Protein AF-0000000079302089 (afdb_homodimer)

pLDDT: mean 96.12, std 3.48, range [55.94, 98.75]

Foldseek 3Di:
DPVLLVVLLVQLQVLLLQQLAVVVNGRLQVQLVSLQVLLVVLVWHWDWDDDQRRTKIKTKDWDADFEEEEEAESHFHDAPPCVPFPDDQSGFDDDPQWTWHTCCVRFSLLSSLLSSLQSVLCVVPVIGHTYMYIYYRCFVQASQRVLVVCQVCVVVRAGQAYAYRDFFAELVRFGAKEFWAWWKFKKKKKFFFDPFKDFLVCVVPTDFQVVLVVVLVPQQADQLFHGPQPPQCVFQDDDDPVQLVLLQQDDKCQVSVCVLVVPPAHRVNDIRSRVSCCLARDKGKDWDDKDWDDDDPDDDRIRGRMIMTMMMMTHHPRDDNVCVLVSSQVRCVVVVNPRMDMGTSHPMEHIDFFDCPDVLVVLLQVLLCVLSVDGYRYHRYHSHHGHCCSCCPSNVHGYMYFGQAYPSQQGSHHGRIGRSVSSVSSSSSSSSSVCRVRVVD/DPPLLVVLLVQLQVLLLQQLAVVVNGRLQVNLVSLQVLLVVLVWHWDWDDDQRRTKIKTKDWDADFEEEEEAESHFHDAPPCVPFPDDQSGFDDDPQWTWHTCCVRFSLLSSLLSSLQSVLCVVPVIGHIYMYIYYRCFVQASQRVLVVCQVCVVVRFGQAYAYRDFFAELVRFGAKEFWAWWKFKKKKKFFFDPFKDFLVCVVPTDFQVVLVVVLVPQQADQLFHGPQPPQCVFQDDDDPVQLVLLQQDDKCQVSVCVLVVPPAHRVNDIRSRVSCCLARDKGKAWDDKDWDDDDPDDDRIRGRMIMTMMMMTHHPRDDNVCVLVSSQVRCVVVVNPRMDMGTSHPMEHIDFFDCPDVLVVLLQVLLCVLSVDGYRYHRYHSHHGHCCSCCPSNVHGYMYFGQAYPSQQGSHHGRIGRSVSSVSSSSSSSSSVCSVRVVD

Nearest PDB structures (foldseek):
  4mmo-assembly1_A  TM=8.953E-01  e=3.565E-53  Saccharolobus solfataricus P2
  2pok-assembly1_B  TM=8.679E-01  e=4.662E-48  Streptococcus pneumoniae TIGR4
  3dlj-assembly3_B  TM=9.017E-01  e=1.092E-40  Homo sapiens
  3dlj-assembly3_A  TM=8.809E-01  e=1.418E-39  Homo sapiens
  5vo3-assembly1_A-2  TM=8.241E-01  e=7.476E-31  Haemophilus influenzae

Structure (mmCIF, N/CA/C/O backbone):
data_AF-0000000079302089-model_v1
#
loop_
_entity.id
_entity.type
_entity.pdbx_description
1 polymer 'Peptidase M20'
#
loop_
_atom_site.group_PDB
_atom_site.id
_atom_site.type_symbol
_atom_site.label_atom_id
_atom_site.label_alt_id
_atom_site.label_comp_id
_atom_site.label_asym_id
_atom_site.label_entity_id
_atom_site.label_seq_id
_atom_site.pdbx_PDB_ins_code
_atom_site.Cartn_x
_atom_site.Cartn_y
_atom_site.Cartn_z
_atom_site.occupancy
_atom_site.B_iso_or_equiv
_atom_site.auth_seq_id
_atom_site.auth_comp_id
_atom_site.auth_asym_id
_atom_site.auth_atom_id
_atom_site.pdbx_PDB_model_num
ATOM 1 N N . MET A 1 1 ? -18.516 -25.1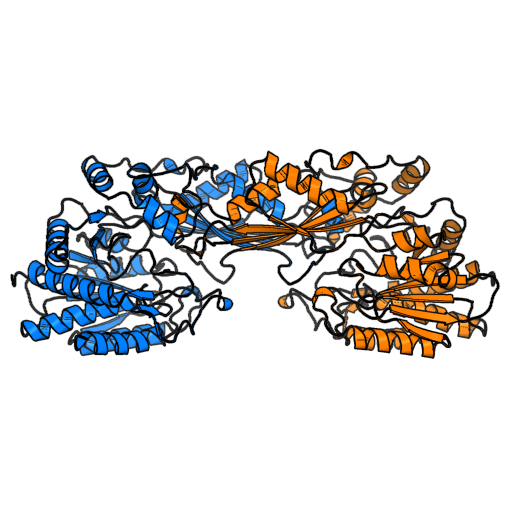41 -34.5 1 55.94 1 MET A N 1
ATOM 2 C CA . MET A 1 1 ? -17.844 -25.594 -33.281 1 55.94 1 MET A CA 1
ATOM 3 C C . MET A 1 1 ? -18.156 -27.062 -33 1 55.94 1 MET A C 1
ATOM 5 O O . MET A 1 1 ? -19.266 -27.516 -33.281 1 55.94 1 MET A O 1
ATOM 9 N N . ARG A 1 2 ? -17.188 -27.75 -32.75 1 77.69 2 ARG A N 1
ATOM 10 C CA . ARG A 1 2 ? -17.406 -29.156 -32.406 1 77.69 2 ARG A CA 1
ATOM 11 C C . ARG A 1 2 ? -18.406 -29.281 -31.25 1 77.69 2 ARG A C 1
ATOM 13 O O . ARG A 1 2 ? -18.422 -28.453 -30.328 1 77.69 2 ARG A O 1
ATOM 20 N N . PRO A 1 3 ? -19.344 -30.109 -31.406 1 87.5 3 PRO A N 1
ATOM 21 C CA . PRO A 1 3 ? -20.406 -30.266 -30.422 1 87.5 3 PRO A CA 1
ATOM 22 C C . PRO A 1 3 ? -19.891 -30.297 -28.984 1 87.5 3 PRO A C 1
ATOM 24 O O . PRO A 1 3 ? -20.516 -29.734 -28.094 1 87.5 3 PRO A O 1
ATOM 27 N N . PHE A 1 4 ? -18.75 -30.859 -28.797 1 92.81 4 PHE A N 1
ATOM 28 C CA . PHE A 1 4 ? -18.312 -30.969 -27.406 1 92.81 4 PHE A CA 1
ATOM 29 C C . PHE A 1 4 ? -17.859 -29.609 -26.875 1 92.81 4 PHE A C 1
ATOM 31 O O . PHE A 1 4 ? -17.875 -29.391 -25.656 1 92.81 4 PHE A O 1
ATOM 38 N N . LEU A 1 5 ? -17.531 -28.641 -27.766 1 96.81 5 LEU A N 1
ATOM 39 C CA . LEU A 1 5 ? -17.109 -27.312 -27.328 1 96.81 5 LEU A CA 1
ATOM 40 C C . LEU A 1 5 ? -18.281 -26.547 -26.75 1 96.81 5 LEU A C 1
ATOM 42 O O . LEU A 1 5 ? -18.125 -25.781 -25.797 1 96.81 5 LEU A O 1
ATOM 46 N N . GLU A 1 6 ? -19.422 -26.719 -27.312 1 96.75 6 GLU A N 1
ATOM 47 C CA . GLU A 1 6 ? -20.625 -26.078 -26.781 1 96.75 6 GLU A CA 1
ATOM 48 C C . GLU A 1 6 ? -20.938 -26.609 -25.391 1 96.75 6 GLU A C 1
ATOM 50 O O . GLU A 1 6 ? -21.312 -25.844 -24.5 1 96.75 6 GLU A O 1
ATOM 55 N N . GLU A 1 7 ? -20.844 -27.859 -25.281 1 97.12 7 GLU A N 1
ATOM 56 C CA . GLU A 1 7 ? -21.078 -28.484 -23.984 1 97.12 7 GLU A CA 1
ATOM 57 C C . GLU A 1 7 ? -20.031 -28.031 -22.969 1 97.12 7 GLU A C 1
ATOM 59 O O . GLU A 1 7 ? -20.375 -27.75 -21.812 1 97.12 7 GLU A O 1
ATOM 64 N N . ALA A 1 8 ? -18.812 -28.016 -23.391 1 98.06 8 ALA A N 1
ATOM 65 C CA . ALA A 1 8 ? -17.719 -27.562 -22.531 1 98.06 8 ALA A CA 1
ATOM 66 C C . ALA A 1 8 ? -17.953 -26.125 -22.062 1 98.06 8 ALA A C 1
ATOM 68 O O . ALA A 1 8 ? -17.75 -25.812 -20.891 1 98.06 8 ALA A O 1
ATOM 69 N N . ARG A 1 9 ? -18.328 -25.281 -22.953 1 98.25 9 ARG A N 1
ATOM 70 C CA . ARG A 1 9 ? -18.594 -23.875 -22.641 1 98.25 9 ARG A CA 1
ATOM 71 C C . ARG A 1 9 ? -19.688 -23.75 -21.594 1 98.25 9 ARG A C 1
ATOM 73 O O . ARG A 1 9 ? -19.578 -22.969 -20.641 1 98.25 9 ARG A O 1
ATOM 80 N N . ALA A 1 10 ? -20.719 -24.484 -21.734 1 97.94 10 ALA A N 1
ATOM 81 C CA . ALA A 1 10 ? -21.844 -24.438 -20.812 1 97.94 10 ALA A CA 1
ATOM 82 C C . ALA A 1 10 ? -21.422 -24.891 -19.406 1 97.94 10 ALA A C 1
ATOM 84 O O . ALA A 1 10 ? -21.797 -24.281 -18.406 1 97.94 10 ALA A O 1
ATOM 85 N N . LEU A 1 11 ? -20.688 -25.953 -19.359 1 98 11 LEU A N 1
ATOM 86 C CA . LEU A 1 11 ? -20.203 -26.484 -18.094 1 98 11 LEU A CA 1
ATOM 87 C C . LEU A 1 11 ? -19.266 -25.484 -17.422 1 98 11 LEU A C 1
ATOM 89 O O . LEU A 1 11 ? -19.344 -25.266 -16.203 1 98 11 LEU A O 1
ATOM 93 N N . LEU A 1 12 ? -18.344 -24.938 -18.234 1 98.62 12 LEU A N 1
ATOM 94 C CA . LEU A 1 12 ? -17.391 -23.969 -17.688 1 98.62 12 LEU A CA 1
ATOM 95 C C . LEU A 1 12 ? -18.109 -22.734 -17.156 1 98.62 12 LEU A C 1
ATOM 97 O O . LEU A 1 12 ? -17.719 -22.188 -16.125 1 98.62 12 LEU A O 1
ATOM 101 N N . ALA A 1 13 ? -19.125 -22.297 -17.844 1 98.56 13 ALA A N 1
ATOM 102 C CA . ALA A 1 13 ? -19.922 -21.141 -17.406 1 98.56 13 ALA A CA 1
ATOM 103 C C . ALA A 1 13 ? -20.547 -21.391 -16.047 1 98.56 13 ALA A C 1
ATOM 105 O O . ALA A 1 13 ? -20.562 -20.5 -15.188 1 98.56 13 ALA A O 1
ATOM 106 N N . GLU A 1 14 ? -21.031 -22.578 -15.836 1 98.12 14 GLU A N 1
ATOM 107 C CA . GLU A 1 14 ? -21.625 -22.938 -14.555 1 98.12 14 GLU A CA 1
ATOM 108 C C . GLU A 1 14 ? -20.578 -22.906 -13.43 1 98.12 14 GLU A C 1
ATOM 110 O O . GLU A 1 14 ? -20.859 -22.406 -12.344 1 98.12 14 GLU A O 1
ATOM 115 N N . LEU A 1 15 ? -19.438 -23.5 -13.727 1 98.44 15 LEU A N 1
ATOM 116 C CA . LEU A 1 15 ? -18.406 -23.578 -12.703 1 98.44 15 LEU A CA 1
ATOM 117 C C . LEU A 1 15 ? -17.844 -22.203 -12.383 1 98.44 15 LEU A C 1
ATOM 119 O O . LEU A 1 15 ? -17.562 -21.891 -11.227 1 98.44 15 LEU A O 1
ATOM 123 N N . VAL A 1 16 ? -17.672 -21.375 -13.422 1 98.44 16 VAL A N 1
ATOM 124 C CA . VAL A 1 16 ? -17.141 -20.016 -13.242 1 98.44 16 VAL A CA 1
ATOM 125 C C . VAL A 1 16 ? -18.125 -19.188 -12.414 1 98.44 16 VAL A C 1
ATOM 127 O O . VAL A 1 16 ? -17.703 -18.344 -11.609 1 98.44 16 VAL A O 1
ATOM 130 N N . ALA A 1 17 ? -19.391 -19.406 -12.516 1 98.25 17 ALA A N 1
ATOM 131 C CA . ALA A 1 17 ? -20.422 -18.672 -11.805 1 98.25 17 ALA A CA 1
ATOM 132 C C . ALA A 1 17 ? -20.391 -18.969 -10.312 1 98.25 17 ALA A C 1
ATOM 134 O O . ALA A 1 17 ? -20.969 -18.234 -9.508 1 98.25 17 ALA A O 1
ATOM 135 N N . LEU A 1 18 ? -19.75 -20.062 -9.891 1 97.75 18 LEU A N 1
ATOM 136 C CA . LEU A 1 18 ? -19.531 -20.391 -8.484 1 97.75 18 LEU A CA 1
ATOM 137 C C . LEU A 1 18 ? -18.25 -19.734 -7.969 1 97.75 18 LEU A C 1
ATOM 139 O O . LEU A 1 18 ? -17.141 -20.188 -8.266 1 97.75 18 LEU A O 1
ATOM 143 N N . PRO A 1 19 ? -18.328 -18.688 -7.215 1 97.06 19 PRO A N 1
ATOM 144 C CA . PRO A 1 19 ? -17.125 -17.984 -6.754 1 97.06 19 PRO A CA 1
ATOM 145 C C . PRO A 1 19 ? -16.406 -18.719 -5.629 1 97.06 19 PRO A C 1
ATOM 147 O O . PRO A 1 19 ? -16.391 -18.25 -4.488 1 97.06 19 PRO A O 1
ATOM 150 N N . THR A 1 20 ? -15.734 -19.812 -5.938 1 97.75 20 THR A N 1
ATOM 151 C CA . THR A 1 20 ? -15.047 -20.656 -4.977 1 97.75 20 THR A CA 1
ATOM 152 C C . THR A 1 20 ? -13.695 -20.078 -4.602 1 97.75 20 THR A C 1
ATOM 154 O O . THR A 1 20 ? -12.648 -20.656 -4.906 1 97.75 20 THR A O 1
ATOM 157 N N . VAL A 1 21 ? -13.656 -19 -3.834 1 95.62 21 VAL A N 1
ATOM 158 C CA . VAL A 1 21 ? -12.438 -18.266 -3.482 1 95.62 21 VAL A CA 1
ATOM 159 C C . VAL A 1 21 ? -11.93 -18.75 -2.127 1 95.62 21 VAL A C 1
ATOM 161 O O . VAL A 1 21 ? -12.383 -18.281 -1.082 1 95.62 21 VAL A O 1
ATOM 164 N N . SER A 1 22 ? -10.891 -19.5 -2.15 1 93.81 22 SER A N 1
ATOM 165 C CA . SER A 1 22 ? -10.414 -20.172 -0.941 1 93.81 22 SER A CA 1
ATOM 166 C C . SER A 1 22 ? -9.844 -19.156 0.052 1 93.81 22 SER A C 1
ATOM 168 O O . SER A 1 22 ? -10.07 -19.266 1.258 1 93.81 22 SER A O 1
ATOM 170 N N . ALA A 1 23 ? -9.117 -18.156 -0.456 1 89.44 23 ALA A N 1
ATOM 171 C CA . ALA A 1 23 ? -8.523 -17.156 0.431 1 89.44 23 ALA A CA 1
ATOM 172 C C . ALA A 1 23 ? -9.594 -16.453 1.26 1 89.44 23 ALA A C 1
ATOM 174 O O . ALA A 1 23 ? -9.305 -15.922 2.332 1 89.44 23 ALA A O 1
ATOM 175 N N . GLU A 1 24 ? -10.867 -16.469 0.763 1 89.88 24 GLU A N 1
ATOM 176 C CA . GLU A 1 24 ? -11.992 -15.805 1.42 1 89.88 24 GLU A CA 1
ATOM 177 C C . GLU A 1 24 ? -12.938 -16.828 2.053 1 89.88 24 GLU A C 1
ATOM 179 O O . GLU A 1 24 ? -13.906 -16.453 2.717 1 89.88 24 GLU A O 1
ATOM 184 N N . GLY A 1 25 ? -12.703 -18.109 1.897 1 91.38 25 GLY A N 1
ATOM 185 C CA . GLY A 1 25 ? -13.586 -19.156 2.389 1 91.38 25 GLY A CA 1
ATOM 186 C C . GLY A 1 25 ? -14.961 -19.109 1.764 1 91.38 25 GLY A C 1
ATOM 187 O O . GLY A 1 25 ? -15.945 -19.5 2.396 1 91.38 25 GLY A O 1
ATOM 188 N N . ARG A 1 26 ? -15.102 -18.656 0.539 1 91.44 26 ARG A N 1
ATOM 189 C CA . ARG A 1 26 ? -16.375 -18.391 -0.13 1 91.44 26 ARG A CA 1
ATOM 190 C C . ARG A 1 26 ? -16.672 -19.453 -1.18 1 91.44 26 ARG A C 1
ATOM 192 O O . ARG A 1 26 ? -15.828 -19.75 -2.029 1 91.44 26 ARG A O 1
ATOM 199 N N . GLY A 1 27 ? -17.797 -20.109 -1.168 1 96.5 27 GLY A N 1
ATOM 200 C CA . GLY A 1 27 ? -18.375 -20.938 -2.223 1 96.5 27 GLY A CA 1
ATOM 201 C C . GLY A 1 27 ? -17.75 -22.312 -2.305 1 96.5 27 GLY A C 1
ATOM 202 O O . GLY A 1 27 ? -17.953 -23.031 -3.285 1 96.5 27 GLY A O 1
ATOM 203 N N . LEU A 1 28 ? -17.078 -22.781 -1.361 1 97.5 28 LEU A N 1
ATOM 204 C CA . LEU A 1 28 ? -16.234 -23.984 -1.467 1 97.5 28 LEU A CA 1
ATOM 205 C C . LEU A 1 28 ? -17.078 -25.25 -1.364 1 97.5 28 LEU A C 1
ATOM 207 O O . LEU A 1 28 ? -16.891 -26.188 -2.141 1 97.5 28 LEU A O 1
ATOM 211 N N . ALA A 1 29 ? -18.031 -25.234 -0.442 1 97.06 29 ALA A N 1
ATOM 212 C CA . ALA A 1 29 ? -18.891 -26.406 -0.308 1 97.06 29 ALA A CA 1
ATOM 213 C C . ALA A 1 29 ? -19.719 -26.625 -1.573 1 97.06 29 ALA A C 1
ATOM 215 O O . ALA A 1 29 ? -19.828 -27.766 -2.061 1 97.06 29 ALA A O 1
ATOM 216 N N . GLU A 1 30 ? -20.281 -25.516 -2.096 1 97.69 30 GLU A N 1
ATOM 217 C CA . GLU A 1 30 ? -21.078 -25.594 -3.318 1 97.69 30 GLU A CA 1
ATOM 218 C C . GLU A 1 30 ? -20.234 -26.047 -4.5 1 97.69 30 GLU A C 1
ATOM 220 O O . GLU A 1 30 ? -20.688 -26.828 -5.336 1 97.69 30 GLU A O 1
ATOM 225 N N . GLY A 1 31 ? -19.016 -25.594 -4.547 1 98.06 31 GLY A N 1
ATOM 226 C CA . GLY A 1 31 ? -18.094 -26.016 -5.598 1 98.06 31 GLY A CA 1
ATOM 227 C C . GLY A 1 31 ? -17.797 -27.5 -5.566 1 98.06 31 GLY A C 1
ATOM 228 O O . GLY A 1 31 ? -17.844 -28.172 -6.598 1 98.06 31 GLY A O 1
ATOM 229 N N . ALA A 1 32 ? -17.516 -28 -4.402 1 98.44 32 ALA A N 1
ATOM 230 C CA . ALA A 1 32 ? -17.234 -29.422 -4.234 1 98.44 32 ALA A CA 1
ATOM 231 C C . ALA A 1 32 ? -18.422 -30.281 -4.668 1 98.44 32 ALA A C 1
ATOM 233 O O . ALA A 1 32 ? -18.25 -31.281 -5.367 1 98.44 32 ALA A O 1
ATOM 234 N N . GLU A 1 33 ? -19.578 -29.875 -4.27 1 98.5 33 GLU A N 1
ATOM 235 C CA . GLU A 1 33 ? -20.797 -30.625 -4.602 1 98.5 33 GLU A CA 1
ATOM 236 C C . GLU A 1 33 ? -21.016 -30.656 -6.109 1 98.5 33 GLU A C 1
ATOM 238 O O . GLU A 1 33 ? -21.391 -31.703 -6.66 1 98.5 33 GLU A O 1
ATOM 243 N N . ARG A 1 34 ? -20.828 -29.547 -6.699 1 98.5 34 ARG A N 1
ATOM 244 C CA . ARG A 1 34 ? -21.047 -29.484 -8.141 1 98.5 34 ARG A CA 1
ATOM 245 C C . ARG A 1 34 ? -20.047 -30.344 -8.891 1 98.5 34 ARG A C 1
ATOM 247 O O . ARG A 1 34 ? -20.391 -31.016 -9.867 1 98.5 34 ARG A O 1
ATOM 254 N N . VAL A 1 35 ? -18.797 -30.281 -8.5 1 98.75 35 VAL A N 1
ATOM 255 C CA . VAL A 1 35 ? -17.766 -31.094 -9.125 1 98.75 35 VAL A CA 1
ATOM 256 C C . VAL A 1 35 ? -18.094 -32.562 -8.961 1 98.75 35 VAL A C 1
ATOM 258 O O . VAL A 1 35 ? -17.969 -33.344 -9.914 1 98.75 35 VAL A O 1
ATOM 261 N N . ALA A 1 36 ? -18.5 -32.969 -7.77 1 98.75 36 ALA A N 1
ATOM 262 C CA . ALA A 1 36 ? -18.875 -34.375 -7.535 1 98.75 36 ALA A CA 1
ATOM 263 C C . ALA A 1 36 ? -20 -34.781 -8.484 1 98.75 36 ALA A C 1
ATOM 265 O O . ALA A 1 36 ? -19.953 -35.875 -9.055 1 98.75 36 ALA A O 1
ATOM 266 N N . ALA A 1 37 ? -20.953 -33.906 -8.617 1 98.69 37 ALA A N 1
ATOM 267 C CA . ALA A 1 37 ? -22.094 -34.219 -9.492 1 98.69 37 ALA A CA 1
ATOM 268 C C . ALA A 1 37 ? -21.656 -34.375 -10.938 1 98.69 37 ALA A C 1
ATOM 270 O O . ALA A 1 37 ? -22.172 -35.219 -11.656 1 98.69 37 ALA A O 1
ATOM 271 N N . LEU A 1 38 ? -20.766 -33.562 -11.375 1 98.31 38 LEU A N 1
ATOM 272 C CA . LEU A 1 38 ? -20.266 -33.656 -12.742 1 98.31 38 LEU A CA 1
ATOM 273 C C . LEU A 1 38 ? -19.531 -35 -12.969 1 98.31 38 LEU A C 1
ATOM 275 O O . LEU A 1 38 ? -19.703 -35.625 -14.008 1 98.31 38 LEU A O 1
ATOM 279 N N . LEU A 1 39 ? -18.703 -35.375 -12.016 1 98.62 39 LEU A N 1
ATOM 280 C CA . LEU A 1 39 ? -17.969 -36.625 -12.125 1 98.62 39 LEU A CA 1
ATOM 281 C C . LEU A 1 39 ? -18.922 -37.812 -12.102 1 98.62 39 LEU A C 1
ATOM 283 O O . LEU A 1 39 ? -18.719 -38.781 -12.828 1 98.62 39 LEU A O 1
ATOM 287 N N . GLU A 1 40 ? -20 -37.688 -11.367 1 98.44 40 GLU A N 1
ATOM 288 C CA . GLU A 1 40 ? -21.031 -38.719 -11.344 1 98.44 40 GLU A CA 1
ATOM 289 C C . GLU A 1 40 ? -21.734 -38.844 -12.695 1 98.44 40 GLU A C 1
ATOM 291 O O . GLU A 1 40 ? -22.062 -39.938 -13.148 1 98.44 40 GLU A O 1
ATOM 296 N N . SER A 1 41 ? -21.938 -37.719 -13.227 1 97.06 41 SER A N 1
ATOM 297 C CA . SER A 1 41 ? -22.641 -37.688 -14.508 1 97.06 41 SER A CA 1
ATOM 298 C C . SER A 1 41 ? -21.828 -38.375 -15.594 1 97.06 41 SER A C 1
ATOM 300 O O . SER A 1 41 ? -22.391 -38.812 -16.609 1 97.06 41 SER A O 1
ATOM 302 N N . LEU A 1 42 ? -20.531 -38.531 -15.445 1 96.06 42 LEU A N 1
ATOM 303 C CA . LEU A 1 42 ? -19.656 -39.219 -16.375 1 96.06 42 LEU A CA 1
ATOM 304 C C . LEU A 1 42 ? -19.734 -40.75 -16.172 1 96.06 42 LEU A C 1
ATOM 306 O O . LEU A 1 42 ? -19.234 -41.5 -17 1 96.06 42 LEU A O 1
ATOM 310 N N . GLY A 1 43 ? -20.312 -41.125 -15.047 1 96.56 43 GLY A N 1
ATOM 311 C CA . GLY A 1 43 ? -20.406 -42.531 -14.734 1 96.56 43 GLY A CA 1
ATOM 312 C C . GLY A 1 43 ? -19.422 -42.969 -13.672 1 96.56 43 GLY A C 1
ATOM 313 O O . GLY A 1 43 ? -19.25 -44.156 -13.43 1 96.56 43 GLY A O 1
ATOM 314 N N . LEU A 1 44 ? -18.781 -42.062 -13.031 1 98.38 44 LEU A N 1
ATOM 315 C CA . LEU A 1 44 ? -17.859 -42.406 -11.945 1 98.38 44 LEU A CA 1
ATOM 316 C C . LEU A 1 44 ? -18.578 -42.406 -10.602 1 98.38 44 LEU A C 1
ATOM 318 O O . LEU A 1 44 ? -19.688 -41.875 -10.477 1 98.38 44 LEU A O 1
ATOM 322 N N . LYS A 1 45 ? -18 -43.062 -9.641 1 98.5 45 LYS A N 1
ATOM 323 C CA . LYS A 1 45 ? -18.438 -42.969 -8.258 1 98.5 45 LYS A CA 1
ATOM 324 C C . LYS A 1 45 ? -17.719 -41.875 -7.516 1 98.5 45 LYS A C 1
ATOM 326 O O . LYS A 1 45 ? -16.516 -41.969 -7.234 1 98.5 45 LYS A O 1
ATOM 331 N N . ALA A 1 46 ? -18.469 -40.906 -7.137 1 98.5 46 ALA A N 1
ATOM 332 C CA . ALA A 1 46 ? -17.859 -39.75 -6.5 1 98.5 46 ALA A CA 1
ATOM 333 C C . ALA A 1 46 ? -18.188 -39.688 -5.012 1 98.5 46 ALA A C 1
ATOM 335 O O . ALA A 1 46 ? -19.266 -40.125 -4.594 1 98.5 46 ALA A O 1
ATOM 336 N N . GLU A 1 47 ? -17.281 -39.188 -4.211 1 98.31 47 GLU A N 1
ATOM 337 C CA . GLU A 1 47 ? -17.406 -38.969 -2.77 1 98.31 47 GLU A CA 1
ATOM 338 C C . GLU A 1 47 ? -16.844 -37.625 -2.346 1 98.31 47 GLU A C 1
ATOM 340 O O . GLU A 1 47 ? -15.82 -37.188 -2.879 1 98.31 47 GLU A O 1
ATOM 345 N N . LEU A 1 48 ? -17.578 -37.031 -1.435 1 98.06 48 LEU A N 1
ATOM 346 C CA . LEU A 1 48 ? -17.047 -35.844 -0.764 1 98.06 48 LEU A CA 1
ATOM 347 C C . LEU A 1 48 ? -16.344 -36.25 0.534 1 98.06 48 LEU A C 1
ATOM 349 O O . LEU A 1 48 ? -16.938 -36.906 1.389 1 98.06 48 LEU A O 1
ATOM 353 N N . HIS A 1 49 ? -15.117 -35.875 0.647 1 97.5 49 HIS A N 1
ATOM 354 C CA . HIS A 1 49 ? -14.352 -36.156 1.856 1 97.5 49 HIS A CA 1
ATOM 355 C C . HIS A 1 49 ? -14.125 -34.875 2.67 1 97.5 49 HIS A C 1
ATOM 357 O O . HIS A 1 49 ? -13.219 -34.094 2.377 1 97.5 49 HIS A O 1
ATOM 363 N N . PRO A 1 50 ? -14.945 -34.719 3.711 1 93.44 50 PRO A N 1
ATOM 364 C CA . PRO A 1 50 ? -14.742 -33.562 4.617 1 93.44 50 PRO A CA 1
ATOM 365 C C . PRO A 1 50 ? -13.625 -33.812 5.629 1 93.44 50 PRO A C 1
ATOM 367 O O . PRO A 1 50 ? -13.062 -34.906 5.68 1 93.44 50 PRO A O 1
ATOM 370 N N . GLY A 1 51 ? -13.195 -32.812 6.344 1 86.75 51 GLY A N 1
ATOM 371 C CA . GLY A 1 51 ? -12.289 -33 7.465 1 86.75 51 GLY A CA 1
ATOM 372 C C . GLY A 1 51 ? -10.875 -32.5 7.164 1 86.75 51 GLY A C 1
ATOM 373 O O . GLY A 1 51 ? -10.008 -32.531 8.039 1 86.75 51 GLY A O 1
ATOM 374 N N . TYR A 1 52 ? -10.602 -32.094 5.988 1 85.75 52 TYR A N 1
ATOM 375 C CA . TYR A 1 52 ? -9.297 -31.594 5.59 1 85.75 52 TYR A CA 1
ATOM 376 C C . TYR A 1 52 ? -9.406 -30.156 5.078 1 85.75 52 TYR A C 1
ATOM 378 O O . TYR A 1 52 ? -8.68 -29.766 4.156 1 85.75 52 TYR A O 1
ATOM 386 N N . GLY A 1 53 ? -10.219 -29.484 5.59 1 90.75 53 GLY A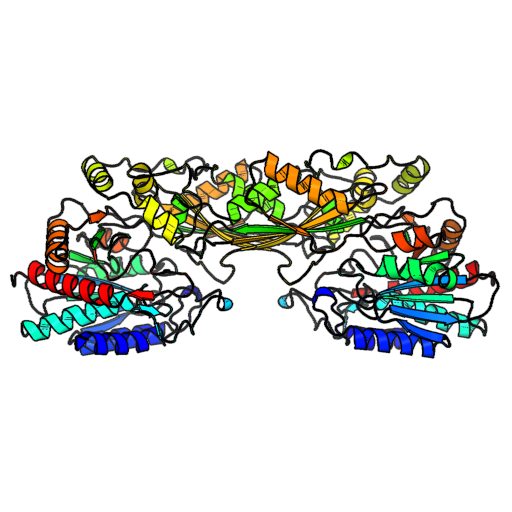 N 1
ATOM 387 C CA . GLY A 1 53 ? -10.547 -28.203 4.977 1 90.75 53 GLY A CA 1
ATOM 388 C C . GLY A 1 53 ? -11.781 -28.266 4.094 1 90.75 53 GLY A C 1
ATOM 389 O O . GLY A 1 53 ? -12.758 -28.938 4.43 1 90.75 53 GLY A O 1
ATOM 390 N N . PRO A 1 54 ? -11.734 -27.422 2.988 1 95.44 54 PRO A N 1
ATOM 391 C CA . PRO A 1 54 ? -12.828 -27.672 2.039 1 95.44 54 PRO A CA 1
ATOM 392 C C . PRO A 1 54 ? -12.891 -29.109 1.562 1 95.44 54 PRO A C 1
ATOM 394 O O . PRO A 1 54 ? -11.859 -29.797 1.496 1 95.44 54 PRO A O 1
ATOM 397 N N . PRO A 1 55 ? -14.039 -29.578 1.267 1 97.06 55 PRO A N 1
ATOM 398 C CA . PRO A 1 55 ? -14.18 -30.984 0.924 1 97.06 55 PRO A CA 1
ATOM 399 C C . PRO A 1 55 ? -13.336 -31.391 -0.286 1 97.06 55 PRO A C 1
ATOM 401 O O . PRO A 1 55 ? -13.305 -30.656 -1.284 1 97.06 55 PRO A O 1
ATOM 404 N N . VAL A 1 56 ? -12.625 -32.5 -0.129 1 98.25 56 VAL A N 1
ATOM 405 C CA . VAL A 1 56 ? -11.969 -33.125 -1.271 1 98.25 56 VAL A CA 1
ATOM 406 C C . VAL A 1 56 ? -12.969 -33.969 -2.035 1 98.25 56 VAL A C 1
ATOM 408 O O . VAL A 1 56 ? -13.711 -34.75 -1.433 1 98.25 56 VAL A O 1
ATOM 411 N N . VAL A 1 57 ? -13.086 -33.781 -3.318 1 98.69 57 VAL A N 1
ATOM 412 C CA . VAL A 1 57 ? -13.906 -34.656 -4.164 1 98.69 57 VAL A CA 1
ATOM 413 C C . VAL A 1 57 ? -13.062 -35.812 -4.684 1 98.69 57 VAL A C 1
ATOM 415 O O . VAL A 1 57 ? -12.086 -35.594 -5.406 1 98.69 57 VAL A O 1
ATOM 418 N N . TYR A 1 58 ? -13.367 -36.969 -4.258 1 98.69 58 TYR A N 1
ATOM 419 C CA . TYR A 1 58 ? -12.758 -38.188 -4.781 1 98.69 58 TYR A CA 1
ATOM 420 C C . TYR A 1 58 ? -13.727 -38.938 -5.691 1 98.69 58 TYR A C 1
ATOM 422 O O . TYR A 1 58 ? -14.922 -39.062 -5.383 1 98.69 58 TYR A O 1
ATOM 430 N N . ALA A 1 59 ? -13.25 -39.375 -6.848 1 98.75 59 ALA A N 1
ATOM 431 C CA . ALA A 1 59 ? -14.078 -40.188 -7.734 1 98.75 59 ALA A CA 1
ATOM 432 C C . ALA A 1 59 ? -13.266 -41.312 -8.406 1 98.75 59 ALA A C 1
ATOM 434 O O . ALA A 1 59 ? -12.07 -41.125 -8.648 1 98.75 59 ALA A O 1
ATOM 435 N N . GLU A 1 60 ? -13.859 -42.375 -8.656 1 98.62 60 GLU A N 1
ATOM 436 C CA . GLU A 1 60 ? -13.203 -43.469 -9.359 1 98.62 60 GLU A CA 1
ATOM 437 C C . GLU A 1 60 ? -14.203 -44.25 -10.188 1 98.62 60 GLU A C 1
ATOM 439 O O . GLU A 1 60 ? -15.406 -44.188 -9.938 1 98.62 60 GLU A O 1
ATOM 444 N N . GLY A 1 61 ? -13.68 -44.906 -11.18 1 98.06 61 GLY A N 1
ATOM 445 C CA . GLY A 1 61 ? -14.492 -45.781 -12.016 1 98.06 61 GLY A CA 1
ATOM 446 C C . GLY A 1 61 ? -13.781 -46.188 -13.289 1 98.06 61 GLY A C 1
ATOM 447 O O . GLY A 1 61 ? -12.609 -45.875 -13.492 1 98.06 61 GLY A O 1
ATOM 448 N N . GLY A 1 62 ? -14.531 -46.969 -14.094 1 97.12 62 GLY A N 1
ATOM 449 C CA . GLY A 1 62 ? -14.016 -47.438 -15.367 1 97.12 62 GLY A CA 1
ATOM 450 C C . GLY A 1 62 ? -13.406 -48.844 -15.273 1 97.12 62 GLY A C 1
ATOM 451 O O . GLY A 1 62 ? -13.5 -49.5 -14.242 1 97.12 62 GLY A O 1
ATOM 452 N N . GLU A 1 63 ? -12.875 -49.281 -16.453 1 94.81 63 GLU A N 1
ATOM 453 C CA . GLU A 1 63 ? -12.336 -50.625 -16.562 1 94.81 63 GLU A CA 1
ATOM 454 C C . GLU A 1 63 ? -10.914 -50.594 -17.109 1 94.81 63 GLU A C 1
ATOM 456 O O . GLU A 1 63 ? -10.5 -49.656 -17.766 1 94.81 63 GLU A O 1
ATOM 461 N N . GLY A 1 64 ? -10.18 -51.688 -16.703 1 91.94 64 GLY A N 1
ATOM 462 C CA . GLY A 1 64 ? -8.828 -51.812 -17.234 1 91.94 64 GLY A CA 1
ATOM 463 C C . GLY A 1 64 ? -7.82 -52.25 -16.188 1 91.94 64 GLY A C 1
ATOM 464 O O . GLY A 1 64 ? -8.109 -52.188 -14.984 1 91.94 64 GLY A O 1
ATOM 465 N N . GLU A 1 65 ? -6.594 -52.625 -16.625 1 93.69 65 GLU A N 1
ATOM 466 C CA . GLU A 1 65 ? -5.527 -53.094 -15.758 1 93.69 65 GLU A CA 1
ATOM 467 C C . GLU A 1 65 ? -4.727 -51.938 -15.172 1 93.69 65 GLU A C 1
ATOM 469 O O . GLU A 1 65 ? -4.203 -52.031 -14.062 1 93.69 65 GLU A O 1
ATOM 474 N N . LYS A 1 66 ? -4.652 -50.844 -15.883 1 96.69 66 LYS A N 1
ATOM 475 C CA . LYS A 1 66 ? -3.932 -49.656 -15.43 1 96.69 66 LYS A CA 1
ATOM 476 C C . LYS A 1 66 ? -4.895 -48.625 -14.898 1 96.69 66 LYS A C 1
ATOM 478 O O . LYS A 1 66 ? -6.074 -48.594 -15.25 1 96.69 66 LYS A O 1
ATOM 483 N N . THR A 1 67 ? -4.387 -47.781 -14.062 1 98.06 67 THR A N 1
ATOM 484 C CA . THR A 1 67 ? -5.176 -46.688 -13.477 1 98.06 67 THR A CA 1
ATOM 485 C C . THR A 1 67 ? -4.484 -45.344 -13.672 1 98.06 67 THR A C 1
ATOM 487 O O . THR A 1 67 ? -3.281 -45.219 -13.43 1 98.06 67 THR A O 1
ATOM 490 N N . LEU A 1 68 ? -5.195 -44.406 -14.164 1 98.56 68 LEU A N 1
ATOM 491 C CA . LEU A 1 68 ? -4.727 -43.031 -14.266 1 98.56 68 LEU A CA 1
ATOM 492 C C . LEU A 1 68 ? -5.438 -42.156 -13.25 1 98.56 68 LEU A C 1
ATOM 494 O O . LEU A 1 68 ? -6.668 -42.156 -13.156 1 98.56 68 LEU A O 1
ATOM 498 N N . LEU A 1 69 ? -4.656 -41.406 -12.453 1 98.75 69 LEU A N 1
ATOM 499 C CA . LEU A 1 69 ? -5.223 -40.469 -11.492 1 98.75 69 LEU A CA 1
ATOM 500 C C . LEU A 1 69 ? -5.148 -39.062 -12.008 1 98.75 69 LEU A C 1
ATOM 502 O O . LEU A 1 69 ? -4.094 -38.594 -12.469 1 98.75 69 LEU A O 1
ATOM 506 N N . PHE A 1 70 ? -6.289 -38.344 -12.023 1 98.69 70 PHE A N 1
ATOM 507 C CA . PHE A 1 70 ? -6.363 -36.938 -12.344 1 98.69 70 PHE A CA 1
ATOM 508 C C . PHE A 1 70 ? -6.344 -36.094 -11.078 1 98.69 70 PHE A C 1
ATOM 510 O O . PHE A 1 70 ? -7.062 -36.375 -10.125 1 98.69 70 PHE A O 1
ATOM 517 N N . TYR A 1 71 ? -5.496 -35.031 -11.078 1 98.5 71 TYR A N 1
ATOM 518 C CA . TYR A 1 71 ? -5.543 -34.031 -10.031 1 98.5 71 TYR A CA 1
ATOM 519 C C . TYR A 1 71 ? -6.035 -32.688 -10.586 1 98.5 71 TYR A C 1
ATOM 521 O O . TYR A 1 71 ? -5.555 -32.219 -11.625 1 98.5 71 TYR A O 1
ATOM 529 N N . ASN A 1 72 ? -6.949 -32.031 -9.938 1 98.44 72 ASN A N 1
ATOM 530 C CA . ASN A 1 72 ? -7.426 -30.688 -10.195 1 98.44 72 ASN A CA 1
ATOM 531 C C . ASN A 1 72 ? -7.879 -30 -8.906 1 98.44 72 ASN A C 1
ATOM 533 O O . ASN A 1 72 ? -7.781 -30.578 -7.824 1 98.44 72 ASN A O 1
ATOM 537 N N . HIS A 1 73 ? -8.211 -28.766 -8.961 1 98.19 73 HIS A N 1
ATOM 538 C CA . HIS A 1 73 ? -8.812 -28.047 -7.836 1 98.19 73 HIS A CA 1
ATOM 539 C C . HIS A 1 73 ? -9.953 -27.156 -8.305 1 98.19 73 HIS A C 1
ATOM 541 O O . HIS A 1 73 ? -9.969 -26.703 -9.453 1 98.19 73 HIS A O 1
ATOM 547 N N . TYR A 1 74 ? -10.906 -26.922 -7.391 1 98.31 74 TYR A N 1
ATOM 548 C CA . TYR A 1 74 ? -12.086 -26.172 -7.809 1 98.31 74 TYR A CA 1
ATOM 549 C C . TYR A 1 74 ? -12.07 -24.766 -7.227 1 98.31 74 TYR A C 1
ATOM 551 O O . TYR A 1 74 ? -12.906 -23.938 -7.574 1 98.31 74 TYR A O 1
ATOM 559 N N . ASP A 1 75 ? -11.094 -24.453 -6.324 1 97.38 75 ASP A N 1
ATOM 560 C CA . ASP A 1 75 ? -10.992 -23.094 -5.797 1 97.38 75 ASP A CA 1
ATOM 561 C C . ASP A 1 75 ? -10.266 -22.188 -6.777 1 97.38 75 ASP A C 1
ATOM 563 O O . ASP A 1 75 ? -9.602 -22.656 -7.703 1 97.38 75 ASP A O 1
ATOM 567 N N . VAL A 1 76 ? -10.508 -20.859 -6.594 1 96.94 76 VAL A N 1
ATOM 568 C CA . VAL A 1 76 ? -9.875 -19.859 -7.453 1 96.94 76 VAL A CA 1
ATOM 569 C C . VAL A 1 76 ? -9.266 -18.75 -6.602 1 96.94 76 VAL A C 1
ATOM 571 O O . VAL A 1 76 ? -9.5 -18.688 -5.391 1 96.94 76 VAL A O 1
ATOM 574 N N . GLN A 1 77 ? -8.414 -17.953 -7.207 1 94.19 77 GLN A N 1
ATOM 575 C CA . GLN A 1 77 ? -7.824 -16.781 -6.574 1 94.19 77 GLN A CA 1
ATOM 576 C C . GLN A 1 77 ? -8.844 -15.656 -6.461 1 94.19 77 GLN A C 1
ATOM 578 O O . GLN A 1 77 ? -9.82 -15.617 -7.211 1 94.19 77 GLN A O 1
ATOM 583 N N . PRO A 1 78 ? -8.578 -14.688 -5.52 1 93.25 78 PRO A N 1
ATOM 584 C CA . PRO A 1 78 ? -9.438 -13.5 -5.465 1 93.25 78 PRO A CA 1
ATOM 585 C C . PRO A 1 78 ? -9.453 -12.727 -6.781 1 93.25 78 PRO A C 1
ATOM 587 O O . PRO A 1 78 ? -8.422 -12.617 -7.457 1 93.25 78 PRO A O 1
ATOM 590 N N . PRO A 1 79 ? -10.617 -12.148 -7.121 1 93.69 79 PRO A N 1
ATOM 591 C CA . PRO A 1 79 ? -10.711 -11.445 -8.406 1 93.69 79 PRO A CA 1
ATOM 592 C C . PRO A 1 79 ? -10.102 -10.047 -8.352 1 93.69 79 PRO A C 1
ATOM 594 O O . PRO A 1 79 ? -9.953 -9.398 -9.391 1 93.69 79 PRO A O 1
ATOM 597 N N . ASP A 1 80 ? -9.578 -9.633 -7.238 1 89.62 80 ASP A N 1
ATOM 598 C CA . ASP A 1 80 ? -8.992 -8.297 -7.109 1 89.62 80 ASP A CA 1
ATOM 599 C C . ASP A 1 80 ? -7.754 -8.156 -7.992 1 89.62 80 ASP A C 1
ATOM 601 O O . ASP A 1 80 ? -6.977 -9.102 -8.141 1 89.62 80 ASP A O 1
ATOM 605 N N . PRO A 1 81 ? -7.676 -6.891 -8.445 1 92 81 PRO A N 1
ATOM 606 C CA . PRO A 1 81 ? -8.539 -5.711 -8.375 1 92 81 PRO A CA 1
ATOM 607 C C . PRO A 1 81 ? -9.703 -5.766 -9.352 1 92 81 PRO A C 1
ATOM 609 O O . PRO A 1 81 ? -9.492 -5.852 -10.57 1 92 81 PRO A O 1
ATOM 612 N N . LEU A 1 82 ? -10.906 -5.445 -8.906 1 92.69 82 LEU A N 1
ATOM 613 C CA . LEU A 1 82 ? -12.148 -5.602 -9.664 1 92.69 82 LEU A CA 1
ATOM 614 C C . LEU A 1 82 ? -12.234 -4.566 -10.773 1 92.69 82 LEU A C 1
ATOM 616 O O . LEU A 1 82 ? -12.758 -4.855 -11.859 1 92.69 82 LEU A O 1
ATOM 620 N N . ALA A 1 83 ? -11.586 -3.385 -10.523 1 91.25 83 ALA A N 1
ATOM 621 C CA . ALA A 1 83 ? -11.711 -2.266 -11.453 1 91.25 83 ALA A CA 1
ATOM 622 C C . ALA A 1 83 ? -11.016 -2.572 -12.773 1 91.25 83 ALA A C 1
ATOM 624 O O . ALA A 1 83 ? -11.289 -1.93 -13.789 1 91.25 83 ALA A O 1
ATOM 625 N N . LEU A 1 84 ? -10.18 -3.598 -12.859 1 92.94 84 LEU A N 1
ATOM 626 C CA . LEU A 1 84 ? -9.383 -3.883 -14.047 1 92.94 84 LEU A CA 1
ATOM 627 C C . LEU A 1 84 ? -10.047 -4.953 -14.906 1 92.94 84 LEU A C 1
ATOM 629 O O . LEU A 1 84 ? -9.57 -5.262 -16 1 92.94 84 LEU A O 1
ATOM 633 N N . TRP A 1 85 ? -11.188 -5.543 -14.539 1 96.31 85 TRP A N 1
ATOM 634 C CA . TRP A 1 85 ? -11.922 -6.527 -15.328 1 96.31 85 TRP A CA 1
ATOM 635 C C . TRP A 1 85 ? -12.781 -5.848 -16.391 1 96.31 85 TRP A C 1
ATOM 637 O O . TRP A 1 85 ? -13.406 -4.816 -16.125 1 96.31 85 TRP A O 1
ATOM 647 N N . GLU A 1 86 ? -12.742 -6.414 -17.562 1 96.62 86 GLU A N 1
ATOM 648 C CA . GLU A 1 86 ? -13.578 -5.902 -18.656 1 96.62 86 GLU A CA 1
ATOM 649 C C . GLU A 1 86 ? -14.992 -6.469 -18.578 1 96.62 86 GLU A C 1
ATOM 651 O O . GLU A 1 86 ? -15.914 -5.934 -19.188 1 96.62 86 GLU A O 1
ATOM 656 N N . SER A 1 87 ? -15.133 -7.57 -17.953 1 97.31 87 SER A N 1
ATOM 657 C CA . SER A 1 87 ? -16.406 -8.227 -17.672 1 97.31 87 SER A CA 1
ATOM 658 C C . SER A 1 87 ? -16.406 -8.828 -16.266 1 97.31 87 SER A C 1
ATOM 660 O O . SER A 1 87 ? -15.352 -8.945 -15.633 1 97.31 87 SER A O 1
ATOM 662 N N . ASP A 1 88 ? -17.578 -9.094 -15.781 1 97.44 88 ASP A N 1
ATOM 663 C CA . ASP A 1 88 ? -17.703 -9.656 -14.445 1 97.44 88 ASP A CA 1
ATOM 664 C C . ASP A 1 88 ? -16.875 -10.93 -14.305 1 97.44 88 ASP A C 1
ATOM 666 O O . ASP A 1 88 ? -17 -11.859 -15.102 1 97.44 88 ASP A O 1
ATOM 670 N N . PRO A 1 89 ? -16 -10.961 -13.328 1 97.88 89 PRO A N 1
ATOM 671 C CA . PRO A 1 89 ? -15.086 -12.102 -13.195 1 97.88 89 PRO A CA 1
ATOM 672 C C . PRO A 1 89 ? -15.812 -13.43 -13.031 1 97.88 89 PRO A C 1
ATOM 674 O O . PRO A 1 89 ? -15.266 -14.484 -13.367 1 97.88 89 PRO A O 1
ATOM 677 N N . PHE A 1 90 ? -17.031 -13.453 -12.555 1 98.31 90 PHE A N 1
ATOM 678 C CA . PHE A 1 90 ? -17.719 -14.711 -12.266 1 98.31 90 PHE A CA 1
ATOM 679 C C . PHE A 1 90 ? -18.859 -14.945 -13.242 1 98.31 90 PHE A C 1
ATOM 681 O O . PHE A 1 90 ? -19.812 -15.672 -12.93 1 98.31 90 PHE A O 1
ATOM 688 N N . THR A 1 91 ? -18.781 -14.312 -14.359 1 98.31 91 THR A N 1
ATOM 689 C CA . THR A 1 91 ? -19.609 -14.578 -15.531 1 98.31 91 THR A CA 1
ATOM 690 C C . THR A 1 91 ? -18.75 -14.891 -16.75 1 98.31 91 THR A C 1
ATOM 692 O O . THR A 1 91 ? -18.031 -14.023 -17.25 1 98.31 91 THR A O 1
ATOM 695 N N . LEU A 1 92 ? -18.891 -16.109 -17.203 1 98.56 92 LEU A N 1
ATOM 696 C CA . LEU A 1 92 ? -18.094 -16.484 -18.375 1 98.56 92 LEU A CA 1
ATOM 697 C C . LEU A 1 92 ? -18.484 -15.648 -19.578 1 98.56 92 LEU A C 1
ATOM 699 O O . LEU A 1 92 ? -19.672 -15.602 -19.953 1 98.56 92 LEU A O 1
ATOM 703 N N . THR A 1 93 ? -17.531 -14.992 -20.141 1 98.5 93 THR A N 1
ATOM 704 C CA . THR A 1 93 ? -17.766 -14.125 -21.297 1 98.5 93 THR A CA 1
ATOM 705 C C . THR A 1 93 ? -16.875 -14.531 -22.469 1 98.5 93 THR A C 1
ATOM 707 O O . THR A 1 93 ? -15.672 -14.727 -22.297 1 98.5 93 THR A O 1
ATOM 710 N N . GLU A 1 94 ? -17.484 -14.703 -23.625 1 97.94 94 GLU A N 1
ATOM 711 C CA . GLU A 1 94 ? -16.719 -14.992 -24.828 1 97.94 94 GLU A CA 1
ATOM 712 C C . GLU A 1 94 ? -16.359 -13.711 -25.578 1 97.94 94 GLU A C 1
ATOM 714 O O . GLU A 1 94 ? -17.234 -12.859 -25.797 1 97.94 94 GLU A O 1
ATOM 719 N N . ARG A 1 95 ? -15.109 -13.562 -25.797 1 96.94 95 ARG A N 1
ATOM 720 C CA . ARG A 1 95 ? -14.609 -12.406 -26.531 1 96.94 95 ARG A CA 1
ATOM 721 C C . ARG A 1 95 ? -13.367 -12.773 -27.344 1 96.94 95 ARG A C 1
ATOM 723 O O . ARG A 1 95 ? -12.422 -13.367 -26.812 1 96.94 95 ARG A O 1
ATOM 730 N N . ASP A 1 96 ? -13.328 -12.531 -28.672 1 95.88 96 ASP A N 1
ATOM 731 C CA . ASP A 1 96 ? -12.164 -12.648 -29.547 1 95.88 96 ASP A CA 1
ATOM 732 C C . ASP A 1 96 ? -11.586 -14.062 -29.516 1 95.88 96 ASP A C 1
ATOM 734 O O . ASP A 1 96 ? -10.375 -14.25 -29.359 1 95.88 96 ASP A O 1
ATOM 738 N N . GLY A 1 97 ? -12.461 -15.07 -29.453 1 97.44 97 GLY A N 1
ATOM 739 C CA . GLY A 1 97 ? -12.039 -16.469 -29.547 1 97.44 97 GLY A CA 1
ATOM 740 C C . GLY A 1 97 ? -11.555 -17.031 -28.234 1 97.44 97 GLY A C 1
ATOM 741 O O . GLY A 1 97 ? -10.875 -18.062 -28.219 1 97.44 97 GLY A O 1
ATOM 742 N N . ALA A 1 98 ? -11.93 -16.344 -27.156 1 98.25 98 ALA A N 1
ATOM 743 C CA . ALA A 1 98 ? -11.492 -16.797 -25.844 1 98.25 98 ALA A CA 1
ATOM 744 C C . ALA A 1 98 ? -12.625 -16.734 -24.828 1 98.25 98 ALA A C 1
ATOM 746 O O . ALA A 1 98 ? -13.586 -15.977 -25.016 1 98.25 98 ALA A O 1
ATOM 747 N N . TRP A 1 99 ? -12.578 -17.578 -23.812 1 98.56 99 TRP A N 1
ATOM 748 C CA . TRP A 1 99 ? -13.492 -17.562 -22.672 1 98.56 99 TRP A CA 1
ATOM 749 C C . TRP A 1 99 ? -12.859 -16.859 -21.469 1 98.56 99 TRP A C 1
ATOM 751 O O . TRP A 1 99 ? -11.859 -17.344 -20.922 1 98.56 99 TRP A O 1
ATOM 761 N N . TYR A 1 100 ? -13.484 -15.758 -21.078 1 98.56 100 TYR A N 1
ATOM 762 C CA . TYR A 1 100 ? -12.953 -14.961 -19.984 1 98.56 100 TYR A CA 1
ATOM 763 C C . TYR A 1 100 ? -13.734 -15.203 -18.703 1 98.56 100 TYR A C 1
ATOM 765 O O . TYR A 1 100 ? -14.961 -15.328 -18.734 1 98.56 100 TYR A O 1
ATOM 773 N N . GLY A 1 101 ? -13.016 -15.234 -17.594 1 98.44 101 GLY A N 1
ATOM 774 C CA . GLY A 1 101 ? -13.57 -15.367 -16.25 1 98.44 101 GLY A CA 1
ATOM 775 C C . GLY A 1 101 ? -12.562 -15.875 -15.234 1 98.44 101 GLY A C 1
ATOM 776 O O . GLY A 1 101 ? -11.57 -16.5 -15.602 1 98.44 101 GLY A O 1
ATOM 777 N N . ARG A 1 102 ? -12.844 -15.586 -13.992 1 98 102 ARG A N 1
ATOM 778 C CA . ARG A 1 102 ? -11.977 -16.125 -12.953 1 98 102 ARG A CA 1
ATOM 779 C C . ARG A 1 102 ? -12.133 -17.641 -12.844 1 98 102 ARG A C 1
ATOM 781 O O . ARG A 1 102 ? -13.25 -18.141 -12.703 1 98 102 ARG A O 1
ATOM 788 N N . GLY A 1 103 ? -11.039 -18.359 -12.93 1 97.31 103 GLY A N 1
ATOM 789 C CA . GLY A 1 103 ? -11.055 -19.812 -12.859 1 97.31 103 GLY A CA 1
ATOM 790 C C . GLY A 1 103 ? -11.172 -20.469 -14.211 1 97.31 103 GLY A C 1
ATOM 791 O O . GLY A 1 103 ? -11.047 -21.688 -14.328 1 97.31 103 GLY A O 1
ATOM 792 N N . THR A 1 104 ? -11.328 -19.656 -15.25 1 97.69 104 THR A N 1
ATOM 793 C CA . THR A 1 104 ? -11.5 -20.219 -16.578 1 97.69 104 THR A CA 1
ATOM 794 C C . THR A 1 104 ? -10.289 -21.047 -16.984 1 97.69 104 THR A C 1
ATOM 796 O O . THR A 1 104 ? -10.43 -22.109 -17.578 1 97.69 104 THR A O 1
ATOM 799 N N . HIS A 1 105 ? -9.141 -20.547 -16.672 1 96.69 105 HIS A N 1
ATOM 800 C CA . HIS A 1 105 ? -7.93 -21.328 -16.906 1 96.69 105 HIS A CA 1
ATOM 801 C C . HIS A 1 105 ? -7.543 -22.125 -15.656 1 96.69 105 HIS A C 1
ATOM 803 O O . HIS A 1 105 ? -7.422 -23.344 -15.711 1 96.69 105 HIS A O 1
ATOM 809 N N . ASP A 1 106 ? -7.469 -21.531 -14.539 1 95.12 106 ASP A N 1
ATOM 810 C CA . ASP A 1 106 ? -6.934 -22.062 -13.289 1 95.12 106 ASP A CA 1
ATOM 811 C C . ASP A 1 106 ? -8 -22.094 -12.203 1 95.12 106 ASP A C 1
ATOM 813 O O . ASP A 1 106 ? -8.195 -21.094 -11.492 1 95.12 106 ASP A O 1
ATOM 817 N N . ASP A 1 107 ? -8.719 -23.266 -12.062 1 97.06 107 ASP A N 1
ATOM 818 C CA . ASP A 1 107 ? -8.391 -24.531 -12.695 1 97.06 107 ASP A CA 1
ATOM 819 C C . ASP A 1 107 ? -9.641 -25.203 -13.273 1 97.06 107 ASP A C 1
ATOM 821 O O . ASP A 1 107 ? -9.617 -26.375 -13.617 1 97.06 107 ASP A O 1
ATOM 825 N N . LYS A 1 108 ? -10.703 -24.406 -13.352 1 98.44 108 LYS A N 1
ATOM 826 C CA . LYS A 1 108 ? -11.992 -24.984 -13.742 1 98.44 108 LYS A CA 1
ATOM 827 C C . LYS A 1 108 ? -11.992 -25.375 -15.219 1 98.44 108 LYS A C 1
ATOM 829 O O . LYS A 1 108 ? -12.594 -26.375 -15.602 1 98.44 108 LYS A O 1
ATOM 834 N N . GLY A 1 109 ? -11.367 -24.562 -16.047 1 98.38 109 GLY A N 1
ATOM 835 C CA . GLY A 1 109 ? -11.234 -24.922 -17.453 1 98.38 109 GLY A CA 1
ATOM 836 C C . GLY A 1 109 ? -10.422 -26.188 -17.672 1 98.38 109 GLY A C 1
ATOM 837 O O . GLY A 1 109 ? -10.75 -27 -18.547 1 98.38 109 GLY A O 1
ATOM 838 N N . GLU A 1 110 ? -9.383 -26.359 -16.938 1 98.38 110 GLU A N 1
ATOM 839 C CA . GLU A 1 110 ? -8.578 -27.578 -16.984 1 98.38 110 GLU A CA 1
ATOM 840 C C . GLU A 1 110 ? -9.406 -28.797 -16.609 1 98.38 110 GLU A C 1
ATOM 842 O O . GLU A 1 110 ? -9.297 -29.859 -17.234 1 98.38 110 GLU A O 1
ATOM 847 N N . LEU A 1 111 ? -10.203 -28.656 -15.555 1 98.56 111 LEU A N 1
ATOM 848 C CA . LEU A 1 111 ? -11.078 -29.75 -15.117 1 98.56 111 LEU A CA 1
ATOM 849 C C . LEU A 1 111 ? -12.078 -30.109 -16.203 1 98.56 111 LEU A C 1
ATOM 851 O O . LEU A 1 111 ? -12.266 -31.297 -16.516 1 98.56 111 LEU A O 1
ATOM 855 N N . VAL A 1 112 ? -12.68 -29.125 -16.812 1 98.56 112 VAL A N 1
ATOM 856 C CA . VAL A 1 112 ? -13.672 -29.344 -17.859 1 98.56 112 VAL A CA 1
ATOM 857 C C . VAL A 1 112 ? -13.023 -30.062 -19.031 1 98.56 112 VAL A C 1
ATOM 859 O O . VAL A 1 112 ? -13.648 -30.938 -19.656 1 98.56 112 VAL A O 1
ATOM 862 N N . ALA A 1 113 ? -11.797 -29.734 -19.375 1 98.38 113 ALA A N 1
ATOM 863 C CA . ALA A 1 113 ? -11.094 -30.406 -20.469 1 98.38 113 ALA A CA 1
ATOM 864 C C . ALA A 1 113 ? -10.969 -31.906 -20.203 1 98.38 113 ALA A C 1
ATOM 866 O O . ALA A 1 113 ? -11.102 -32.719 -21.109 1 98.38 113 ALA A O 1
ATOM 867 N N . ARG A 1 114 ? -10.648 -32.281 -18.969 1 98.25 114 ARG A N 1
ATOM 868 C CA . ARG A 1 114 ? -10.539 -33.688 -18.594 1 98.25 114 ARG A CA 1
ATOM 869 C C . ARG A 1 114 ? -11.891 -34.375 -18.688 1 98.25 114 ARG A C 1
ATOM 871 O O . ARG A 1 114 ? -11.984 -35.5 -19.172 1 98.25 114 ARG A O 1
ATOM 878 N N . LEU A 1 115 ? -12.945 -33.688 -18.234 1 98.31 115 LEU A N 1
ATOM 879 C CA . LEU A 1 115 ? -14.297 -34.25 -18.328 1 98.31 115 LEU A CA 1
ATOM 880 C C . LEU A 1 115 ? -14.688 -34.5 -19.781 1 98.31 115 LEU A C 1
ATOM 882 O O . LEU A 1 115 ? -15.203 -35.562 -20.109 1 98.31 115 LEU A O 1
ATOM 886 N N . MET A 1 116 ? -14.391 -33.531 -20.594 1 98.19 116 MET A N 1
ATOM 887 C CA . MET A 1 116 ? -14.719 -33.656 -22 1 98.19 116 MET A CA 1
ATOM 888 C C . MET A 1 116 ? -13.914 -34.781 -22.656 1 98.19 116 MET A C 1
ATOM 890 O O . MET A 1 116 ? -14.438 -35.531 -23.484 1 98.19 116 MET A O 1
ATOM 894 N N . ALA A 1 117 ? -12.617 -34.875 -22.344 1 98.12 117 ALA A N 1
ATOM 895 C CA . ALA A 1 117 ? -11.781 -35.938 -22.906 1 98.12 117 ALA A CA 1
ATOM 896 C C . ALA A 1 117 ? -12.32 -37.312 -22.562 1 98.12 117 ALA A C 1
ATOM 898 O O . ALA A 1 117 ? -12.352 -38.188 -23.422 1 98.12 117 ALA A O 1
ATOM 899 N N . LEU A 1 118 ? -12.742 -37.531 -21.359 1 98.25 118 LEU A N 1
ATOM 900 C CA . LEU A 1 118 ? -13.289 -38.812 -20.922 1 98.25 118 LEU A CA 1
ATOM 901 C C . LEU A 1 118 ? -14.617 -39.094 -21.609 1 98.25 118 LEU A C 1
ATOM 903 O O . LEU A 1 118 ? -14.898 -40.25 -21.969 1 98.25 118 LEU A O 1
ATOM 907 N N . LYS A 1 119 ? -15.438 -38.062 -21.703 1 97.69 119 LYS A N 1
ATOM 908 C CA . LYS A 1 119 ? -16.703 -38.219 -22.422 1 97.69 119 LYS A CA 1
ATOM 909 C C . LYS A 1 119 ? -16.453 -38.656 -23.859 1 97.69 119 LYS A C 1
ATOM 911 O O . LYS A 1 119 ? -17.094 -39.594 -24.344 1 97.69 119 LYS A O 1
ATOM 916 N N . LEU A 1 120 ? -15.594 -37.969 -24.516 1 97.5 120 LEU A N 1
ATOM 917 C CA . LEU A 1 120 ? -15.258 -38.312 -25.891 1 97.5 120 LEU A CA 1
ATOM 918 C C . LEU A 1 120 ? -14.695 -39.719 -25.984 1 97.5 120 LEU A C 1
ATOM 920 O O . LEU A 1 120 ? -14.984 -40.438 -26.922 1 97.5 120 LEU A O 1
ATOM 924 N N . PHE A 1 121 ? -13.852 -40.031 -25.078 1 97.62 121 PHE A N 1
ATOM 925 C CA . PHE A 1 121 ? -13.297 -41.375 -25.031 1 97.62 121 PHE A CA 1
ATOM 926 C C . PHE A 1 121 ? -14.406 -42.406 -24.953 1 97.62 121 PHE A C 1
ATOM 928 O O . PHE A 1 121 ? -14.406 -43.375 -25.719 1 97.62 121 PHE A O 1
ATOM 935 N N . ARG A 1 122 ? -15.336 -42.25 -24.031 1 96.94 122 ARG A N 1
ATOM 936 C CA . ARG A 1 122 ? -16.453 -43.188 -23.859 1 96.94 122 ARG A CA 1
ATOM 937 C C . ARG A 1 122 ? -17.297 -43.281 -25.109 1 96.94 122 ARG A C 1
ATOM 939 O O . ARG A 1 122 ? -17.719 -44.375 -25.5 1 96.94 122 ARG A O 1
ATOM 946 N N . GLU A 1 123 ? -17.547 -42.156 -25.672 1 96 123 GLU A N 1
ATOM 947 C CA . GLU A 1 123 ? -18.344 -42.125 -26.891 1 96 123 GLU A CA 1
ATOM 948 C C . GLU A 1 123 ? -17.641 -42.875 -28.031 1 96 123 GLU A C 1
ATOM 950 O O . GLU A 1 123 ? -18.297 -43.594 -28.812 1 96 123 GLU A O 1
ATOM 955 N N . LYS A 1 124 ? -16.375 -42.75 -28.062 1 96.19 124 LYS A N 1
ATOM 956 C CA . LYS A 1 124 ? -15.602 -43.312 -29.156 1 96.19 124 LYS A CA 1
ATOM 957 C C . LYS A 1 124 ? -15.359 -44.812 -28.938 1 96.19 124 LYS A C 1
ATOM 959 O O . LYS A 1 124 ? -15.367 -45.594 -29.891 1 96.19 124 LYS A O 1
ATOM 964 N N . HIS A 1 125 ? -15.156 -45.25 -27.703 1 96.12 125 HIS A N 1
ATOM 965 C CA . HIS A 1 125 ? -14.664 -46.594 -27.469 1 96.12 125 HIS A CA 1
ATOM 966 C C . HIS A 1 125 ? -15.688 -47.438 -26.719 1 96.12 125 HIS A C 1
ATOM 968 O O . HIS A 1 125 ? -15.531 -48.656 -26.609 1 96.12 125 HIS A O 1
ATOM 974 N N . GLY A 1 126 ? -16.688 -46.875 -26.156 1 95.38 126 GLY A N 1
ATOM 975 C CA . GLY A 1 126 ? -17.828 -47.594 -25.594 1 95.38 126 GLY A CA 1
ATOM 976 C C . GLY A 1 126 ? -17.672 -47.906 -24.125 1 95.38 126 GLY A C 1
ATOM 977 O O . GLY A 1 126 ? -18.516 -48.594 -23.531 1 95.38 126 GLY A O 1
ATOM 978 N N . PHE A 1 127 ? -16.578 -47.5 -23.516 1 95.94 127 PHE A N 1
ATOM 979 C CA . PHE A 1 127 ? -16.344 -47.719 -22.094 1 95.94 127 PHE A CA 1
ATOM 980 C C . PHE A 1 127 ? -15.484 -46.594 -21.516 1 95.94 127 PHE A C 1
ATOM 982 O O . PHE A 1 127 ? -14.891 -45.812 -22.266 1 95.94 127 PHE A O 1
ATOM 989 N N . LEU A 1 128 ? -15.516 -46.5 -20.234 1 97.38 128 LEU A N 1
ATOM 990 C CA . LEU A 1 128 ? -14.594 -45.594 -19.531 1 97.38 128 LEU A CA 1
ATOM 991 C C . LEU A 1 128 ? -13.359 -46.344 -19.047 1 97.38 128 LEU A C 1
ATOM 993 O O . LEU A 1 128 ? -13.477 -47.469 -18.5 1 97.38 128 LEU A O 1
ATOM 997 N N . PRO A 1 129 ? -12.195 -45.875 -19.359 1 97.25 129 PRO A N 1
ATOM 998 C CA . PRO A 1 129 ? -11.016 -46.5 -18.75 1 97.25 129 PRO A CA 1
ATOM 999 C C . PRO A 1 129 ? -10.945 -46.312 -17.25 1 97.25 129 PRO A C 1
ATOM 1001 O O . PRO A 1 129 ? -11.672 -45.469 -16.703 1 97.25 129 PRO A O 1
ATOM 1004 N N . ARG A 1 130 ? -10.094 -47.062 -16.531 1 97.81 130 ARG A N 1
ATOM 1005 C CA . ARG A 1 130 ? -9.992 -46.969 -15.086 1 97.81 130 ARG A CA 1
ATOM 1006 C C . ARG A 1 130 ? -9.281 -45.688 -14.664 1 97.81 130 ARG A C 1
ATOM 1008 O O . ARG A 1 130 ? -8.07 -45.562 -14.828 1 97.81 130 ARG A O 1
ATOM 1015 N N . VAL A 1 131 ? -10.094 -44.781 -14.094 1 98.62 131 VAL A N 1
ATOM 1016 C CA . VAL A 1 131 ? -9.539 -43.5 -13.711 1 98.62 131 VAL A CA 1
ATOM 1017 C C . VAL A 1 131 ? -9.938 -43.156 -12.273 1 98.62 131 VAL A C 1
ATOM 1019 O O . VAL A 1 131 ? -10.898 -43.719 -11.742 1 98.62 131 VAL A O 1
ATOM 1022 N N . LYS A 1 132 ? -9.172 -42.344 -11.648 1 98.75 132 LYS A N 1
ATOM 1023 C CA . LYS A 1 132 ? -9.445 -41.719 -10.352 1 98.75 132 LYS A CA 1
ATOM 1024 C C . LYS A 1 132 ? -9.289 -40.219 -10.422 1 98.75 132 LYS A C 1
ATOM 1026 O O . LYS A 1 132 ? -8.523 -39.688 -11.234 1 98.75 132 LYS A O 1
ATOM 1031 N N . PHE A 1 133 ? -10.094 -39.531 -9.633 1 98.75 133 PHE A N 1
ATOM 1032 C CA . PHE A 1 133 ? -9.977 -38.094 -9.516 1 98.75 133 PHE A CA 1
ATOM 1033 C C . PHE A 1 133 ? -9.742 -37.688 -8.062 1 98.75 133 PHE A C 1
ATOM 1035 O O . PHE A 1 133 ? -10.375 -38.219 -7.152 1 98.75 133 PHE A O 1
ATOM 1042 N N . VAL A 1 134 ? -8.789 -36.844 -7.844 1 98.69 134 VAL A N 1
ATOM 1043 C CA . VAL A 1 134 ? -8.688 -36 -6.641 1 98.69 134 VAL A CA 1
ATOM 1044 C C . VAL A 1 134 ? -8.844 -34.531 -7.012 1 98.69 134 VAL A C 1
ATOM 1046 O O . VAL A 1 134 ? -7.965 -33.969 -7.66 1 98.69 134 VAL A O 1
ATOM 1049 N N . VAL A 1 135 ? -9.961 -33.938 -6.645 1 98.56 135 VAL A N 1
ATOM 1050 C CA . VAL A 1 135 ? -10.234 -32.531 -6.883 1 98.56 135 VAL A CA 1
ATOM 1051 C C . VAL A 1 135 ? -10.422 -31.797 -5.551 1 98.56 135 VAL A C 1
ATOM 1053 O O . VAL A 1 135 ? -11.359 -32.094 -4.801 1 98.56 135 VAL A O 1
ATOM 1056 N N . GLU A 1 136 ? -9.531 -30.859 -5.258 1 97.25 136 GLU A N 1
ATOM 1057 C CA . GLU A 1 136 ? -9.562 -30.25 -3.936 1 97.25 136 GLU A CA 1
ATOM 1058 C C . GLU A 1 136 ? -9.867 -28.766 -4.023 1 97.25 136 GLU A C 1
ATOM 1060 O O . GLU A 1 136 ? -10.078 -28.234 -5.117 1 97.25 136 GLU A O 1
ATOM 1065 N N . GLY A 1 137 ? -9.984 -28.109 -2.795 1 96.81 137 GLY A N 1
ATOM 1066 C CA . GLY A 1 137 ? -10.547 -26.766 -2.793 1 96.81 137 GLY A CA 1
ATOM 1067 C C . GLY A 1 137 ? -9.648 -25.75 -2.123 1 96.81 137 GLY A C 1
ATOM 1068 O O . GLY A 1 137 ? -10.102 -24.656 -1.767 1 96.81 137 GLY A O 1
ATOM 1069 N N . GLU A 1 138 ? -8.336 -26.078 -1.94 1 94.5 138 GLU A N 1
ATOM 1070 C CA . GLU A 1 138 ? -7.48 -25.125 -1.253 1 94.5 138 GLU A CA 1
ATOM 1071 C C . GLU A 1 138 ? -6.121 -25 -1.941 1 94.5 138 GLU A C 1
ATOM 1073 O O . GLU A 1 138 ? -5.125 -24.656 -1.304 1 94.5 138 GLU A O 1
ATOM 1078 N N . GLU A 1 139 ? -6.09 -25.359 -3.25 1 94.69 139 GLU A N 1
ATOM 1079 C CA . GLU A 1 139 ? -4.848 -25.266 -4.012 1 94.69 139 GLU A CA 1
ATOM 1080 C C . GLU A 1 139 ? -4.324 -23.828 -4.027 1 94.69 139 GLU A C 1
ATOM 1082 O O . GLU A 1 139 ? -3.121 -23.609 -3.869 1 94.69 139 GLU A O 1
ATOM 1087 N N . GLU A 1 140 ? -5.168 -22.844 -4.078 1 91.62 140 GLU A N 1
ATOM 1088 C CA . GLU A 1 140 ? -4.805 -21.438 -4.277 1 91.62 140 GLU A CA 1
ATOM 1089 C C . GLU A 1 140 ? -4.273 -20.828 -2.99 1 91.62 140 GLU A C 1
ATOM 1091 O O . GLU A 1 140 ? -3.734 -19.719 -3.006 1 91.62 140 GLU A O 1
ATOM 1096 N N . VAL A 1 141 ? -4.441 -21.594 -1.904 1 87.88 141 VAL A N 1
ATOM 1097 C CA . VAL A 1 141 ? -3.895 -21.125 -0.636 1 87.88 141 VAL A CA 1
ATOM 1098 C C . VAL A 1 141 ? -2.844 -22.109 -0.126 1 87.88 141 VAL A C 1
ATOM 1100 O O . VAL A 1 141 ? -2.66 -22.25 1.084 1 87.88 141 VAL A O 1
ATOM 1103 N N . GLY A 1 142 ? -2.293 -22.922 -1.056 1 88.56 142 GLY A N 1
ATOM 1104 C CA . GLY A 1 142 ? -1.143 -23.75 -0.73 1 88.56 142 GLY A CA 1
ATOM 1105 C C . GLY A 1 142 ? -1.519 -25.156 -0.328 1 88.56 142 GLY A C 1
ATOM 1106 O O . GLY A 1 142 ? -0.681 -25.906 0.176 1 88.56 142 GLY A O 1
ATOM 1107 N N . SER A 1 143 ? -2.758 -25.531 -0.365 1 93.69 143 SER A N 1
ATOM 1108 C CA . SER A 1 143 ? -3.248 -26.859 -0.054 1 93.69 143 SER A CA 1
ATOM 1109 C C . SER A 1 143 ? -2.732 -27.344 1.3 1 93.69 143 SER A C 1
ATOM 1111 O O . SER A 1 143 ? -2.174 -28.438 1.407 1 93.69 143 SER A O 1
ATOM 1113 N N . PRO A 1 144 ? -3.043 -26.656 2.344 1 90.81 144 PRO A N 1
ATOM 1114 C CA . PRO A 1 144 ? -2.43 -26.969 3.639 1 90.81 144 PRO A CA 1
ATOM 1115 C C . PRO A 1 144 ? -2.787 -28.359 4.141 1 90.81 144 PRO A C 1
ATOM 1117 O O . PRO A 1 144 ? -2.029 -28.953 4.91 1 90.81 144 PRO A O 1
ATOM 1120 N N . HIS A 1 145 ? -3.895 -28.969 3.691 1 93.5 145 HIS A N 1
ATOM 1121 C CA . HIS A 1 145 ? -4.355 -30.234 4.281 1 93.5 145 HIS A CA 1
ATOM 1122 C C . HIS A 1 145 ? -4.211 -31.391 3.295 1 93.5 145 HIS A C 1
ATOM 1124 O O . HIS A 1 145 ? -4.473 -32.531 3.643 1 93.5 145 HIS A O 1
ATOM 1130 N N . LEU A 1 146 ? -3.791 -31.109 2.107 1 94.75 146 LEU A N 1
ATOM 1131 C CA . LEU A 1 146 ? -3.797 -32.125 1.059 1 94.75 146 LEU A CA 1
ATOM 1132 C C . LEU A 1 146 ? -2.777 -33.219 1.354 1 94.75 146 LEU A C 1
ATOM 1134 O O . LEU A 1 146 ? -3.014 -34.406 1.055 1 94.75 146 LEU A O 1
ATOM 1138 N N . GLU A 1 147 ? -1.618 -32.875 1.862 1 94.31 147 GLU A N 1
ATOM 1139 C CA . GLU A 1 147 ? -0.609 -33.875 2.148 1 94.31 147 GLU A CA 1
ATOM 1140 C C . GLU A 1 147 ? -1.144 -34.938 3.121 1 94.31 147 GLU A C 1
ATOM 1142 O O . GLU A 1 147 ? -0.966 -36.125 2.904 1 94.31 147 GLU A O 1
ATOM 1147 N N . ALA A 1 148 ? -1.77 -34.469 4.207 1 94.81 148 ALA A N 1
ATOM 1148 C CA . ALA A 1 148 ? -2.367 -35.375 5.168 1 94.81 148 ALA A CA 1
ATOM 1149 C C . ALA A 1 148 ? -3.426 -36.25 4.508 1 94.81 148 ALA A C 1
ATOM 1151 O O . ALA A 1 148 ? -3.537 -37.438 4.812 1 94.81 148 ALA A O 1
ATOM 1152 N N . TYR A 1 149 ? -4.207 -35.688 3.623 1 97.31 149 TYR A N 1
ATOM 1153 C CA . TYR A 1 149 ? -5.234 -36.438 2.908 1 97.31 149 TYR A CA 1
ATOM 1154 C C . TYR A 1 149 ? -4.617 -37.531 2.062 1 97.31 149 TYR A C 1
ATOM 1156 O O . TYR A 1 149 ? -5.062 -38.688 2.115 1 97.31 149 TYR A O 1
ATOM 1164 N N . VAL A 1 150 ? -3.59 -37.156 1.257 1 97.75 150 VAL A N 1
ATOM 1165 C CA . VAL A 1 150 ? -2.955 -38.125 0.359 1 97.75 150 VAL A CA 1
ATOM 1166 C C . VAL A 1 150 ? -2.312 -39.219 1.173 1 97.75 150 VAL A C 1
ATOM 1168 O O . VAL A 1 150 ? -2.428 -40.406 0.819 1 97.75 150 VAL A O 1
ATOM 1171 N N . GLU A 1 151 ? -1.677 -38.875 2.246 1 96.75 151 GLU A N 1
ATOM 1172 C CA . GLU A 1 151 ? -1.063 -39.875 3.115 1 96.75 151 GLU A CA 1
ATOM 1173 C C . GLU A 1 151 ? -2.105 -40.844 3.666 1 96.75 151 GLU A C 1
ATOM 1175 O O . GLU A 1 151 ? -1.922 -42.062 3.607 1 96.75 151 GLU A O 1
ATOM 1180 N N . ALA A 1 152 ? -3.209 -40.312 4.129 1 97.06 152 ALA A N 1
ATOM 1181 C CA . ALA A 1 152 ? -4.254 -41.125 4.77 1 97.06 152 ALA A CA 1
ATOM 1182 C C . ALA A 1 152 ? -4.949 -42.031 3.758 1 97.06 152 ALA A C 1
ATOM 1184 O O . ALA A 1 152 ? -5.426 -43.094 4.109 1 97.06 152 ALA A O 1
ATOM 1185 N N . HIS A 1 153 ? -5.016 -41.625 2.5 1 97.62 153 HIS A N 1
ATOM 1186 C CA . HIS A 1 153 ? -5.785 -42.375 1.5 1 97.62 153 HIS A CA 1
ATOM 1187 C C . HIS A 1 153 ? -4.871 -43 0.455 1 97.62 153 HIS A C 1
ATOM 1189 O O . HIS A 1 153 ? -5.336 -43.406 -0.608 1 97.62 153 HIS A O 1
ATOM 1195 N N . ALA A 1 154 ? -3.623 -43.094 0.716 1 97.56 154 ALA A N 1
ATOM 1196 C CA . ALA A 1 154 ? -2.607 -43.531 -0.237 1 97.56 154 ALA A CA 1
ATOM 1197 C C . ALA A 1 154 ? -2.984 -44.875 -0.858 1 97.56 154 ALA A C 1
ATOM 1199 O O . ALA A 1 154 ? -2.887 -45.062 -2.074 1 97.56 154 ALA A O 1
ATOM 1200 N N . PRO A 1 155 ? -3.447 -45.906 -0.115 1 97.5 155 PRO A N 1
ATOM 1201 C CA . PRO A 1 155 ? -3.801 -47.188 -0.73 1 97.5 155 PRO A CA 1
ATOM 1202 C C . PRO A 1 155 ? -4.91 -47.062 -1.77 1 97.5 155 PRO A C 1
ATOM 1204 O O . PRO A 1 155 ? -4.867 -47.719 -2.812 1 97.5 155 PRO A O 1
ATOM 1207 N N . ARG A 1 156 ? -5.859 -46.219 -1.471 1 97.38 156 ARG A N 1
ATOM 1208 C CA . ARG A 1 156 ? -6.98 -46.031 -2.387 1 97.38 156 ARG A CA 1
ATOM 1209 C C . ARG A 1 156 ? -6.578 -45.188 -3.588 1 97.38 156 ARG A C 1
ATOM 1211 O O . ARG A 1 156 ? -7.117 -45.344 -4.684 1 97.38 156 ARG A O 1
ATOM 1218 N N . LEU A 1 157 ? -5.629 -44.312 -3.406 1 98.25 157 LEU A N 1
ATOM 1219 C CA . LEU A 1 157 ? -5.246 -43.344 -4.434 1 98.25 157 LEU A CA 1
ATOM 1220 C C . LEU A 1 157 ? -4.184 -43.906 -5.359 1 98.25 157 LEU A C 1
ATOM 1222 O O . LEU A 1 157 ? -3.795 -43.281 -6.344 1 98.25 157 LEU A O 1
ATOM 1226 N N . GLN A 1 158 ? -3.707 -45.094 -5.062 1 97.75 158 GLN A N 1
ATOM 1227 C CA . GLN A 1 158 ? -2.672 -45.688 -5.895 1 97.75 158 GLN A CA 1
ATOM 1228 C C . GLN A 1 158 ? -3.061 -45.656 -7.367 1 97.75 158 GLN A C 1
ATOM 1230 O O . GLN A 1 158 ? -4.219 -45.906 -7.715 1 97.75 158 GLN A O 1
ATOM 1235 N N . ALA A 1 159 ? -2.098 -45.375 -8.25 1 98.19 159 ALA A N 1
ATOM 1236 C CA . ALA A 1 159 ? -2.279 -45.281 -9.703 1 98.19 159 ALA A CA 1
ATOM 1237 C C . ALA A 1 159 ? -0.968 -45.531 -10.438 1 98.19 159 ALA A C 1
ATOM 1239 O O . ALA A 1 159 ? 0.109 -45.469 -9.836 1 98.19 159 ALA A O 1
ATOM 1240 N N . ASP A 1 160 ? -1.095 -45.844 -11.656 1 97.94 160 ASP A N 1
ATOM 1241 C CA . ASP A 1 160 ? 0.09 -46.094 -12.469 1 97.94 160 ASP A CA 1
ATOM 1242 C C . ASP A 1 160 ? 0.727 -44.812 -12.953 1 97.94 160 ASP A C 1
ATOM 1244 O O . ASP A 1 160 ? 1.924 -44.75 -13.25 1 97.94 160 ASP A O 1
ATOM 1248 N N . ALA A 1 161 ? -0.017 -43.812 -13.07 1 98.31 161 ALA A N 1
ATOM 1249 C CA . ALA A 1 161 ? 0.438 -42.469 -13.453 1 98.31 161 ALA A CA 1
ATOM 1250 C C . ALA A 1 161 ? -0.559 -41.406 -13.008 1 98.31 161 ALA A C 1
ATOM 1252 O O . ALA A 1 161 ? -1.7 -41.719 -12.664 1 98.31 161 ALA A O 1
ATOM 1253 N N . ILE A 1 162 ? -0.065 -40.156 -12.969 1 98.56 162 ILE A N 1
ATOM 1254 C CA . ILE A 1 162 ? -0.884 -39.031 -12.555 1 98.56 162 ILE A CA 1
ATOM 1255 C C . ILE A 1 162 ? -0.879 -37.969 -13.641 1 98.56 162 ILE A C 1
ATOM 1257 O O . ILE A 1 162 ? 0.184 -37.562 -14.125 1 98.56 162 ILE A O 1
ATOM 1261 N N . LEU A 1 163 ? -2.057 -37.562 -14.102 1 98.44 163 LEU A N 1
ATOM 1262 C CA . LEU A 1 163 ? -2.17 -36.406 -14.961 1 98.44 163 LEU A CA 1
ATOM 1263 C C . LEU A 1 163 ? -2.467 -35.156 -14.141 1 98.44 163 LEU A C 1
ATOM 1265 O O . LEU A 1 163 ? -3.537 -35.031 -13.531 1 98.44 163 LEU A O 1
ATOM 1269 N N . TRP A 1 164 ? -1.557 -34.25 -14.164 1 97.38 164 TRP A N 1
ATOM 1270 C CA . TRP A 1 164 ? -1.59 -33.031 -13.336 1 97.38 164 TRP A CA 1
ATOM 1271 C C . TRP A 1 164 ? -2.322 -31.906 -14.047 1 97.38 164 TRP A C 1
ATOM 1273 O O . TRP A 1 164 ? -2.447 -31.922 -15.273 1 97.38 164 TRP A O 1
ATOM 1283 N N . GLU A 1 165 ? -2.84 -30.859 -13.391 1 91.31 165 GLU A N 1
ATOM 1284 C CA . GLU A 1 165 ? -3.914 -29.922 -13.719 1 91.31 165 GLU A CA 1
ATOM 1285 C C . GLU A 1 165 ? -3.443 -28.875 -14.711 1 91.31 165 GLU A C 1
ATOM 1287 O O . GLU A 1 165 ? -4.199 -27.969 -15.07 1 91.31 165 GLU A O 1
ATOM 1292 N N . ALA A 1 166 ? -2.248 -28.891 -15.32 1 87.62 166 ALA A N 1
ATOM 1293 C CA . ALA A 1 166 ? -1.858 -27.75 -16.141 1 87.62 166 ALA A CA 1
ATOM 1294 C C . ALA A 1 166 ? -0.896 -28.156 -17.25 1 87.62 166 ALA A C 1
ATOM 1296 O O . ALA A 1 166 ? -0.266 -29.219 -17.156 1 87.62 166 ALA A O 1
ATOM 1297 N N . GLY A 1 167 ? -0.812 -27.312 -18.156 1 91.94 167 GLY A N 1
ATOM 1298 C CA . GLY A 1 167 ? -0.069 -27.438 -19.406 1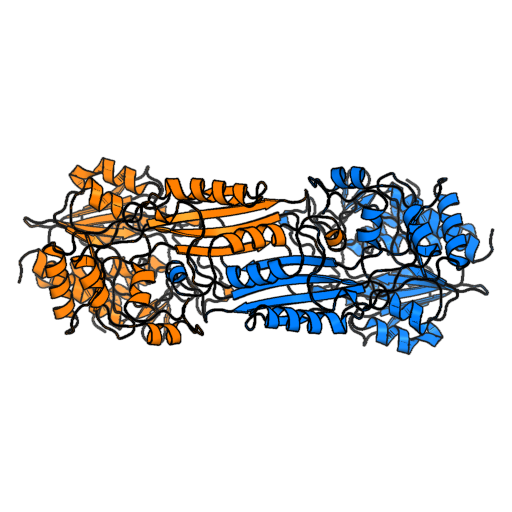 91.94 167 GLY A CA 1
ATOM 1299 C C . GLY A 1 167 ? -0.643 -26.594 -20.516 1 91.94 167 GLY A C 1
ATOM 1300 O O . GLY A 1 167 ? -1.448 -25.688 -20.281 1 91.94 167 GLY A O 1
ATOM 1301 N N . GLY A 1 168 ? -0.162 -26.766 -21.703 1 95.69 168 GLY A N 1
ATOM 1302 C CA . GLY A 1 168 ? -0.696 -26.016 -22.828 1 95.69 168 GLY A CA 1
ATOM 1303 C C . GLY A 1 168 ? 0.314 -25.797 -23.938 1 95.69 168 GLY A C 1
ATOM 1304 O O . GLY A 1 168 ? 0.984 -26.734 -24.375 1 95.69 168 GLY A O 1
ATOM 1305 N N . VAL A 1 169 ? 0.21 -24.594 -24.469 1 96.38 169 VAL A N 1
ATOM 1306 C CA . VAL A 1 169 ? 1.135 -24.234 -25.531 1 96.38 169 VAL A CA 1
ATOM 1307 C C . VAL A 1 169 ? 1.998 -23.047 -25.094 1 96.38 169 VAL A C 1
ATOM 1309 O O . VAL A 1 169 ? 1.589 -22.25 -24.25 1 96.38 169 VAL A O 1
ATOM 1312 N N . ASP A 1 170 ? 3.209 -22.969 -25.625 1 94.12 170 ASP A N 1
ATOM 1313 C CA . ASP A 1 170 ? 4.074 -21.828 -25.297 1 94.12 170 ASP A CA 1
ATOM 1314 C C . ASP A 1 170 ? 3.707 -20.609 -26.141 1 94.12 170 ASP A C 1
ATOM 1316 O O . ASP A 1 170 ? 2.645 -20.562 -26.766 1 94.12 170 ASP A O 1
ATOM 1320 N N . ALA A 1 171 ? 4.527 -19.562 -26.125 1 90.38 171 ALA A N 1
ATOM 1321 C CA . ALA A 1 171 ? 4.195 -18.281 -26.75 1 90.38 171 ALA A CA 1
ATOM 1322 C C . ALA A 1 171 ? 4.098 -18.422 -28.266 1 90.38 171 ALA A C 1
ATOM 1324 O O . ALA A 1 171 ? 3.361 -17.688 -28.922 1 90.38 171 ALA A O 1
ATOM 1325 N N . ALA A 1 172 ? 4.793 -19.422 -28.797 1 91.19 172 ALA A N 1
ATOM 1326 C CA . ALA A 1 172 ? 4.797 -19.641 -30.234 1 91.19 172 ALA A CA 1
ATOM 1327 C C . ALA A 1 172 ? 3.729 -20.656 -30.641 1 91.19 172 ALA A C 1
ATOM 1329 O O . ALA A 1 172 ? 3.566 -20.969 -31.812 1 91.19 172 ALA A O 1
ATOM 1330 N N . GLY A 1 173 ? 3.064 -21.234 -29.625 1 92.56 173 GLY A N 1
ATOM 1331 C CA . GLY A 1 173 ? 1.992 -22.172 -29.922 1 92.56 173 GLY A CA 1
ATOM 1332 C C . GLY A 1 173 ? 2.441 -23.625 -29.891 1 92.56 173 GLY A C 1
ATOM 1333 O O . GLY A 1 173 ? 1.679 -24.516 -30.25 1 92.56 173 GLY A O 1
ATOM 1334 N N . ARG A 1 174 ? 3.662 -23.844 -29.484 1 94.62 174 ARG A N 1
ATOM 1335 C CA . ARG A 1 174 ? 4.145 -25.219 -29.344 1 94.62 174 ARG A CA 1
ATOM 1336 C C . ARG A 1 174 ? 3.568 -25.891 -28.109 1 94.62 174 ARG A C 1
ATOM 1338 O O . ARG A 1 174 ? 3.545 -25.297 -27.031 1 94.62 174 ARG A O 1
ATOM 1345 N N . PRO A 1 175 ? 3.061 -27.141 -28.312 1 97.06 175 PRO A N 1
ATOM 1346 C CA . PRO A 1 175 ? 2.557 -27.828 -27.125 1 97.06 175 PRO A CA 1
ATOM 1347 C C . PRO A 1 175 ? 3.668 -28.203 -26.156 1 97.06 175 PRO A C 1
ATOM 1349 O O . PRO A 1 175 ? 4.77 -28.562 -26.578 1 97.06 175 PRO A O 1
ATOM 1352 N N . TYR A 1 176 ? 3.4 -28.109 -24.953 1 96.25 176 TYR A N 1
ATOM 1353 C CA . TYR A 1 176 ? 4.41 -28.516 -23.984 1 96.25 176 TYR A CA 1
ATOM 1354 C C . TYR A 1 176 ? 3.787 -29.328 -22.844 1 96.25 176 TYR A C 1
ATOM 1356 O O . TYR A 1 176 ? 2.566 -29.328 -22.672 1 96.25 176 TYR A O 1
ATOM 1364 N N . LEU A 1 177 ? 4.59 -30.125 -22.141 1 96.62 177 LEU A N 1
ATOM 1365 C CA . LEU A 1 177 ? 4.262 -30.812 -20.906 1 96.62 177 LEU A CA 1
ATOM 1366 C C . LEU A 1 177 ? 5.297 -30.516 -19.828 1 96.62 177 LEU A C 1
ATOM 1368 O O . LEU A 1 177 ? 6.441 -30.172 -20.141 1 96.62 177 LEU A O 1
ATOM 1372 N N . TYR A 1 178 ? 4.91 -30.594 -18.625 1 96.38 178 TYR A N 1
ATOM 1373 C CA . TYR A 1 178 ? 5.855 -30.438 -17.531 1 96.38 178 TYR A CA 1
ATOM 1374 C C . TYR A 1 178 ? 5.855 -31.656 -16.625 1 96.38 178 TYR A C 1
ATOM 1376 O O . TYR A 1 178 ? 4.859 -32.375 -16.547 1 96.38 178 TYR A O 1
ATOM 1384 N N . ALA A 1 179 ? 6.945 -31.859 -15.93 1 97.31 179 ALA A N 1
ATOM 1385 C CA . ALA A 1 179 ? 7.129 -33.094 -15.148 1 97.31 179 ALA A CA 1
ATOM 1386 C C . ALA A 1 179 ? 7.348 -32.75 -13.672 1 97.31 179 ALA A C 1
ATOM 1388 O O . ALA A 1 179 ? 7.812 -33.625 -12.906 1 97.31 179 ALA A O 1
ATOM 1389 N N . GLY A 1 180 ? 7.031 -31.547 -13.289 1 97 180 GLY A N 1
ATOM 1390 C CA . GLY A 1 180 ? 7.223 -31.141 -11.898 1 97 180 GLY A CA 1
ATOM 1391 C C . GLY A 1 180 ? 6.734 -29.734 -11.617 1 97 180 GLY A C 1
ATOM 1392 O O . GLY A 1 180 ? 6.23 -29.047 -12.516 1 97 180 GLY A O 1
ATOM 1393 N N . LEU A 1 181 ? 6.855 -29.344 -10.359 1 97.38 181 LEU A N 1
ATOM 1394 C CA . LEU A 1 181 ? 6.492 -28.016 -9.883 1 97.38 181 LEU A CA 1
ATOM 1395 C C . LEU A 1 181 ? 7.543 -27.469 -8.906 1 97.38 181 LEU A C 1
ATOM 1397 O O . LEU A 1 181 ? 8.086 -28.234 -8.102 1 97.38 181 LEU A O 1
ATOM 1401 N N . LYS A 1 182 ? 7.781 -26.188 -8.961 1 97.5 182 LYS A N 1
ATOM 1402 C CA . LYS A 1 182 ? 8.547 -25.547 -7.895 1 97.5 182 LYS A CA 1
ATOM 1403 C C . LYS A 1 182 ? 7.75 -25.516 -6.59 1 97.5 182 LYS A C 1
ATOM 1405 O O . LYS A 1 182 ? 6.527 -25.656 -6.602 1 97.5 182 LYS A O 1
ATOM 1410 N N . GLY A 1 183 ? 8.516 -25.438 -5.469 1 97 183 GLY A N 1
ATOM 1411 C CA . GLY A 1 183 ? 7.883 -25.203 -4.18 1 97 183 GLY A CA 1
ATOM 1412 C C . GLY A 1 183 ? 7.578 -23.75 -3.916 1 97 183 GLY A C 1
ATOM 1413 O O . GLY A 1 183 ? 7.914 -22.875 -4.727 1 97 183 GLY A O 1
ATOM 1414 N N . ILE A 1 184 ? 6.914 -23.484 -2.738 1 97.06 184 ILE A N 1
ATOM 1415 C CA . ILE A 1 184 ? 6.574 -22.094 -2.428 1 97.06 184 ILE A CA 1
ATOM 1416 C C . ILE A 1 184 ? 6.363 -21.938 -0.922 1 97.06 184 ILE A C 1
ATOM 1418 O O . ILE A 1 184 ? 6 -22.891 -0.238 1 97.06 184 ILE A O 1
ATOM 1422 N N . VAL A 1 185 ? 6.617 -20.812 -0.418 1 96.5 185 VAL A N 1
ATOM 1423 C CA . VAL A 1 185 ? 6.145 -20.328 0.877 1 96.5 185 VAL A CA 1
ATOM 1424 C C . VAL A 1 185 ? 5.738 -18.875 0.771 1 96.5 185 VAL A C 1
ATOM 1426 O O . VAL A 1 185 ? 6.449 -18.062 0.167 1 96.5 185 VAL A O 1
ATOM 1429 N N . ALA A 1 186 ? 4.539 -18.578 1.201 1 96.12 186 ALA A N 1
ATOM 1430 C CA . ALA A 1 186 ? 4.004 -17.219 1.202 1 96.12 186 ALA A CA 1
ATOM 1431 C C . ALA A 1 186 ? 4.094 -16.594 2.592 1 96.12 186 ALA A C 1
ATOM 1433 O O . ALA A 1 186 ? 3.744 -17.219 3.59 1 96.12 186 ALA A O 1
ATOM 1434 N N . LEU A 1 187 ? 4.574 -15.367 2.619 1 97.69 187 LEU A N 1
ATOM 1435 C CA . LEU A 1 187 ? 4.84 -14.695 3.885 1 97.69 187 LEU A CA 1
ATOM 1436 C C . LEU A 1 187 ? 4.305 -13.266 3.861 1 97.69 187 LEU A C 1
ATOM 1438 O O . LEU A 1 187 ? 3.982 -12.734 2.795 1 97.69 187 LEU A O 1
ATOM 1442 N N . GLU A 1 188 ? 4.172 -12.75 5.02 1 98.25 188 GLU A N 1
ATOM 1443 C CA . GLU A 1 188 ? 3.865 -11.336 5.238 1 98.25 188 GLU A CA 1
ATOM 1444 C C . GLU A 1 188 ? 4.848 -10.703 6.219 1 98.25 188 GLU A C 1
ATOM 1446 O O . GLU A 1 188 ? 5.188 -11.305 7.242 1 98.25 188 GLU A O 1
ATOM 1451 N N . LEU A 1 189 ? 5.422 -9.578 5.863 1 98.75 189 LEU A N 1
ATOM 1452 C CA . LEU A 1 189 ? 6.242 -8.773 6.758 1 98.75 189 LEU A CA 1
ATOM 1453 C C . LEU A 1 189 ? 5.457 -7.574 7.285 1 98.75 189 LEU A C 1
ATOM 1455 O O . LEU A 1 189 ? 4.824 -6.855 6.512 1 98.75 189 LEU A O 1
ATOM 1459 N N . ARG A 1 190 ? 5.453 -7.402 8.586 1 98.62 190 ARG A N 1
ATOM 1460 C CA . ARG A 1 190 ? 4.719 -6.316 9.234 1 98.62 190 ARG A CA 1
ATOM 1461 C C . ARG A 1 190 ? 5.648 -5.441 10.062 1 98.62 190 ARG A C 1
ATOM 1463 O O . ARG A 1 190 ? 6.566 -5.945 10.711 1 98.62 190 ARG A O 1
ATOM 1470 N N . VAL A 1 191 ? 5.438 -4.148 10.023 1 98.44 191 VAL A N 1
ATOM 1471 C CA . VAL A 1 191 ? 6.164 -3.188 10.844 1 98.44 191 VAL A CA 1
ATOM 1472 C C . VAL A 1 191 ? 5.18 -2.195 11.469 1 98.44 191 VAL A C 1
ATOM 1474 O O . VAL A 1 191 ? 4.258 -1.727 10.797 1 98.44 191 VAL A O 1
ATOM 1477 N N . ARG A 1 192 ? 5.289 -1.958 12.711 1 97.81 192 ARG A N 1
ATOM 1478 C CA . ARG A 1 192 ? 4.586 -0.892 13.422 1 97.81 192 ARG A CA 1
ATOM 1479 C C . ARG A 1 192 ? 5.57 0.019 14.148 1 97.81 192 ARG A C 1
ATOM 1481 O O . ARG A 1 192 ? 6.414 -0.454 14.914 1 97.81 192 ARG A O 1
ATOM 1488 N N . THR A 1 193 ? 5.469 1.326 13.906 1 97.81 193 THR A N 1
ATOM 1489 C CA . THR A 1 193 ? 6.461 2.232 14.477 1 97.81 193 THR A CA 1
ATOM 1490 C C . THR A 1 193 ? 5.812 3.186 15.477 1 97.81 193 THR A C 1
ATOM 1492 O O . THR A 1 193 ? 6.504 3.861 16.234 1 97.81 193 THR A O 1
ATOM 1495 N N . ALA A 1 194 ? 4.48 3.309 15.516 1 97.38 194 ALA A N 1
ATOM 1496 C CA . ALA A 1 194 ? 3.732 4.141 16.453 1 97.38 194 ALA A CA 1
ATOM 1497 C C . ALA A 1 194 ? 2.377 3.516 16.766 1 97.38 194 ALA A C 1
ATOM 1499 O O . ALA A 1 194 ? 1.957 2.557 16.125 1 97.38 194 ALA A O 1
ATOM 1500 N N . ARG A 1 195 ? 1.769 4.039 17.766 1 95.44 195 ARG A N 1
ATOM 1501 C CA . ARG A 1 195 ? 0.496 3.502 18.234 1 95.44 195 ARG A CA 1
ATOM 1502 C C . ARG A 1 195 ? -0.638 3.865 17.281 1 95.44 195 ARG A C 1
ATOM 1504 O O . ARG A 1 195 ? -1.605 3.113 17.141 1 95.44 195 ARG A O 1
ATOM 1511 N N . PHE A 1 196 ? -0.61 5.043 16.703 1 93.69 196 PHE A N 1
ATOM 1512 C CA . PHE A 1 196 ? -1.577 5.566 15.742 1 93.69 196 PHE A CA 1
ATOM 1513 C C . PHE A 1 196 ? -0.893 6.461 14.711 1 93.69 196 PHE A C 1
ATOM 1515 O O . PHE A 1 196 ? 0.286 6.793 14.859 1 93.69 196 PHE A O 1
ATOM 1522 N N . ASP A 1 197 ? -1.565 6.691 13.625 1 94.75 197 ASP A N 1
ATOM 1523 C CA . ASP A 1 197 ? -1.034 7.605 12.625 1 94.75 197 ASP A CA 1
ATOM 1524 C C . ASP A 1 197 ? -0.736 8.977 13.227 1 94.75 197 ASP A C 1
ATOM 1526 O O . ASP A 1 197 ? -1.465 9.445 14.109 1 94.75 197 ASP A O 1
ATOM 1530 N N . LEU A 1 198 ? 0.314 9.57 12.75 1 95.56 198 LEU A N 1
ATOM 1531 C CA . LEU A 1 198 ? 0.714 10.883 13.227 1 95.56 198 LEU A CA 1
ATOM 1532 C C . LEU A 1 198 ? 0.672 11.914 12.102 1 95.56 198 LEU A C 1
ATOM 1534 O O . LEU A 1 198 ? 0.616 11.547 10.93 1 95.56 198 LEU A O 1
ATOM 1538 N N . HIS A 1 199 ? 0.627 13.188 12.484 1 93.12 199 HIS A N 1
ATOM 1539 C CA . HIS A 1 199 ? 0.842 14.25 11.508 1 93.12 199 HIS A CA 1
ATOM 1540 C C . HIS A 1 199 ? 2.191 14.094 10.812 1 93.12 199 HIS A C 1
ATOM 1542 O O . HIS A 1 199 ? 3.188 13.75 11.453 1 93.12 199 HIS A O 1
ATOM 1548 N N . SER A 1 200 ? 2.32 14.328 9.547 1 94.75 200 SER A N 1
ATOM 1549 C CA . SER A 1 200 ? 3.514 14.023 8.758 1 94.75 200 SER A CA 1
ATOM 1550 C C . SER A 1 200 ? 4.707 14.852 9.234 1 94.75 200 SER A C 1
ATOM 1552 O O . SER A 1 200 ? 5.855 14.5 8.961 1 94.75 200 SER A O 1
ATOM 1554 N N . SER A 1 201 ? 4.453 15.969 9.906 1 94.56 201 SER A N 1
ATOM 1555 C CA . SER A 1 201 ? 5.551 16.781 10.398 1 94.56 201 SER A CA 1
ATOM 1556 C C . SER A 1 201 ? 6.457 16 11.336 1 94.56 201 SER A C 1
ATOM 1558 O O . SER A 1 201 ? 7.641 16.312 11.477 1 94.56 201 SER A O 1
ATOM 1560 N N . TYR A 1 202 ? 5.93 15.008 11.938 1 96.31 202 TYR A N 1
ATOM 1561 C CA . TYR A 1 202 ? 6.707 14.211 12.883 1 96.31 202 TYR A CA 1
ATOM 1562 C C . TYR A 1 202 ? 7.676 13.289 12.148 1 96.31 202 TYR A C 1
ATOM 1564 O O . TYR A 1 202 ? 8.523 12.648 12.773 1 96.31 202 TYR A O 1
ATOM 1572 N N . GLY A 1 203 ? 7.609 13.234 10.828 1 97.25 203 GLY A N 1
ATOM 1573 C CA . GLY A 1 203 ? 8.602 12.508 10.055 1 97.25 203 GLY A CA 1
ATOM 1574 C C . GLY A 1 203 ? 10.023 12.969 10.305 1 97.25 203 GLY A C 1
ATOM 1575 O O . GLY A 1 203 ? 10.977 12.266 9.977 1 97.25 203 GLY A O 1
ATOM 1576 N N . ALA A 1 204 ? 10.148 14.094 10.945 1 97.5 204 ALA A N 1
ATOM 1577 C CA . ALA A 1 204 ? 11.445 14.664 11.281 1 97.5 204 ALA A CA 1
ATOM 1578 C C . ALA A 1 204 ? 12.102 13.898 12.43 1 97.5 204 ALA A C 1
ATOM 1580 O O . ALA A 1 204 ? 13.328 13.898 12.562 1 97.5 204 ALA A O 1
ATOM 1581 N N . VAL A 1 205 ? 11.234 13.203 13.234 1 97.81 205 VAL A N 1
ATOM 1582 C CA . VAL A 1 205 ? 11.812 12.656 14.453 1 97.81 205 VAL A CA 1
ATOM 1583 C C . VAL A 1 205 ? 11.289 11.242 14.695 1 97.81 205 VAL A C 1
ATOM 1585 O O . VAL A 1 205 ? 11.836 10.5 15.508 1 97.81 205 VAL A O 1
ATOM 1588 N N . VAL A 1 206 ? 10.234 10.812 14.023 1 97.88 206 VAL A N 1
ATOM 1589 C CA . VAL A 1 206 ? 9.641 9.5 14.242 1 97.88 206 VAL A CA 1
ATOM 1590 C C . VAL A 1 206 ? 9.938 8.594 13.055 1 97.88 206 VAL A C 1
ATOM 1592 O O . VAL A 1 206 ? 9.859 9.023 11.898 1 97.88 206 VAL A O 1
ATOM 1595 N N . GLU A 1 207 ? 10.289 7.371 13.352 1 97.81 207 GLU A N 1
ATOM 1596 C CA . GLU A 1 207 ? 10.547 6.387 12.305 1 97.81 207 GLU A CA 1
ATOM 1597 C C . GLU A 1 207 ? 9.305 6.148 11.453 1 97.81 207 GLU A C 1
ATOM 1599 O O . GLU A 1 207 ? 8.18 6.215 11.953 1 97.81 207 GLU A O 1
ATOM 1604 N N . ASN A 1 208 ? 9.5 5.938 10.203 1 98.5 208 ASN A N 1
ATOM 1605 C CA . ASN A 1 208 ? 8.445 5.676 9.227 1 98.5 208 ASN A CA 1
ATOM 1606 C C . ASN A 1 208 ? 8.383 4.199 8.852 1 98.5 208 ASN A C 1
ATOM 1608 O O . ASN A 1 208 ? 9.367 3.641 8.359 1 98.5 208 ASN A O 1
ATOM 1612 N N . PRO A 1 209 ? 7.242 3.549 9.055 1 98.56 209 PRO A N 1
ATOM 1613 C CA . PRO A 1 209 ? 7.176 2.111 8.789 1 98.56 209 PRO A CA 1
ATOM 1614 C C . PRO A 1 209 ? 7.379 1.776 7.309 1 98.56 209 PRO A C 1
ATOM 1616 O O . PRO A 1 209 ? 7.879 0.699 6.98 1 98.56 209 PRO A O 1
ATOM 1619 N N . ILE A 1 210 ? 6.957 2.691 6.41 1 98.75 210 ILE A N 1
ATOM 1620 C CA . ILE A 1 210 ? 7.172 2.484 4.98 1 98.75 210 ILE A CA 1
ATOM 1621 C C . ILE A 1 210 ? 8.672 2.471 4.684 1 98.75 210 ILE A C 1
ATOM 1623 O O . ILE A 1 210 ? 9.156 1.605 3.951 1 98.75 210 ILE A O 1
ATOM 1627 N N . TYR A 1 211 ? 9.414 3.387 5.273 1 98.44 211 TYR A N 1
ATOM 1628 C CA . TYR A 1 211 ? 10.859 3.439 5.09 1 98.44 211 TYR A CA 1
ATOM 1629 C C . TYR A 1 211 ? 11.523 2.176 5.625 1 98.44 211 TYR A C 1
ATOM 1631 O O . TYR A 1 211 ? 12.344 1.56 4.941 1 98.44 211 TYR A O 1
ATOM 1639 N N . ARG A 1 212 ? 11.141 1.796 6.84 1 97.88 212 ARG A N 1
ATOM 1640 C CA . ARG A 1 212 ? 11.711 0.622 7.488 1 97.88 212 ARG A CA 1
ATOM 1641 C C . ARG A 1 212 ? 11.484 -0.633 6.652 1 97.88 212 ARG A C 1
ATOM 1643 O O . ARG A 1 212 ? 12.414 -1.396 6.398 1 97.88 212 ARG A O 1
ATOM 1650 N N . LEU A 1 213 ? 10.281 -0.796 6.234 1 98.62 213 LEU A N 1
ATOM 1651 C CA . LEU A 1 213 ? 9.922 -1.988 5.477 1 98.62 213 LEU A CA 1
ATOM 1652 C C . LEU A 1 213 ? 10.555 -1.969 4.094 1 98.62 213 LEU A C 1
ATOM 1654 O O . LEU A 1 213 ? 10.961 -3.014 3.578 1 98.62 213 LEU A O 1
ATOM 1658 N N . SER A 1 214 ? 10.648 -0.767 3.451 1 98.56 214 SER A N 1
ATOM 1659 C CA . SER A 1 214 ? 11.312 -0.64 2.156 1 98.56 214 SER A CA 1
ATOM 1660 C C . SER A 1 214 ? 12.773 -1.055 2.238 1 98.56 214 SER A C 1
ATOM 1662 O O . SER A 1 214 ? 13.273 -1.765 1.363 1 98.56 214 SER A O 1
ATOM 1664 N N . ARG A 1 215 ? 13.422 -0.674 3.277 1 98.12 215 ARG A N 1
ATOM 1665 C CA . ARG A 1 215 ? 14.812 -1.071 3.465 1 98.12 215 ARG A CA 1
ATOM 1666 C C . ARG A 1 215 ? 14.938 -2.58 3.645 1 98.12 215 ARG A C 1
ATOM 1668 O O . ARG A 1 215 ? 15.852 -3.203 3.111 1 98.12 215 ARG A O 1
ATOM 1675 N N . ALA A 1 216 ? 14.031 -3.088 4.414 1 98.5 216 ALA A N 1
ATOM 1676 C CA . ALA A 1 216 ? 14.031 -4.535 4.629 1 98.5 216 ALA A CA 1
ATOM 1677 C C . ALA A 1 216 ? 13.852 -5.281 3.311 1 98.5 216 ALA A C 1
ATOM 1679 O O . ALA A 1 216 ? 14.617 -6.199 3 1 98.5 216 ALA A O 1
ATOM 1680 N N . LEU A 1 217 ? 12.883 -4.879 2.508 1 98.62 217 LEU A N 1
ATOM 1681 C CA . LEU A 1 217 ? 12.586 -5.543 1.241 1 98.62 217 LEU A CA 1
ATOM 1682 C C . LEU A 1 217 ? 13.758 -5.41 0.274 1 98.62 217 LEU A C 1
ATOM 1684 O O . LEU A 1 217 ? 14.078 -6.355 -0.451 1 98.62 217 LEU A O 1
ATOM 1688 N N . ALA A 1 218 ? 14.398 -4.262 0.3 1 97.44 218 ALA A N 1
ATOM 1689 C CA . ALA A 1 218 ? 15.523 -4.004 -0.596 1 97.44 218 ALA A CA 1
ATOM 1690 C C . ALA A 1 218 ? 16.703 -4.914 -0.27 1 97.44 218 ALA A C 1
ATOM 1692 O O . ALA A 1 218 ? 17.578 -5.125 -1.108 1 97.44 218 ALA A O 1
ATOM 1693 N N . SER A 1 219 ? 16.734 -5.453 0.911 1 97.94 219 SER A N 1
ATOM 1694 C CA . SER A 1 219 ? 17.859 -6.27 1.342 1 97.94 219 SER A CA 1
ATOM 1695 C C . SER A 1 219 ? 17.703 -7.719 0.893 1 97.94 219 SER A C 1
ATOM 1697 O O . SER A 1 219 ? 18.625 -8.516 1.012 1 97.94 219 SER A O 1
ATOM 1699 N N . LEU A 1 220 ? 16.547 -8.102 0.362 1 98.5 220 LEU A N 1
ATOM 1700 C CA . LEU A 1 220 ? 16.219 -9.508 0.171 1 98.5 220 LEU A CA 1
ATOM 1701 C C . LEU A 1 220 ? 16.875 -10.062 -1.09 1 98.5 220 LEU A C 1
ATOM 1703 O O . LEU A 1 220 ? 17.094 -11.266 -1.197 1 98.5 220 LEU A O 1
ATOM 1707 N N . ARG A 1 221 ? 17.109 -9.227 -2.059 1 98 221 ARG A N 1
ATOM 1708 C CA . ARG A 1 221 ? 17.719 -9.664 -3.316 1 98 221 ARG A CA 1
ATOM 1709 C C . ARG A 1 221 ? 18.547 -8.547 -3.932 1 98 221 ARG A C 1
ATOM 1711 O O . ARG A 1 221 ? 18.516 -7.406 -3.471 1 98 221 ARG A O 1
ATOM 1718 N N . ASP A 1 222 ? 19.359 -8.859 -4.906 1 97.25 222 ASP A N 1
ATOM 1719 C CA . ASP A 1 222 ? 20.109 -7.848 -5.641 1 97.25 222 ASP A CA 1
ATOM 1720 C C . ASP A 1 222 ? 19.359 -7.426 -6.906 1 97.25 222 ASP A C 1
ATOM 1722 O O . ASP A 1 222 ? 18.219 -7.836 -7.125 1 97.25 222 ASP A O 1
ATOM 1726 N N . GLU A 1 223 ? 19.906 -6.586 -7.734 1 93.88 223 GLU A N 1
ATOM 1727 C CA . GLU A 1 223 ? 19.25 -5.984 -8.891 1 93.88 223 GLU A CA 1
ATOM 1728 C C . GLU A 1 223 ? 19 -7.016 -9.984 1 93.88 223 GLU A C 1
ATOM 1730 O O . GLU A 1 223 ? 18.156 -6.812 -10.867 1 93.88 223 GLU A O 1
ATOM 1735 N N . GLU A 1 224 ? 19.719 -8.102 -9.906 1 95.38 224 GLU A N 1
ATOM 1736 C CA . GLU A 1 224 ? 19.547 -9.141 -10.914 1 95.38 224 GLU A CA 1
ATOM 1737 C C . GLU A 1 224 ? 18.562 -10.211 -10.453 1 95.38 224 GLU A C 1
ATOM 1739 O O . GLU A 1 224 ? 18.281 -11.156 -11.188 1 95.38 224 GLU A O 1
ATOM 1744 N N . GLY A 1 225 ? 18.109 -10.141 -9.219 1 96.69 225 GLY A N 1
ATOM 1745 C CA . GLY A 1 225 ? 17.078 -11.047 -8.727 1 96.69 225 GLY A CA 1
ATOM 1746 C C . GLY A 1 225 ? 17.641 -12.141 -7.832 1 96.69 225 GLY A C 1
ATOM 1747 O O . GLY A 1 225 ? 16.875 -12.984 -7.34 1 96.69 225 GLY A O 1
ATOM 1748 N N . ARG A 1 226 ? 18.938 -12.117 -7.609 1 97.69 226 ARG A N 1
ATOM 1749 C CA . ARG A 1 226 ? 19.516 -13.133 -6.738 1 97.69 226 ARG A CA 1
ATOM 1750 C C . ARG A 1 226 ? 19.172 -12.867 -5.277 1 97.69 226 ARG A C 1
ATOM 1752 O O . ARG A 1 226 ? 19.391 -11.758 -4.777 1 97.69 226 ARG A O 1
ATOM 1759 N N . VAL A 1 227 ? 18.672 -13.859 -4.617 1 98.69 227 VAL A N 1
ATOM 1760 C CA . VAL A 1 227 ? 18.312 -13.742 -3.207 1 98.69 227 VAL A CA 1
ATOM 1761 C C . VAL A 1 227 ? 19.578 -13.602 -2.361 1 98.69 227 VAL A C 1
ATOM 1763 O O . VAL A 1 227 ? 20.547 -14.336 -2.553 1 98.69 227 VAL A O 1
ATOM 1766 N N . LEU A 1 228 ? 19.562 -12.68 -1.41 1 98.69 228 LEU A N 1
ATOM 1767 C CA . LEU A 1 228 ? 20.781 -12.344 -0.666 1 98.69 228 LEU A CA 1
ATOM 1768 C C . LEU A 1 228 ? 20.734 -12.93 0.741 1 98.69 228 LEU A C 1
ATOM 1770 O O . LEU A 1 228 ? 21.656 -12.734 1.53 1 98.69 228 LEU A O 1
ATOM 1774 N N . ILE A 1 229 ? 19.719 -13.656 1.054 1 98.75 229 ILE A N 1
ATOM 1775 C CA . ILE A 1 229 ? 19.578 -14.266 2.369 1 98.75 229 ILE A CA 1
ATOM 1776 C C . ILE A 1 229 ? 20.609 -15.375 2.547 1 98.75 229 ILE A C 1
ATOM 1778 O O . ILE A 1 229 ? 20.609 -16.359 1.804 1 98.75 229 ILE A O 1
ATOM 1782 N N . PRO A 1 230 ? 21.5 -15.258 3.582 1 98.56 230 PRO A N 1
ATOM 1783 C CA . PRO A 1 230 ? 22.5 -16.297 3.82 1 98.56 230 PRO A CA 1
ATOM 1784 C C . PRO A 1 230 ? 21.875 -17.672 4.066 1 98.56 230 PRO A C 1
ATOM 1786 O O . PRO A 1 230 ? 20.906 -17.781 4.836 1 98.56 230 PRO A O 1
ATOM 1789 N N . GLY A 1 231 ? 22.391 -18.672 3.428 1 98.38 231 GLY A N 1
ATOM 1790 C CA . GLY A 1 231 ? 21.922 -20.031 3.613 1 98.38 231 GLY A CA 1
ATOM 1791 C C . GLY A 1 231 ? 20.797 -20.406 2.682 1 98.38 231 GLY A C 1
ATOM 1792 O O . GLY A 1 231 ? 20.391 -21.578 2.609 1 98.38 231 GLY A O 1
ATOM 1793 N N . PHE A 1 232 ? 20.25 -19.5 1.899 1 98.5 232 PHE A N 1
ATOM 1794 C CA . PHE A 1 232 ? 19.062 -19.703 1.076 1 98.5 232 PHE A CA 1
ATOM 1795 C C . PHE A 1 232 ? 19.344 -20.734 -0.016 1 98.5 232 PHE A C 1
ATOM 1797 O O . PHE A 1 232 ? 18.453 -21.516 -0.377 1 98.5 232 PHE A O 1
ATOM 1804 N N . TYR A 1 233 ? 20.562 -20.797 -0.494 1 98.38 233 TYR A N 1
ATOM 1805 C CA . TYR A 1 233 ? 20.906 -21.656 -1.627 1 98.38 233 TYR A CA 1
ATOM 1806 C C . TYR A 1 233 ? 21.594 -22.938 -1.16 1 98.38 233 TYR A C 1
ATOM 1808 O O . TYR A 1 233 ? 22.016 -23.75 -1.979 1 98.38 233 TYR A O 1
ATOM 1816 N N . ALA A 1 234 ? 21.75 -23.141 0.123 1 98.06 234 ALA A N 1
ATOM 1817 C CA . ALA A 1 234 ? 22.578 -24.219 0.672 1 98.06 234 ALA A CA 1
ATOM 1818 C C . ALA A 1 234 ? 22.047 -25.578 0.261 1 98.06 234 ALA A C 1
ATOM 1820 O O . ALA A 1 234 ? 22.828 -26.516 0.046 1 98.06 234 ALA A O 1
ATOM 1821 N N . LYS A 1 235 ? 20.766 -25.719 0.11 1 97.38 235 LYS A N 1
ATOM 1822 C CA . LYS A 1 235 ? 20.188 -27.031 -0.132 1 97.38 235 LYS A CA 1
ATOM 1823 C C . LYS A 1 235 ? 19.75 -27.188 -1.587 1 97.38 235 LYS A C 1
ATOM 1825 O O . LYS A 1 235 ? 19.125 -28.188 -1.953 1 97.38 235 LYS A O 1
ATOM 1830 N N . VAL A 1 236 ? 20.031 -26.234 -2.416 1 97.62 236 VAL A N 1
ATOM 1831 C CA . VAL A 1 236 ? 19.641 -26.312 -3.822 1 97.62 236 VAL A CA 1
ATOM 1832 C C . VAL A 1 236 ? 20.438 -27.438 -4.5 1 97.62 236 VAL A C 1
ATOM 1834 O O . VAL A 1 236 ? 21.656 -27.391 -4.57 1 97.62 236 VAL A O 1
ATOM 1837 N N . ARG A 1 237 ? 19.75 -28.359 -5.004 1 94.81 237 ARG A N 1
ATOM 1838 C CA . ARG A 1 237 ? 20.375 -29.5 -5.664 1 94.81 237 ARG A CA 1
ATOM 1839 C C . ARG A 1 237 ? 20.859 -29.125 -7.059 1 94.81 237 ARG A C 1
ATOM 1841 O O . ARG A 1 237 ? 20.109 -28.547 -7.848 1 94.81 237 ARG A O 1
ATOM 1848 N N . PRO A 1 238 ? 22.109 -29.484 -7.391 1 95.38 238 PRO A N 1
ATOM 1849 C CA . PRO A 1 238 ? 22.547 -29.266 -8.766 1 95.38 238 PRO A CA 1
ATOM 1850 C C . PRO A 1 238 ? 21.703 -30.016 -9.789 1 95.38 238 PRO A C 1
ATOM 1852 O O . PRO A 1 238 ? 21.219 -31.125 -9.508 1 95.38 238 PRO A O 1
ATOM 1855 N N . LEU A 1 239 ? 21.625 -29.484 -10.961 1 96.69 239 LEU A N 1
ATOM 1856 C CA . LEU A 1 239 ? 20.891 -30.141 -12.039 1 96.69 239 LEU A CA 1
ATOM 1857 C C . LEU A 1 239 ? 21.641 -31.375 -12.539 1 96.69 239 LEU A C 1
ATOM 1859 O O . LEU A 1 239 ? 22.875 -31.359 -12.648 1 96.69 239 LEU A O 1
ATOM 1863 N N . THR A 1 240 ? 20.906 -32.406 -12.852 1 96.38 240 THR A N 1
ATOM 1864 C CA . THR A 1 240 ? 21.484 -33.562 -13.508 1 96.38 240 THR A CA 1
ATOM 1865 C C . THR A 1 240 ? 21.766 -33.281 -14.977 1 96.38 240 THR A C 1
ATOM 1867 O O . THR A 1 240 ? 21.219 -32.312 -15.539 1 96.38 240 THR A O 1
ATOM 1870 N N . PRO A 1 241 ? 22.594 -34.125 -15.586 1 97 241 PRO A N 1
ATOM 1871 C CA . PRO A 1 241 ? 22.828 -33.938 -17.016 1 97 241 PRO A CA 1
ATOM 1872 C C . PRO A 1 241 ? 21.547 -33.969 -17.828 1 97 241 PRO A C 1
ATOM 1874 O O . PRO A 1 241 ? 21.375 -33.188 -18.75 1 97 241 PRO A O 1
ATOM 1877 N N . LEU A 1 242 ? 20.656 -34.844 -17.5 1 97.06 242 LEU A N 1
ATOM 1878 C CA . LEU A 1 242 ? 19.391 -34.969 -18.219 1 97.06 242 LEU A CA 1
ATOM 1879 C C . LEU A 1 242 ? 18.547 -33.688 -18.016 1 97.06 242 LEU A C 1
ATOM 1881 O O . LEU A 1 242 ? 17.922 -33.188 -18.953 1 97.06 242 LEU A O 1
ATOM 1885 N N . GLU A 1 243 ? 18.5 -33.219 -16.828 1 96.38 243 GLU A N 1
ATOM 1886 C CA . GLU A 1 243 ? 17.75 -31.984 -16.547 1 96.38 243 GLU A CA 1
ATOM 1887 C C . GLU A 1 243 ? 18.312 -30.797 -17.328 1 96.38 243 GLU A C 1
ATOM 1889 O O . GLU A 1 243 ? 17.562 -29.984 -17.844 1 96.38 243 GLU A O 1
ATOM 1894 N N . LEU A 1 244 ? 19.578 -30.719 -17.391 1 96.75 244 LEU A N 1
ATOM 1895 C CA . LEU A 1 244 ? 20.234 -29.656 -18.156 1 96.75 244 LEU A CA 1
ATOM 1896 C C . LEU A 1 244 ? 19.906 -29.781 -19.641 1 96.75 244 LEU A C 1
ATOM 1898 O O . LEU A 1 244 ? 19.688 -28.781 -20.312 1 96.75 244 LEU A O 1
ATOM 1902 N N . GLU A 1 245 ? 19.938 -30.984 -20.078 1 96.81 245 GLU A N 1
ATOM 1903 C CA . GLU A 1 245 ? 19.594 -31.234 -21.484 1 96.81 245 GLU A CA 1
ATOM 1904 C C . GLU A 1 245 ? 18.172 -30.797 -21.781 1 96.81 245 GLU A C 1
ATOM 1906 O O . GLU A 1 245 ? 17.922 -30.125 -22.781 1 96.81 245 GLU A O 1
ATOM 1911 N N . VAL A 1 246 ? 17.266 -31.172 -20.953 1 96.5 246 VAL A N 1
ATOM 1912 C CA . VAL A 1 246 ? 15.859 -30.812 -21.125 1 96.5 246 VAL A CA 1
ATOM 1913 C C . VAL A 1 246 ? 15.695 -29.297 -21.125 1 96.5 246 VAL A C 1
ATOM 1915 O O . VAL A 1 246 ? 14.984 -28.734 -21.953 1 96.5 246 VAL A O 1
ATOM 1918 N N . LEU A 1 247 ? 16.391 -28.625 -20.25 1 96.56 247 LEU A N 1
ATOM 1919 C CA . LEU A 1 247 ? 16.328 -27.172 -20.172 1 96.56 247 LEU A CA 1
ATOM 1920 C C . LEU A 1 247 ? 16.844 -26.531 -21.438 1 96.56 247 LEU A C 1
ATOM 1922 O O . LEU A 1 247 ? 16.312 -25.531 -21.906 1 96.56 247 LEU A O 1
ATOM 1926 N N . SER A 1 248 ? 17.859 -27.062 -21.953 1 96.44 248 SER A N 1
ATOM 1927 C CA . SER A 1 248 ? 18.516 -26.516 -23.125 1 96.44 248 SER A CA 1
ATOM 1928 C C . SER A 1 248 ? 17.656 -26.688 -24.375 1 96.44 248 SER A C 1
ATOM 1930 O O . SER A 1 248 ? 17.812 -25.969 -25.359 1 96.44 248 SER A O 1
ATOM 1932 N N . GLU A 1 249 ? 16.719 -27.625 -24.312 1 95.81 249 GLU A N 1
ATOM 1933 C CA . GLU A 1 249 ? 15.859 -27.922 -25.469 1 95.81 249 GLU A CA 1
ATOM 1934 C C . GLU A 1 249 ? 14.648 -27 -25.5 1 95.81 249 GLU A C 1
ATOM 1936 O O . GLU A 1 249 ? 13.953 -26.906 -26.516 1 95.81 249 GLU A O 1
ATOM 1941 N N . ILE A 1 250 ? 14.43 -26.281 -24.422 1 96.62 250 ILE A N 1
ATOM 1942 C CA . ILE A 1 250 ? 13.312 -25.344 -24.391 1 96.62 250 ILE A CA 1
ATOM 1943 C C . ILE A 1 250 ? 13.625 -24.156 -25.297 1 96.62 250 ILE A C 1
ATOM 1945 O O . ILE A 1 250 ? 14.648 -23.484 -25.125 1 96.62 250 ILE A O 1
ATOM 1949 N N . PRO A 1 251 ? 12.734 -23.844 -26.234 1 95.56 251 PRO A N 1
ATOM 1950 C CA . PRO A 1 251 ? 12.984 -22.688 -27.109 1 95.56 251 PRO A CA 1
ATOM 1951 C C . PRO A 1 251 ? 13 -21.359 -26.359 1 95.56 251 PRO A C 1
ATOM 1953 O O . PRO A 1 251 ? 12.297 -21.203 -25.359 1 95.56 251 PRO A O 1
ATOM 1956 N N . ASP A 1 252 ? 13.82 -20.484 -26.906 1 94.38 252 ASP A N 1
ATOM 1957 C CA . ASP A 1 252 ? 13.867 -19.156 -26.297 1 94.38 252 ASP A CA 1
ATOM 1958 C C . ASP A 1 252 ? 12.555 -18.406 -26.516 1 94.38 252 ASP A C 1
ATOM 1960 O O . ASP A 1 252 ? 12.195 -18.094 -27.656 1 94.38 252 ASP A O 1
ATOM 1964 N N . GLU A 1 253 ? 11.906 -18.109 -25.453 1 92.12 253 GLU A N 1
ATOM 1965 C CA . GLU A 1 253 ? 10.633 -17.406 -25.547 1 92.12 253 GLU A CA 1
ATOM 1966 C C . GLU A 1 253 ? 10.758 -15.984 -25 1 92.12 253 GLU A C 1
ATOM 1968 O O . GLU A 1 253 ? 9.773 -15.25 -24.938 1 92.12 253 GLU A O 1
ATOM 1973 N N . SER A 1 254 ? 11.938 -15.57 -24.672 1 93 254 SER A N 1
ATOM 1974 C CA . SER A 1 254 ? 12.141 -14.32 -23.953 1 93 254 SER A CA 1
ATOM 1975 C C . SER A 1 254 ? 11.602 -13.133 -24.734 1 93 254 SER A C 1
ATOM 1977 O O . SER A 1 254 ? 10.891 -12.289 -24.172 1 93 254 SER A O 1
ATOM 1979 N N . GLU A 1 255 ? 11.781 -13.125 -26.031 1 94.06 255 GLU A N 1
ATOM 1980 C CA . GLU A 1 255 ? 11.328 -11.984 -26.812 1 94.06 255 GLU A CA 1
ATOM 1981 C C . GLU A 1 255 ? 9.805 -11.953 -26.922 1 94.06 255 GLU A C 1
ATOM 1983 O O . GLU A 1 255 ? 9.188 -10.891 -26.828 1 94.06 255 GLU A O 1
ATOM 1988 N N . ALA A 1 256 ? 9.242 -13.078 -27.188 1 93.75 256 ALA A N 1
ATOM 1989 C CA . ALA A 1 256 ? 7.785 -13.172 -27.266 1 93.75 256 ALA A CA 1
ATOM 1990 C C . ALA A 1 256 ? 7.141 -12.781 -25.938 1 93.75 256 ALA A C 1
ATOM 1992 O O . ALA A 1 256 ? 6.113 -12.094 -25.906 1 93.75 256 ALA A O 1
ATOM 1993 N N . LEU A 1 257 ? 7.715 -13.219 -24.875 1 94.5 257 LEU A N 1
ATOM 1994 C CA . LEU A 1 257 ? 7.176 -12.914 -23.547 1 94.5 257 LEU A CA 1
ATOM 1995 C C . LEU A 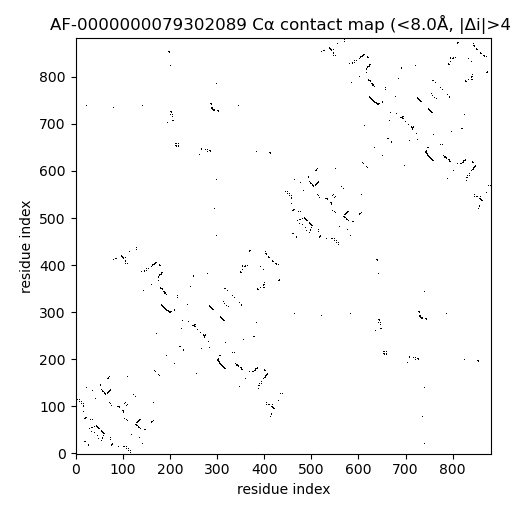1 257 ? 7.363 -11.438 -23.203 1 94.5 257 LEU A C 1
ATOM 1997 O O . LEU A 1 257 ? 6.504 -10.828 -22.578 1 94.5 257 LEU A O 1
ATOM 2001 N N . LYS A 1 258 ? 8.508 -10.906 -23.594 1 95.81 258 LYS A N 1
ATOM 2002 C CA . LYS A 1 258 ? 8.766 -9.477 -23.406 1 95.81 258 LYS A CA 1
ATOM 2003 C C . LYS A 1 258 ? 7.652 -8.641 -24.031 1 95.81 258 LYS A C 1
ATOM 2005 O O . LYS A 1 258 ? 7.133 -7.719 -23.406 1 95.81 258 LYS A O 1
ATOM 2010 N N . GLU A 1 259 ? 7.289 -8.969 -25.188 1 94.44 259 GLU A N 1
ATOM 2011 C CA . GLU A 1 259 ? 6.227 -8.266 -25.906 1 94.44 259 GLU A CA 1
ATOM 2012 C C . GLU A 1 259 ? 4.867 -8.508 -25.25 1 94.44 259 GLU A C 1
ATOM 2014 O O . GLU A 1 259 ? 4.098 -7.566 -25.047 1 94.44 259 GLU A O 1
ATOM 2019 N N . ALA A 1 260 ? 4.629 -9.727 -24.922 1 90.62 260 ALA A N 1
ATOM 2020 C CA . ALA A 1 260 ? 3.336 -10.086 -24.359 1 90.62 260 ALA A CA 1
ATOM 2021 C C . ALA A 1 260 ? 3.125 -9.414 -23 1 90.62 260 ALA A C 1
ATOM 2023 O O . ALA A 1 260 ? 2.023 -8.953 -22.703 1 90.62 260 ALA A O 1
ATOM 2024 N N . PHE A 1 261 ? 4.184 -9.375 -22.156 1 94.5 261 PHE A N 1
ATOM 2025 C CA . PHE A 1 261 ? 4.094 -8.867 -20.797 1 94.5 261 PHE A CA 1
ATOM 2026 C C . PHE A 1 261 ? 4.266 -7.352 -20.781 1 94.5 261 PHE A C 1
ATOM 2028 O O . PHE A 1 261 ? 3.926 -6.699 -19.781 1 94.5 261 PHE A O 1
ATOM 2035 N N . GLY A 1 262 ? 4.742 -6.773 -21.844 1 95.56 262 GLY A N 1
ATOM 2036 C CA . GLY A 1 262 ? 5.02 -5.348 -21.891 1 95.56 262 GLY A CA 1
ATOM 2037 C C . GLY A 1 262 ? 6.129 -4.926 -20.938 1 95.56 262 GLY A C 1
ATOM 2038 O O . GLY A 1 262 ? 6.031 -3.891 -20.281 1 95.56 262 GLY A O 1
ATOM 2039 N N . VAL A 1 263 ? 7.152 -5.781 -20.766 1 96.25 263 VAL A N 1
ATOM 2040 C CA . VAL A 1 263 ? 8.281 -5.449 -19.906 1 96.25 263 VAL A CA 1
ATOM 2041 C C . VAL A 1 263 ? 9.422 -4.871 -20.734 1 96.25 263 VAL A C 1
ATOM 2043 O O . VAL A 1 263 ? 9.539 -5.168 -21.922 1 96.25 263 VAL A O 1
ATOM 2046 N N . ARG A 1 264 ? 10.266 -3.986 -20.266 1 93.38 264 ARG A N 1
ATOM 2047 C CA . ARG A 1 264 ? 11.391 -3.387 -20.969 1 93.38 264 ARG A CA 1
ATOM 2048 C C . ARG A 1 264 ? 12.477 -4.422 -21.25 1 93.38 264 ARG A C 1
ATOM 2050 O O . ARG A 1 264 ? 13.039 -4.449 -22.344 1 93.38 264 ARG A O 1
ATOM 2057 N N . ASP A 1 265 ? 12.734 -5.164 -20.219 1 96 265 ASP A N 1
ATOM 2058 C CA . ASP A 1 265 ? 13.703 -6.25 -20.297 1 96 265 ASP A CA 1
ATOM 2059 C C . ASP A 1 265 ? 13.547 -7.207 -19.125 1 96 265 ASP A C 1
ATOM 2061 O O . ASP A 1 265 ? 12.797 -6.93 -18.188 1 96 265 ASP A O 1
ATOM 2065 N N . PHE A 1 266 ? 14.234 -8.32 -19.281 1 97.81 266 PHE A N 1
ATOM 2066 C CA . PHE A 1 266 ? 14.234 -9.258 -18.172 1 97.81 266 PHE A CA 1
ATOM 2067 C C . PHE A 1 266 ? 15.414 -9 -17.234 1 97.81 266 PHE A C 1
ATOM 2069 O O . PHE A 1 266 ? 16.391 -8.344 -17.625 1 97.81 266 PHE A O 1
ATOM 2076 N N . LEU A 1 267 ? 15.32 -9.445 -15.992 1 97.38 267 LEU A N 1
ATOM 2077 C CA . LEU A 1 267 ? 16.375 -9.266 -15 1 97.38 267 LEU A CA 1
ATOM 2078 C C . LEU A 1 267 ? 17.703 -9.781 -15.531 1 97.38 267 LEU A C 1
ATOM 2080 O O . LEU A 1 267 ? 17.781 -10.898 -16.062 1 97.38 267 LEU A O 1
ATOM 2084 N N . GLY A 1 268 ? 18.703 -8.938 -15.492 1 95.69 268 GLY A N 1
ATOM 2085 C CA . GLY A 1 268 ? 20.047 -9.305 -15.922 1 95.69 268 GLY A CA 1
ATOM 2086 C C . GLY A 1 268 ? 20.156 -9.492 -17.422 1 95.69 268 GLY A C 1
ATOM 2087 O O . GLY A 1 268 ? 21.172 -9.977 -17.922 1 95.69 268 GLY A O 1
ATOM 2088 N N . GLY A 1 269 ? 19.125 -9.195 -18.141 1 96.69 269 GLY A N 1
ATOM 2089 C CA . GLY A 1 269 ? 19.141 -9.398 -19.578 1 96.69 269 GLY A CA 1
ATOM 2090 C C . GLY A 1 269 ? 19.062 -10.867 -19.969 1 96.69 269 GLY A C 1
ATOM 2091 O O . GLY A 1 269 ? 19.531 -11.258 -21.047 1 96.69 269 GLY A O 1
ATOM 2092 N N . ALA A 1 270 ? 18.438 -11.672 -19.141 1 97 270 ALA A N 1
ATOM 2093 C CA . ALA A 1 270 ? 18.406 -13.117 -19.328 1 97 270 ALA A CA 1
ATOM 2094 C C . ALA A 1 270 ? 17.688 -13.5 -20.609 1 97 270 ALA A C 1
ATOM 2096 O O . ALA A 1 270 ? 16.656 -12.914 -20.953 1 97 270 ALA A O 1
ATOM 2097 N N . ARG A 1 271 ? 18.281 -14.5 -21.359 1 96.94 271 ARG A N 1
ATOM 2098 C CA . ARG A 1 271 ? 17.734 -15.062 -22.594 1 96.94 271 ARG A CA 1
ATOM 2099 C C . ARG A 1 271 ? 18.031 -16.562 -22.672 1 96.94 271 ARG A C 1
ATOM 2101 O O . ARG A 1 271 ? 18.891 -17.062 -21.969 1 96.94 271 ARG A O 1
ATOM 2108 N N . ASN A 1 272 ? 17.219 -17.172 -23.484 1 96.12 272 ASN A N 1
ATOM 2109 C CA . ASN A 1 272 ? 17.453 -18.562 -23.812 1 96.12 272 ASN A CA 1
ATOM 2110 C C . ASN A 1 272 ? 17.703 -19.422 -22.578 1 96.12 272 ASN A C 1
ATOM 2112 O O . ASN A 1 272 ? 16.875 -19.422 -21.656 1 96.12 272 ASN A O 1
ATOM 2116 N N . LEU A 1 273 ? 18.859 -20.016 -22.5 1 96.31 273 LEU A N 1
ATOM 2117 C CA . LEU A 1 273 ? 19.109 -20.969 -21.438 1 96.31 273 LEU A CA 1
ATOM 2118 C C . LEU A 1 273 ? 19.109 -20.281 -20.078 1 96.31 273 LEU A C 1
ATOM 2120 O O . LEU A 1 273 ? 18.578 -20.828 -19.094 1 96.31 273 LEU A O 1
ATOM 2124 N N . GLU A 1 274 ? 19.734 -19.125 -20.016 1 96.5 274 GLU A N 1
ATOM 2125 C CA . GLU A 1 274 ? 19.75 -18.406 -18.75 1 96.5 274 GLU A CA 1
ATOM 2126 C C . GLU A 1 274 ? 18.344 -18.047 -18.281 1 96.5 274 GLU A C 1
ATOM 2128 O O . GLU A 1 274 ? 18.031 -18.188 -17.109 1 96.5 274 GLU A O 1
ATOM 2133 N N . PHE A 1 275 ? 17.547 -17.594 -19.203 1 96.94 275 PHE A N 1
ATOM 2134 C CA . PHE A 1 275 ? 16.156 -17.297 -18.922 1 96.94 275 PHE A CA 1
ATOM 2135 C C . PHE A 1 275 ? 15.43 -18.531 -18.391 1 96.94 275 PHE A C 1
ATOM 2137 O O . PHE A 1 275 ? 14.773 -18.469 -17.344 1 96.94 275 PHE A O 1
ATOM 2144 N N . ASN A 1 276 ? 15.617 -19.656 -19.047 1 96.75 276 ASN A N 1
ATOM 2145 C CA . ASN A 1 276 ? 14.945 -20.891 -18.672 1 96.75 276 ASN A CA 1
ATOM 2146 C C . ASN A 1 276 ? 15.438 -21.422 -17.328 1 96.75 276 ASN A C 1
ATOM 2148 O O . ASN A 1 276 ? 14.648 -21.922 -16.531 1 96.75 276 ASN A O 1
ATOM 2152 N N . GLN A 1 277 ? 16.688 -21.312 -17.109 1 96.88 277 GLN A N 1
ATOM 2153 C CA . GLN A 1 277 ? 17.25 -21.766 -15.852 1 96.88 277 GLN A CA 1
ATOM 2154 C C . GLN A 1 277 ? 16.688 -20.969 -14.68 1 96.88 277 GLN A C 1
ATOM 2156 O O . GLN A 1 277 ? 16.297 -21.547 -13.656 1 96.88 277 GLN A O 1
ATOM 2161 N N . ARG A 1 278 ? 16.656 -19.672 -14.812 1 97.12 278 ARG A N 1
ATOM 2162 C CA . ARG A 1 278 ? 16.125 -18.812 -13.758 1 97.12 278 ARG A CA 1
ATOM 2163 C C . ARG A 1 278 ? 14.648 -19.125 -13.492 1 97.12 278 ARG A C 1
ATOM 2165 O O . ARG A 1 278 ? 14.234 -19.234 -12.336 1 97.12 278 ARG A O 1
ATOM 2172 N N . LEU A 1 279 ? 13.945 -19.266 -14.523 1 96.88 279 LEU A N 1
ATOM 2173 C CA . LEU A 1 279 ? 12.492 -19.406 -14.422 1 96.88 279 LEU A CA 1
ATOM 2174 C C . LEU A 1 279 ? 12.117 -20.781 -13.883 1 96.88 279 LEU A C 1
ATOM 2176 O O . LEU A 1 279 ? 11.211 -20.906 -13.047 1 96.88 279 LEU A O 1
ATOM 2180 N N . TYR A 1 280 ? 12.859 -21.844 -14.25 1 97.06 280 TYR A N 1
ATOM 2181 C CA . TYR A 1 280 ? 12.367 -23.203 -13.977 1 97.06 280 TYR A CA 1
ATOM 2182 C C . TYR A 1 280 ? 13.25 -23.906 -12.961 1 97.06 280 TYR A C 1
ATOM 2184 O O . TYR A 1 280 ? 12.82 -24.844 -12.297 1 97.06 280 TYR A O 1
ATOM 2192 N N . ALA A 1 281 ? 14.539 -23.453 -12.805 1 97.5 281 ALA A N 1
ATOM 2193 C CA . ALA A 1 281 ? 15.461 -24.312 -12.062 1 97.5 281 ALA A CA 1
ATOM 2194 C C . ALA A 1 281 ? 16.109 -23.562 -10.906 1 97.5 281 ALA A C 1
ATOM 2196 O O . ALA A 1 281 ? 16.875 -24.125 -10.133 1 97.5 281 ALA A O 1
ATOM 2197 N N . GLU A 1 282 ? 15.812 -22.281 -10.742 1 97.75 282 GLU A N 1
ATOM 2198 C CA . GLU A 1 282 ? 16.375 -21.5 -9.641 1 97.75 282 GLU A CA 1
ATOM 2199 C C . GLU A 1 282 ? 15.273 -20.953 -8.734 1 97.75 282 GLU A C 1
ATOM 2201 O O . GLU A 1 282 ? 14.172 -20.656 -9.203 1 97.75 282 GLU A O 1
ATOM 2206 N N . PRO A 1 283 ? 15.578 -20.891 -7.387 1 98.25 283 PRO A N 1
ATOM 2207 C CA . PRO A 1 283 ? 14.617 -20.25 -6.477 1 98.25 283 PRO A CA 1
ATOM 2208 C C . PRO A 1 283 ? 14.633 -18.734 -6.57 1 98.25 283 PRO A C 1
ATOM 2210 O O . PRO A 1 283 ? 15.594 -18.141 -7.086 1 98.25 283 PRO A O 1
ATOM 2213 N N . CYS A 1 284 ? 13.602 -18.047 -6.156 1 98.25 284 CYS A N 1
ATOM 2214 C CA . CYS A 1 284 ? 13.516 -16.594 -6.211 1 98.25 284 CYS A CA 1
ATOM 2215 C C . CYS A 1 284 ? 12.562 -16.062 -5.148 1 98.25 284 CYS A C 1
ATOM 2217 O O . CYS A 1 284 ? 11.898 -16.844 -4.461 1 98.25 284 CYS A O 1
ATOM 2219 N N . VAL A 1 285 ? 12.594 -14.797 -4.918 1 98.56 285 VAL A N 1
ATOM 2220 C CA . VAL A 1 285 ? 11.641 -14.086 -4.07 1 98.56 285 VAL A CA 1
ATOM 2221 C C . VAL A 1 285 ? 10.844 -13.094 -4.91 1 98.56 285 VAL A C 1
ATOM 2223 O O . VAL A 1 285 ? 11.391 -12.445 -5.809 1 98.56 285 VAL A O 1
ATOM 2226 N N . ASN A 1 286 ? 9.578 -13.086 -4.73 1 98.19 286 ASN A N 1
ATOM 2227 C CA . ASN A 1 286 ? 8.648 -12.148 -5.363 1 98.19 286 ASN A CA 1
ATOM 2228 C C . ASN A 1 286 ? 7.848 -11.367 -4.328 1 98.19 286 ASN A C 1
ATOM 2230 O O . ASN A 1 286 ? 7.473 -11.914 -3.289 1 98.19 286 ASN A O 1
ATOM 2234 N N . LEU A 1 287 ? 7.676 -10.094 -4.582 1 98.69 287 LEU A N 1
ATOM 2235 C CA . LEU A 1 287 ? 6.809 -9.273 -3.74 1 98.69 287 LEU A CA 1
ATOM 2236 C C . LEU A 1 287 ? 5.406 -9.18 -4.332 1 98.69 287 LEU A C 1
ATOM 2238 O O . LEU A 1 287 ? 5.242 -8.758 -5.48 1 98.69 287 LEU A O 1
ATOM 2242 N N . ASN A 1 288 ? 4.375 -9.531 -3.523 1 97.75 288 ASN A N 1
ATOM 2243 C CA . ASN A 1 288 ? 3.006 -9.672 -4.008 1 97.75 288 ASN A CA 1
ATOM 2244 C C . ASN A 1 288 ? 2.189 -8.406 -3.742 1 97.75 288 ASN A C 1
ATOM 2246 O O . ASN A 1 288 ? 1.23 -8.125 -4.461 1 97.75 288 ASN A O 1
ATOM 2250 N N . GLY A 1 289 ? 2.516 -7.754 -2.668 1 98.19 289 GLY A N 1
ATOM 2251 C CA . GLY A 1 289 ? 1.777 -6.57 -2.268 1 98.19 289 GLY A CA 1
ATOM 2252 C C . GLY A 1 289 ? 2.502 -5.738 -1.225 1 98.19 289 GLY A C 1
ATOM 2253 O O . GLY A 1 289 ? 3.363 -6.25 -0.505 1 98.19 289 GLY A O 1
ATOM 2254 N N . PHE A 1 290 ? 2.266 -4.469 -1.172 1 98.75 290 PHE A N 1
ATOM 2255 C CA . PHE A 1 290 ? 2.703 -3.498 -0.173 1 98.75 290 PHE A CA 1
ATOM 2256 C C . PHE A 1 290 ? 1.593 -2.502 0.139 1 98.75 290 PHE A C 1
ATOM 2258 O O . PHE A 1 290 ? 1.042 -1.875 -0.768 1 98.75 290 PHE A O 1
ATOM 2265 N N . HIS A 1 291 ? 1.267 -2.33 1.465 1 98.38 291 HIS A N 1
ATOM 2266 C CA . HIS A 1 291 ? 0.157 -1.46 1.836 1 98.38 291 HIS A CA 1
ATOM 2267 C C . HIS A 1 291 ? 0.46 -0.701 3.125 1 98.38 291 HIS A C 1
ATOM 2269 O O . HIS A 1 291 ? 0.821 -1.307 4.137 1 98.38 291 HIS A O 1
ATOM 2275 N N . SER A 1 292 ? 0.336 0.604 3.012 1 98.25 292 SER A N 1
ATOM 2276 C CA . SER A 1 292 ? 0.514 1.495 4.152 1 98.25 292 SER A CA 1
ATOM 2277 C C . SER A 1 292 ? -0.017 2.893 3.854 1 98.25 292 SER A C 1
ATOM 2279 O O . SER A 1 292 ? 0.156 3.402 2.744 1 98.25 292 SER A O 1
ATOM 2281 N N . GLY A 1 293 ? -0.703 3.457 4.852 1 97 293 GLY A N 1
ATOM 2282 C CA . GLY A 1 293 ? -1.032 4.875 4.809 1 97 293 GLY A CA 1
ATOM 2283 C C . GLY A 1 293 ? -2.062 5.215 3.75 1 97 293 GLY A C 1
ATOM 2284 O O . GLY A 1 293 ? -2.967 4.422 3.477 1 97 293 GLY A O 1
ATOM 2285 N N . TYR A 1 294 ? -2 6.41 3.232 1 95.62 294 TYR A N 1
ATOM 2286 C CA . TYR A 1 294 ? -3.027 6.973 2.365 1 95.62 294 TYR A CA 1
ATOM 2287 C C . TYR A 1 294 ? -2.736 6.66 0.902 1 95.62 294 TYR A C 1
ATOM 2289 O O . TYR A 1 294 ? -1.611 6.848 0.433 1 95.62 294 TYR A O 1
ATOM 2297 N N . GLY A 1 295 ? -3.721 6.16 0.227 1 94.25 295 GLY A N 1
ATOM 2298 C CA . GLY A 1 295 ? -3.576 5.84 -1.185 1 94.25 295 GLY A CA 1
ATOM 2299 C C . GLY A 1 295 ? -4.648 6.473 -2.053 1 94.25 295 GLY A C 1
ATOM 2300 O O . GLY A 1 295 ? -4.691 6.238 -3.262 1 94.25 295 GLY A O 1
ATOM 2301 N N . GLY A 1 296 ? -5.504 7.344 -1.477 1 91.62 296 GLY A N 1
ATOM 2302 C CA . GLY A 1 296 ? -6.602 7.953 -2.209 1 91.62 296 GLY A CA 1
ATOM 2303 C C . GLY A 1 296 ? -6.18 9.156 -3.031 1 91.62 296 GLY A C 1
ATOM 2304 O O . GLY A 1 296 ? -4.984 9.414 -3.197 1 91.62 296 GLY A O 1
ATOM 2305 N N . PRO A 1 297 ? -7.188 9.867 -3.617 1 91 297 PRO A N 1
ATOM 2306 C CA . PRO A 1 297 ? -6.867 11.023 -4.453 1 91 297 PRO A CA 1
ATOM 2307 C C . PRO A 1 297 ? -6.164 12.133 -3.674 1 91 297 PRO A C 1
ATOM 2309 O O . PRO A 1 297 ? -6.473 12.359 -2.502 1 91 297 PRO A O 1
ATOM 2312 N N . GLY A 1 298 ? -5.262 12.805 -4.363 1 90.19 298 GLY A N 1
ATOM 2313 C CA . GLY A 1 298 ? -4.578 13.93 -3.744 1 90.19 298 GLY A CA 1
ATOM 2314 C C . GLY A 1 298 ? -3.588 13.508 -2.674 1 90.19 298 GLY A C 1
ATOM 2315 O O . GLY A 1 298 ? -2.91 12.492 -2.812 1 90.19 298 GLY A O 1
ATOM 2316 N N . SER A 1 299 ? -3.428 14.391 -1.686 1 90.44 299 SER A N 1
ATOM 2317 C CA . SER A 1 299 ? -2.455 14.141 -0.626 1 90.44 299 SER A CA 1
ATOM 2318 C C . SER A 1 299 ? -3.125 14.109 0.743 1 90.44 299 SER A C 1
ATOM 2320 O O . SER A 1 299 ? -4.238 14.609 0.91 1 90.44 299 SER A O 1
ATOM 2322 N N . LYS A 1 300 ? -2.604 13.375 1.592 1 91 300 LYS A N 1
ATOM 2323 C CA . LYS A 1 300 ? -2.863 13.359 3.029 1 91 300 LYS A CA 1
ATOM 2324 C C . LYS A 1 300 ? -1.561 13.406 3.822 1 91 300 LYS A C 1
ATOM 2326 O O . LYS A 1 300 ? -0.728 12.5 3.713 1 91 300 LYS A O 1
ATOM 2331 N N . THR A 1 301 ? -1.372 14.438 4.582 1 92.62 301 THR A N 1
ATOM 2332 C CA . THR A 1 301 ? -0.113 14.633 5.289 1 92.62 301 THR A CA 1
ATOM 2333 C C . THR A 1 301 ? -0.109 13.867 6.609 1 92.62 301 THR A C 1
ATOM 2335 O O . THR A 1 301 ? -0.22 14.461 7.684 1 92.62 301 THR A O 1
ATOM 2338 N N . VAL A 1 302 ? 0.174 12.578 6.43 1 94.75 302 VAL A N 1
ATOM 2339 C CA . VAL A 1 302 ? 0.157 11.656 7.562 1 94.75 302 VAL A CA 1
ATOM 2340 C C . VAL A 1 302 ? 1.466 10.867 7.609 1 94.75 302 VAL A C 1
ATOM 2342 O O . VAL A 1 302 ? 2.15 10.727 6.594 1 94.75 302 VAL A O 1
ATOM 2345 N N . LEU A 1 303 ? 1.901 10.555 8.781 1 97.38 303 LEU A N 1
ATOM 2346 C CA . LEU A 1 303 ? 2.879 9.5 9.047 1 97.38 303 LEU A CA 1
ATOM 2347 C C . LEU A 1 303 ? 2.191 8.227 9.531 1 97.38 303 LEU A C 1
ATOM 2349 O O . LEU A 1 303 ? 1.722 8.164 10.664 1 97.38 303 LEU A O 1
ATOM 2353 N N . PRO A 1 304 ? 2.119 7.238 8.617 1 97.5 304 PRO A N 1
ATOM 2354 C CA . PRO A 1 304 ? 1.406 6.027 9.023 1 97.5 304 PRO A CA 1
ATOM 2355 C C . PRO A 1 304 ? 2.066 5.324 10.203 1 97.5 304 PRO A C 1
ATOM 2357 O O . PRO A 1 304 ? 3.281 5.43 10.391 1 97.5 304 PRO A O 1
ATOM 2360 N N . ALA A 1 305 ? 1.225 4.582 10.953 1 97.62 305 ALA A N 1
ATOM 2361 C CA . ALA A 1 305 ? 1.725 3.887 12.133 1 97.62 305 ALA A CA 1
ATOM 2362 C C . ALA A 1 305 ? 2.234 2.494 11.773 1 97.62 305 ALA A C 1
ATOM 2364 O O . ALA A 1 305 ? 3.055 1.92 12.5 1 97.62 305 ALA A O 1
ATOM 2365 N N . GLU A 1 306 ? 1.728 1.962 10.648 1 97.75 306 GLU A N 1
ATOM 2366 C CA . GLU A 1 306 ? 2.068 0.584 10.305 1 97.75 306 GLU A CA 1
ATOM 2367 C C . GLU A 1 306 ? 2.182 0.4 8.797 1 97.75 306 GLU A C 1
ATOM 2369 O O . GLU A 1 306 ? 1.689 1.227 8.031 1 97.75 306 GLU A O 1
ATOM 2374 N N . ALA A 1 307 ? 2.885 -0.627 8.367 1 98.56 307 ALA A N 1
ATOM 2375 C CA . ALA A 1 307 ? 3.043 -1.08 6.984 1 98.56 307 ALA A CA 1
ATOM 2376 C C . ALA A 1 307 ? 3.189 -2.598 6.918 1 98.56 307 ALA A C 1
ATOM 2378 O O . ALA A 1 307 ? 3.68 -3.221 7.863 1 98.56 307 ALA A O 1
ATOM 2379 N N . TYR A 1 308 ? 2.734 -3.15 5.844 1 98.69 308 TYR A N 1
ATOM 2380 C CA . TYR A 1 308 ? 2.979 -4.574 5.641 1 98.69 308 TYR A CA 1
ATOM 2381 C C . TYR A 1 308 ? 3.186 -4.887 4.164 1 98.69 308 T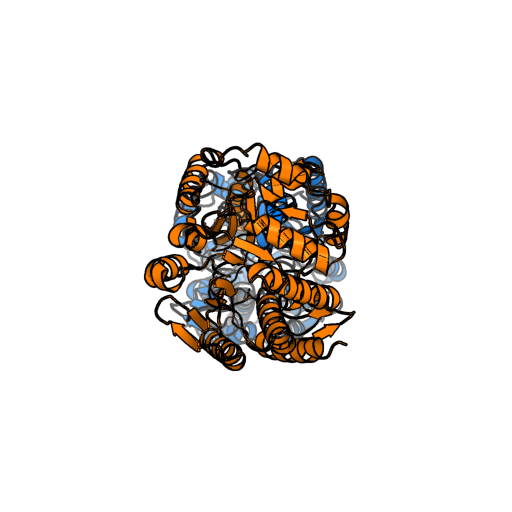YR A C 1
ATOM 2383 O O . TYR A 1 308 ? 2.721 -4.145 3.293 1 98.69 308 TYR A O 1
ATOM 2391 N N . ALA A 1 309 ? 3.904 -5.934 3.91 1 98.75 309 ALA A N 1
ATOM 2392 C CA . ALA A 1 309 ? 4.184 -6.438 2.57 1 98.75 309 ALA A CA 1
ATOM 2393 C C . ALA A 1 309 ? 4.008 -7.953 2.506 1 98.75 309 ALA A C 1
ATOM 2395 O O . ALA A 1 309 ? 4.352 -8.664 3.453 1 98.75 309 ALA A O 1
ATOM 2396 N N . LYS A 1 310 ? 3.453 -8.367 1.438 1 97.88 310 LYS A N 1
ATOM 2397 C CA . LYS A 1 310 ? 3.307 -9.797 1.165 1 97.88 310 LYS A CA 1
ATOM 2398 C C . LYS A 1 310 ? 4.309 -10.258 0.11 1 97.88 310 LYS A C 1
ATOM 2400 O O . LYS A 1 310 ? 4.574 -9.547 -0.857 1 97.88 310 LYS A O 1
ATOM 2405 N N . LEU A 1 311 ? 4.848 -11.414 0.349 1 98 311 LEU A N 1
ATOM 2406 C CA . LEU A 1 311 ? 5.848 -11.945 -0.572 1 98 311 LEU A CA 1
ATOM 2407 C C . LEU A 1 311 ? 5.797 -13.469 -0.616 1 98 311 LEU A C 1
ATOM 2409 O O . LEU A 1 311 ? 5.164 -14.102 0.234 1 98 311 LEU A O 1
ATOM 2413 N N . ASP A 1 312 ? 6.387 -14.016 -1.629 1 97.38 312 ASP A N 1
ATOM 2414 C CA . ASP A 1 312 ? 6.535 -15.469 -1.709 1 97.38 312 ASP A CA 1
ATOM 2415 C C . ASP A 1 312 ? 7.922 -15.852 -2.221 1 97.38 312 ASP A C 1
ATOM 2417 O O . ASP A 1 312 ? 8.57 -15.062 -2.918 1 97.38 312 ASP A O 1
ATOM 2421 N N . PHE A 1 313 ? 8.391 -17 -1.799 1 98.12 313 PHE A N 1
ATOM 2422 C CA . PHE A 1 313 ? 9.602 -17.641 -2.307 1 98.12 313 PHE A CA 1
ATOM 2423 C C . PHE A 1 313 ? 9.258 -18.875 -3.137 1 98.12 313 PHE A C 1
ATOM 2425 O O . PHE A 1 313 ? 8.523 -19.75 -2.682 1 98.12 313 PHE A O 1
ATOM 2432 N N . ARG A 1 314 ? 9.734 -18.875 -4.312 1 98.06 314 ARG A N 1
ATOM 2433 C CA . ARG A 1 314 ? 9.711 -20.125 -5.09 1 98.06 314 ARG A CA 1
ATOM 2434 C C . ARG A 1 314 ? 10.914 -21 -4.758 1 98.06 314 ARG A C 1
ATOM 2436 O O . ARG A 1 314 ? 12.023 -20.5 -4.582 1 98.06 314 ARG A O 1
ATOM 2443 N N . LEU A 1 315 ? 10.672 -22.25 -4.656 1 98.12 315 LEU A N 1
ATOM 2444 C CA . LEU A 1 315 ? 11.703 -23.172 -4.188 1 98.12 315 LEU A CA 1
ATOM 2445 C C . LEU A 1 315 ? 11.961 -24.266 -5.219 1 98.12 315 LEU A C 1
ATOM 2447 O O . LEU A 1 315 ? 11.102 -24.562 -6.059 1 98.12 315 LEU A O 1
ATOM 2451 N N . VAL A 1 316 ? 13.094 -24.906 -5.102 1 98 316 VAL A N 1
ATOM 2452 C CA . VAL A 1 316 ? 13.5 -25.953 -6.027 1 98 316 VAL A CA 1
ATOM 2453 C C . VAL A 1 316 ? 13.859 -27.219 -5.242 1 98 316 VAL A C 1
ATOM 2455 O O . VAL A 1 316 ? 13.859 -27.203 -4.012 1 98 316 VAL A O 1
ATOM 2458 N N . PRO A 1 317 ? 14.047 -28.328 -5.953 1 95.56 317 PRO A N 1
ATOM 2459 C CA . PRO A 1 317 ? 14.195 -29.625 -5.281 1 95.56 317 PRO A CA 1
ATOM 2460 C C . PRO A 1 317 ? 15.219 -29.578 -4.145 1 95.56 317 PRO A C 1
ATOM 2462 O O . PRO A 1 317 ? 16.297 -29.016 -4.301 1 95.56 317 PRO A O 1
ATOM 2465 N N . ASP A 1 318 ? 14.906 -30.078 -3.016 1 95.94 318 ASP A N 1
ATOM 2466 C CA . ASP A 1 318 ? 15.656 -30.297 -1.781 1 95.94 318 ASP A CA 1
ATOM 2467 C C . ASP A 1 318 ? 15.523 -29.094 -0.848 1 95.94 318 ASP A C 1
ATOM 2469 O O . ASP A 1 318 ? 15.961 -29.141 0.304 1 95.94 318 ASP A O 1
ATOM 2473 N N . GLN A 1 319 ? 14.922 -27.984 -1.304 1 97.31 319 GLN A N 1
ATOM 2474 C CA . GLN A 1 319 ? 14.586 -26.906 -0.38 1 97.31 319 GLN A CA 1
ATOM 2475 C C . GLN A 1 319 ? 13.312 -27.234 0.402 1 97.31 319 GLN A C 1
ATOM 2477 O O . GLN A 1 319 ? 12.438 -27.938 -0.094 1 97.31 319 GLN A O 1
ATOM 2482 N N . ASP A 1 320 ? 13.273 -26.734 1.58 1 96.12 320 ASP A N 1
ATOM 2483 C CA . ASP A 1 320 ? 12.148 -26.938 2.496 1 96.12 320 ASP A CA 1
ATOM 2484 C C . ASP A 1 320 ? 11.453 -25.609 2.811 1 96.12 320 ASP A C 1
ATOM 2486 O O . ASP A 1 320 ? 12.055 -24.719 3.398 1 96.12 320 ASP A O 1
ATOM 2490 N N . PRO A 1 321 ? 10.164 -25.516 2.504 1 96.44 321 PRO A N 1
ATOM 2491 C CA . PRO A 1 321 ? 9.445 -24.266 2.754 1 96.44 321 PRO A CA 1
ATOM 2492 C C . PRO A 1 321 ? 9.461 -23.875 4.227 1 96.44 321 PRO A C 1
ATOM 2494 O O . PRO A 1 321 ? 9.383 -22.672 4.547 1 96.44 321 PRO A O 1
ATOM 2497 N N . GLU A 1 322 ? 9.602 -24.781 5.152 1 95.75 322 GLU A N 1
ATOM 2498 C CA . GLU A 1 322 ? 9.57 -24.5 6.582 1 95.75 322 GLU A CA 1
ATOM 2499 C C . GLU A 1 322 ? 10.867 -23.828 7.039 1 95.75 322 GLU A C 1
ATOM 2501 O O . GLU A 1 322 ? 10.898 -23.188 8.086 1 95.75 322 GLU A O 1
ATOM 2506 N N . GLU A 1 323 ? 11.883 -23.922 6.254 1 97.5 323 GLU A N 1
ATOM 2507 C CA . GLU A 1 323 ? 13.18 -23.375 6.629 1 97.5 323 GLU A CA 1
ATOM 2508 C C . GLU A 1 323 ? 13.305 -21.906 6.211 1 97.5 323 GLU A C 1
ATOM 2510 O O . GLU A 1 323 ? 14.062 -21.141 6.809 1 97.5 323 GLU A O 1
ATOM 2515 N N . VAL A 1 324 ? 12.562 -21.531 5.203 1 97.62 324 VAL A N 1
ATOM 2516 C CA . VAL A 1 324 ? 12.742 -20.234 4.559 1 97.62 324 VAL A CA 1
ATOM 2517 C C . VAL A 1 324 ? 12.383 -19.125 5.535 1 97.62 324 VAL A C 1
ATOM 2519 O O . VAL A 1 324 ? 13.141 -18.156 5.695 1 97.62 324 VAL A O 1
ATOM 2522 N N . PRO A 1 325 ? 11.258 -19.219 6.332 1 98 325 PRO A N 1
ATOM 2523 C CA . PRO A 1 325 ? 10.945 -18.156 7.289 1 98 325 PRO A CA 1
ATOM 2524 C C . PRO A 1 325 ? 12.016 -17.984 8.359 1 98 325 PRO A C 1
ATOM 2526 O O . PRO A 1 325 ? 12.273 -16.859 8.812 1 98 325 PRO A O 1
ATOM 2529 N N . ILE A 1 326 ? 12.633 -19.047 8.727 1 98 326 ILE A N 1
ATOM 2530 C CA . ILE A 1 326 ? 13.688 -19.016 9.734 1 98 326 ILE A CA 1
ATOM 2531 C C . ILE A 1 326 ? 14.906 -18.266 9.18 1 98 326 ILE A C 1
ATOM 2533 O O . ILE A 1 326 ? 15.469 -17.391 9.852 1 98 326 ILE A O 1
ATOM 2537 N N . LEU A 1 327 ? 15.281 -18.594 7.969 1 98.56 327 LEU A N 1
ATOM 2538 C CA . LEU A 1 327 ? 16.406 -17.922 7.32 1 98.56 327 LEU A CA 1
ATOM 2539 C C . LEU A 1 327 ? 16.125 -16.438 7.141 1 98.56 327 LEU A C 1
ATOM 2541 O O . LEU A 1 327 ? 17 -15.609 7.352 1 98.56 327 LEU A O 1
ATOM 2545 N N . LEU A 1 328 ? 14.906 -16.141 6.773 1 98.62 328 LEU A N 1
ATOM 2546 C CA . LEU A 1 328 ? 14.5 -14.75 6.559 1 98.62 328 LEU A CA 1
ATOM 2547 C C . LEU A 1 328 ? 14.57 -13.953 7.859 1 98.62 328 LEU A C 1
ATOM 2549 O O . LEU A 1 328 ? 15.094 -12.836 7.879 1 98.62 328 LEU A O 1
ATOM 2553 N N . GLN A 1 329 ? 14.047 -14.508 8.883 1 98.44 329 GLN A N 1
ATOM 2554 C CA . GLN A 1 329 ? 14.078 -13.852 10.18 1 98.44 329 GLN A CA 1
ATOM 2555 C C . GLN A 1 329 ? 15.508 -13.555 10.617 1 98.44 329 GLN A C 1
ATOM 2557 O O . GLN A 1 329 ? 15.805 -12.461 11.102 1 98.44 329 GLN A O 1
ATOM 2562 N N . ARG A 1 330 ? 16.359 -14.484 10.469 1 98.5 330 ARG A N 1
ATOM 2563 C CA . ARG A 1 330 ? 17.766 -14.305 10.82 1 98.5 330 ARG A CA 1
ATOM 2564 C C . ARG A 1 330 ? 18.406 -13.203 9.992 1 98.5 330 ARG A C 1
ATOM 2566 O O . ARG A 1 330 ? 19.188 -12.398 10.508 1 98.5 330 ARG A O 1
ATOM 2573 N N . HIS A 1 331 ? 18.094 -13.195 8.727 1 98.75 331 HIS A N 1
ATOM 2574 C CA . HIS A 1 331 ? 18.609 -12.172 7.824 1 98.75 331 HIS A CA 1
ATOM 2575 C C . HIS A 1 331 ? 18.156 -10.781 8.266 1 98.75 331 HIS A C 1
ATOM 2577 O O . HIS A 1 331 ? 18.969 -9.859 8.352 1 98.75 331 HIS A O 1
ATOM 2583 N N . LEU A 1 332 ? 16.844 -10.641 8.594 1 98.56 332 LEU A N 1
ATOM 2584 C CA . LEU A 1 332 ? 16.297 -9.352 9.016 1 98.56 332 LEU A CA 1
ATOM 2585 C C . LEU A 1 332 ? 16.922 -8.891 10.32 1 98.56 332 LEU A C 1
ATOM 2587 O O . LEU A 1 332 ? 17.312 -7.727 10.461 1 98.56 332 LEU A O 1
ATOM 2591 N N . GLU A 1 333 ? 17.125 -9.781 11.211 1 98 333 GLU A N 1
ATOM 2592 C CA . GLU A 1 333 ? 17.766 -9.461 12.477 1 98 333 GLU A CA 1
ATOM 2593 C C . GLU A 1 333 ? 19.203 -9.008 12.266 1 98 333 GLU A C 1
ATOM 2595 O O . GLU A 1 333 ? 19.656 -8.016 12.859 1 98 333 GLU A O 1
ATOM 2600 N N . ALA A 1 334 ? 19.875 -9.711 11.445 1 98.19 334 ALA A N 1
ATOM 2601 C CA . ALA A 1 334 ? 21.281 -9.398 11.18 1 98.19 334 ALA A CA 1
ATOM 2602 C C . ALA A 1 334 ? 21.422 -8.031 10.531 1 98.19 334 ALA A C 1
ATOM 2604 O O . ALA A 1 334 ? 22.438 -7.348 10.719 1 98.19 334 ALA A O 1
ATOM 2605 N N . GLN A 1 335 ? 20.438 -7.66 9.828 1 96.94 335 GLN A N 1
ATOM 2606 C CA . GLN A 1 335 ? 20.469 -6.383 9.125 1 96.94 335 GLN A CA 1
ATOM 2607 C C . GLN A 1 335 ? 19.891 -5.262 9.984 1 96.94 335 GLN A C 1
ATOM 2609 O O . GLN A 1 335 ? 19.766 -4.125 9.531 1 96.94 335 GLN A O 1
ATOM 2614 N N . GLY A 1 336 ? 19.516 -5.559 11.227 1 96.06 336 GLY A N 1
ATOM 2615 C CA . GLY A 1 336 ? 19.047 -4.543 12.148 1 96.06 336 GLY A CA 1
ATOM 2616 C C . GLY A 1 336 ? 17.547 -4.312 12.07 1 96.06 336 GLY A C 1
ATOM 2617 O O . GLY A 1 336 ? 17.031 -3.311 12.586 1 96.06 336 GLY A O 1
ATOM 2618 N N . PHE A 1 337 ? 16.797 -5.168 11.398 1 97.19 337 PHE A N 1
ATOM 2619 C CA . PHE A 1 337 ? 15.344 -5.047 11.266 1 97.19 337 PHE A CA 1
ATOM 2620 C C . PHE A 1 337 ? 14.633 -5.895 12.32 1 97.19 337 PHE A C 1
ATOM 2622 O O . PHE A 1 337 ? 13.758 -6.691 11.984 1 97.19 337 PHE A O 1
ATOM 2629 N N . HIS A 1 338 ? 14.93 -5.625 13.578 1 94.81 338 HIS A N 1
ATOM 2630 C CA . HIS A 1 338 ? 14.391 -6.387 14.695 1 94.81 338 HIS A CA 1
ATOM 2631 C C . HIS A 1 338 ? 12.898 -6.129 14.867 1 94.81 338 HIS A C 1
ATOM 2633 O O . HIS A 1 338 ? 12.195 -6.914 15.516 1 94.81 338 HIS A O 1
ATOM 2639 N N . ASP A 1 339 ? 12.438 -5.094 14.273 1 94.88 339 ASP A N 1
ATOM 2640 C CA . ASP A 1 339 ? 11.055 -4.645 14.453 1 94.88 339 ASP A CA 1
ATOM 2641 C C . ASP A 1 339 ? 10.172 -5.133 13.305 1 94.88 339 ASP A C 1
ATOM 2643 O O . ASP A 1 339 ? 8.984 -4.809 13.258 1 94.88 339 ASP A O 1
ATOM 2647 N N . VAL A 1 340 ? 10.727 -5.879 12.391 1 97.81 340 VAL A N 1
ATOM 2648 C CA . VAL A 1 340 ? 9.945 -6.441 11.289 1 97.81 340 VAL A CA 1
ATOM 2649 C C . VAL A 1 340 ? 9.469 -7.848 11.656 1 97.81 340 VAL A C 1
ATOM 2651 O O . VAL A 1 340 ? 10.289 -8.742 11.883 1 97.81 340 VAL A O 1
ATOM 2654 N N . GLU A 1 341 ? 8.172 -8.023 11.711 1 98.19 341 GLU A N 1
ATOM 2655 C CA . GLU A 1 341 ? 7.566 -9.312 12.031 1 98.19 341 GLU A CA 1
ATOM 2656 C C . GLU A 1 341 ? 7.398 -10.164 10.773 1 98.19 341 GLU A C 1
ATOM 2658 O O . GLU A 1 341 ? 6.918 -9.688 9.75 1 98.19 341 GLU A O 1
ATOM 2663 N N . VAL A 1 342 ? 7.828 -11.438 10.875 1 98.19 342 VAL A N 1
ATOM 2664 C CA . VAL A 1 342 ? 7.633 -12.398 9.797 1 98.19 342 VAL A CA 1
ATOM 2665 C C . VAL A 1 342 ? 6.426 -13.289 10.102 1 98.19 342 VAL A C 1
ATOM 2667 O O . VAL A 1 342 ? 6.414 -14.008 11.102 1 98.19 342 VAL A O 1
ATOM 2670 N N . VAL A 1 343 ? 5.414 -13.242 9.242 1 97.5 343 VAL A N 1
ATOM 2671 C CA . VAL A 1 343 ? 4.199 -14.031 9.406 1 97.5 343 VAL A CA 1
ATOM 2672 C C . VAL A 1 343 ? 4.078 -15.039 8.266 1 97.5 343 VAL A C 1
ATOM 2674 O O . VAL A 1 343 ? 4.086 -14.656 7.094 1 97.5 343 VAL A O 1
ATOM 2677 N N . VAL A 1 344 ? 3.955 -16.297 8.555 1 95.75 344 VAL A N 1
ATOM 2678 C CA . VAL A 1 344 ? 3.715 -17.312 7.539 1 95.75 344 VAL A CA 1
ATOM 2679 C C . VAL A 1 344 ? 2.232 -17.344 7.168 1 95.75 344 VAL A C 1
ATOM 2681 O O . VAL A 1 344 ? 1.372 -17.516 8.031 1 95.75 344 VAL A O 1
ATOM 2684 N N . LEU A 1 345 ? 1.917 -17.125 5.969 1 91.06 345 LEU A N 1
ATOM 2685 C CA . LEU A 1 345 ? 0.528 -17.016 5.531 1 91.06 345 LEU A CA 1
ATOM 2686 C C . LEU A 1 345 ? -0.043 -18.406 5.215 1 91.06 345 LEU A C 1
ATOM 2688 O O . LEU A 1 345 ? -1.246 -18.625 5.359 1 91.06 345 LEU A O 1
ATOM 2692 N N . GLU A 1 346 ? 0.84 -19.234 4.668 1 85.25 346 GLU A N 1
ATOM 2693 C CA . GLU A 1 346 ? 0.405 -20.578 4.285 1 85.25 346 GLU A CA 1
ATOM 2694 C C . GLU A 1 346 ? 1.449 -21.625 4.66 1 85.25 346 GLU A C 1
ATOM 2696 O O . GLU A 1 346 ? 2.604 -21.297 4.934 1 85.25 346 GLU A O 1
ATOM 2701 N N . LYS A 1 347 ? 1.052 -22.875 4.844 1 79.62 347 LYS A N 1
ATOM 2702 C CA . LYS A 1 347 ? 1.921 -23.984 5.254 1 79.62 347 LYS A CA 1
ATOM 2703 C C . LYS A 1 347 ? 3.039 -24.203 4.242 1 79.62 347 LYS A C 1
ATOM 2705 O O . LYS A 1 347 ? 4.086 -24.766 4.578 1 79.62 347 LYS A O 1
ATOM 2710 N N . GLY A 1 348 ? 2.943 -23.719 3.086 1 88.88 348 GLY A N 1
ATOM 2711 C CA . GLY A 1 348 ? 3.965 -23.906 2.068 1 88.88 348 GLY A CA 1
ATOM 2712 C C . GLY A 1 348 ? 3.826 -25.219 1.309 1 88.88 348 GLY A C 1
ATOM 2713 O O . GLY A 1 348 ? 3.221 -26.156 1.806 1 88.88 348 GLY A O 1
ATOM 2714 N N . GLU A 1 349 ? 4.441 -25.328 0.115 1 94.88 349 GLU A N 1
ATOM 2715 C CA . GLU A 1 349 ? 4.469 -26.5 -0.748 1 94.88 349 GLU A CA 1
ATOM 2716 C C . GLU A 1 349 ? 5.902 -26.891 -1.114 1 94.88 349 GLU A C 1
ATOM 2718 O O . GLU A 1 349 ? 6.695 -26.031 -1.513 1 94.88 349 GLU A O 1
ATOM 2723 N N . ARG A 1 350 ? 6.184 -28.156 -0.972 1 95.88 350 ARG A N 1
ATOM 2724 C CA . ARG A 1 350 ? 7.496 -28.656 -1.365 1 95.88 350 ARG A CA 1
ATOM 2725 C C . ARG A 1 350 ? 7.594 -28.812 -2.879 1 95.88 350 ARG A C 1
ATOM 2727 O O . ARG A 1 350 ? 6.609 -29.141 -3.541 1 95.88 350 ARG A O 1
ATOM 2734 N N . PRO A 1 351 ? 8.844 -28.609 -3.434 1 97.25 351 PRO A N 1
ATOM 2735 C CA . PRO A 1 351 ? 9.031 -28.859 -4.863 1 97.25 351 PRO A CA 1
ATOM 2736 C C . PRO A 1 351 ? 8.93 -30.344 -5.211 1 97.25 351 PRO A C 1
ATOM 2738 O O . PRO A 1 351 ? 9.203 -31.203 -4.367 1 97.25 351 PRO A O 1
ATOM 2741 N N . ALA A 1 352 ? 8.484 -30.609 -6.418 1 96.25 352 ALA A N 1
ATOM 2742 C CA . ALA A 1 352 ? 8.367 -31.984 -6.891 1 96.25 352 ALA A CA 1
ATOM 2743 C C . ALA A 1 352 ? 8.758 -32.094 -8.367 1 96.25 352 ALA A C 1
ATOM 2745 O O . ALA A 1 352 ? 8.477 -31.203 -9.156 1 96.25 352 ALA A O 1
ATOM 2746 N N . ARG A 1 353 ? 9.422 -33.156 -8.711 1 96.25 353 ARG A N 1
ATOM 2747 C CA . ARG A 1 353 ? 9.789 -33.469 -10.094 1 96.25 353 ARG A CA 1
ATOM 2748 C C . ARG A 1 353 ? 9.758 -34.969 -10.352 1 96.25 353 ARG A C 1
ATOM 2750 O O . ARG A 1 353 ? 10.383 -35.75 -9.617 1 96.25 353 ARG A O 1
ATOM 2757 N N . SER A 1 354 ? 8.992 -35.344 -11.336 1 96.62 354 SER A N 1
ATOM 2758 C CA . SER A 1 354 ? 9.016 -36.75 -11.789 1 96.62 354 SER A CA 1
ATOM 2759 C C . SER A 1 354 ? 10.328 -37.062 -12.484 1 96.62 354 SER A C 1
ATOM 2761 O O . SER A 1 354 ? 11.047 -36.188 -12.938 1 96.62 354 SER A O 1
ATOM 2763 N N . ASP A 1 355 ? 10.625 -38.375 -12.492 1 95.94 355 ASP A N 1
ATOM 2764 C CA . ASP A 1 355 ? 11.734 -38.844 -13.305 1 95.94 355 ASP A CA 1
ATOM 2765 C C . ASP A 1 355 ? 11.508 -38.531 -14.781 1 95.94 355 ASP A C 1
ATOM 2767 O O . ASP A 1 355 ? 10.594 -39.094 -15.406 1 95.94 355 ASP A O 1
ATOM 2771 N N . LEU A 1 356 ? 12.398 -37.688 -15.359 1 97.25 356 LEU A N 1
ATOM 2772 C CA . LEU A 1 356 ? 12.219 -37.219 -16.719 1 97.25 356 LEU A CA 1
ATOM 2773 C C . LEU A 1 356 ? 12.398 -38.344 -17.734 1 97.25 356 LEU A C 1
ATOM 2775 O O . LEU A 1 356 ? 11.969 -38.219 -18.875 1 97.25 356 LEU A O 1
ATOM 2779 N N . ALA A 1 357 ? 13 -39.406 -17.25 1 96.69 357 ALA A N 1
ATOM 2780 C CA . ALA A 1 357 ? 13.258 -40.531 -18.141 1 96.69 357 ALA A CA 1
ATOM 2781 C C . ALA A 1 357 ? 12.133 -41.562 -18.047 1 96.69 357 ALA A C 1
ATOM 2783 O O . ALA A 1 357 ? 12.117 -42.531 -18.797 1 96.69 357 ALA A O 1
ATOM 2784 N N . HIS A 1 358 ? 11.234 -41.375 -17.156 1 97.06 358 HIS A N 1
ATOM 2785 C CA . HIS A 1 358 ? 10.164 -42.375 -16.984 1 97.06 358 HIS A CA 1
ATOM 2786 C C . HIS A 1 358 ? 9.383 -42.562 -18.281 1 97.06 358 HIS A C 1
ATOM 2788 O O . HIS A 1 358 ? 9.109 -41.594 -19 1 97.06 358 HIS A O 1
ATOM 2794 N N . PRO A 1 359 ? 8.938 -43.719 -18.562 1 97 359 PRO A N 1
ATOM 2795 C CA . PRO A 1 359 ? 8.219 -44.031 -19.797 1 97 359 PRO A CA 1
ATOM 2796 C C . PRO A 1 359 ? 6.926 -43.219 -19.938 1 97 359 PRO A C 1
ATOM 2798 O O . PRO A 1 359 ? 6.516 -42.906 -21.062 1 97 359 PRO A O 1
ATOM 2801 N N . PHE A 1 360 ? 6.293 -42.938 -18.891 1 97.62 360 PHE A N 1
ATOM 2802 C CA . PHE A 1 360 ? 5.047 -42.156 -18.938 1 97.62 360 PHE A CA 1
ATOM 2803 C C . PHE A 1 360 ? 5.281 -40.781 -19.547 1 97.62 360 PHE A C 1
ATOM 2805 O O . PHE A 1 360 ? 4.418 -40.25 -20.25 1 97.62 360 PHE A O 1
ATOM 2812 N N . VAL A 1 361 ? 6.434 -40.156 -19.266 1 97.5 361 VAL A N 1
ATOM 2813 C CA . VAL A 1 361 ? 6.777 -38.844 -19.828 1 97.5 361 VAL A CA 1
ATOM 2814 C C . VAL A 1 361 ? 6.859 -38.938 -21.359 1 97.5 361 VAL A C 1
ATOM 2816 O O . VAL A 1 361 ? 6.336 -38.094 -22.078 1 97.5 361 VAL A O 1
ATOM 2819 N N . GLY A 1 362 ? 7.504 -40.031 -21.797 1 96.44 362 GLY A N 1
ATOM 2820 C CA . GLY A 1 362 ? 7.586 -40.25 -23.234 1 96.44 362 GLY A CA 1
ATOM 2821 C C . GLY A 1 362 ? 6.23 -40.469 -23.875 1 96.44 362 GLY A C 1
ATOM 2822 O O . GLY A 1 362 ? 5.98 -39.969 -24.984 1 96.44 362 GLY A O 1
ATOM 2823 N N . LEU A 1 363 ? 5.41 -41.219 -23.172 1 96.38 363 LEU A N 1
ATOM 2824 C CA . LEU A 1 363 ? 4.062 -41.469 -23.672 1 96.38 363 LEU A CA 1
ATOM 2825 C C . LEU A 1 363 ? 3.258 -40.188 -23.797 1 96.38 363 LEU A C 1
ATOM 2827 O O . LEU A 1 363 ? 2.562 -40 -24.797 1 96.38 363 LEU A O 1
ATOM 2831 N N . ALA A 1 364 ? 3.34 -39.375 -22.797 1 97.06 364 ALA A N 1
ATOM 2832 C CA . ALA A 1 364 ? 2.631 -38.094 -22.812 1 97.06 364 ALA A CA 1
ATOM 2833 C C . ALA A 1 364 ? 3.143 -37.188 -23.938 1 97.06 364 ALA A C 1
ATOM 2835 O O . ALA A 1 364 ? 2.357 -36.531 -24.609 1 97.06 364 ALA A O 1
ATOM 2836 N N . ARG A 1 365 ? 4.434 -37.156 -24.094 1 96.75 365 ARG A N 1
ATOM 2837 C CA . ARG A 1 365 ? 5.039 -36.375 -25.172 1 96.75 365 ARG A CA 1
ATOM 2838 C C . ARG A 1 365 ? 4.52 -36.812 -26.531 1 96.75 365 ARG A C 1
ATOM 2840 O O . ARG A 1 365 ? 4.164 -35.969 -27.359 1 96.75 365 ARG A O 1
ATOM 2847 N N . LYS A 1 366 ? 4.438 -38.062 -26.734 1 95.94 366 LYS A N 1
ATOM 2848 C CA . LYS A 1 366 ? 3.949 -38.594 -28 1 95.94 366 LYS A CA 1
ATOM 2849 C C . LYS A 1 366 ? 2.486 -38.219 -28.219 1 95.94 366 LYS A C 1
ATOM 2851 O O . LYS A 1 366 ? 2.098 -37.875 -29.344 1 95.94 366 LYS A O 1
ATOM 2856 N N . ALA A 1 367 ? 1.683 -38.375 -27.203 1 95.44 367 ALA A N 1
ATOM 2857 C CA . ALA A 1 367 ? 0.269 -38.031 -27.312 1 95.44 367 ALA A CA 1
ATOM 2858 C C . ALA A 1 367 ? 0.095 -36.562 -27.703 1 95.44 367 ALA A C 1
ATOM 2860 O O . ALA A 1 367 ? -0.744 -36.219 -28.562 1 95.44 367 ALA A O 1
ATOM 2861 N N . LEU A 1 368 ? 0.884 -35.719 -27.109 1 96.44 368 LEU A N 1
ATOM 2862 C CA . LEU A 1 368 ? 0.833 -34.281 -27.406 1 96.44 368 LEU A CA 1
ATOM 2863 C C . LEU A 1 368 ? 1.242 -34.031 -28.844 1 96.44 368 LEU A C 1
ATOM 2865 O O . LEU A 1 368 ? 0.586 -33.25 -29.547 1 96.44 368 LEU A O 1
ATOM 2869 N N . GLU A 1 369 ? 2.256 -34.656 -29.281 1 96.44 369 GLU A N 1
ATOM 2870 C CA . GLU A 1 369 ? 2.768 -34.469 -30.641 1 96.44 369 GLU A CA 1
ATOM 2871 C C . GLU A 1 369 ? 1.751 -34.906 -31.672 1 96.44 369 GLU A C 1
ATOM 2873 O O . GLU A 1 369 ? 1.571 -34.281 -32.719 1 96.44 369 GLU A O 1
ATOM 2878 N N . GLU A 1 370 ? 1.099 -35.938 -31.391 1 94.5 370 GLU A N 1
ATOM 2879 C CA . GLU A 1 370 ? 0.09 -36.438 -32.312 1 94.5 370 GLU A CA 1
ATOM 2880 C C . GLU A 1 370 ? -1.123 -35.531 -32.375 1 94.5 370 GLU A C 1
ATOM 2882 O O . GLU A 1 370 ? -1.674 -35.281 -33.469 1 94.5 370 GLU A O 1
ATOM 2887 N N . ALA A 1 371 ? -1.495 -35.062 -31.25 1 92.62 371 ALA A N 1
ATOM 2888 C CA . ALA A 1 371 ? -2.688 -34.219 -31.203 1 92.62 371 ALA A CA 1
ATOM 2889 C C . ALA A 1 371 ? -2.43 -32.875 -31.844 1 92.62 371 ALA A C 1
ATOM 2891 O O . ALA A 1 371 ? -3.316 -32.281 -32.469 1 92.62 371 ALA A O 1
ATOM 2892 N N . PHE A 1 372 ? -1.241 -32.344 -31.656 1 95.38 372 PHE A N 1
ATOM 2893 C CA . PHE A 1 372 ? -0.947 -30.969 -32.125 1 95.38 372 PHE A CA 1
ATOM 2894 C C . PHE A 1 372 ? -0.268 -30.984 -33.469 1 95.38 372 PHE A C 1
ATOM 2896 O O . PHE A 1 372 ? -0.236 -29.969 -34.156 1 95.38 372 PHE A O 1
ATOM 2903 N N . GLY A 1 373 ? 0.277 -32.062 -33.875 1 94.44 373 GLY A N 1
ATOM 2904 C CA . GLY A 1 373 ? 1.029 -32.156 -35.125 1 94.44 373 GLY A CA 1
ATOM 2905 C C . GLY A 1 373 ? 2.34 -31.391 -35.094 1 94.44 373 GLY A C 1
ATOM 2906 O O . GLY A 1 373 ? 2.785 -30.844 -36.094 1 94.44 373 GLY A O 1
ATOM 2907 N N . ALA A 1 374 ? 2.895 -31.188 -33.938 1 94.88 374 ALA A N 1
ATOM 2908 C CA . ALA A 1 374 ? 4.141 -30.453 -33.719 1 94.88 374 ALA A CA 1
ATOM 2909 C C . ALA A 1 374 ? 4.953 -31.094 -32.594 1 94.88 374 ALA A C 1
ATOM 2911 O O . ALA A 1 374 ? 4.402 -31.797 -31.75 1 94.88 374 ALA A O 1
ATOM 2912 N N . ARG A 1 375 ? 6.23 -30.828 -32.656 1 95.12 375 ARG A N 1
ATOM 2913 C CA . ARG A 1 375 ? 7.094 -31.328 -31.594 1 95.12 375 ARG A CA 1
ATOM 2914 C C . ARG A 1 375 ? 6.707 -30.734 -30.25 1 95.12 375 ARG A C 1
ATOM 2916 O O . ARG A 1 375 ? 6.484 -29.531 -30.141 1 95.12 375 ARG A O 1
ATOM 2923 N N . ALA A 1 376 ? 6.602 -31.625 -29.266 1 96.75 376 ALA A N 1
ATOM 2924 C CA . ALA A 1 376 ? 6.262 -31.188 -27.906 1 96.75 376 ALA A CA 1
ATOM 2925 C C . ALA A 1 376 ? 7.508 -30.766 -27.141 1 96.75 376 ALA A C 1
ATOM 2927 O O . ALA A 1 376 ? 8.562 -31.391 -27.266 1 96.75 376 ALA A O 1
ATOM 2928 N N . VAL A 1 377 ? 7.406 -29.734 -26.375 1 96.94 377 VAL A N 1
ATOM 2929 C CA . VAL A 1 377 ? 8.5 -29.266 -25.531 1 96.94 377 VAL A CA 1
ATOM 2930 C C . VAL A 1 377 ? 8.32 -29.812 -24.109 1 96.94 377 VAL A C 1
ATOM 2932 O O . VAL A 1 377 ? 7.246 -29.672 -23.516 1 96.94 377 VAL A O 1
ATOM 2935 N N . LEU A 1 378 ? 9.32 -30.5 -23.594 1 97.19 378 LEU A N 1
ATOM 2936 C CA . LEU A 1 378 ? 9.297 -30.969 -22.203 1 97.19 378 LEU A CA 1
ATOM 2937 C C . LEU A 1 378 ? 9.906 -29.938 -21.266 1 97.19 378 LEU A C 1
ATOM 2939 O O . LEU A 1 378 ? 11.031 -29.484 -21.469 1 97.19 378 LEU A O 1
ATOM 2943 N N . TYR A 1 379 ? 9.148 -29.562 -20.312 1 96.5 379 TYR A N 1
ATOM 2944 C CA . TYR A 1 379 ? 9.633 -28.75 -19.203 1 96.5 379 TYR A CA 1
ATOM 2945 C C . TYR A 1 379 ? 9.898 -29.625 -17.969 1 96.5 379 TYR A C 1
ATOM 2947 O O . TYR A 1 379 ? 9.055 -30.438 -17.594 1 96.5 379 TYR A O 1
ATOM 2955 N N . PRO A 1 380 ? 11.07 -29.469 -17.328 1 96.5 380 PRO A N 1
ATOM 2956 C CA . PRO A 1 380 ? 11.305 -30.297 -16.141 1 96.5 380 PRO A CA 1
ATOM 2957 C C . PRO A 1 380 ? 10.281 -30.047 -15.031 1 96.5 380 PRO A C 1
ATOM 2959 O O . PRO A 1 380 ? 9.969 -30.953 -14.266 1 96.5 380 PRO A O 1
ATOM 2962 N N . ASN A 1 381 ? 9.898 -28.891 -14.914 1 95.94 381 ASN A N 1
ATOM 2963 C CA . ASN A 1 381 ? 8.844 -28.453 -14 1 95.94 381 ASN A CA 1
ATOM 2964 C C . ASN A 1 381 ? 8.25 -27.109 -14.422 1 95.94 381 ASN A C 1
ATOM 2966 O O . ASN A 1 381 ? 8.828 -26.406 -15.242 1 95.94 381 ASN A O 1
ATOM 2970 N N . MET A 1 382 ? 7.082 -26.828 -13.836 1 94.81 382 MET A N 1
ATOM 2971 C CA . MET A 1 382 ? 6.504 -25.5 -13.961 1 94.81 382 MET A CA 1
ATOM 2972 C C . MET A 1 382 ? 7.27 -24.484 -13.109 1 94.81 382 MET A C 1
ATOM 2974 O O . MET A 1 382 ? 7.859 -24.859 -12.094 1 94.81 382 MET A O 1
ATOM 2978 N N . ALA A 1 383 ? 7.199 -23.219 -13.594 1 93.94 383 ALA A N 1
ATOM 2979 C CA . ALA A 1 383 ? 7.75 -22.141 -12.773 1 93.94 383 ALA A CA 1
ATOM 2980 C C . ALA A 1 383 ? 6.898 -21.906 -11.531 1 93.94 383 ALA A C 1
ATOM 2982 O O . ALA A 1 383 ? 7.402 -21.438 -10.508 1 93.94 383 ALA A O 1
ATOM 2983 N N . GLY A 1 384 ? 5.664 -22.219 -11.656 1 93.75 384 GLY A N 1
ATOM 2984 C CA . GLY A 1 384 ? 4.738 -22.094 -10.539 1 93.75 384 GLY A CA 1
ATOM 2985 C C . GLY A 1 384 ? 4.785 -23.266 -9.586 1 93.75 384 GLY A C 1
ATOM 2986 O O . GLY A 1 384 ? 5.629 -24.156 -9.734 1 93.75 384 GLY A O 1
ATOM 2987 N N . SER A 1 385 ? 3.963 -23.188 -8.602 1 94.5 385 SER A N 1
ATOM 2988 C CA . SER A 1 385 ? 3.941 -24.203 -7.555 1 94.5 385 SER A CA 1
ATOM 2989 C C . SER A 1 385 ? 2.588 -24.906 -7.488 1 94.5 385 SER A C 1
ATOM 2991 O O . SER A 1 385 ? 1.674 -24.562 -8.242 1 94.5 385 SER A O 1
ATOM 2993 N N . GLY A 1 386 ? 2.582 -25.938 -6.695 1 93.75 386 GLY A N 1
ATOM 2994 C CA . GLY A 1 386 ? 1.409 -26.75 -6.426 1 93.75 386 GLY A CA 1
ATOM 2995 C C . GLY A 1 386 ? 1.716 -27.984 -5.582 1 93.75 386 GLY A C 1
ATOM 2996 O O . GLY A 1 386 ? 2.881 -28.266 -5.305 1 93.75 386 GLY A O 1
ATOM 2997 N N . PRO A 1 387 ? 0.699 -28.609 -5.191 1 95.5 387 PRO A N 1
ATOM 2998 C CA . PRO A 1 387 ? 0.852 -29.703 -4.223 1 95.5 387 PRO A CA 1
ATOM 2999 C C . PRO A 1 387 ? 1.146 -31.047 -4.887 1 95.5 387 PRO A C 1
ATOM 3001 O O . PRO A 1 387 ? 0.551 -32.062 -4.52 1 95.5 387 PRO A O 1
ATOM 3004 N N . MET A 1 388 ? 2.086 -31.125 -5.727 1 96.94 388 MET A N 1
ATOM 3005 C CA . MET A 1 388 ? 2.439 -32.375 -6.418 1 96.94 388 MET A CA 1
ATOM 3006 C C . MET A 1 388 ? 3.26 -33.281 -5.516 1 96.94 388 MET A C 1
ATOM 3008 O O . MET A 1 388 ? 3.156 -34.5 -5.602 1 96.94 388 MET A O 1
ATOM 3012 N N . TYR A 1 389 ? 4.02 -32.781 -4.625 1 96.44 389 TYR A N 1
ATOM 3013 C CA . TYR A 1 389 ? 4.969 -33.5 -3.801 1 96.44 389 TYR A CA 1
ATOM 3014 C C . TYR A 1 389 ? 4.273 -34.625 -3.039 1 96.44 389 TYR A C 1
ATOM 3016 O O . TYR A 1 389 ? 4.742 -35.781 -3.039 1 96.44 389 TYR A O 1
ATOM 3024 N N . PRO A 1 390 ? 3.135 -34.406 -2.379 1 95.81 390 PRO A N 1
ATOM 3025 C CA . PRO A 1 390 ? 2.488 -35.5 -1.642 1 95.81 390 PRO A CA 1
ATOM 3026 C C . PRO A 1 390 ? 2.135 -36.688 -2.533 1 95.81 390 PRO A C 1
ATOM 3028 O O . PRO A 1 390 ? 2.178 -37.844 -2.084 1 95.81 390 PRO A O 1
ATOM 3031 N N . PHE A 1 391 ? 1.781 -36.438 -3.77 1 97 391 PHE A N 1
ATOM 3032 C CA . PHE A 1 391 ? 1.409 -37.5 -4.688 1 97 391 PHE A CA 1
ATOM 3033 C C . PHE A 1 391 ? 2.633 -38.312 -5.102 1 97 391 PHE A C 1
ATOM 3035 O O . PHE A 1 391 ? 2.621 -39.531 -5.035 1 97 391 PHE A O 1
ATOM 3042 N N . LEU A 1 392 ? 3.67 -37.562 -5.516 1 96.31 392 LEU A N 1
ATOM 3043 C CA . LEU A 1 392 ? 4.883 -38.281 -5.914 1 96.31 392 LEU A CA 1
ATOM 3044 C C . LEU A 1 392 ? 5.488 -39.031 -4.734 1 96.31 392 LEU A C 1
ATOM 3046 O O . LEU A 1 392 ? 5.988 -40.156 -4.895 1 96.31 392 LEU A O 1
ATOM 3050 N N . HIS A 1 393 ? 5.445 -38.469 -3.623 1 94.94 393 HIS A N 1
ATOM 3051 C CA . HIS A 1 393 ? 6.094 -39 -2.436 1 94.94 393 HIS A CA 1
ATOM 3052 C C . HIS A 1 393 ? 5.34 -40.219 -1.908 1 94.94 393 HIS A C 1
ATOM 3054 O O . HIS A 1 393 ? 5.949 -41.25 -1.614 1 94.94 393 HIS A O 1
ATOM 3060 N N . HIS A 1 394 ? 4.043 -40.156 -1.791 1 96.5 394 HIS A N 1
ATOM 3061 C CA . HIS A 1 394 ? 3.273 -41.219 -1.133 1 96.5 394 HIS A CA 1
ATOM 3062 C C . HIS A 1 394 ? 2.809 -42.25 -2.133 1 96.5 394 HIS A C 1
ATOM 3064 O O . HIS A 1 394 ? 2.674 -43.438 -1.785 1 96.5 394 HIS A O 1
ATOM 3070 N N . LEU A 1 395 ? 2.553 -41.844 -3.402 1 96.94 395 LEU A N 1
ATOM 3071 C CA . LEU A 1 395 ? 2.012 -42.781 -4.375 1 96.94 395 LEU A CA 1
ATOM 3072 C C . LEU A 1 395 ? 3.123 -43.375 -5.238 1 96.94 395 LEU A C 1
ATOM 3074 O O . LEU A 1 395 ? 2.936 -44.406 -5.879 1 96.94 395 LEU A O 1
ATOM 3078 N N . LYS A 1 396 ? 4.223 -42.719 -5.355 1 95.06 396 LYS A N 1
ATOM 3079 C CA . LYS A 1 396 ? 5.391 -43.156 -6.117 1 95.06 396 LYS A CA 1
ATOM 3080 C C . LYS A 1 396 ? 5.043 -43.344 -7.59 1 95.06 396 LYS A C 1
ATOM 3082 O O . LYS A 1 396 ? 5.547 -44.25 -8.234 1 95.06 396 LYS A O 1
ATOM 3087 N N . ALA A 1 397 ? 4.027 -42.688 -8.078 1 95.62 397 ALA A N 1
ATOM 3088 C CA . ALA A 1 397 ? 3.648 -42.688 -9.492 1 95.62 397 ALA A CA 1
ATOM 3089 C C . ALA A 1 397 ? 4.168 -41.406 -10.18 1 95.62 397 ALA A C 1
ATOM 3091 O O . ALA A 1 397 ? 4.254 -40.344 -9.57 1 95.62 397 ALA A O 1
ATOM 3092 N N . PRO A 1 398 ? 4.598 -41.531 -11.484 1 97.19 398 PRO A N 1
ATOM 3093 C CA . PRO A 1 398 ? 4.992 -40.344 -12.219 1 97.19 398 PRO A CA 1
ATOM 3094 C C . PRO A 1 398 ? 3.818 -39.375 -12.484 1 97.19 398 PRO A C 1
ATOM 3096 O O . PRO A 1 398 ? 2.684 -39.844 -12.656 1 97.19 398 PRO A O 1
ATOM 3099 N N . ALA A 1 399 ? 4.117 -38.156 -12.484 1 97.88 399 ALA A N 1
ATOM 3100 C CA . ALA A 1 399 ? 3.115 -37.125 -12.789 1 97.88 399 ALA A CA 1
ATOM 3101 C C . ALA A 1 399 ? 3.562 -36.25 -13.961 1 97.88 399 ALA A C 1
ATOM 3103 O O . ALA A 1 399 ? 4.734 -35.906 -14.055 1 97.88 399 ALA A O 1
ATOM 3104 N N . VAL A 1 400 ? 2.709 -36 -14.883 1 97.75 400 VAL A N 1
ATOM 3105 C CA . VAL A 1 400 ? 2.945 -35.094 -16 1 97.75 400 VAL A CA 1
ATOM 3106 C C . VAL A 1 400 ? 1.765 -34.125 -16.156 1 97.75 400 VAL A C 1
ATOM 3108 O O . VAL A 1 400 ? 0.609 -34.531 -15.992 1 97.75 400 VAL A O 1
ATOM 3111 N N . GLY A 1 401 ? 2.129 -32.906 -16.391 1 97.06 401 GLY A N 1
ATOM 3112 C CA . GLY A 1 401 ? 1.084 -31.922 -16.641 1 97.06 401 GLY A CA 1
ATOM 3113 C C . GLY A 1 401 ? 0.799 -31.703 -18.109 1 97.06 401 GLY A C 1
ATOM 3114 O O . GLY A 1 401 ? 1.721 -31.5 -18.906 1 97.06 401 GLY A O 1
ATOM 3115 N N . LEU A 1 402 ? -0.434 -31.812 -18.5 1 96.25 402 LEU A N 1
ATOM 3116 C CA . LEU A 1 402 ? -1.008 -31.438 -19.781 1 96.25 402 LEU A CA 1
ATOM 3117 C C . LEU A 1 402 ? -2.232 -30.547 -19.594 1 96.25 402 LEU A C 1
ATOM 3119 O O . LEU A 1 402 ? -3.031 -30.766 -18.688 1 96.25 402 LEU A O 1
ATOM 3123 N N . GLY A 1 403 ? -2.299 -29.531 -20.453 1 96.12 403 GLY A N 1
ATOM 3124 C CA . GLY A 1 403 ? -3.428 -28.641 -20.203 1 96.12 403 GLY A CA 1
ATOM 3125 C C . GLY A 1 403 ? -3.809 -27.812 -21.422 1 96.12 403 GLY A C 1
ATOM 3126 O O . GLY A 1 403 ? -3.598 -28.234 -22.562 1 96.12 403 GLY A O 1
ATOM 3127 N N . VAL A 1 404 ? -4.547 -26.719 -21.156 1 96.44 404 VAL A N 1
ATOM 3128 C CA . VAL A 1 404 ? -5.242 -26 -22.219 1 96.44 404 VAL A CA 1
ATOM 3129 C C . VAL A 1 404 ? -4.855 -24.516 -22.188 1 96.44 404 VAL A C 1
ATOM 3131 O O . VAL A 1 404 ? -5.547 -23.672 -22.75 1 96.44 404 VAL A O 1
ATOM 3134 N N . GLY A 1 405 ? -3.789 -24.234 -21.5 1 94.44 405 GLY A N 1
ATOM 3135 C CA . GLY A 1 405 ? -3.436 -22.828 -21.297 1 94.44 405 GLY A CA 1
ATOM 3136 C C . GLY A 1 405 ? -2.33 -22.359 -22.219 1 94.44 405 GLY A C 1
ATOM 3137 O O . GLY A 1 405 ? -1.86 -23.125 -23.078 1 94.44 405 GLY A O 1
ATOM 3138 N N . TYR A 1 406 ? -2.033 -21.047 -22.156 1 93.88 406 TYR A N 1
ATOM 3139 C CA . TYR A 1 406 ? -0.885 -20.391 -22.766 1 93.88 406 TYR A CA 1
ATOM 3140 C C . TYR A 1 406 ? -0.421 -19.203 -21.922 1 93.88 406 TYR A C 1
ATOM 3142 O O . TYR A 1 406 ? -1.132 -18.766 -21.016 1 93.88 406 TYR A O 1
ATOM 3150 N N . PRO A 1 407 ? 0.769 -18.672 -22.125 1 90.06 407 PRO A N 1
ATOM 3151 C CA . PRO A 1 407 ? 1.338 -17.672 -21.219 1 90.06 407 PRO A CA 1
ATOM 3152 C C . PRO A 1 407 ? 0.482 -16.406 -21.125 1 90.06 407 PRO A C 1
ATOM 3154 O O . PRO A 1 407 ? 0.523 -15.711 -20.109 1 90.06 407 PRO A O 1
ATOM 3157 N N . GLY A 1 408 ? -0.274 -16.109 -22.031 1 91.44 408 GLY A N 1
ATOM 3158 C CA . GLY A 1 408 ? -1.093 -14.898 -22.062 1 91.44 408 GLY A CA 1
ATOM 3159 C C . GLY A 1 408 ? -2.426 -15.062 -21.359 1 91.44 408 GLY A C 1
ATOM 3160 O O . GLY A 1 408 ? -3.238 -14.141 -21.328 1 91.44 408 GLY A O 1
ATOM 3161 N N . SER A 1 409 ? -2.658 -16.219 -20.703 1 94.69 409 SER A N 1
ATOM 3162 C CA . SER A 1 409 ? -3.955 -16.547 -20.125 1 94.69 409 SER A CA 1
ATOM 3163 C C . SER A 1 409 ? -4.242 -15.688 -18.891 1 94.69 409 SER A C 1
ATOM 3165 O O . SER A 1 409 ? -5.359 -15.703 -18.359 1 94.69 409 SER A O 1
ATOM 3167 N N . ARG A 1 410 ? -3.354 -14.945 -18.406 1 92.12 410 ARG A N 1
ATOM 3168 C CA . ARG A 1 410 ? -3.492 -13.992 -17.312 1 92.12 410 ARG A CA 1
ATOM 3169 C C . ARG A 1 410 ? -3.975 -14.688 -16.031 1 92.12 410 ARG A C 1
ATOM 3171 O O . ARG A 1 410 ? -4.922 -14.227 -15.398 1 92.12 410 ARG A O 1
ATOM 3178 N N . VAL A 1 411 ? -3.379 -15.812 -15.758 1 92.31 411 VAL A N 1
ATOM 3179 C CA . VAL A 1 411 ? -3.67 -16.562 -14.539 1 92.31 411 VAL A CA 1
ATOM 3180 C C . VAL A 1 411 ? -3.428 -15.672 -13.32 1 92.31 411 VAL A C 1
ATOM 3182 O O . VAL A 1 411 ? -2.434 -14.938 -13.266 1 92.31 411 VAL A O 1
ATOM 3185 N N . HIS A 1 412 ? -4.336 -15.641 -12.328 1 91.31 412 HIS A N 1
ATOM 3186 C CA . HIS A 1 412 ? -4.285 -14.898 -11.078 1 91.31 412 HIS A CA 1
ATOM 3187 C C . HIS A 1 412 ? -4.438 -13.398 -11.32 1 91.31 412 HIS A C 1
ATOM 3189 O O . HIS A 1 412 ? -4.359 -12.602 -10.375 1 91.31 412 HIS A O 1
ATOM 3195 N N . SER A 1 413 ? -4.699 -13.016 -12.602 1 92.69 413 SER A N 1
ATOM 3196 C CA . SER A 1 413 ? -4.844 -11.609 -12.984 1 92.69 413 SER A CA 1
ATOM 3197 C C . SER A 1 413 ? -6.23 -11.328 -13.547 1 92.69 413 SER A C 1
ATOM 3199 O O . SER A 1 413 ? -6.941 -12.25 -13.953 1 92.69 413 SER A O 1
ATOM 3201 N N . PRO A 1 414 ? -6.586 -9.984 -13.539 1 94.06 414 PRO A N 1
ATOM 3202 C CA . PRO A 1 414 ? -7.84 -9.664 -14.227 1 94.06 414 PRO A CA 1
ATOM 3203 C C . PRO A 1 414 ? -7.848 -10.109 -15.688 1 94.06 414 PRO A C 1
ATOM 3205 O O . PRO A 1 414 ? -6.812 -10.062 -16.359 1 94.06 414 PRO A O 1
ATOM 3208 N N . ASN A 1 415 ? -9.023 -10.578 -16.109 1 97.06 415 ASN A N 1
ATOM 3209 C CA . ASN A 1 415 ? -9.258 -11.016 -17.469 1 97.06 415 ASN A CA 1
ATOM 3210 C C . ASN A 1 415 ? -8.555 -12.336 -17.766 1 97.06 415 ASN A C 1
ATOM 3212 O O . ASN A 1 415 ? -8.031 -12.531 -18.875 1 97.06 415 ASN A O 1
ATOM 3216 N N . GLU A 1 416 ? -8.484 -13.141 -16.781 1 97 416 GLU A N 1
ATOM 3217 C CA . GLU A 1 416 ? -8.078 -14.523 -17 1 97 416 GLU A CA 1
ATOM 3218 C C . GLU A 1 416 ? -8.906 -15.18 -18.094 1 97 416 GLU A C 1
ATOM 3220 O O . GLU A 1 416 ? -10.117 -14.945 -18.188 1 97 416 GLU A O 1
ATOM 3225 N N . HIS A 1 417 ? -8.25 -16.016 -18.969 1 98 417 HIS A N 1
ATOM 3226 C CA . HIS A 1 417 ? -9 -16.594 -20.078 1 98 417 HIS A CA 1
ATOM 3227 C C . HIS A 1 417 ? -8.281 -17.828 -20.641 1 98 417 HIS A C 1
ATOM 3229 O O . HIS A 1 417 ? -7.145 -18.109 -20.25 1 98 417 HIS A O 1
ATOM 3235 N N . ILE A 1 418 ? -9.008 -18.578 -21.406 1 97.75 418 ILE A N 1
ATOM 3236 C CA . ILE A 1 418 ? -8.469 -19.641 -22.25 1 97.75 418 ILE A CA 1
ATOM 3237 C C . ILE A 1 418 ? -8.883 -19.406 -23.703 1 97.75 418 ILE A C 1
ATOM 3239 O O . ILE A 1 418 ? -10.008 -18.984 -23.969 1 97.75 418 ILE A O 1
ATOM 3243 N N . ARG A 1 419 ? -7.922 -19.578 -24.656 1 97 419 ARG A N 1
ATOM 3244 C CA . ARG A 1 419 ? -8.273 -19.594 -26.078 1 97 419 ARG A CA 1
ATOM 3245 C C . ARG A 1 419 ? -9.039 -20.859 -26.438 1 97 419 ARG A C 1
ATOM 3247 O O . ARG A 1 419 ? -8.617 -21.969 -26.094 1 97 419 ARG A O 1
ATOM 3254 N N . ILE A 1 420 ? -10.125 -20.625 -27.078 1 98.06 420 ILE A N 1
ATOM 3255 C CA . ILE A 1 420 ? -10.984 -21.75 -27.422 1 98.06 420 ILE A CA 1
ATOM 3256 C C . ILE A 1 420 ? -10.195 -22.781 -28.219 1 98.06 420 ILE A C 1
ATOM 3258 O O . ILE A 1 420 ? -10.328 -23.984 -28 1 98.06 420 ILE A O 1
ATOM 3262 N N . GLN A 1 421 ? -9.367 -22.344 -29.109 1 96.12 421 GLN A N 1
ATOM 3263 C CA . GLN A 1 421 ? -8.547 -23.234 -29.938 1 96.12 421 GLN A CA 1
ATOM 3264 C C . GLN A 1 421 ? -7.609 -24.078 -29.062 1 96.12 421 GLN A C 1
ATOM 3266 O O . GLN A 1 421 ? -7.426 -25.266 -29.312 1 96.12 421 GLN A O 1
ATOM 3271 N N . ASP A 1 422 ? -7 -23.469 -28.109 1 96.12 422 ASP A N 1
ATOM 3272 C CA . ASP A 1 422 ? -6.105 -24.188 -27.219 1 96.12 422 ASP A CA 1
ATOM 3273 C C . ASP A 1 422 ? -6.879 -25.172 -26.344 1 96.12 422 ASP A C 1
ATOM 3275 O O . ASP A 1 422 ? -6.391 -26.266 -26.047 1 96.12 422 ASP A O 1
ATOM 3279 N N . PHE A 1 423 ? -8.094 -24.797 -25.969 1 97.44 423 PHE A N 1
ATOM 3280 C CA . PHE A 1 423 ? -8.953 -25.719 -25.219 1 97.44 423 PHE A CA 1
ATOM 3281 C C . PHE A 1 423 ? -9.258 -26.969 -26.047 1 97.44 423 PHE A C 1
ATOM 3283 O O . PHE A 1 423 ? -9.148 -28.078 -25.531 1 97.44 423 PHE A O 1
ATOM 3290 N N . GLU A 1 424 ? -9.633 -26.719 -27.203 1 97.19 424 GLU A N 1
ATOM 3291 C CA . GLU A 1 424 ? -9.969 -27.828 -28.094 1 97.19 424 GLU A CA 1
ATOM 3292 C C . GLU A 1 424 ? -8.781 -28.781 -28.281 1 97.19 424 GLU A C 1
ATOM 3294 O O . GLU A 1 424 ? -8.898 -29.984 -28.062 1 97.19 424 GLU A O 1
ATOM 3299 N N . ARG A 1 425 ? -7.66 -28.25 -28.625 1 95.81 425 ARG A N 1
ATOM 3300 C CA . ARG A 1 425 ? -6.484 -29.062 -28.922 1 95.81 425 ARG A CA 1
ATOM 3301 C C . ARG A 1 425 ? -5.969 -29.766 -27.672 1 95.81 425 ARG A C 1
ATOM 3303 O O . ARG A 1 425 ? -5.531 -30.906 -27.734 1 95.81 425 ARG A O 1
ATOM 3310 N N . GLY A 1 426 ? -5.98 -29.016 -26.578 1 96.88 426 GLY A N 1
ATOM 3311 C CA . GLY A 1 426 ? -5.57 -29.625 -25.312 1 96.88 426 GLY A CA 1
ATOM 3312 C C . GLY A 1 426 ? -6.453 -30.781 -24.906 1 96.88 426 GLY A C 1
ATOM 3313 O O . GLY A 1 426 ? -5.957 -31.812 -24.438 1 96.88 426 GLY A O 1
ATOM 3314 N N . THR A 1 427 ? -7.754 -30.625 -25.094 1 97.56 427 THR A N 1
ATOM 3315 C CA . THR A 1 427 ? -8.703 -31.688 -24.781 1 97.56 427 THR A CA 1
ATOM 3316 C C . THR A 1 427 ? -8.438 -32.906 -25.641 1 97.56 427 THR A C 1
ATOM 3318 O O . THR A 1 427 ? -8.43 -34.031 -25.125 1 97.56 427 THR A O 1
ATOM 3321 N N . LEU A 1 428 ? -8.164 -32.719 -26.844 1 96.94 428 LEU A N 1
ATOM 3322 C CA . LEU A 1 428 ? -7.883 -33.812 -27.766 1 96.94 428 LEU A CA 1
ATOM 3323 C C . LEU A 1 428 ? -6.559 -34.469 -27.422 1 96.94 428 LEU A C 1
ATOM 3325 O O . LEU A 1 428 ? -6.406 -35.688 -27.578 1 96.94 428 LEU A O 1
ATOM 3329 N N . ALA A 1 429 ? -5.621 -33.719 -26.938 1 97.5 429 ALA A N 1
ATOM 3330 C CA . ALA A 1 429 ? -4.355 -34.312 -26.5 1 97.5 429 ALA A CA 1
ATOM 3331 C C . ALA A 1 429 ? -4.559 -35.219 -25.297 1 97.5 429 ALA A C 1
ATOM 3333 O O . ALA A 1 429 ? -3.93 -36.281 -25.203 1 97.5 429 ALA A O 1
ATOM 3334 N N . ILE A 1 430 ? -5.379 -34.781 -24.406 1 98 430 ILE A N 1
ATOM 3335 C CA . ILE A 1 430 ? -5.691 -35.625 -23.234 1 98 430 ILE A CA 1
ATOM 3336 C C . ILE A 1 430 ? -6.379 -36.906 -23.703 1 98 430 ILE A C 1
ATOM 3338 O O . ILE A 1 430 ? -6.066 -38 -23.203 1 98 430 ILE A O 1
ATOM 3342 N N . LEU A 1 431 ? -7.305 -36.781 -24.656 1 97.62 431 LEU A N 1
ATOM 3343 C CA . LEU A 1 431 ? -7.953 -37.969 -25.234 1 97.62 431 LEU A CA 1
ATOM 3344 C C . LEU A 1 431 ? -6.922 -38.938 -25.812 1 97.62 431 LEU A C 1
ATOM 3346 O O . LEU A 1 431 ? -6.988 -40.125 -25.578 1 97.62 431 LEU A O 1
ATOM 3350 N N . ARG A 1 432 ? -6.004 -38.375 -26.547 1 97.44 432 ARG A N 1
ATOM 3351 C CA . ARG A 1 432 ? -4.965 -39.188 -27.156 1 97.44 432 ARG A CA 1
ATOM 3352 C C . ARG A 1 432 ? -4.102 -39.875 -26.094 1 97.44 432 ARG A C 1
ATOM 3354 O O . ARG A 1 432 ? -3.713 -41.031 -26.266 1 97.44 432 ARG A O 1
ATOM 3361 N N . LEU A 1 433 ? -3.742 -39.156 -25.078 1 97.94 433 LEU A N 1
ATOM 3362 C CA . LEU A 1 433 ? -2.975 -39.75 -23.969 1 97.94 433 LEU A CA 1
ATOM 3363 C C . LEU A 1 433 ? -3.723 -40.906 -23.359 1 97.94 433 LEU A C 1
ATOM 3365 O O . LEU A 1 433 ? -3.123 -41.969 -23.062 1 97.94 433 LEU A O 1
ATOM 3369 N N . LEU A 1 434 ? -5.027 -40.719 -23.125 1 97.75 434 LEU A N 1
ATOM 3370 C CA . LEU A 1 434 ? -5.844 -41.812 -22.578 1 97.75 434 LEU A CA 1
ATOM 3371 C C . LEU A 1 434 ? -5.777 -43.031 -23.484 1 97.75 434 LEU A C 1
ATOM 3373 O O . LEU A 1 434 ? -5.59 -44.156 -22.984 1 97.75 434 LEU A O 1
ATOM 3377 N N . GLU A 1 435 ? -5.883 -42.844 -24.719 1 97.44 435 GLU A N 1
ATOM 3378 C CA . GLU A 1 435 ? -5.867 -43.938 -25.672 1 97.44 435 GLU A CA 1
ATOM 3379 C C . GLU A 1 435 ? -4.52 -44.656 -25.656 1 97.44 435 GLU A C 1
ATOM 3381 O O . GLU A 1 435 ? -4.469 -45.906 -25.688 1 97.44 435 GLU A O 1
ATOM 3386 N N . ARG A 1 436 ? -3.518 -43.938 -25.562 1 96.25 436 ARG A N 1
ATOM 3387 C CA . ARG A 1 436 ? -2.186 -44.531 -25.531 1 96.25 436 ARG A CA 1
ATOM 3388 C C . ARG A 1 436 ? -1.917 -45.219 -24.203 1 96.25 436 ARG A C 1
ATOM 3390 O O . ARG A 1 436 ? -1.327 -46.312 -24.156 1 96.25 436 ARG A O 1
ATOM 3397 N N . PHE A 1 437 ? -2.23 -44.594 -23.156 1 96.94 437 PHE A N 1
ATOM 3398 C CA . PHE A 1 437 ? -1.961 -45.094 -21.812 1 96.94 437 PHE A CA 1
ATOM 3399 C C . PHE A 1 437 ? -2.707 -46.406 -21.562 1 96.94 437 PHE A C 1
ATOM 3401 O O . PHE A 1 437 ? -2.166 -47.344 -20.953 1 96.94 437 PHE A O 1
ATOM 3408 N N . PHE A 1 438 ? -3.898 -46.5 -22.078 1 95.75 438 PHE A N 1
ATOM 3409 C CA . PHE A 1 438 ? -4.73 -47.656 -21.812 1 95.75 438 PHE A CA 1
ATOM 3410 C C . PHE A 1 438 ? -4.648 -48.656 -22.969 1 95.75 438 PHE A C 1
ATOM 3412 O O . PHE A 1 438 ? -5.398 -49.625 -23.016 1 95.75 438 PHE A O 1
ATOM 3419 N N . GLY A 1 439 ? -3.77 -48.469 -23.938 1 91 439 GLY A N 1
ATOM 3420 C CA . GLY A 1 439 ? -3.389 -49.438 -24.953 1 91 439 GLY A CA 1
ATOM 3421 C C . GLY A 1 439 ? -4.453 -49.625 -26.016 1 91 439 GLY A C 1
ATOM 3422 O O . GLY A 1 439 ? -4.664 -50.75 -26.484 1 91 439 GLY A O 1
ATOM 3423 N N . ILE A 1 440 ? -5.281 -48.656 -26.266 1 86.25 440 ILE A N 1
ATOM 3424 C CA . ILE A 1 440 ? -6.285 -48.75 -27.312 1 86.25 440 ILE A CA 1
ATOM 3425 C C . ILE A 1 440 ? -5.641 -48.469 -28.672 1 86.25 440 ILE A C 1
ATOM 3427 O O . ILE A 1 440 ? -6.102 -49 -29.703 1 86.25 440 ILE A O 1
ATOM 3431 N N . LEU A 1 441 ? -4.535 -47.844 -28.656 1 73.38 441 LEU A N 1
ATOM 3432 C CA . LEU A 1 441 ? -3.783 -47.594 -29.875 1 73.38 441 LEU A CA 1
ATOM 3433 C C . LEU A 1 441 ? -2.453 -48.344 -29.859 1 73.38 441 LEU A C 1
ATOM 3435 O O . LEU A 1 441 ? -1.902 -48.625 -28.781 1 73.38 441 LEU A O 1
ATOM 3439 N N . MET B 1 1 ? -20.859 23.891 32.938 1 56.44 1 MET B N 1
ATOM 3440 C CA . MET B 1 1 ? -20.125 24.375 31.781 1 56.44 1 MET B CA 1
ATOM 3441 C C . MET B 1 1 ? -20.469 25.828 31.484 1 56.44 1 MET B C 1
ATOM 3443 O O . MET B 1 1 ? -21.609 26.266 31.688 1 56.44 1 MET B O 1
ATOM 3447 N N . ARG B 1 2 ? -19.531 26.562 31.297 1 77.69 2 ARG B N 1
ATOM 3448 C CA . ARG B 1 2 ? -19.781 27.953 30.938 1 77.69 2 ARG B CA 1
ATOM 3449 C C . ARG B 1 2 ? -20.719 28.047 29.75 1 77.69 2 ARG B C 1
ATOM 3451 O O . ARG B 1 2 ? -20.656 27.234 28.828 1 77.69 2 ARG B O 1
ATOM 3458 N N . PRO B 1 3 ? -21.672 28.859 29.859 1 87.12 3 PRO B N 1
ATOM 3459 C CA . PRO B 1 3 ? -22.688 29 28.812 1 87.12 3 PRO B CA 1
ATOM 3460 C C . PRO B 1 3 ? -22.094 29.062 27.406 1 87.12 3 PRO B C 1
ATOM 3462 O O . PRO B 1 3 ? -22.656 28.469 26.484 1 87.12 3 PRO B O 1
ATOM 3465 N N . PHE B 1 4 ? -20.969 29.641 27.266 1 92.81 4 PHE B N 1
ATOM 3466 C CA . PHE B 1 4 ? -20.453 29.781 25.906 1 92.81 4 PHE B CA 1
ATOM 3467 C C . PHE B 1 4 ? -19.953 28.438 25.391 1 92.81 4 PHE B C 1
ATOM 3469 O O . PHE B 1 4 ? -19.891 28.219 24.188 1 92.81 4 PHE B O 1
ATOM 3476 N N . LEU B 1 5 ? -19.625 27.469 26.297 1 96.81 5 LEU B N 1
ATOM 3477 C CA . LEU B 1 5 ? -19.156 26.156 25.891 1 96.81 5 LEU B CA 1
ATOM 3478 C C . LEU B 1 5 ? -20.281 25.359 25.25 1 96.81 5 LEU B C 1
ATOM 3480 O O . LEU B 1 5 ? -20.047 24.594 24.297 1 96.81 5 LEU B O 1
ATOM 3484 N N . GLU B 1 6 ? -21.453 25.484 25.766 1 96.69 6 GLU B N 1
ATOM 3485 C CA . GLU B 1 6 ? -22.594 24.812 25.156 1 96.69 6 GLU B CA 1
ATOM 3486 C C . GLU B 1 6 ? -22.859 25.344 23.75 1 96.69 6 GLU B C 1
ATOM 3488 O O . GLU B 1 6 ? -23.172 24.562 22.844 1 96.69 6 GLU B O 1
ATOM 3493 N N . GLU B 1 7 ? -22.797 26.609 23.656 1 97.12 7 GLU B N 1
ATOM 3494 C CA . GLU B 1 7 ? -22.984 27.234 22.344 1 97.12 7 GLU B CA 1
ATOM 3495 C C . GLU B 1 7 ? -21.875 26.797 21.375 1 97.12 7 GLU B C 1
ATOM 3497 O O . GLU B 1 7 ? -22.156 26.5 20.203 1 97.12 7 GLU B O 1
ATOM 3502 N N . ALA B 1 8 ? -20.688 26.812 21.875 1 98.06 8 ALA B N 1
ATOM 3503 C CA . ALA B 1 8 ? -19.547 26.391 21.062 1 98.06 8 ALA B CA 1
ATOM 3504 C C . ALA B 1 8 ? -19.703 24.953 20.578 1 98.06 8 ALA B C 1
ATOM 3506 O O . ALA B 1 8 ? -19.438 24.656 19.406 1 98.06 8 ALA B O 1
ATOM 3507 N N . ARG B 1 9 ? -20.094 24.094 21.469 1 98.25 9 ARG B N 1
ATOM 3508 C CA . ARG B 1 9 ? -20.297 22.688 21.125 1 98.25 9 ARG B CA 1
ATOM 3509 C C . ARG B 1 9 ? -21.344 22.531 20.031 1 98.25 9 ARG B C 1
ATOM 3511 O O . ARG B 1 9 ? -21.156 21.75 19.094 1 98.25 9 ARG B O 1
ATOM 3518 N N . ALA B 1 10 ? -22.406 23.234 20.125 1 97.94 10 ALA B N 1
ATOM 3519 C CA . ALA B 1 10 ? -23.484 23.156 19.141 1 97.94 10 ALA B CA 1
ATOM 3520 C C . ALA B 1 10 ? -23.016 23.625 17.766 1 97.94 10 ALA B C 1
ATOM 3522 O O . ALA B 1 10 ? -23.312 23 16.75 1 97.94 10 ALA B O 1
ATOM 3523 N N . LEU B 1 11 ? -22.297 24.719 17.766 1 98 11 LEU B N 1
ATOM 3524 C CA . LEU B 1 11 ? -21.781 25.25 16.5 1 98 11 LEU B CA 1
ATOM 3525 C C . LEU B 1 11 ? -20.766 24.281 15.883 1 98 11 LEU B C 1
ATOM 3527 O O . LEU B 1 11 ? -20.781 24.078 14.672 1 98 11 LEU B O 1
ATOM 3531 N N . LEU B 1 12 ? -19.875 23.766 16.734 1 98.62 12 LEU B N 1
ATOM 3532 C CA . LEU B 1 12 ? -18.859 22.828 16.234 1 98.62 12 LEU B CA 1
ATOM 3533 C C . LEU B 1 12 ? -19.516 21.578 15.68 1 98.62 12 LEU B C 1
ATOM 3535 O O . LEU B 1 12 ? -19.062 21.031 14.664 1 98.62 12 LEU B O 1
ATOM 3539 N N . ALA B 1 13 ? -20.562 21.094 16.328 1 98.56 13 ALA B N 1
ATOM 3540 C CA . ALA B 1 13 ? -21.297 19.922 15.844 1 98.56 13 ALA B CA 1
ATOM 3541 C C . ALA B 1 13 ? -21.859 20.156 14.445 1 98.56 13 ALA B C 1
ATOM 3543 O O . ALA B 1 13 ? -21.812 19.266 13.594 1 98.56 13 ALA B O 1
ATOM 3544 N N . GLU B 1 14 ? -22.375 21.328 14.219 1 98.12 14 GLU B N 1
ATOM 3545 C CA . GLU B 1 14 ? -22.906 21.688 12.906 1 98.12 14 GLU B CA 1
ATOM 3546 C C . GLU B 1 14 ? -21.828 21.688 11.844 1 98.12 14 GLU B C 1
ATOM 3548 O O . GLU B 1 14 ? -22.016 21.172 10.742 1 98.12 14 GLU B O 1
ATOM 3553 N N . LEU B 1 15 ? -20.719 22.297 12.18 1 98.44 15 LEU B N 1
ATOM 3554 C CA . LEU B 1 15 ? -19.625 22.422 11.203 1 98.44 15 LEU B CA 1
ATOM 3555 C C . LEU B 1 15 ? -19.016 21.047 10.914 1 98.44 15 LEU B C 1
ATOM 3557 O O . LEU B 1 15 ? -18.672 20.75 9.766 1 98.44 15 LEU B O 1
ATOM 3561 N N . VAL B 1 16 ? -18.875 20.219 11.961 1 98.44 16 VAL B N 1
ATOM 3562 C CA . VAL B 1 16 ? -18.297 18.891 11.805 1 98.44 16 VAL B CA 1
ATOM 3563 C C . VAL B 1 16 ? -19.219 18.031 10.938 1 98.44 16 VAL B C 1
ATOM 3565 O O . VAL B 1 16 ? -18.734 17.203 10.156 1 98.44 16 VAL B O 1
ATOM 3568 N N . ALA B 1 17 ? -20.484 18.219 10.984 1 98.25 17 ALA B N 1
ATOM 3569 C CA . ALA B 1 17 ? -21.469 17.453 10.227 1 98.25 17 ALA B CA 1
ATOM 3570 C C . ALA B 1 17 ? -21.359 17.75 8.734 1 98.25 17 ALA B C 1
ATOM 3572 O O . ALA B 1 17 ? -21.891 17 7.902 1 98.25 17 ALA B O 1
ATOM 3573 N N . LEU B 1 18 ? -20.734 18.859 8.344 1 97.75 18 LEU B N 1
ATOM 3574 C CA . LEU B 1 18 ? -20.453 19.188 6.949 1 97.75 18 LEU B CA 1
ATOM 3575 C C . LEU B 1 18 ? -19.141 18.578 6.496 1 97.75 18 LEU B C 1
ATOM 3577 O O . LEU B 1 18 ? -18.062 19.078 6.844 1 97.75 18 LEU B O 1
ATOM 3581 N N . PRO B 1 19 ? -19.141 17.531 5.746 1 97.06 19 PRO B N 1
ATOM 3582 C CA . PRO B 1 19 ? -17.906 16.859 5.348 1 97.06 19 PRO B CA 1
ATOM 3583 C C . PRO B 1 19 ? -17.156 17.609 4.254 1 97.06 19 PRO B C 1
ATOM 3585 O O . PRO B 1 19 ? -17.062 17.141 3.119 1 97.06 19 PRO B O 1
ATOM 3588 N N . THR B 1 20 ? -16.531 18.734 4.594 1 97.81 20 THR B N 1
ATOM 3589 C CA . THR B 1 20 ? -15.82 19.609 3.664 1 97.81 20 THR B CA 1
ATOM 3590 C C . THR B 1 20 ? -14.43 19.047 3.355 1 97.81 20 THR B C 1
ATOM 3592 O O . THR B 1 20 ? -13.422 19.672 3.707 1 97.81 20 THR B O 1
ATOM 3595 N N . VAL B 1 21 ? -14.328 17.969 2.596 1 95.75 21 VAL B N 1
ATOM 3596 C CA . VAL B 1 21 ? -13.078 17.281 2.303 1 95.75 21 VAL B CA 1
ATOM 3597 C C . VAL B 1 21 ? -12.516 17.766 0.974 1 95.75 21 VAL B C 1
ATOM 3599 O O . VAL B 1 21 ? -12.898 17.281 -0.093 1 95.75 21 VAL B O 1
ATOM 3602 N N . SER B 1 22 ? -11.492 18.562 1.047 1 93.94 22 SER B N 1
ATOM 3603 C CA . SER B 1 22 ? -10.977 19.234 -0.137 1 93.94 22 SER B CA 1
ATOM 3604 C C . SER B 1 22 ? -10.328 18.25 -1.1 1 93.94 22 SER B C 1
ATOM 3606 O O . SER B 1 22 ? -10.5 18.359 -2.316 1 93.94 22 SER B O 1
ATOM 3608 N N . ALA B 1 23 ? -9.594 17.266 -0.561 1 89.5 23 ALA B N 1
ATOM 3609 C CA . ALA B 1 23 ? -8.93 16.281 -1.418 1 89.5 23 ALA B CA 1
ATOM 3610 C C . ALA B 1 23 ? -9.938 15.555 -2.299 1 89.5 23 ALA B C 1
ATOM 3612 O O . ALA B 1 23 ? -9.586 15.039 -3.361 1 89.5 23 ALA B O 1
ATOM 3613 N N . GLU B 1 24 ? -11.242 15.523 -1.859 1 90 24 GLU B N 1
ATOM 3614 C CA . GLU B 1 24 ? -12.312 14.828 -2.57 1 90 24 GLU B CA 1
ATOM 3615 C C . GLU B 1 24 ? -13.25 15.82 -3.254 1 90 24 GLU B C 1
ATOM 3617 O O . GLU B 1 24 ? -14.172 15.422 -3.965 1 90 24 GLU B O 1
ATOM 3622 N N . GLY B 1 25 ? -13.055 17.109 -3.088 1 91.5 25 GLY B N 1
ATOM 3623 C CA . GLY B 1 25 ? -13.938 18.125 -3.623 1 91.5 25 GLY B CA 1
ATOM 3624 C C . GLY B 1 25 ? -15.344 18.047 -3.068 1 91.5 25 GLY B C 1
ATOM 3625 O O . GLY B 1 25 ? -16.312 18.406 -3.75 1 91.5 25 GLY B O 1
ATOM 3626 N N . ARG B 1 26 ? -15.523 17.578 -1.85 1 91.56 26 ARG B N 1
ATOM 3627 C CA . ARG B 1 26 ? -16.812 17.266 -1.241 1 91.56 26 ARG B CA 1
ATOM 3628 C C . ARG B 1 26 ? -17.203 18.328 -0.208 1 91.56 26 ARG B C 1
ATOM 3630 O O . ARG B 1 26 ? -16.406 18.641 0.682 1 91.56 26 ARG B O 1
ATOM 3637 N N . GLY B 1 27 ? -18.359 18.969 -0.277 1 96.62 27 GLY B N 1
ATOM 3638 C CA . GLY B 1 27 ? -19 19.766 0.751 1 96.62 27 GLY B CA 1
ATOM 3639 C C . GLY B 1 27 ? -18.422 21.172 0.865 1 96.62 27 GLY B C 1
ATOM 3640 O O . GLY B 1 27 ? -18.672 21.875 1.841 1 96.62 27 GLY B O 1
ATOM 3641 N N . LEU B 1 28 ? -17.703 21.672 -0.051 1 97.56 28 LEU B N 1
ATOM 3642 C CA . LEU B 1 28 ? -16.922 22.875 0.096 1 97.56 28 LEU B CA 1
ATOM 3643 C C . LEU B 1 28 ? -17.781 24.125 -0.048 1 97.56 28 LEU B C 1
ATOM 3645 O O . LEU B 1 28 ? -17.656 25.062 0.73 1 97.56 28 LEU B O 1
ATOM 3649 N N . ALA B 1 29 ? -18.703 24.094 -1.012 1 97.12 29 ALA B N 1
ATOM 3650 C CA . ALA B 1 29 ? -19.594 25.234 -1.188 1 97.12 29 ALA B CA 1
ATOM 3651 C C . ALA B 1 29 ? -20.484 25.438 0.035 1 97.12 29 ALA B C 1
ATOM 3653 O O . ALA B 1 29 ? -20.641 26.562 0.515 1 97.12 29 ALA B O 1
ATOM 3654 N N . GLU B 1 30 ? -21.031 24.312 0.532 1 97.69 30 GLU B N 1
ATOM 3655 C CA . GLU B 1 30 ? -21.891 24.344 1.714 1 97.69 30 GLU B CA 1
ATOM 3656 C C . GLU B 1 30 ? -21.109 24.844 2.936 1 97.69 30 GLU B C 1
ATOM 3658 O O . GLU B 1 30 ? -21.641 25.594 3.748 1 97.69 30 GLU B O 1
ATOM 3663 N N . GLY B 1 31 ? -19.891 24.422 3.039 1 98.12 31 GLY B N 1
ATOM 3664 C CA . GLY B 1 31 ? -19.047 24.859 4.133 1 98.12 31 GLY B CA 1
ATOM 3665 C C . GLY B 1 31 ? -18.781 26.359 4.113 1 98.12 31 GLY B C 1
ATOM 3666 O O . GLY B 1 31 ? -18.891 27.031 5.141 1 98.12 31 GLY B O 1
ATOM 3667 N N . ALA B 1 32 ? -18.469 26.875 2.959 1 98.44 32 ALA B N 1
ATOM 3668 C CA . ALA B 1 32 ? -18.203 28.297 2.807 1 98.44 32 ALA B CA 1
ATOM 3669 C C . ALA B 1 32 ? -19.438 29.125 3.182 1 98.44 32 ALA B C 1
ATOM 3671 O O . ALA B 1 32 ? -19.328 30.125 3.883 1 98.44 32 ALA B O 1
ATOM 3672 N N . GLU B 1 33 ? -20.562 28.672 2.723 1 98.5 33 GLU B N 1
ATOM 3673 C CA . GLU B 1 33 ? -21.812 29.391 2.994 1 98.5 33 GLU B CA 1
ATOM 3674 C C . GLU B 1 33 ? -22.109 29.406 4.488 1 98.5 33 GLU B C 1
ATOM 3676 O O . GLU B 1 33 ? -22.547 30.438 5.02 1 98.5 33 GLU B O 1
ATOM 3681 N N . ARG B 1 34 ? -21.922 28.312 5.09 1 98.5 34 ARG B N 1
ATOM 3682 C CA . ARG B 1 34 ? -22.219 28.234 6.516 1 98.5 34 ARG B CA 1
ATOM 3683 C C . ARG B 1 34 ? -21.266 29.125 7.316 1 98.5 34 ARG B C 1
ATOM 3685 O O . ARG B 1 34 ? -21.672 29.781 8.273 1 98.5 34 ARG B O 1
ATOM 3692 N N . VAL B 1 35 ? -20 29.109 6.98 1 98.75 35 VAL B N 1
ATOM 3693 C CA . VAL B 1 35 ? -19.016 29.938 7.652 1 98.75 35 VAL B CA 1
ATOM 3694 C C . VAL B 1 35 ? -19.375 31.422 7.477 1 98.75 35 VAL B C 1
ATOM 3696 O O . VAL B 1 35 ? -19.312 32.188 8.438 1 98.75 35 VAL B O 1
ATOM 3699 N N . ALA B 1 36 ? -19.734 31.797 6.27 1 98.75 36 ALA B N 1
ATOM 3700 C CA . ALA B 1 36 ? -20.156 33.188 6.016 1 98.75 36 ALA B CA 1
ATOM 3701 C C . ALA B 1 36 ? -21.328 33.562 6.906 1 98.75 36 ALA B C 1
ATOM 3703 O O . ALA B 1 36 ? -21.344 34.656 7.48 1 98.75 36 ALA B O 1
ATOM 3704 N N . ALA B 1 37 ? -22.266 32.656 7 1 98.62 37 ALA B N 1
ATOM 3705 C CA . ALA B 1 37 ? -23.453 32.938 7.816 1 98.62 37 ALA B CA 1
ATOM 3706 C C . ALA B 1 37 ? -23.078 33.125 9.281 1 98.62 37 ALA B C 1
ATOM 3708 O O . ALA B 1 37 ? -23.672 33.938 9.977 1 98.62 37 ALA B O 1
ATOM 3709 N N . LEU B 1 38 ? -22.203 32.344 9.766 1 98.31 38 LEU B N 1
ATOM 3710 C CA . LEU B 1 38 ? -21.766 32.438 11.156 1 98.31 38 LEU B CA 1
ATOM 3711 C C . LEU B 1 38 ? -21.094 33.781 11.414 1 98.31 38 LEU B C 1
ATOM 3713 O O . LEU B 1 38 ? -21.328 34.406 12.445 1 98.31 38 LEU B O 1
ATOM 3717 N N . LEU B 1 39 ? -20.234 34.188 10.492 1 98.56 39 LEU B N 1
ATOM 3718 C CA . LEU B 1 39 ? -19.547 35.469 10.633 1 98.56 39 LEU B CA 1
ATOM 3719 C C . LEU B 1 39 ? -20.531 36.625 10.57 1 98.56 39 LEU B C 1
ATOM 3721 O O . LEU B 1 39 ? -20.375 37.594 11.297 1 98.56 39 LEU B O 1
ATOM 3725 N N . GLU B 1 40 ? -21.547 36.469 9.789 1 98.44 40 GLU B N 1
ATOM 3726 C CA . GLU B 1 40 ? -22.609 37.469 9.719 1 98.44 40 GLU B CA 1
ATOM 3727 C C . GLU B 1 40 ? -23.391 37.562 11.031 1 98.44 40 GLU B C 1
ATOM 3729 O O . GLU B 1 40 ? -23.766 38.625 11.469 1 98.44 40 GLU B O 1
ATOM 3734 N N . SER B 1 41 ? -23.578 36.406 11.547 1 97 41 SER B N 1
ATOM 3735 C CA . SER B 1 41 ? -24.344 36.375 12.789 1 97 41 SER B CA 1
ATOM 3736 C C . SER B 1 41 ? -23.609 37.094 13.914 1 97 41 SER B C 1
ATOM 3738 O O . SER B 1 41 ? -24.219 37.5 14.906 1 97 41 SER B O 1
ATOM 3740 N N . LEU B 1 42 ? -22.328 37.281 13.836 1 96.06 42 LEU B N 1
ATOM 3741 C CA . LEU B 1 42 ? -21.516 38 14.812 1 96.06 42 LEU B CA 1
ATOM 3742 C C . LEU B 1 42 ? -21.609 39.5 14.602 1 96.06 42 LEU B C 1
ATOM 3744 O O . LEU B 1 42 ? -21.188 40.281 15.445 1 96.06 42 LEU B O 1
ATOM 3748 N N . GLY B 1 43 ? -22.156 39.875 13.445 1 96.56 43 GLY B N 1
ATOM 3749 C CA . GLY B 1 43 ? -22.266 41.281 13.133 1 96.56 43 GLY B CA 1
ATOM 3750 C C . GLY B 1 43 ? -21.25 41.75 12.117 1 96.56 43 GLY B C 1
ATOM 3751 O O . GLY B 1 43 ? -21.109 42.969 11.883 1 96.56 43 GLY B O 1
ATOM 3752 N N . LEU B 1 44 ? -20.531 40.875 11.5 1 98.38 44 LEU B N 1
ATOM 3753 C CA . LEU B 1 44 ? -19.578 41.219 10.461 1 98.38 44 LEU B CA 1
ATOM 3754 C C . LEU B 1 44 ? -20.219 41.219 9.086 1 98.38 44 LEU B C 1
ATOM 3756 O O . LEU B 1 44 ? -21.312 40.656 8.914 1 98.38 44 LEU B O 1
ATOM 3760 N N . LYS B 1 45 ? -19.609 41.906 8.172 1 98.5 45 LYS B N 1
ATOM 3761 C CA . LYS B 1 45 ? -20 41.812 6.762 1 98.5 45 LYS B CA 1
ATOM 3762 C C . LYS B 1 45 ? -19.203 40.719 6.055 1 98.5 45 LYS B C 1
ATOM 3764 O O . LYS B 1 45 ? -18 40.844 5.836 1 98.5 45 LYS B O 1
ATOM 3769 N N . ALA B 1 46 ? -19.922 39.719 5.629 1 98.5 46 ALA B N 1
ATOM 3770 C CA . ALA B 1 46 ? -19.25 38.562 5.023 1 98.5 46 ALA B CA 1
ATOM 3771 C C . ALA B 1 46 ? -19.5 38.531 3.52 1 98.5 46 ALA B C 1
ATOM 3773 O O . ALA B 1 46 ? -20.562 38.938 3.049 1 98.5 46 ALA B O 1
ATOM 3774 N N . GLU B 1 47 ? -18.531 38.031 2.771 1 98.31 47 GLU B N 1
ATOM 3775 C CA . GLU B 1 47 ? -18.578 37.844 1.326 1 98.31 47 GLU B CA 1
ATOM 3776 C C . GLU B 1 47 ? -17.953 36.5 0.935 1 98.31 47 GLU B C 1
ATOM 3778 O O . GLU B 1 47 ? -16.953 36.094 1.521 1 98.31 47 GLU B O 1
ATOM 3783 N N . LEU B 1 48 ? -18.641 35.875 -0.018 1 98.06 48 LEU B N 1
ATOM 3784 C CA . LEU B 1 48 ? -18.047 34.719 -0.66 1 98.06 48 LEU B CA 1
ATOM 3785 C C . LEU B 1 48 ? -17.281 35.125 -1.922 1 98.06 48 LEU B C 1
ATOM 3787 O O . LEU B 1 48 ? -17.844 35.781 -2.803 1 98.06 48 LEU B O 1
ATOM 3791 N N . HIS B 1 49 ? -16.031 34.812 -1.976 1 97.5 49 HIS B N 1
ATOM 3792 C CA . HIS B 1 49 ? -15.219 35.094 -3.145 1 97.5 49 HIS B CA 1
ATOM 3793 C C . HIS B 1 49 ? -14.914 33.844 -3.943 1 97.5 49 HIS B C 1
ATOM 3795 O O . HIS B 1 49 ? -13.992 33.094 -3.604 1 97.5 49 HIS B O 1
ATOM 3801 N N . PRO B 1 50 ? -15.664 33.625 -5.027 1 93.69 50 PRO B N 1
ATOM 3802 C CA . PRO B 1 50 ? -15.383 32.5 -5.914 1 93.69 50 PRO B CA 1
ATOM 3803 C C . PRO B 1 50 ? -14.219 32.781 -6.867 1 93.69 50 PRO B C 1
ATOM 3805 O O . PRO B 1 50 ? -13.68 33.875 -6.887 1 93.69 50 PRO B O 1
ATOM 3808 N N . GLY B 1 51 ? -13.727 31.781 -7.57 1 87.44 51 GLY B N 1
ATOM 3809 C CA . GLY B 1 51 ? -12.758 31.969 -8.633 1 87.44 51 GLY B CA 1
ATOM 3810 C C . GLY B 1 51 ? -11.352 31.547 -8.25 1 87.44 51 GLY B C 1
ATOM 3811 O O . GLY B 1 51 ? -10.438 31.578 -9.078 1 87.44 51 GLY B O 1
ATOM 3812 N N . TYR B 1 52 ? -11.148 31.172 -7.055 1 87.12 52 TYR B N 1
ATOM 3813 C CA . TYR B 1 52 ? -9.859 30.688 -6.562 1 87.12 52 TYR B CA 1
ATOM 3814 C C . TYR B 1 52 ? -9.984 29.281 -6.012 1 87.12 52 TYR B C 1
ATOM 3816 O O . TYR B 1 52 ? -9.484 28.984 -4.922 1 87.12 52 TYR B O 1
ATOM 3824 N N . GLY B 1 53 ? -10.68 28.516 -6.656 1 91.06 53 GLY B N 1
ATOM 3825 C CA . GLY B 1 53 ? -11.008 27.234 -6.055 1 91.06 53 GLY B CA 1
ATOM 3826 C C . GLY B 1 53 ? -12.281 27.266 -5.234 1 91.06 53 GLY B C 1
ATOM 3827 O O . GLY B 1 53 ? -13.258 27.922 -5.625 1 91.06 53 GLY B O 1
ATOM 3828 N N . PRO B 1 54 ? -12.297 26.453 -4.117 1 95.5 54 PRO B N 1
ATOM 3829 C CA . PRO B 1 54 ? -13.438 26.656 -3.227 1 95.5 54 PRO B CA 1
ATOM 3830 C C . PRO B 1 54 ? -13.57 28.094 -2.756 1 95.5 54 PRO B C 1
ATOM 3832 O O . PRO B 1 54 ? -12.562 28.797 -2.627 1 95.5 54 PRO B O 1
ATOM 3835 N N . PRO B 1 55 ? -14.75 28.531 -2.521 1 97.12 55 PRO B N 1
ATOM 3836 C CA . PRO B 1 55 ? -14.945 29.938 -2.189 1 97.12 55 PRO B CA 1
ATOM 3837 C C . PRO B 1 55 ? -14.172 30.359 -0.939 1 97.12 55 PRO B C 1
ATOM 3839 O O . PRO B 1 55 ? -14.18 29.641 0.062 1 97.12 55 PRO B O 1
ATOM 3842 N N . VAL B 1 56 ? -13.484 31.484 -1.068 1 98.31 56 VAL B N 1
ATOM 3843 C CA . VAL B 1 56 ? -12.906 32.125 0.104 1 98.31 56 VAL B CA 1
ATOM 3844 C C . VAL B 1 56 ? -13.977 32.969 0.815 1 98.31 56 VAL B C 1
ATOM 3846 O O . VAL B 1 56 ? -14.711 33.719 0.176 1 98.31 56 VAL B O 1
ATOM 3849 N N . VAL B 1 57 ? -14.141 32.75 2.092 1 98.75 57 VAL B N 1
ATOM 3850 C CA . VAL B 1 57 ? -15.023 33.594 2.893 1 98.75 57 VAL B CA 1
ATOM 3851 C C . VAL B 1 57 ? -14.242 34.781 3.455 1 98.75 57 VAL B C 1
ATOM 3853 O O . VAL B 1 57 ? -13.297 34.594 4.223 1 98.75 57 VAL B O 1
ATOM 3856 N N . TYR B 1 58 ? -14.562 35.938 3.025 1 98.75 58 TYR B N 1
ATOM 3857 C CA . TYR B 1 58 ? -14.016 37.188 3.576 1 98.75 58 TYR B CA 1
ATOM 3858 C C . TYR B 1 58 ? -15.055 37.906 4.434 1 98.75 58 TYR B C 1
ATOM 3860 O O . TYR B 1 58 ? -16.234 37.969 4.066 1 98.75 58 TYR B O 1
ATOM 3868 N N . ALA B 1 59 ? -14.641 38.375 5.605 1 98.75 59 ALA B N 1
ATOM 3869 C CA . ALA B 1 59 ? -15.539 39.156 6.449 1 98.75 59 ALA B CA 1
ATOM 3870 C C . ALA B 1 59 ? -14.781 40.281 7.152 1 98.75 59 ALA B C 1
ATOM 3872 O O . ALA B 1 59 ? -13.602 40.125 7.465 1 98.75 59 ALA B O 1
ATOM 3873 N N . GLU B 1 60 ? -15.422 41.312 7.379 1 98.62 60 GLU B N 1
ATOM 3874 C CA . GLU B 1 60 ? -14.828 42.438 8.109 1 98.62 60 GLU B CA 1
ATOM 3875 C C . GLU B 1 60 ? -15.891 43.219 8.891 1 98.62 60 GLU B C 1
ATOM 3877 O O . GLU B 1 60 ? -17.078 43.125 8.586 1 98.62 60 GLU B O 1
ATOM 3882 N N . GLY B 1 61 ? -15.438 43.844 9.891 1 98.06 61 GLY B N 1
ATOM 3883 C CA . GLY B 1 61 ? -16.312 44.688 10.688 1 98.06 61 GLY B CA 1
ATOM 3884 C C . GLY B 1 61 ? -15.68 45.125 11.992 1 98.06 61 GLY B C 1
ATOM 3885 O O . GLY B 1 61 ? -14.508 44.844 12.25 1 98.06 61 GLY B O 1
ATOM 3886 N N . GLY B 1 62 ? -16.484 45.875 12.766 1 97.06 62 GLY B N 1
ATOM 3887 C CA . GLY B 1 62 ? -16.047 46.375 14.062 1 97.06 62 GLY B CA 1
ATOM 3888 C C . GLY B 1 62 ? -15.469 47.781 14.008 1 97.06 62 GLY B C 1
ATOM 3889 O O . GLY B 1 62 ? -15.531 48.438 12.969 1 97.06 62 GLY B O 1
ATOM 3890 N N . GLU B 1 63 ? -15.008 48.219 15.219 1 94.75 63 GLU B N 1
ATOM 3891 C CA . GLU B 1 63 ? -14.516 49.594 15.359 1 94.75 63 GLU B CA 1
ATOM 3892 C C . GLU B 1 63 ? -13.117 49.625 15.969 1 94.75 63 GLU B C 1
ATOM 3894 O O . GLU B 1 63 ? -12.719 48.688 16.656 1 94.75 63 GLU B O 1
ATOM 3899 N N . GLY B 1 64 ? -12.391 50.688 15.617 1 91.88 64 GLY B N 1
ATOM 3900 C CA . GLY B 1 64 ? -11.078 50.875 16.219 1 91.88 64 GLY B CA 1
ATOM 3901 C C . GLY B 1 64 ? -10.031 51.344 15.211 1 91.88 64 GLY B C 1
ATOM 3902 O O . GLY B 1 64 ? -10.258 51.281 14 1 91.88 64 GLY B O 1
ATOM 3903 N N . GLU B 1 65 ? -8.844 51.75 15.727 1 93.69 65 GLU B N 1
ATOM 3904 C CA . GLU B 1 65 ? -7.75 52.25 14.914 1 93.69 65 GLU B CA 1
ATOM 3905 C C . GLU B 1 65 ? -6.887 51.125 14.359 1 93.69 65 GLU B C 1
ATOM 3907 O O . GLU B 1 65 ? -6.324 51.25 13.273 1 93.69 65 GLU B O 1
ATOM 3912 N N . LYS B 1 66 ? -6.812 50.031 15.062 1 96.69 66 LYS B N 1
ATOM 3913 C CA . LYS B 1 66 ? -6.039 48.875 14.641 1 96.69 66 LYS B CA 1
ATOM 3914 C C . LYS B 1 66 ? -6.945 47.781 14.062 1 96.69 66 LYS B C 1
ATOM 3916 O O . LYS B 1 66 ? -8.141 47.75 14.359 1 96.69 66 LYS B O 1
ATOM 3921 N N . THR B 1 67 ? -6.383 46.969 13.25 1 98.06 67 THR B N 1
ATOM 3922 C CA . THR B 1 67 ? -7.113 45.875 12.625 1 98.06 67 THR B CA 1
ATOM 3923 C C . THR B 1 67 ? -6.395 44.562 12.852 1 98.06 67 THR B C 1
ATOM 3925 O O . THR B 1 67 ? -5.18 44.469 12.664 1 98.06 67 THR B O 1
ATOM 3928 N N . LEU B 1 68 ? -7.098 43.594 13.312 1 98.56 68 LEU B N 1
ATOM 3929 C CA . LEU B 1 68 ? -6.598 42.25 13.438 1 98.56 68 LEU B CA 1
ATOM 3930 C C . LEU B 1 68 ? -7.234 41.344 12.383 1 98.56 68 LEU B C 1
ATOM 3932 O O . LEU B 1 68 ? -8.453 41.312 12.234 1 98.56 68 LEU B O 1
ATOM 3936 N N . LEU B 1 69 ? -6.402 40.625 11.633 1 98.75 69 LEU B N 1
ATOM 3937 C CA . LEU B 1 69 ? -6.891 39.688 10.641 1 98.75 69 LEU B CA 1
ATOM 3938 C C . LEU B 1 69 ? -6.805 38.25 11.164 1 98.75 69 LEU B C 1
ATOM 3940 O O . LEU B 1 69 ? -5.762 37.844 11.672 1 98.75 69 LEU B O 1
ATOM 3944 N N . PHE B 1 70 ? -7.922 37.531 11.109 1 98.69 70 PHE B N 1
ATOM 3945 C CA . PHE B 1 70 ? -7.969 36.094 11.438 1 98.69 70 PHE B CA 1
ATOM 3946 C C . PHE B 1 70 ? -7.859 35.25 10.172 1 98.69 70 PHE B C 1
ATOM 3948 O O . PHE B 1 70 ? -8.539 35.531 9.18 1 98.69 70 PHE B O 1
ATOM 3955 N N . TYR B 1 71 ? -6.984 34.219 10.203 1 98.5 71 TYR B N 1
ATOM 3956 C CA . TYR B 1 71 ? -6.953 33.219 9.164 1 98.5 71 TYR B CA 1
ATOM 3957 C C . TYR B 1 71 ? -7.43 31.875 9.695 1 98.5 71 TYR B C 1
ATOM 3959 O O . TYR B 1 71 ? -6.984 31.422 10.75 1 98.5 71 TYR B O 1
ATOM 3967 N N . ASN B 1 72 ? -8.289 31.203 9.008 1 98.5 72 ASN B N 1
ATOM 3968 C CA . ASN B 1 72 ? -8.742 29.828 9.242 1 98.5 72 ASN B CA 1
ATOM 3969 C C . ASN B 1 72 ? -9.117 29.141 7.938 1 98.5 72 ASN B C 1
ATOM 3971 O O . ASN B 1 72 ? -8.977 29.719 6.859 1 98.5 72 ASN B O 1
ATOM 3975 N N . HIS B 1 73 ? -9.414 27.891 7.98 1 98.25 73 HIS B N 1
ATOM 3976 C CA . HIS B 1 73 ? -9.938 27.156 6.832 1 98.25 73 HIS B CA 1
ATOM 3977 C C . HIS B 1 73 ? -11.078 26.219 7.246 1 98.25 73 HIS B C 1
ATOM 3979 O O . HIS B 1 73 ? -11.141 25.781 8.398 1 98.25 73 HIS B O 1
ATOM 3985 N N . TYR B 1 74 ? -11.977 25.969 6.281 1 98.38 74 TYR B N 1
ATOM 3986 C CA . TYR B 1 74 ? -13.148 25.188 6.637 1 98.38 74 TYR B CA 1
ATOM 3987 C C . TYR B 1 74 ? -13.062 23.781 6.059 1 98.38 74 TYR B C 1
ATOM 3989 O O . TYR B 1 74 ? -13.891 22.922 6.367 1 98.38 74 TYR B O 1
ATOM 3997 N N . ASP B 1 75 ? -12.039 23.5 5.199 1 97.5 75 ASP B N 1
ATOM 3998 C CA . ASP B 1 75 ? -11.875 22.156 4.676 1 97.5 75 ASP B CA 1
ATOM 3999 C C . ASP B 1 75 ? -11.172 21.25 5.691 1 97.5 75 ASP B C 1
ATOM 4001 O O . ASP B 1 75 ? -10.57 21.75 6.648 1 97.5 75 ASP B O 1
ATOM 4005 N N . VAL B 1 76 ? -11.367 19.906 5.492 1 97.06 76 VAL B N 1
ATOM 4006 C CA . VAL B 1 76 ? -10.758 18.938 6.387 1 97.06 76 VAL B CA 1
ATOM 4007 C C . VAL B 1 76 ? -10.078 17.844 5.566 1 97.06 76 VAL B C 1
ATOM 4009 O O . VAL B 1 76 ? -10.242 17.781 4.344 1 97.06 76 VAL B O 1
ATOM 4012 N N . GLN B 1 77 ? -9.234 17.078 6.227 1 94.38 77 GLN B N 1
ATOM 4013 C CA . GLN B 1 77 ? -8.578 15.922 5.625 1 94.38 77 GLN B CA 1
ATOM 4014 C C . GLN B 1 77 ? -9.562 14.758 5.465 1 94.38 77 GLN B C 1
ATOM 4016 O O . GLN B 1 77 ? -10.57 14.695 6.164 1 94.38 77 GLN B O 1
ATOM 4021 N N . PRO B 1 78 ? -9.219 13.805 4.531 1 93.31 78 PRO B N 1
ATOM 4022 C CA . PRO B 1 78 ? -10.039 12.594 4.434 1 93.31 78 PRO B CA 1
ATOM 4023 C C . PRO B 1 78 ? -10.102 11.812 5.746 1 93.31 78 PRO B C 1
ATOM 4025 O O . PRO B 1 78 ? -9.102 11.734 6.469 1 93.31 78 PRO B O 1
ATOM 4028 N N . PRO B 1 79 ? -11.281 11.203 6.027 1 93.81 79 PRO B N 1
ATOM 4029 C CA . PRO B 1 79 ? -11.414 10.492 7.305 1 93.81 79 PRO B CA 1
ATOM 4030 C C . PRO B 1 79 ? -10.758 9.109 7.285 1 93.81 79 PRO B C 1
ATOM 4032 O O . PRO B 1 79 ? -10.641 8.469 8.328 1 93.81 79 PRO B O 1
ATOM 4035 N N . ASP B 1 80 ? -10.164 8.719 6.199 1 89.81 80 ASP B N 1
ATOM 4036 C CA . ASP B 1 80 ? -9.539 7.398 6.102 1 89.81 80 ASP B CA 1
ATOM 4037 C C . ASP B 1 80 ? -8.344 7.289 7.043 1 89.81 80 ASP B C 1
ATOM 4039 O O . ASP B 1 80 ? -7.605 8.258 7.234 1 89.81 80 ASP B O 1
ATOM 4043 N N . PRO B 1 81 ? -8.258 6.031 7.508 1 92.12 81 PRO B N 1
ATOM 4044 C CA . PRO B 1 81 ? -9.078 4.824 7.395 1 92.12 81 PRO B CA 1
ATOM 4045 C C . PRO B 1 81 ? -10.289 4.844 8.32 1 92.12 81 PRO B C 1
ATOM 4047 O O . PRO B 1 81 ? -10.141 4.93 9.539 1 92.12 81 PRO B O 1
ATOM 4050 N N . LEU B 1 82 ? -11.469 4.496 7.82 1 92.81 82 LEU B N 1
ATOM 4051 C CA . LEU B 1 82 ? -12.75 4.613 8.516 1 92.81 82 LEU B CA 1
ATOM 4052 C C . LEU B 1 82 ? -12.859 3.572 9.625 1 92.81 82 LEU B C 1
ATOM 4054 O O . LEU B 1 82 ? -13.438 3.842 10.68 1 92.81 82 LEU B O 1
ATOM 4058 N N . ALA B 1 83 ? -12.172 2.414 9.398 1 91.5 83 ALA B N 1
ATOM 4059 C CA . ALA B 1 83 ? -12.305 1.287 10.32 1 91.5 83 ALA B CA 1
ATOM 4060 C C . ALA B 1 83 ? -11.688 1.609 11.672 1 91.5 83 ALA B C 1
ATOM 4062 O O . ALA B 1 83 ? -11.992 0.957 12.672 1 91.5 83 ALA B O 1
ATOM 4063 N N . LEU B 1 84 ? -10.883 2.658 11.797 1 93.12 84 LEU B N 1
ATOM 4064 C CA . LEU B 1 84 ? -10.148 2.963 13.016 1 93.12 84 LEU B CA 1
ATOM 4065 C C . LEU B 1 84 ? -10.883 4.012 13.844 1 93.12 84 LEU B C 1
ATOM 4067 O O . LEU B 1 84 ? -10.469 4.332 14.961 1 93.12 84 LEU B O 1
ATOM 4071 N N . TRP B 1 85 ? -12.023 4.574 13.422 1 96.44 85 TRP B N 1
ATOM 4072 C CA . TRP B 1 85 ? -12.812 5.543 14.172 1 96.44 85 TRP B CA 1
ATOM 4073 C C . TRP B 1 85 ? -13.711 4.84 15.188 1 96.44 85 TRP B C 1
ATOM 4075 O O . TR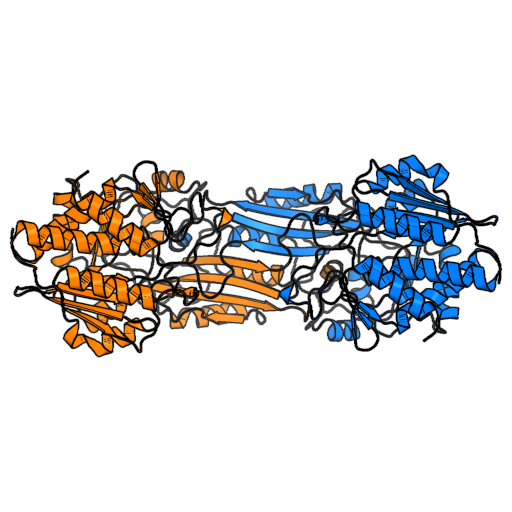P B 1 85 ? -14.297 3.795 14.891 1 96.44 85 TRP B O 1
ATOM 4085 N N . GLU B 1 86 ? -13.742 5.406 16.391 1 96.69 86 GLU B N 1
ATOM 4086 C CA . GLU B 1 86 ? -14.617 4.875 17.422 1 96.69 86 GLU B CA 1
ATOM 4087 C C . GLU B 1 86 ? -16.047 5.41 17.281 1 96.69 86 GLU B C 1
ATOM 4089 O O . GLU B 1 86 ? -16.984 4.852 17.844 1 96.69 86 GLU B O 1
ATOM 4094 N N . SER B 1 87 ? -16.172 6.508 16.641 1 97.38 87 SER B N 1
ATOM 4095 C CA . SER B 1 87 ? -17.453 7.133 16.281 1 97.38 87 SER B CA 1
ATOM 4096 C C . SER B 1 87 ? -17.391 7.73 14.883 1 97.38 87 SER B C 1
ATOM 4098 O O . SER B 1 87 ? -16.312 7.875 14.305 1 97.38 87 SER B O 1
ATOM 4100 N N . ASP B 1 88 ? -18.562 7.953 14.359 1 97.5 88 ASP B N 1
ATOM 4101 C CA . ASP B 1 88 ? -18.625 8.508 13.016 1 97.5 88 ASP B CA 1
ATOM 4102 C C . ASP B 1 88 ? -17.828 9.805 12.914 1 97.5 88 ASP B C 1
ATOM 4104 O O . ASP B 1 88 ? -18.031 10.734 13.695 1 97.5 88 ASP B O 1
ATOM 4108 N N . PRO B 1 89 ? -16.891 9.867 11.969 1 97.94 89 PRO B N 1
ATOM 4109 C CA . PRO B 1 89 ? -16.016 11.023 11.875 1 97.94 89 PRO B CA 1
ATOM 4110 C C . PRO B 1 89 ? -16.766 12.336 11.688 1 97.94 89 PRO B C 1
ATOM 4112 O O . PRO B 1 89 ? -16.266 13.406 12.047 1 97.94 89 PRO B O 1
ATOM 4115 N N . PHE B 1 90 ? -17.969 12.32 11.156 1 98.31 90 PHE B N 1
ATOM 4116 C CA . PHE B 1 90 ? -18.672 13.562 10.836 1 98.31 90 PHE B CA 1
ATOM 4117 C C . PHE B 1 90 ? -19.859 13.766 11.75 1 98.31 90 PHE B C 1
ATOM 4119 O O . PHE B 1 90 ? -20.812 14.461 11.391 1 98.31 90 PHE B O 1
ATOM 4126 N N . THR B 1 91 ? -19.828 13.141 12.859 1 98.31 91 THR B N 1
ATOM 4127 C CA . THR B 1 91 ? -20.734 13.375 13.984 1 98.31 91 THR B CA 1
ATOM 4128 C C . THR B 1 91 ? -19.938 13.711 15.242 1 98.31 91 THR B C 1
ATOM 4130 O O . THR B 1 91 ? -19.219 12.859 15.781 1 98.31 91 THR B O 1
ATOM 4133 N N . LEU B 1 92 ? -20.109 14.938 15.688 1 98.56 92 LEU B N 1
ATOM 4134 C CA . LEU B 1 92 ? -19.391 15.328 16.891 1 98.56 92 LEU B CA 1
ATOM 4135 C C . LEU B 1 92 ? -19.812 14.477 18.078 1 98.56 92 LEU B C 1
ATOM 4137 O O . LEU B 1 92 ? -21.016 14.398 18.391 1 98.56 92 LEU B O 1
ATOM 4141 N N . THR B 1 93 ? -18.875 13.859 18.688 1 98.5 93 THR B N 1
ATOM 4142 C CA . THR B 1 93 ? -19.141 12.984 19.828 1 98.5 93 THR B CA 1
ATOM 4143 C C . THR B 1 93 ? -18.328 13.414 21.047 1 98.5 93 THR B C 1
ATOM 4145 O O . THR B 1 93 ? -17.109 13.633 20.938 1 98.5 93 THR B O 1
ATOM 4148 N N . GLU B 1 94 ? -19 13.562 22.172 1 97.94 94 GLU B N 1
ATOM 4149 C CA . GLU B 1 94 ? -18.297 13.867 23.406 1 97.94 94 GLU B CA 1
ATOM 4150 C C . GLU B 1 94 ? -17.953 12.602 24.188 1 97.94 94 GLU B C 1
ATOM 4152 O O . GLU B 1 94 ? -18.797 11.719 24.359 1 97.94 94 GLU B O 1
ATOM 4157 N N . ARG B 1 95 ? -16.703 12.469 24.484 1 97 95 ARG B N 1
ATOM 4158 C CA . ARG B 1 95 ? -16.203 11.336 25.25 1 97 95 ARG B CA 1
ATOM 4159 C C . ARG B 1 95 ? -15.016 11.734 26.109 1 97 95 ARG B C 1
ATOM 4161 O O . ARG B 1 95 ? -14.07 12.352 25.609 1 97 95 ARG B O 1
ATOM 4168 N N . ASP B 1 96 ? -15.031 11.492 27.438 1 95.88 96 ASP B N 1
ATOM 4169 C CA . ASP B 1 96 ? -13.914 11.641 28.359 1 95.88 96 ASP B CA 1
ATOM 4170 C C . ASP B 1 96 ? -13.383 13.07 28.344 1 95.88 96 ASP B C 1
ATOM 4172 O O . ASP B 1 96 ? -12.172 13.289 28.25 1 95.88 96 ASP B O 1
ATOM 4176 N N . GLY B 1 97 ? -14.266 14.062 28.266 1 97.44 97 GLY B N 1
ATOM 4177 C CA . GLY B 1 97 ? -13.891 15.461 28.391 1 97.44 97 GLY B CA 1
ATOM 4178 C C . GLY B 1 97 ? -13.359 16.047 27.094 1 97.44 97 GLY B C 1
ATOM 4179 O O . GLY B 1 97 ? -12.695 17.094 27.109 1 97.44 97 GLY B O 1
ATOM 4180 N N . ALA B 1 98 ? -13.672 15.336 25.984 1 98.25 98 ALA B N 1
ATOM 4181 C CA . ALA B 1 98 ? -13.18 15.812 24.703 1 98.25 98 ALA B CA 1
ATOM 4182 C C . ALA B 1 98 ? -14.266 15.711 23.625 1 98.25 98 ALA B C 1
ATOM 4184 O O . ALA B 1 98 ? -15.219 14.938 23.766 1 98.25 98 ALA B O 1
ATOM 4185 N N . TRP B 1 99 ? -14.18 16.562 22.625 1 98.62 99 TRP B N 1
ATOM 4186 C CA . TRP B 1 99 ? -15.039 16.516 21.438 1 98.62 99 TRP B CA 1
ATOM 4187 C C . TRP B 1 99 ? -14.32 15.836 20.266 1 98.62 99 TRP B C 1
ATOM 4189 O O . TRP B 1 99 ? -13.312 16.344 19.781 1 98.62 99 TRP B O 1
ATOM 4199 N N . TYR B 1 100 ? -14.898 14.719 19.828 1 98.56 100 TYR B N 1
ATOM 4200 C CA . TYR B 1 100 ? -14.297 13.938 18.75 1 98.56 100 TYR B CA 1
ATOM 4201 C C . TYR B 1 100 ? -15.023 14.156 17.438 1 98.56 100 TYR B C 1
ATOM 4203 O O . TYR B 1 100 ? -16.25 14.258 17.406 1 98.56 100 TYR B O 1
ATOM 4211 N N . GLY B 1 101 ? -14.258 14.211 16.359 1 98.5 101 GLY B N 1
ATOM 4212 C CA . GLY B 1 101 ? -14.75 14.336 15.008 1 98.5 101 GLY B CA 1
ATOM 4213 C C . GLY B 1 101 ? -13.711 14.867 14.039 1 98.5 101 GLY B C 1
ATOM 4214 O O . GLY B 1 101 ? -12.75 15.523 14.445 1 98.5 101 GLY B O 1
ATOM 4215 N N . ARG B 1 102 ? -13.906 14.57 12.773 1 98.06 102 ARG B N 1
ATOM 4216 C CA . ARG B 1 102 ? -13.016 15.133 11.773 1 98.06 102 ARG B CA 1
ATOM 4217 C C . ARG B 1 102 ? -13.203 16.641 11.656 1 98.06 102 ARG B C 1
ATOM 4219 O O . ARG B 1 102 ? -14.328 17.109 11.469 1 98.06 102 ARG B O 1
ATOM 4226 N N . GLY B 1 103 ? -12.133 17.391 11.805 1 97.31 103 GLY B N 1
ATOM 4227 C CA . GLY B 1 103 ? -12.188 18.828 11.727 1 97.31 103 GLY B CA 1
ATOM 4228 C C . GLY B 1 103 ? -12.383 19.5 13.078 1 97.31 103 GLY B C 1
ATOM 4229 O O . GLY B 1 103 ? -12.297 20.719 13.203 1 97.31 103 GLY B O 1
ATOM 4230 N N . THR B 1 104 ? -12.586 18.672 14.094 1 97.75 104 THR B N 1
ATOM 4231 C CA . THR B 1 104 ? -12.844 19.234 15.422 1 97.75 104 THR B CA 1
ATOM 4232 C C . THR B 1 104 ? -11.672 20.109 15.875 1 97.75 104 THR B C 1
ATOM 4234 O O . THR B 1 104 ? -11.883 21.172 16.453 1 97.75 104 THR B O 1
ATOM 4237 N N . HIS B 1 105 ? -10.492 19.625 15.633 1 96.75 105 HIS B N 1
ATOM 4238 C CA . HIS B 1 105 ? -9.32 20.453 15.922 1 96.75 105 HIS B CA 1
ATOM 4239 C C . HIS B 1 105 ? -8.891 21.25 14.695 1 96.75 105 HIS B C 1
ATOM 4241 O O . HIS B 1 105 ? -8.805 22.484 14.758 1 96.75 105 HIS B O 1
ATOM 4247 N N . ASP B 1 106 ? -8.742 20.656 13.586 1 95.19 106 ASP B N 1
ATOM 4248 C CA . ASP B 1 106 ? -8.156 21.203 12.367 1 95.19 106 ASP B CA 1
ATOM 4249 C C . ASP B 1 106 ? -9.18 21.203 11.227 1 95.19 106 ASP B C 1
ATOM 4251 O O . ASP B 1 106 ? -9.305 20.219 10.508 1 95.19 106 ASP B O 1
ATOM 4255 N N . ASP B 1 107 ? -9.93 22.359 11.047 1 97.06 107 ASP B N 1
ATOM 4256 C CA . ASP B 1 107 ? -9.664 23.641 11.695 1 97.06 107 ASP B CA 1
ATOM 4257 C C . ASP B 1 107 ? -10.953 24.281 12.211 1 97.06 107 ASP B C 1
ATOM 4259 O O . ASP B 1 107 ? -10.984 25.453 12.547 1 97.06 107 ASP B O 1
ATOM 4263 N N . LYS B 1 108 ? -12.008 23.453 12.227 1 98.44 108 LYS B N 1
ATOM 4264 C CA . LYS B 1 108 ? -13.32 24 12.562 1 98.44 108 LYS B CA 1
ATOM 4265 C C . LYS B 1 108 ? -13.406 24.375 14.031 1 98.44 108 LYS B C 1
ATOM 4267 O O . LYS B 1 108 ? -14.047 25.359 14.391 1 98.44 108 LYS B O 1
ATOM 4272 N N . GLY B 1 109 ? -12.797 23.594 14.891 1 98.38 109 GLY B N 1
ATOM 4273 C CA . GLY B 1 109 ? -12.742 23.953 16.297 1 98.38 109 GLY B CA 1
ATOM 4274 C C . GLY B 1 109 ? -11.984 25.234 16.562 1 98.38 109 GLY B C 1
ATOM 4275 O O . GLY B 1 109 ? -12.367 26.031 17.422 1 98.38 109 GLY B O 1
ATOM 4276 N N . GLU B 1 110 ? -10.906 25.422 15.867 1 98.44 110 GLU B N 1
ATOM 4277 C CA . GLU B 1 110 ? -10.141 26.672 15.961 1 98.44 110 GLU B CA 1
ATOM 4278 C C . GLU B 1 110 ? -10.977 27.875 15.539 1 98.44 110 GLU B C 1
ATOM 4280 O O . GLU B 1 110 ? -10.914 28.922 16.172 1 98.44 110 GLU B O 1
ATOM 4285 N N . LEU B 1 111 ? -11.727 27.703 14.461 1 98.62 111 LEU B N 1
ATOM 4286 C CA . LEU B 1 111 ? -12.602 28.766 13.984 1 98.62 111 LEU B CA 1
ATOM 4287 C C . LEU B 1 111 ? -13.664 29.109 15.023 1 98.62 111 LEU B C 1
ATOM 4289 O O . LEU B 1 111 ? -13.898 30.281 15.312 1 98.62 111 LEU B O 1
ATOM 4293 N N . VAL B 1 112 ? -14.273 28.094 15.586 1 98.56 112 VAL B N 1
ATOM 4294 C CA . VAL B 1 112 ? -15.32 28.297 16.578 1 98.56 112 VAL B CA 1
ATOM 4295 C C . VAL B 1 112 ? -14.758 29.031 17.797 1 98.56 112 VAL B C 1
ATOM 4297 O O . VAL B 1 112 ? -15.43 29.875 18.391 1 98.56 112 VAL B O 1
ATOM 4300 N N . ALA B 1 113 ? -13.531 28.734 18.203 1 98.38 113 ALA B N 1
ATOM 4301 C CA . ALA B 1 113 ? -12.898 29.422 19.312 1 98.38 113 ALA B CA 1
ATOM 4302 C C . ALA B 1 113 ? -12.805 30.922 19.062 1 98.38 113 ALA B C 1
ATOM 4304 O O . ALA B 1 113 ? -13.008 31.734 19.969 1 98.38 113 ALA B O 1
ATOM 4305 N N . ARG B 1 114 ? -12.43 31.312 17.844 1 98.25 114 ARG B N 1
ATOM 4306 C CA . ARG B 1 114 ? -12.344 32.719 17.484 1 98.25 114 ARG B CA 1
ATOM 4307 C C . ARG B 1 114 ? -13.719 33.375 17.5 1 98.25 114 ARG B C 1
ATOM 4309 O O . ARG B 1 114 ? -13.867 34.5 17.969 1 98.25 114 ARG B O 1
ATOM 4316 N N . LEU B 1 115 ? -14.734 32.656 17 1 98.31 115 LEU B N 1
ATOM 4317 C CA . LEU B 1 115 ? -16.094 33.156 17.016 1 98.31 115 LEU B CA 1
ATOM 4318 C C . LEU B 1 115 ? -16.562 33.406 18.453 1 98.31 115 LEU B C 1
ATOM 4320 O O . LEU B 1 115 ? -17.125 34.469 18.75 1 98.31 115 LEU B O 1
ATOM 4324 N N . MET B 1 116 ? -16.281 32.469 19.281 1 98.19 116 MET B N 1
ATOM 4325 C CA . MET B 1 116 ? -16.703 32.594 20.672 1 98.19 116 MET B CA 1
ATOM 4326 C C . MET B 1 116 ? -15.953 33.719 21.359 1 98.19 116 MET B C 1
ATOM 4328 O O . MET B 1 116 ? -16.547 34.469 22.156 1 98.19 116 MET B O 1
ATOM 4332 N N . ALA B 1 117 ? -14.641 33.844 21.109 1 98.12 117 ALA B N 1
ATOM 4333 C CA . ALA B 1 117 ? -13.859 34.938 21.719 1 98.12 117 ALA B CA 1
ATOM 4334 C C . ALA B 1 117 ? -14.422 36.281 21.344 1 98.12 117 ALA B C 1
ATOM 4336 O O . ALA B 1 117 ? -14.516 37.188 22.188 1 98.12 117 ALA B O 1
ATOM 4337 N N . LEU B 1 118 ? -14.789 36.5 20.109 1 98.25 118 LEU B N 1
ATOM 4338 C CA . LEU B 1 118 ? -15.344 37.75 19.656 1 98.25 118 LEU B CA 1
ATOM 4339 C C . LEU B 1 118 ? -16.719 38 20.266 1 98.25 118 LEU B C 1
ATOM 4341 O O . LEU B 1 118 ? -17.047 39.156 20.625 1 98.25 118 LEU B O 1
ATOM 4345 N N . LYS B 1 119 ? -17.516 36.969 20.328 1 97.62 119 LYS B N 1
ATOM 4346 C CA . LYS B 1 119 ? -18.812 37.094 20.984 1 97.62 119 LYS B CA 1
ATOM 4347 C C . LYS B 1 119 ? -18.656 37.531 22.438 1 97.62 119 LYS B C 1
ATOM 4349 O O . LYS B 1 119 ? -19.344 38.438 22.891 1 97.62 119 LYS B O 1
ATOM 4354 N N . LEU B 1 120 ? -17.812 36.844 23.125 1 97.5 120 LEU B N 1
ATOM 4355 C CA . LEU B 1 120 ? -17.547 37.188 24.516 1 97.5 120 LEU B CA 1
ATOM 4356 C C . LEU B 1 120 ? -17.031 38.625 24.641 1 97.5 120 LEU B C 1
ATOM 4358 O O . LEU B 1 120 ? -17.391 39.344 25.578 1 97.5 120 LEU B O 1
ATOM 4362 N N . PHE B 1 121 ? -16.156 38.969 23.766 1 97.62 121 PHE B N 1
ATOM 4363 C CA . PHE B 1 121 ? -15.633 40.344 23.75 1 97.62 121 PHE B CA 1
ATOM 4364 C C . PHE B 1 121 ? -16.766 41.344 23.625 1 97.62 121 PHE B C 1
ATOM 4366 O O . PHE B 1 121 ? -16.828 42.312 24.391 1 97.62 121 PHE B O 1
ATOM 4373 N N . ARG B 1 122 ? -17.641 41.156 22.656 1 96.94 122 ARG B N 1
ATOM 4374 C CA . ARG B 1 122 ? -18.766 42.031 22.422 1 96.94 122 ARG B CA 1
ATOM 4375 C C . ARG B 1 122 ? -19.672 42.125 23.641 1 96.94 122 ARG B C 1
ATOM 4377 O O . ARG B 1 122 ? -20.156 43.188 24.016 1 96.94 122 ARG B O 1
ATOM 4384 N N . GLU B 1 123 ? -19.922 41 24.188 1 96 123 GLU B N 1
ATOM 4385 C CA . GLU B 1 123 ? -20.781 40.938 25.375 1 96 123 GLU B CA 1
ATOM 4386 C C . GLU B 1 123 ? -20.156 41.719 26.531 1 96 123 GLU B C 1
ATOM 4388 O O . GLU B 1 123 ? -20.859 42.375 27.281 1 96 123 GLU B O 1
ATOM 4393 N N . LYS B 1 124 ? -18.891 41.594 26.641 1 96.06 124 LYS B N 1
ATOM 4394 C CA . LYS B 1 124 ? -18.172 42.188 27.766 1 96.06 124 LYS B CA 1
ATOM 4395 C C . LYS B 1 124 ? -17.969 43.688 27.562 1 96.06 124 LYS B C 1
ATOM 4397 O O . LYS B 1 124 ? -18.047 44.469 28.516 1 96.06 124 LYS B O 1
ATOM 4402 N N . HIS B 1 125 ? -17.734 44.125 26.328 1 96.12 125 HIS B N 1
ATOM 4403 C CA . HIS B 1 125 ? -17.266 45.5 26.125 1 96.12 125 HIS B CA 1
ATOM 4404 C C . HIS B 1 125 ? -18.281 46.312 25.328 1 96.12 125 HIS B C 1
ATOM 4406 O O . HIS B 1 125 ? -18.156 47.531 25.234 1 96.12 125 HIS B O 1
ATOM 4412 N N . GLY B 1 126 ? -19.234 45.719 24.703 1 95.38 126 GLY B N 1
ATOM 4413 C CA . GLY B 1 126 ? -20.359 46.406 24.094 1 95.38 126 GLY B CA 1
ATOM 4414 C C . GLY B 1 126 ? -20.141 46.75 22.641 1 95.38 126 GLY B C 1
ATOM 4415 O O . GLY B 1 126 ? -20.969 47.406 22.016 1 95.38 126 GLY B O 1
ATOM 4416 N N . PHE B 1 127 ? -19.016 46.344 22.094 1 95.94 127 PHE B N 1
ATOM 4417 C CA . PHE B 1 127 ? -18.719 46.562 20.688 1 95.94 127 PHE B CA 1
ATOM 4418 C C . PHE B 1 127 ? -17.797 45.5 20.141 1 95.94 127 PHE B C 1
ATOM 4420 O O . PHE B 1 127 ? -17.219 44.719 20.906 1 95.94 127 PHE B O 1
ATOM 4427 N N . LEU B 1 128 ? -17.766 45.375 18.859 1 97.31 128 LEU B N 1
ATOM 4428 C CA . LEU B 1 128 ? -16.797 44.5 18.203 1 97.31 128 LEU B CA 1
ATOM 4429 C C . LEU B 1 128 ? -15.555 45.312 17.797 1 97.31 128 LEU B C 1
ATOM 4431 O O . LEU B 1 128 ? -15.672 46.406 17.25 1 97.31 128 LEU B O 1
ATOM 4435 N N . PRO B 1 129 ? -14.383 44.875 18.156 1 97.25 129 PRO B N 1
ATOM 4436 C CA . PRO B 1 129 ? -13.195 45.531 17.609 1 97.25 129 PRO B CA 1
ATOM 4437 C C . PRO B 1 129 ? -13.047 45.312 16.109 1 97.25 129 PRO B C 1
ATOM 4439 O O . PRO B 1 129 ? -13.719 44.469 15.523 1 97.25 129 PRO B O 1
ATOM 4442 N N . ARG B 1 130 ? -12.172 46.094 15.445 1 97.81 130 ARG B N 1
ATOM 4443 C CA . ARG B 1 130 ? -12 46 14 1 97.81 130 ARG B CA 1
ATOM 4444 C C . ARG B 1 130 ? -11.234 44.75 13.609 1 97.81 130 ARG B C 1
ATOM 4446 O O . ARG B 1 130 ? -10.031 44.656 13.836 1 97.81 130 ARG B O 1
ATOM 4453 N N . VAL B 1 131 ? -12 43.844 13 1 98.62 131 VAL B N 1
ATOM 4454 C CA . VAL B 1 131 ? -11.391 42.562 12.633 1 98.62 131 VAL B CA 1
ATOM 4455 C C . VAL B 1 131 ? -11.711 42.219 11.18 1 98.62 131 VAL B C 1
ATOM 4457 O O . VAL B 1 131 ? -12.656 42.781 10.609 1 98.62 131 VAL B O 1
ATOM 4460 N N . LYS B 1 132 ? -10.883 41.438 10.594 1 98.75 132 LYS B N 1
ATOM 4461 C CA . LYS B 1 132 ? -11.07 40.812 9.289 1 98.75 132 LYS B CA 1
ATOM 4462 C C . LYS B 1 132 ? -10.883 39.312 9.367 1 98.75 132 LYS B C 1
ATOM 4464 O O . LYS B 1 132 ? -10.141 38.812 10.219 1 98.75 132 LYS B O 1
ATOM 4469 N N . PHE B 1 133 ? -11.633 38.594 8.539 1 98.75 133 PHE B N 1
ATOM 4470 C CA . PHE B 1 133 ? -11.469 37.156 8.43 1 98.75 133 PHE B CA 1
ATOM 4471 C C . PHE B 1 133 ? -11.156 36.75 6.988 1 98.75 133 PHE B C 1
ATOM 4473 O O . PHE B 1 133 ? -11.758 37.281 6.051 1 98.75 133 PHE B O 1
ATOM 4480 N N . VAL B 1 134 ? -10.164 35.938 6.82 1 98.69 134 VAL B N 1
ATOM 4481 C CA . VAL B 1 134 ? -9.984 35.125 5.629 1 98.69 134 VAL B CA 1
ATOM 4482 C C . VAL B 1 134 ? -10.109 33.625 5.992 1 98.69 134 VAL B C 1
ATOM 4484 O O . VAL B 1 134 ? -9.25 33.094 6.684 1 98.69 134 VAL B O 1
ATOM 4487 N N . VAL B 1 135 ? -11.195 33 5.57 1 98.56 135 VAL B N 1
ATOM 4488 C CA . VAL B 1 135 ? -11.438 31.594 5.797 1 98.56 135 VAL B CA 1
ATOM 4489 C C . VAL B 1 135 ? -11.547 30.859 4.457 1 98.56 135 VAL B C 1
ATOM 4491 O O . VAL B 1 135 ? -12.453 31.125 3.67 1 98.56 135 VAL B O 1
ATOM 4494 N N . GLU B 1 136 ? -10.609 29.953 4.211 1 97.31 136 GLU B N 1
ATOM 4495 C CA . GLU B 1 136 ? -10.562 29.344 2.887 1 97.31 136 GLU B CA 1
ATOM 4496 C C . GLU B 1 136 ? -10.828 27.844 2.963 1 97.31 136 GLU B C 1
ATOM 4498 O O . GLU B 1 136 ? -11.07 27.312 4.047 1 97.31 136 GLU B O 1
ATOM 4503 N N . GLY B 1 137 ? -10.867 27.188 1.74 1 96.88 137 GLY B N 1
ATOM 4504 C CA . GLY B 1 137 ? -11.383 25.828 1.715 1 96.88 137 GLY B CA 1
ATOM 4505 C C . GLY B 1 137 ? -10.43 24.828 1.083 1 96.88 137 GLY B C 1
ATOM 4506 O O . GLY B 1 137 ? -10.836 23.734 0.687 1 96.88 137 GLY B O 1
ATOM 4507 N N . GLU B 1 138 ? -9.125 25.203 0.966 1 94.62 138 GLU B N 1
ATOM 4508 C CA . GLU B 1 138 ? -8.211 24.266 0.317 1 94.62 138 GLU B CA 1
ATOM 4509 C C . GLU B 1 138 ? -6.887 24.188 1.068 1 94.62 138 GLU B C 1
ATOM 4511 O O . GLU B 1 138 ? -5.852 23.875 0.477 1 94.62 138 GLU B O 1
ATOM 4516 N N . GLU B 1 139 ? -6.922 24.547 2.377 1 94.75 139 GLU B N 1
ATOM 4517 C CA . GLU B 1 139 ? -5.715 24.484 3.197 1 94.75 139 GLU B CA 1
ATOM 4518 C C . GLU B 1 139 ? -5.148 23.078 3.238 1 94.75 139 GLU B C 1
ATOM 4520 O O . GLU B 1 139 ? -3.934 22.875 3.141 1 94.75 139 GLU B O 1
ATOM 4525 N N . GLU B 1 140 ? -5.961 22.047 3.262 1 91.75 140 GLU B N 1
ATOM 4526 C CA . GLU B 1 140 ? -5.566 20.672 3.479 1 91.75 140 GLU B CA 1
ATOM 4527 C C . GLU B 1 140 ? -4.949 20.062 2.219 1 91.75 140 GLU B C 1
ATOM 4529 O O . GLU B 1 140 ? -4.371 18.969 2.262 1 91.75 140 GLU B O 1
ATOM 4534 N N . VAL B 1 141 ? -5.102 20.828 1.124 1 88 141 VAL B N 1
ATOM 4535 C CA . VAL B 1 141 ? -4.48 20.375 -0.116 1 88 141 VAL B CA 1
ATOM 4536 C C . VAL B 1 141 ? -3.438 21.391 -0.574 1 88 141 VAL B C 1
ATOM 4538 O O . VAL B 1 141 ? -3.199 21.547 -1.774 1 88 141 VAL B O 1
ATOM 4541 N N . GLY B 1 142 ? -2.949 22.219 0.373 1 88.75 142 GLY B N 1
ATOM 4542 C CA . GLY B 1 142 ? -1.807 23.078 0.103 1 88.75 142 GLY B CA 1
ATOM 4543 C C . GLY B 1 142 ? -2.203 24.484 -0.318 1 88.75 142 GLY B C 1
ATOM 4544 O O . GLY B 1 142 ? -1.36 25.266 -0.768 1 88.75 142 GLY B O 1
ATOM 4545 N N . SER B 1 143 ? -3.461 24.812 -0.344 1 93.75 143 SER B N 1
ATOM 4546 C CA . SER B 1 143 ? -3.973 26.141 -0.68 1 93.75 143 SER B CA 1
ATOM 4547 C C . SER B 1 143 ? -3.404 26.625 -2.008 1 93.75 143 SER B C 1
ATOM 4549 O O . SER B 1 143 ? -2.871 27.734 -2.088 1 93.75 143 SER B O 1
ATOM 4551 N N . PRO B 1 144 ? -3.645 25.938 -3.07 1 90.88 144 PRO B N 1
ATOM 4552 C CA . PRO B 1 144 ? -2.98 26.266 -4.332 1 90.88 144 PRO B CA 1
ATOM 4553 C C . PRO B 1 144 ? -3.352 27.656 -4.848 1 90.88 144 PRO B C 1
ATOM 4555 O O . PRO B 1 144 ? -2.572 28.281 -5.578 1 90.88 144 PRO B O 1
ATOM 4558 N N . HIS B 1 145 ? -4.5 28.234 -4.449 1 93.62 145 HIS B N 1
ATOM 4559 C CA . HIS B 1 145 ? -4.965 29.484 -5.055 1 93.62 145 HIS B CA 1
ATOM 4560 C C . HIS B 1 145 ? -4.891 30.641 -4.066 1 93.62 145 HIS B C 1
ATOM 4562 O O . HIS B 1 145 ? -5.156 31.781 -4.426 1 93.62 145 HIS B O 1
ATOM 4568 N N . LEU B 1 146 ? -4.527 30.375 -2.857 1 94.81 146 LEU B N 1
ATOM 4569 C CA . LEU B 1 146 ? -4.609 31.375 -1.81 1 94.81 146 LEU B CA 1
ATOM 4570 C C . LEU B 1 146 ? -3.609 32.5 -2.057 1 94.81 146 LEU B C 1
ATOM 4572 O O . LEU B 1 146 ? -3.893 33.656 -1.766 1 94.81 146 LEU B O 1
ATOM 4576 N N . GLU B 1 147 ? -2.416 32.188 -2.512 1 94.38 147 GLU B N 1
ATOM 4577 C CA . GLU B 1 147 ? -1.424 33.219 -2.754 1 94.38 147 GLU B CA 1
ATOM 4578 C C . GLU B 1 147 ? -1.941 34.25 -3.752 1 94.38 147 GLU B C 1
ATOM 4580 O O . GLU B 1 147 ? -1.81 35.469 -3.531 1 94.38 147 GLU B O 1
ATOM 4585 N N . ALA B 1 148 ? -2.502 33.781 -4.859 1 94.94 148 ALA B N 1
ATOM 4586 C CA . ALA B 1 148 ? -3.082 34.656 -5.852 1 94.94 148 ALA B CA 1
ATOM 4587 C C . ALA B 1 148 ? -4.195 35.531 -5.242 1 94.94 148 ALA B C 1
ATOM 4589 O O . ALA B 1 148 ? -4.328 36.688 -5.559 1 94.94 148 ALA B O 1
ATOM 4590 N N . TYR B 1 149 ? -4.992 34.938 -4.402 1 97.31 149 TYR B N 1
ATOM 4591 C CA . TYR B 1 149 ? -6.074 35.656 -3.738 1 97.31 149 TYR B CA 1
ATOM 4592 C C . TYR B 1 149 ? -5.531 36.781 -2.869 1 97.31 149 TYR B C 1
ATOM 4594 O O . TYR B 1 149 ? -6.008 37.906 -2.945 1 97.31 149 TYR B O 1
ATOM 4602 N N . VAL B 1 150 ? -4.535 36.406 -2.008 1 97.81 150 VAL B N 1
ATOM 4603 C CA . VAL B 1 150 ? -3.973 37.375 -1.083 1 97.81 150 VAL B CA 1
ATOM 4604 C C . VAL B 1 150 ? -3.324 38.531 -1.868 1 97.81 150 VAL B C 1
ATOM 4606 O O . VAL B 1 150 ? -3.484 39.688 -1.521 1 97.81 150 VAL B O 1
ATOM 4609 N N . GLU B 1 151 ? -2.631 38.156 -2.912 1 96.81 151 GLU B N 1
ATOM 4610 C CA . GLU B 1 151 ? -2.006 39.188 -3.756 1 96.81 151 GLU B CA 1
ATOM 4611 C C . GLU B 1 151 ? -3.049 40.125 -4.355 1 96.81 151 GLU B C 1
ATOM 4613 O O . GLU B 1 151 ? -2.9 41.344 -4.297 1 96.81 151 GLU B O 1
ATOM 4618 N N . ALA B 1 152 ? -4.105 39.562 -4.867 1 97.12 152 ALA B N 1
ATOM 4619 C CA . ALA B 1 152 ? -5.141 40.344 -5.559 1 97.12 152 ALA B CA 1
ATOM 4620 C C . ALA B 1 152 ? -5.914 41.219 -4.582 1 97.12 152 ALA B C 1
ATOM 4622 O O . ALA B 1 152 ? -6.406 42.281 -4.957 1 97.12 152 ALA B O 1
ATOM 4623 N N . HIS B 1 153 ? -6.031 40.844 -3.338 1 97.69 153 HIS B N 1
ATOM 4624 C CA . HIS B 1 153 ? -6.871 41.531 -2.377 1 97.69 153 HIS B CA 1
ATOM 4625 C C . HIS B 1 153 ? -6.027 42.219 -1.29 1 97.69 153 HIS B C 1
ATOM 4627 O O . HIS B 1 153 ? -6.555 42.594 -0.251 1 97.69 153 HIS B O 1
ATOM 4633 N N . ALA B 1 154 ? -4.762 42.344 -1.486 1 97.56 154 ALA B N 1
ATOM 4634 C CA . ALA B 1 154 ? -3.805 42.812 -0.487 1 97.56 154 ALA B CA 1
ATOM 4635 C C . ALA B 1 154 ? -4.25 44.125 0.111 1 97.56 154 ALA B C 1
ATOM 4637 O O . ALA B 1 154 ? -4.211 44.312 1.33 1 97.56 154 ALA B O 1
ATOM 4638 N N . PRO B 1 155 ? -4.715 45.125 -0.654 1 97.5 155 PRO B N 1
ATOM 4639 C CA . PRO B 1 155 ? -5.133 46.406 -0.061 1 97.5 155 PRO B CA 1
ATOM 4640 C C . PRO B 1 155 ? -6.289 46.25 0.922 1 97.5 155 PRO B C 1
ATOM 4642 O O . PRO B 1 155 ? -6.316 46.906 1.965 1 97.5 155 PRO B O 1
ATOM 4645 N N . ARG B 1 156 ? -7.176 45.375 0.585 1 97.38 156 ARG B N 1
ATOM 4646 C CA . ARG B 1 156 ? -8.336 45.156 1.443 1 97.38 156 ARG B CA 1
ATOM 4647 C C . ARG B 1 156 ? -7.973 44.312 2.662 1 97.38 156 ARG B C 1
ATOM 4649 O O . ARG B 1 156 ? -8.57 44.469 3.73 1 97.38 156 ARG B O 1
ATOM 4656 N N . LEU B 1 157 ? -7 43.5 2.531 1 98.25 157 LEU B N 1
ATOM 4657 C CA . LEU B 1 157 ? -6.645 42.531 3.58 1 98.25 157 LEU B CA 1
ATOM 4658 C C . LEU B 1 157 ? -5.645 43.156 4.555 1 98.25 157 LEU B C 1
ATOM 4660 O O . LEU B 1 157 ? -5.293 42.531 5.562 1 98.25 157 LEU B O 1
ATOM 4664 N N . GLN B 1 158 ? -5.191 44.344 4.281 1 97.69 158 GLN B N 1
ATOM 4665 C CA . GLN B 1 158 ? -4.215 44.969 5.16 1 97.69 158 GLN B CA 1
ATOM 4666 C C . GLN B 1 158 ? -4.672 44.938 6.617 1 97.69 158 GLN B C 1
ATOM 4668 O O . GLN B 1 158 ? -5.855 45.125 6.906 1 97.69 158 GLN B O 1
ATOM 4673 N N . ALA B 1 159 ? -3.754 44.656 7.543 1 98.19 159 ALA B N 1
ATOM 4674 C CA . ALA B 1 159 ? -4.004 44.562 8.977 1 98.19 159 ALA B CA 1
ATOM 4675 C C . ALA B 1 159 ? -2.736 44.844 9.781 1 98.19 159 ALA B C 1
ATOM 4677 O O . ALA B 1 159 ? -1.63 44.812 9.234 1 98.19 159 ALA B O 1
ATOM 4678 N N . ASP B 1 160 ? -2.926 45.156 11 1 97.94 160 ASP B N 1
ATOM 4679 C CA . ASP B 1 160 ? -1.79 45.438 11.867 1 97.94 160 ASP B CA 1
ATOM 4680 C C . ASP B 1 160 ? -1.144 44.156 12.383 1 97.94 160 ASP B C 1
ATOM 4682 O O . ASP B 1 160 ? 0.039 44.156 12.734 1 97.94 160 ASP B O 1
ATOM 4686 N N . ALA B 1 161 ? -1.873 43.156 12.469 1 98.25 161 ALA B N 1
ATOM 4687 C CA . ALA B 1 161 ? -1.399 41.844 12.867 1 98.25 161 ALA B CA 1
ATOM 4688 C C . ALA B 1 161 ? -2.342 40.75 12.375 1 98.25 161 ALA B C 1
ATOM 4690 O O . ALA B 1 161 ? -3.475 41.031 11.977 1 98.25 161 ALA B O 1
ATOM 4691 N N . ILE B 1 162 ? -1.809 39.531 12.367 1 98.5 162 ILE B N 1
ATOM 4692 C CA . ILE B 1 162 ? -2.574 38.375 11.914 1 98.5 162 ILE B CA 1
ATOM 4693 C C . ILE B 1 162 ? -2.592 37.281 13 1 98.5 162 ILE B C 1
ATOM 4695 O O . ILE B 1 162 ? -1.543 36.906 13.531 1 98.5 162 ILE B O 1
ATOM 4699 N N . LEU B 1 163 ? -3.783 36.875 13.406 1 98.44 163 LEU B N 1
ATOM 4700 C CA . LEU B 1 163 ? -3.906 35.688 14.258 1 98.44 163 LEU B CA 1
ATOM 4701 C C . LEU B 1 163 ? -4.129 34.438 13.422 1 98.44 163 LEU B C 1
ATOM 4703 O O . LEU B 1 163 ? -5.164 34.281 12.766 1 98.44 163 LEU B O 1
ATOM 4707 N N . TRP B 1 164 ? -3.205 33.531 13.484 1 97.38 164 TRP B N 1
ATOM 4708 C CA . TRP B 1 164 ? -3.166 32.344 12.656 1 97.38 164 TRP B CA 1
ATOM 4709 C C . TRP B 1 164 ? -3.906 31.188 13.328 1 97.38 164 TRP B C 1
ATOM 4711 O O . TRP B 1 164 ? -4.102 31.203 14.547 1 97.38 164 TRP B O 1
ATOM 4721 N N . GLU B 1 165 ? -4.395 30.125 12.648 1 91 165 GLU B N 1
ATOM 4722 C CA . GLU B 1 165 ? -5.449 29.156 12.93 1 91 165 GLU B CA 1
ATOM 4723 C C . GLU B 1 165 ? -4.992 28.125 13.961 1 91 165 GLU B C 1
ATOM 4725 O O . GLU B 1 165 ? -5.75 27.234 14.336 1 91 165 GLU B O 1
ATOM 4730 N N . ALA B 1 166 ? -3.854 28.172 14.625 1 87.5 166 ALA B N 1
ATOM 4731 C CA . ALA B 1 166 ? -3.459 27.031 15.461 1 87.5 166 ALA B CA 1
ATOM 4732 C C . ALA B 1 166 ? -2.551 27.484 16.594 1 87.5 166 ALA B C 1
ATOM 4734 O O . ALA B 1 166 ? -1.965 28.578 16.547 1 87.5 166 ALA B O 1
ATOM 4735 N N . GLY B 1 167 ? -2.469 26.625 17.516 1 91.88 167 GLY B N 1
ATOM 4736 C CA . GLY B 1 167 ? -1.779 26.766 18.797 1 91.88 167 GLY B CA 1
ATOM 4737 C C . GLY B 1 167 ? -2.371 25.906 19.891 1 91.88 167 GLY B C 1
ATOM 4738 O O . GLY B 1 167 ? -3.129 24.969 19.609 1 91.88 167 GLY B O 1
ATOM 4739 N N . GLY B 1 168 ? -1.959 26.109 21.094 1 95.62 168 GLY B N 1
ATOM 4740 C CA . GLY B 1 168 ? -2.521 25.328 22.172 1 95.62 168 GLY B CA 1
ATOM 4741 C C . GLY B 1 168 ? -1.558 25.141 23.328 1 95.62 168 GLY B C 1
ATOM 4742 O O . GLY B 1 168 ? -0.933 26.094 23.797 1 95.62 168 GLY B O 1
ATOM 4743 N N . VAL B 1 169 ? -1.662 23.953 23.859 1 96.44 169 VAL B N 1
ATOM 4744 C CA . VAL B 1 169 ? -0.779 23.609 24.969 1 96.44 169 VAL B CA 1
ATOM 4745 C C . VAL B 1 169 ? 0.137 22.453 24.578 1 96.44 169 VAL B C 1
ATOM 4747 O O . VAL B 1 169 ? -0.21 21.656 23.703 1 96.44 169 VAL B O 1
ATOM 4750 N N . ASP B 1 170 ? 1.318 22.406 25.156 1 94.06 170 ASP B N 1
ATOM 4751 C CA . ASP B 1 170 ? 2.23 21.297 24.875 1 94.06 170 ASP B CA 1
ATOM 4752 C C . ASP B 1 170 ? 1.86 20.062 25.703 1 94.06 170 ASP B C 1
ATOM 4754 O O . ASP B 1 170 ? 0.772 20 26.266 1 94.06 170 ASP B O 1
ATOM 4758 N N . ALA B 1 171 ? 2.707 19.047 25.71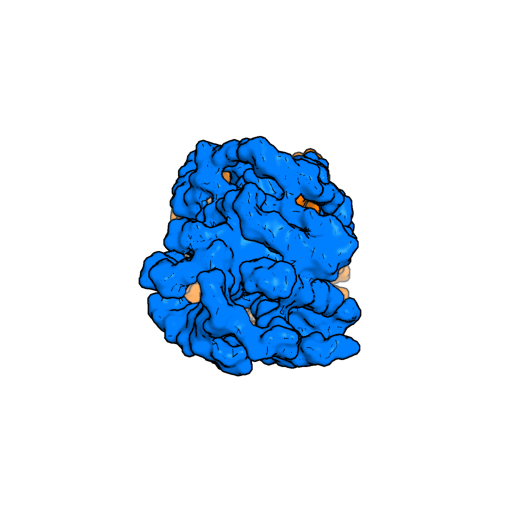9 1 90.06 171 ALA B N 1
ATOM 4759 C CA . ALA B 1 171 ? 2.383 17.766 26.328 1 90.06 171 ALA B CA 1
ATOM 4760 C C . ALA B 1 171 ? 2.217 17.906 27.844 1 90.06 171 ALA B C 1
ATOM 4762 O O . ALA B 1 171 ? 1.484 17.125 28.469 1 90.06 171 ALA B O 1
ATOM 4763 N N . ALA B 1 172 ? 2.859 18.906 28.406 1 91.06 172 ALA B N 1
ATOM 4764 C CA . ALA B 1 172 ? 2.791 19.125 29.844 1 91.06 172 ALA B CA 1
ATOM 4765 C C . ALA B 1 172 ? 1.681 20.109 30.203 1 91.06 172 ALA B C 1
ATOM 4767 O O . ALA B 1 172 ? 1.472 20.422 31.375 1 91.06 172 ALA B O 1
ATOM 4768 N N . GLY B 1 173 ? 1.031 20.656 29.156 1 92.56 173 GLY B N 1
ATOM 4769 C CA . GLY B 1 173 ? -0.078 21.562 29.406 1 92.56 173 GLY B CA 1
ATOM 4770 C C . GLY B 1 173 ? 0.331 23.016 29.406 1 92.56 173 GLY B C 1
ATOM 4771 O O . GLY B 1 173 ? -0.475 23.906 29.719 1 92.56 173 GLY B O 1
ATOM 4772 N N . ARG B 1 174 ? 1.575 23.297 29.047 1 95.12 174 ARG B N 1
ATOM 4773 C CA . ARG B 1 174 ? 2.021 24.688 28.938 1 95.12 174 ARG B CA 1
ATOM 4774 C C . ARG B 1 174 ? 1.487 25.344 27.672 1 95.12 174 ARG B C 1
ATOM 4776 O O . ARG B 1 174 ? 1.538 24.734 26.594 1 95.12 174 ARG B O 1
ATOM 4783 N N . PRO B 1 175 ? 0.924 26.562 27.844 1 97.06 175 PRO B N 1
ATOM 4784 C CA . PRO B 1 175 ? 0.46 27.234 26.641 1 97.06 175 PRO B CA 1
ATOM 4785 C C . PRO B 1 175 ? 1.606 27.641 25.719 1 97.06 175 PRO B C 1
ATOM 4787 O O . PRO B 1 175 ? 2.68 28.031 26.188 1 97.06 175 PRO B O 1
ATOM 4790 N N . TYR B 1 176 ? 1.403 27.531 24.5 1 96.19 176 TYR B N 1
ATOM 4791 C CA . TYR B 1 176 ? 2.445 27.969 23.578 1 96.19 176 TYR B CA 1
ATOM 4792 C C . TYR B 1 176 ? 1.856 28.766 22.422 1 96.19 176 TYR B C 1
ATOM 4794 O O . TYR B 1 176 ? 0.645 28.734 22.188 1 96.19 176 TYR B O 1
ATOM 4802 N N . LEU B 1 177 ? 2.668 29.578 21.75 1 96.62 177 LEU B N 1
ATOM 4803 C CA . LEU B 1 177 ? 2.383 30.266 20.5 1 96.62 177 LEU B CA 1
ATOM 4804 C C . LEU B 1 177 ? 3.48 30 19.469 1 96.62 177 LEU B C 1
ATOM 4806 O O . LEU B 1 177 ? 4.613 29.688 19.844 1 96.62 177 LEU B O 1
ATOM 4810 N N . TYR B 1 178 ? 3.146 30.062 18.25 1 96.31 178 TYR B N 1
ATOM 4811 C CA . TYR B 1 178 ? 4.148 29.922 17.203 1 96.31 178 TYR B CA 1
ATOM 4812 C C . TYR B 1 178 ? 4.164 31.156 16.297 1 96.31 178 TYR B C 1
ATOM 4814 O O . TYR B 1 178 ? 3.146 31.844 16.156 1 96.31 178 TYR B O 1
ATOM 4822 N N . ALA B 1 179 ? 5.285 31.406 15.656 1 97.31 179 ALA B N 1
ATOM 4823 C CA . ALA B 1 179 ? 5.473 32.625 14.891 1 97.31 179 ALA B CA 1
ATOM 4824 C C . ALA B 1 179 ? 5.773 32.312 13.422 1 97.31 179 ALA B C 1
ATOM 4826 O O . ALA B 1 179 ? 6.25 33.188 12.688 1 97.31 179 ALA B O 1
ATOM 4827 N N . GLY B 1 180 ? 5.512 31.094 13.023 1 97 180 GLY B N 1
ATOM 4828 C CA . GLY B 1 180 ? 5.781 30.688 11.656 1 97 180 GLY B CA 1
ATOM 4829 C C . GLY B 1 180 ? 5.352 29.266 11.344 1 97 180 GLY B C 1
ATOM 4830 O O . GLY B 1 180 ? 4.828 28.578 12.219 1 97 180 GLY B O 1
ATOM 4831 N N . LEU B 1 181 ? 5.543 28.891 10.094 1 97.38 181 LEU B N 1
ATOM 4832 C CA . LEU B 1 181 ? 5.242 27.547 9.602 1 97.38 181 LEU B CA 1
ATOM 4833 C C . LEU B 1 181 ? 6.348 27.047 8.68 1 97.38 181 LEU B C 1
ATOM 4835 O O . LEU B 1 181 ? 6.91 27.828 7.902 1 97.38 181 LEU B O 1
ATOM 4839 N N . LYS B 1 182 ? 6.625 25.75 8.742 1 97.44 182 LYS B N 1
ATOM 4840 C CA . LYS B 1 182 ? 7.457 25.141 7.715 1 97.44 182 LYS B CA 1
ATOM 4841 C C . LYS B 1 182 ? 6.727 25.094 6.375 1 97.44 182 LYS B C 1
ATOM 4843 O O . LYS B 1 182 ? 5.5 25.203 6.324 1 97.44 182 LYS B O 1
ATOM 4848 N N . GLY B 1 183 ? 7.555 25.047 5.285 1 96.94 183 GLY B N 1
ATOM 4849 C CA . GLY B 1 183 ? 6.988 24.797 3.969 1 96.94 183 GLY B CA 1
ATOM 4850 C C . GLY B 1 183 ? 6.738 23.328 3.693 1 96.94 183 GLY B C 1
ATOM 4851 O O . GLY B 1 183 ? 7.055 22.484 4.523 1 96.94 183 GLY B O 1
ATOM 4852 N N . ILE B 1 184 ? 6.145 23.047 2.479 1 97.06 184 ILE B N 1
ATOM 4853 C CA . ILE B 1 184 ? 5.855 21.656 2.154 1 97.06 184 ILE B CA 1
ATOM 4854 C C . ILE B 1 184 ? 5.723 21.484 0.641 1 97.06 184 ILE B C 1
ATOM 4856 O O . ILE B 1 184 ? 5.371 22.438 -0.062 1 97.06 184 ILE B O 1
ATOM 4860 N N . VAL B 1 185 ? 6.031 20.375 0.154 1 96.44 185 VAL B N 1
ATOM 4861 C CA . VAL B 1 185 ? 5.633 19.891 -1.161 1 96.44 185 VAL B CA 1
ATOM 4862 C C . VAL B 1 185 ? 5.262 18.406 -1.072 1 96.44 185 VAL B C 1
ATOM 4864 O O . VAL B 1 185 ? 5.965 17.625 -0.438 1 96.44 185 VAL B O 1
ATOM 4867 N N . ALA B 1 186 ? 4.09 18.078 -1.562 1 96.06 186 ALA B N 1
ATOM 4868 C CA . ALA B 1 186 ? 3.592 16.703 -1.589 1 96.06 186 ALA B CA 1
ATOM 4869 C C . ALA B 1 186 ? 3.766 16.078 -2.973 1 96.06 186 ALA B C 1
ATOM 4871 O O . ALA B 1 186 ? 3.443 16.703 -3.984 1 96.06 186 ALA B O 1
ATOM 4872 N N . LEU B 1 187 ? 4.285 14.875 -2.979 1 97.69 187 LEU B N 1
ATOM 4873 C CA . LEU B 1 187 ? 4.629 14.211 -4.23 1 97.69 187 LEU B CA 1
ATOM 4874 C C . LEU B 1 187 ? 4.133 12.773 -4.234 1 97.69 187 LEU B C 1
ATOM 4876 O O . LEU B 1 187 ? 3.785 12.227 -3.184 1 97.69 187 LEU B O 1
ATOM 4880 N N . GLU B 1 188 ? 4.062 12.25 -5.402 1 98.19 188 GLU B N 1
ATOM 4881 C CA . GLU B 1 188 ? 3.809 10.828 -5.637 1 98.19 188 GLU B CA 1
ATOM 4882 C C . GLU B 1 188 ? 4.855 10.227 -6.566 1 98.19 188 GLU B C 1
ATOM 4884 O O . GLU B 1 188 ? 5.227 10.836 -7.57 1 98.19 188 GLU B O 1
ATOM 4889 N N . LEU B 1 189 ? 5.449 9.117 -6.18 1 98.75 189 LEU B N 1
ATOM 4890 C CA . LEU B 1 189 ? 6.336 8.328 -7.035 1 98.75 189 LEU B CA 1
ATOM 4891 C C . LEU B 1 189 ? 5.613 7.109 -7.594 1 98.75 189 LEU B C 1
ATOM 4893 O O . LEU B 1 189 ? 4.977 6.363 -6.848 1 98.75 189 LEU B O 1
ATOM 4897 N N . ARG B 1 190 ? 5.66 6.941 -8.898 1 98.62 190 ARG B N 1
ATOM 4898 C CA . ARG B 1 190 ? 4.988 5.836 -9.57 1 98.62 190 ARG B CA 1
ATOM 4899 C C . ARG B 1 190 ? 5.98 4.988 -10.359 1 98.62 190 ARG B C 1
ATOM 4901 O O . ARG B 1 190 ? 6.918 5.52 -10.961 1 98.62 190 ARG B O 1
ATOM 4908 N N . VAL B 1 191 ? 5.805 3.688 -10.328 1 98.44 191 VAL B 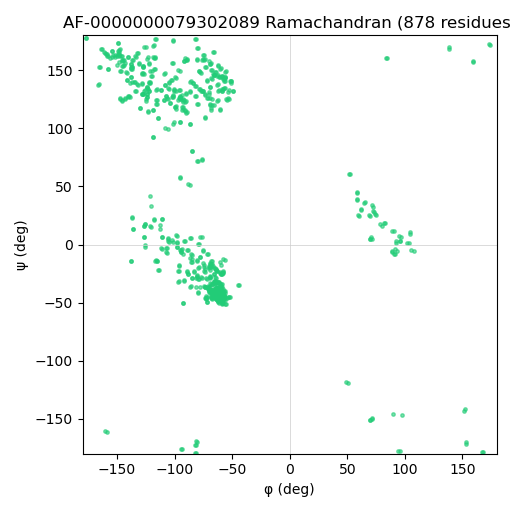N 1
ATOM 4909 C CA . VAL B 1 191 ? 6.598 2.75 -11.117 1 98.44 191 VAL B CA 1
ATOM 4910 C C . VAL B 1 191 ? 5.68 1.727 -11.781 1 98.44 191 VAL B C 1
ATOM 4912 O O . VAL B 1 191 ? 4.742 1.228 -11.156 1 98.44 191 VAL B O 1
ATOM 4915 N N . ARG B 1 192 ? 5.852 1.492 -13.023 1 97.88 192 ARG B N 1
ATOM 4916 C CA . ARG B 1 192 ? 5.215 0.407 -13.766 1 97.88 192 ARG B CA 1
ATOM 4917 C C . ARG B 1 192 ? 6.258 -0.478 -14.438 1 97.88 192 ARG B C 1
ATOM 4919 O O . ARG B 1 192 ? 7.121 0.017 -15.172 1 97.88 192 ARG B O 1
ATOM 4926 N N . THR B 1 193 ? 6.176 -1.787 -14.188 1 97.81 193 THR B N 1
ATOM 4927 C CA . THR B 1 193 ? 7.223 -2.666 -14.711 1 97.81 193 THR B CA 1
ATOM 4928 C C . THR B 1 193 ? 6.648 -3.641 -15.734 1 97.81 193 THR B C 1
ATOM 4930 O O . THR B 1 193 ? 7.398 -4.293 -16.469 1 97.81 193 THR B O 1
ATOM 4933 N N . ALA B 1 194 ? 5.332 -3.803 -15.836 1 97.38 194 ALA B N 1
ATOM 4934 C CA . ALA B 1 194 ? 4.652 -4.656 -16.812 1 97.38 194 ALA B CA 1
ATOM 4935 C C . ALA B 1 194 ? 3.295 -4.074 -17.203 1 97.38 194 ALA B C 1
ATOM 4937 O O . ALA B 1 194 ? 2.812 -3.133 -16.562 1 97.38 194 ALA B O 1
ATOM 4938 N N . ARG B 1 195 ? 2.74 -4.621 -18.219 1 95.44 195 ARG B N 1
ATOM 4939 C CA . ARG B 1 195 ? 1.478 -4.117 -18.75 1 95.44 195 ARG B CA 1
ATOM 4940 C C . ARG B 1 195 ? 0.31 -4.508 -17.859 1 95.44 195 ARG B C 1
ATOM 4942 O O . ARG B 1 195 ? -0.684 -3.785 -17.766 1 95.44 195 ARG B O 1
ATOM 4949 N N . PHE B 1 196 ? 0.344 -5.684 -17.266 1 93.62 196 PHE B N 1
ATOM 4950 C CA . PHE B 1 196 ? -0.652 -6.234 -16.359 1 93.62 196 PHE B CA 1
ATOM 4951 C C . PHE B 1 196 ? 0.006 -7.109 -15.297 1 93.62 196 PHE B C 1
ATOM 4953 O O . PHE B 1 196 ? 1.2 -7.402 -15.383 1 93.62 196 PHE B O 1
ATOM 4960 N N . ASP B 1 197 ? -0.708 -7.363 -14.25 1 94.69 197 ASP B N 1
ATOM 4961 C CA . ASP B 1 197 ? -0.199 -8.266 -13.219 1 94.69 197 ASP B CA 1
ATOM 4962 C C . ASP B 1 197 ? 0.171 -9.625 -13.812 1 94.69 197 ASP B C 1
ATOM 4964 O O . ASP B 1 197 ? -0.501 -10.117 -14.719 1 94.69 197 ASP B O 1
ATOM 4968 N N . LEU B 1 198 ? 1.218 -10.18 -13.289 1 95.44 198 LEU B N 1
ATOM 4969 C CA . LEU B 1 198 ? 1.682 -11.484 -13.75 1 95.44 198 LEU B CA 1
ATOM 4970 C C . LEU B 1 198 ? 1.615 -12.508 -12.625 1 95.44 198 LEU B C 1
ATOM 4972 O O . LEU B 1 198 ? 1.494 -12.148 -11.453 1 95.44 198 LEU B O 1
ATOM 4976 N N . HIS B 1 199 ? 1.617 -13.789 -13 1 93.12 199 HIS B N 1
ATOM 4977 C CA . HIS B 1 199 ? 1.813 -14.844 -12.016 1 93.12 199 HIS B CA 1
ATOM 4978 C C . HIS B 1 199 ? 3.121 -14.648 -11.258 1 93.12 199 HIS B C 1
ATOM 4980 O O . HIS B 1 199 ? 4.137 -14.273 -11.844 1 93.12 199 HIS B O 1
ATOM 4986 N N . SER B 1 200 ? 3.189 -14.883 -9.984 1 94.69 200 SER B N 1
ATOM 4987 C CA . SER B 1 200 ? 4.332 -14.555 -9.141 1 94.69 200 SER B CA 1
ATOM 4988 C C . SER B 1 200 ? 5.57 -15.344 -9.555 1 94.69 200 SER B C 1
ATOM 4990 O O . SER B 1 200 ? 6.695 -14.953 -9.227 1 94.69 200 SER B O 1
ATOM 4992 N N . SER B 1 201 ? 5.395 -16.453 -10.227 1 94.62 201 SER B N 1
ATOM 4993 C CA . SER B 1 201 ? 6.543 -17.25 -10.664 1 94.62 201 SER B CA 1
ATOM 4994 C C . SER B 1 201 ? 7.465 -16.422 -11.562 1 94.62 201 SER B C 1
ATOM 4996 O O . SER B 1 201 ? 8.664 -16.703 -11.648 1 94.62 201 SER B O 1
ATOM 4998 N N . TYR B 1 202 ? 6.934 -15.453 -12.195 1 96.38 202 TYR B N 1
ATOM 4999 C CA . TYR B 1 202 ? 7.73 -14.633 -13.102 1 96.38 202 TYR B CA 1
ATOM 5000 C C . TYR B 1 202 ? 8.633 -13.68 -12.328 1 96.38 202 TYR B C 1
ATOM 5002 O O . TYR B 1 202 ? 9.492 -13.016 -12.906 1 96.38 202 TYR B O 1
ATOM 5010 N N . GLY B 1 203 ? 8.516 -13.641 -11 1 97.25 203 GLY B N 1
ATOM 5011 C CA . GLY B 1 203 ? 9.445 -12.883 -10.18 1 97.25 203 GLY B CA 1
ATOM 5012 C C . GLY B 1 203 ? 10.891 -13.312 -10.367 1 97.25 203 GLY B C 1
ATOM 5013 O O . GLY B 1 203 ? 11.812 -12.586 -9.992 1 97.25 203 GLY B O 1
ATOM 5014 N N . ALA B 1 204 ? 11.078 -14.422 -11 1 97.62 204 ALA B N 1
ATOM 5015 C CA . ALA B 1 204 ? 12.406 -14.953 -11.281 1 97.62 204 ALA B CA 1
ATOM 5016 C C . ALA B 1 204 ? 13.094 -14.164 -12.391 1 97.62 204 ALA B C 1
ATOM 5018 O O . ALA B 1 204 ? 14.32 -14.133 -12.469 1 97.62 204 ALA B O 1
ATOM 5019 N N . VAL B 1 205 ? 12.242 -13.492 -13.242 1 97.81 205 VAL B N 1
ATOM 5020 C CA . VAL B 1 205 ? 12.867 -12.922 -14.43 1 97.81 205 VAL B CA 1
ATOM 5021 C C . VAL B 1 205 ? 12.312 -11.531 -14.695 1 97.81 205 VAL B C 1
ATOM 5023 O O . VAL B 1 205 ? 12.875 -10.766 -15.484 1 97.81 205 VAL B O 1
ATOM 5026 N N . VAL B 1 206 ? 11.211 -11.141 -14.078 1 97.94 206 VAL B N 1
ATOM 5027 C CA . VAL B 1 206 ? 10.594 -9.844 -14.328 1 97.94 206 VAL B CA 1
ATOM 5028 C C . VAL B 1 206 ? 10.805 -8.93 -13.125 1 97.94 206 VAL B C 1
ATOM 5030 O O . VAL B 1 206 ? 10.672 -9.359 -11.977 1 97.94 206 VAL B O 1
ATOM 5033 N N . GLU B 1 207 ? 11.141 -7.684 -13.406 1 97.88 207 GLU B N 1
ATOM 5034 C CA . GLU B 1 207 ? 11.312 -6.691 -12.344 1 97.88 207 GLU B CA 1
ATOM 5035 C C . GLU B 1 207 ? 10.023 -6.5 -11.555 1 97.88 207 GLU B C 1
ATOM 5037 O O . GLU B 1 207 ? 8.93 -6.602 -12.109 1 97.88 207 GLU B O 1
ATOM 5042 N N . ASN B 1 208 ? 10.156 -6.285 -10.281 1 98.5 208 ASN B N 1
ATOM 5043 C CA . ASN B 1 208 ? 9.047 -6.055 -9.367 1 98.5 208 ASN B CA 1
ATOM 5044 C C . ASN B 1 208 ? 8.922 -4.582 -8.992 1 98.5 208 ASN B C 1
ATOM 5046 O O . ASN B 1 208 ? 9.867 -3.992 -8.453 1 98.5 208 ASN B O 1
ATOM 5050 N N . PRO B 1 209 ? 7.773 -3.969 -9.258 1 98.56 209 PRO B N 1
ATOM 5051 C CA . PRO B 1 209 ? 7.648 -2.535 -8.992 1 98.56 209 PRO B CA 1
ATOM 5052 C C . PRO B 1 209 ? 7.773 -2.195 -7.508 1 98.56 209 PRO B C 1
ATOM 5054 O O . PRO B 1 209 ? 8.227 -1.104 -7.156 1 98.56 209 PRO B O 1
ATOM 5057 N N . ILE B 1 210 ? 7.332 -3.125 -6.633 1 98.75 210 ILE B N 1
ATOM 5058 C CA . ILE B 1 210 ? 7.477 -2.914 -5.199 1 98.75 210 ILE B CA 1
ATOM 5059 C C . ILE B 1 210 ? 8.961 -2.857 -4.832 1 98.75 210 ILE B C 1
ATOM 5061 O O . ILE B 1 210 ? 9.383 -1.976 -4.082 1 98.75 210 ILE B O 1
ATOM 5065 N N . TYR B 1 211 ? 9.734 -3.75 -5.379 1 98.5 211 TYR B N 1
ATOM 5066 C CA . TYR B 1 211 ? 11.172 -3.764 -5.129 1 98.5 211 TYR B CA 1
ATOM 5067 C C . TYR B 1 211 ? 11.828 -2.488 -5.637 1 98.5 211 TYR B C 1
ATOM 5069 O O . TYR B 1 211 ? 12.602 -1.848 -4.918 1 98.5 211 TYR B O 1
ATOM 5077 N N . ARG B 1 212 ? 11.5 -2.121 -6.867 1 97.88 212 ARG B N 1
ATOM 5078 C CA . ARG B 1 212 ? 12.078 -0.934 -7.496 1 97.88 212 ARG B CA 1
ATOM 5079 C C . ARG B 1 212 ? 11.773 0.317 -6.676 1 97.88 212 ARG B C 1
ATOM 5081 O O . ARG B 1 212 ? 12.68 1.102 -6.383 1 97.88 212 ARG B O 1
ATOM 5088 N N . LEU B 1 213 ? 10.555 0.449 -6.312 1 98.62 213 LEU B N 1
ATOM 5089 C CA . LEU B 1 213 ? 10.125 1.632 -5.578 1 98.62 213 LEU B CA 1
ATOM 5090 C C . LEU B 1 213 ? 10.703 1.632 -4.164 1 98.62 213 LEU B C 1
ATOM 5092 O O . LEU B 1 213 ? 11.047 2.688 -3.631 1 98.62 213 LEU B O 1
ATOM 5096 N N . SER B 1 214 ? 10.805 0.431 -3.523 1 98.56 214 SER B N 1
ATOM 5097 C CA . SER B 1 214 ? 11.406 0.321 -2.199 1 98.56 214 SER B CA 1
ATOM 5098 C C . SER B 1 214 ? 12.859 0.776 -2.215 1 98.56 214 SER B C 1
ATOM 5100 O O . SER B 1 214 ? 13.305 1.496 -1.317 1 98.56 214 SER B O 1
ATOM 5102 N N . ARG B 1 215 ? 13.57 0.419 -3.219 1 98.19 215 ARG B N 1
ATOM 5103 C CA . ARG B 1 215 ? 14.961 0.855 -3.342 1 98.19 215 ARG B CA 1
ATOM 5104 C C . ARG B 1 215 ? 15.039 2.367 -3.516 1 98.19 215 ARG B C 1
ATOM 5106 O O . ARG B 1 215 ? 15.922 3.016 -2.943 1 98.19 215 ARG B O 1
ATOM 5113 N N . ALA B 1 216 ? 14.156 2.852 -4.32 1 98.5 216 ALA B N 1
ATOM 5114 C CA . ALA B 1 216 ? 14.125 4.297 -4.535 1 98.5 216 ALA B CA 1
ATOM 5115 C C . ALA B 1 216 ? 13.859 5.039 -3.229 1 98.5 216 ALA B C 1
ATOM 5117 O O . ALA B 1 216 ? 14.586 5.98 -2.885 1 98.5 216 ALA B O 1
ATOM 5118 N N . LEU B 1 217 ? 12.867 4.605 -2.477 1 98.62 217 LEU B N 1
ATOM 5119 C CA . LEU B 1 217 ? 12.5 5.258 -1.227 1 98.62 217 LEU B CA 1
ATOM 5120 C C . LEU B 1 217 ? 13.625 5.16 -0.206 1 98.62 217 LEU B C 1
ATOM 5122 O O . LEU B 1 217 ? 13.891 6.109 0.535 1 98.62 217 LEU B O 1
ATOM 5126 N N . ALA B 1 218 ? 14.297 4.035 -0.205 1 97.38 218 ALA B N 1
ATOM 5127 C CA . ALA B 1 218 ? 15.383 3.809 0.742 1 97.38 218 ALA B CA 1
ATOM 5128 C C . ALA B 1 218 ? 16.562 4.75 0.469 1 97.38 218 ALA B C 1
ATOM 5130 O O . ALA B 1 218 ? 17.391 4.98 1.347 1 97.38 218 ALA B O 1
ATOM 5131 N N . SER B 1 219 ? 16.609 5.297 -0.705 1 97.94 219 SER B N 1
ATOM 5132 C CA . SER B 1 219 ? 17.734 6.148 -1.084 1 97.94 219 SER B CA 1
ATOM 5133 C C . SER B 1 219 ? 17.516 7.59 -0.64 1 97.94 219 SER B C 1
ATOM 5135 O O . SER B 1 219 ? 18.422 8.414 -0.715 1 97.94 219 SER B O 1
ATOM 5137 N N . LEU B 1 220 ? 16.344 7.938 -0.155 1 98.5 220 LEU B N 1
ATOM 5138 C CA . LEU B 1 220 ? 15.953 9.336 0.02 1 98.5 220 LEU B CA 1
ATOM 5139 C C . LEU B 1 220 ? 16.531 9.898 1.314 1 98.5 220 LEU B C 1
ATOM 5141 O O . LEU B 1 220 ? 16.719 11.109 1.438 1 98.5 220 LEU B O 1
ATOM 5145 N N . ARG B 1 221 ? 16.734 9.07 2.295 1 98 221 ARG B N 1
ATOM 5146 C CA . ARG B 1 221 ? 17.266 9.516 3.584 1 98 221 ARG B CA 1
ATOM 5147 C C . ARG B 1 221 ? 18.109 8.43 4.234 1 98 221 ARG B C 1
ATOM 5149 O O . ARG B 1 221 ? 18.125 7.285 3.773 1 98 221 ARG B O 1
ATOM 5156 N N . ASP B 1 222 ? 18.875 8.773 5.242 1 97.19 222 ASP B N 1
ATOM 5157 C CA . ASP B 1 222 ? 19.609 7.777 6.016 1 97.19 222 ASP B CA 1
ATOM 5158 C C . ASP B 1 222 ? 18.812 7.336 7.242 1 97.19 222 ASP B C 1
ATOM 5160 O O . ASP B 1 222 ? 17.656 7.707 7.406 1 97.19 222 ASP B O 1
ATOM 5164 N N . GLU B 1 223 ? 19.344 6.504 8.117 1 93.88 223 GLU B N 1
ATOM 5165 C CA . GLU B 1 223 ? 18.641 5.887 9.242 1 93.88 223 GLU B CA 1
ATOM 5166 C C . GLU B 1 223 ? 18.312 6.91 10.32 1 93.88 223 GLU B C 1
ATOM 5168 O O . GLU B 1 223 ? 17.453 6.676 11.164 1 93.88 223 GLU B O 1
ATOM 5173 N N . GLU B 1 224 ? 19 8.023 10.266 1 95.31 224 GLU B N 1
ATOM 5174 C CA . GLU B 1 224 ? 18.75 9.062 11.266 1 95.31 224 GLU B CA 1
ATOM 5175 C C . GLU B 1 224 ? 17.766 10.102 10.742 1 95.31 224 GLU B C 1
ATOM 5177 O O . GLU B 1 224 ? 17.406 11.039 11.461 1 95.31 224 GLU B O 1
ATOM 5182 N N . GLY B 1 225 ? 17.359 10.008 9.508 1 96.62 225 GLY B N 1
ATOM 5183 C CA . GLY B 1 225 ? 16.328 10.883 8.953 1 96.62 225 GLY B CA 1
ATOM 5184 C C . GLY B 1 225 ? 16.891 11.992 8.086 1 96.62 225 GLY B C 1
ATOM 5185 O O . GLY B 1 225 ? 16.141 12.805 7.551 1 96.62 225 GLY B O 1
ATOM 5186 N N . ARG B 1 226 ? 18.219 12.008 7.926 1 97.62 226 ARG B N 1
ATOM 5187 C CA . ARG B 1 226 ? 18.812 13.039 7.086 1 97.62 226 ARG B CA 1
ATOM 5188 C C . ARG B 1 226 ? 18.547 12.766 5.609 1 97.62 226 ARG B C 1
ATOM 5190 O O . ARG B 1 226 ? 18.812 11.664 5.121 1 97.62 226 ARG B O 1
ATOM 5197 N N . VAL B 1 227 ? 18.062 13.758 4.922 1 98.69 227 VAL B N 1
ATOM 5198 C CA . VAL B 1 227 ? 17.766 13.633 3.496 1 98.69 227 VAL B CA 1
ATOM 5199 C C . VAL B 1 227 ? 19.078 13.523 2.713 1 98.69 227 VAL B C 1
ATOM 5201 O O . VAL B 1 227 ? 20.016 14.289 2.953 1 98.69 227 VAL B O 1
ATOM 5204 N N . LEU B 1 228 ? 19.125 12.602 1.758 1 98.69 228 LEU B N 1
ATOM 5205 C CA . LEU B 1 228 ? 20.375 12.297 1.073 1 98.69 228 LEU B CA 1
ATOM 5206 C C . LEU B 1 228 ? 20.391 12.891 -0.335 1 98.69 228 LEU B C 1
ATOM 5208 O O . LEU B 1 228 ? 21.359 12.719 -1.078 1 98.69 228 LEU B O 1
ATOM 5212 N N . ILE B 1 229 ? 19.375 13.586 -0.698 1 98.75 229 ILE B N 1
ATOM 5213 C CA . ILE B 1 229 ? 19.281 14.195 -2.02 1 98.75 229 ILE B CA 1
ATOM 5214 C C . ILE B 1 229 ? 20.297 15.328 -2.148 1 98.75 229 ILE B C 1
ATOM 5216 O O . ILE B 1 229 ? 20.234 16.312 -1.406 1 98.75 229 ILE B O 1
ATOM 5220 N N . PRO B 1 230 ? 21.25 15.234 -3.135 1 98.56 230 PRO B N 1
ATOM 5221 C CA . PRO B 1 230 ? 22.219 16.312 -3.324 1 98.56 230 PRO B CA 1
ATOM 5222 C C . PRO B 1 230 ? 21.578 17.656 -3.604 1 98.56 230 PRO B C 1
ATOM 5224 O O . PRO B 1 230 ? 20.656 17.75 -4.422 1 98.56 230 PRO B O 1
ATOM 5227 N N . GLY B 1 231 ? 22.031 18.672 -2.938 1 98.38 231 GLY B N 1
ATOM 5228 C CA . GLY B 1 231 ? 21.531 20.016 -3.146 1 98.38 231 GLY B CA 1
ATOM 5229 C C . GLY B 1 231 ? 20.344 20.359 -2.27 1 98.38 231 GLY B C 1
ATOM 5230 O O . GLY B 1 231 ? 19.922 21.516 -2.211 1 98.38 231 GLY B O 1
ATOM 5231 N N . PHE B 1 232 ? 19.797 19.453 -1.516 1 98.44 232 PHE B N 1
ATOM 5232 C CA . PHE B 1 232 ? 18.562 19.625 -0.751 1 98.44 232 PHE B CA 1
ATOM 5233 C C . PHE B 1 232 ? 18.75 20.656 0.353 1 98.44 232 PHE B C 1
ATOM 5235 O O . PHE B 1 232 ? 17.828 21.406 0.669 1 98.44 232 PHE B O 1
ATOM 5242 N N . TYR B 1 233 ? 19.953 20.75 0.893 1 98.31 233 TYR B N 1
ATOM 5243 C CA . TYR B 1 233 ? 20.203 21.625 2.039 1 98.31 233 TYR B CA 1
ATOM 5244 C C . TYR B 1 233 ? 20.891 22.906 1.606 1 98.31 233 TYR B C 1
ATOM 5246 O O . TYR B 1 233 ? 21.25 23.734 2.445 1 98.31 233 TYR B O 1
ATOM 5254 N N . ALA B 1 234 ? 21.109 23.125 0.335 1 98.06 234 ALA B N 1
ATOM 5255 C CA . ALA B 1 234 ? 21.938 24.219 -0.174 1 98.06 234 ALA B CA 1
ATOM 5256 C C . ALA B 1 234 ? 21.344 25.562 0.208 1 98.06 234 ALA B C 1
ATOM 5258 O O . ALA B 1 234 ? 22.078 26.531 0.452 1 98.06 234 ALA B O 1
ATOM 5259 N N . LYS B 1 235 ? 20.047 25.672 0.295 1 97.38 235 LYS B N 1
ATOM 5260 C CA . LYS B 1 235 ? 19.422 26.969 0.508 1 97.38 235 LYS B CA 1
ATOM 5261 C C . LYS B 1 235 ? 18.906 27.109 1.939 1 97.38 235 LYS B C 1
ATOM 5263 O O . LYS B 1 235 ? 18.234 28.078 2.273 1 97.38 235 LYS B O 1
ATOM 5268 N N . VAL B 1 236 ? 19.172 26.141 2.775 1 97.56 236 VAL B N 1
ATOM 5269 C CA . VAL B 1 236 ? 18.719 26.219 4.16 1 97.56 236 VAL B CA 1
ATOM 5270 C C . VAL B 1 236 ? 19.438 27.359 4.875 1 97.56 236 VAL B C 1
ATOM 5272 O O . VAL B 1 236 ? 20.672 27.344 5.012 1 97.56 236 VAL B O 1
ATOM 5275 N N . ARG B 1 237 ? 18.719 28.281 5.352 1 94.75 237 ARG B N 1
ATOM 5276 C CA . ARG B 1 237 ? 19.266 29.438 6.039 1 94.75 237 ARG B CA 1
ATOM 5277 C C . ARG B 1 237 ? 19.703 29.078 7.457 1 94.75 237 ARG B C 1
ATOM 5279 O O . ARG B 1 237 ? 18.938 28.469 8.211 1 94.75 237 ARG B O 1
ATOM 5286 N N . PRO B 1 238 ? 20.906 29.469 7.852 1 95.38 238 PRO B N 1
ATOM 5287 C CA . PRO B 1 238 ? 21.297 29.266 9.25 1 95.38 238 PRO B CA 1
ATOM 5288 C C . PRO B 1 238 ? 20.375 30 10.227 1 95.38 238 PRO B C 1
ATOM 5290 O O . PRO B 1 238 ? 19.875 31.078 9.922 1 95.38 238 PRO B O 1
ATOM 5293 N N . LEU B 1 239 ? 20.266 29.453 11.391 1 96.69 239 LEU B N 1
ATOM 5294 C CA . LEU B 1 239 ? 19.469 30.078 12.438 1 96.69 239 LEU B CA 1
ATOM 5295 C C . LEU B 1 239 ? 20.156 31.328 12.969 1 96.69 239 LEU B C 1
ATOM 5297 O O . LEU B 1 239 ? 21.375 31.359 13.141 1 96.69 239 LEU B O 1
ATOM 5301 N N . THR B 1 240 ? 19.359 32.344 13.242 1 96.25 240 THR B N 1
ATOM 5302 C CA . THR B 1 240 ? 19.875 33.531 13.938 1 96.25 240 THR B CA 1
ATOM 5303 C C . THR B 1 240 ? 20.094 33.25 15.414 1 96.25 240 THR B C 1
ATOM 5305 O O . THR B 1 240 ? 19.547 32.281 15.945 1 96.25 240 THR B O 1
ATOM 5308 N N . PRO B 1 241 ? 20.859 34.094 16.062 1 96.94 241 PRO B N 1
ATOM 5309 C CA . PRO B 1 241 ? 21.031 33.938 17.5 1 96.94 241 PRO B CA 1
ATOM 5310 C C . PRO B 1 241 ? 19.703 33.938 18.25 1 96.94 241 PRO B C 1
ATOM 5312 O O . PRO B 1 241 ? 19.5 33.125 19.172 1 96.94 241 PRO B O 1
ATOM 5315 N N . LEU B 1 242 ? 18.812 34.781 17.891 1 97.06 242 LEU B N 1
ATOM 5316 C CA . LEU B 1 242 ? 17.516 34.844 18.547 1 97.06 242 LEU B CA 1
ATOM 5317 C C . LEU B 1 242 ? 16.719 33.562 18.297 1 97.06 242 LEU B C 1
ATOM 5319 O O . LEU B 1 242 ? 16.062 33.062 19.203 1 97.06 242 LEU B O 1
ATOM 5323 N N . GLU B 1 243 ? 16.734 33.062 17.094 1 96.38 243 GLU B N 1
ATOM 5324 C CA . GLU B 1 243 ? 16.047 31.828 16.781 1 96.38 243 GLU B CA 1
ATOM 5325 C C . GLU B 1 243 ? 16.594 30.656 17.594 1 96.38 243 GLU B C 1
ATOM 5327 O O . GLU B 1 243 ? 15.836 29.812 18.078 1 96.38 243 GLU B O 1
ATOM 5332 N N . LEU B 1 244 ? 17.859 30.625 17.703 1 96.75 244 LEU B N 1
ATOM 5333 C CA . LEU B 1 244 ? 18.5 29.578 18.5 1 96.75 244 LEU B CA 1
ATOM 5334 C C . LEU B 1 244 ? 18.094 29.688 19.969 1 96.75 244 LEU B C 1
ATOM 5336 O O . LEU B 1 244 ? 17.875 28.672 20.641 1 96.75 244 LEU B O 1
ATOM 5340 N N . GLU B 1 245 ? 18.078 30.891 20.422 1 96.75 245 GLU B N 1
ATOM 5341 C CA . GLU B 1 245 ? 17.672 31.125 21.797 1 96.75 245 GLU B CA 1
ATOM 5342 C C . GLU B 1 245 ? 16.234 30.656 22.047 1 96.75 245 GLU B C 1
ATOM 5344 O O . GLU B 1 245 ? 15.961 29.969 23.031 1 96.75 245 GLU B O 1
ATOM 5349 N N . VAL B 1 246 ? 15.359 30.984 21.172 1 96.44 246 VAL B N 1
ATOM 5350 C CA . VAL B 1 246 ? 13.961 30.594 21.266 1 96.44 246 VAL B CA 1
ATOM 5351 C C . VAL B 1 246 ? 13.844 29.078 21.25 1 96.44 246 VAL B C 1
ATOM 5353 O O . VAL B 1 246 ? 13.109 28.5 22.062 1 96.44 246 VAL B O 1
ATOM 5356 N N . LEU B 1 247 ? 14.594 28.438 20.422 1 96.5 247 LEU B N 1
ATOM 5357 C CA . LEU B 1 247 ? 14.57 26.969 20.328 1 96.5 247 LEU B CA 1
ATOM 5358 C C . LEU B 1 247 ? 15.055 26.344 21.641 1 96.5 247 LEU B C 1
ATOM 5360 O O . LEU B 1 247 ? 14.516 25.328 22.078 1 96.5 247 LEU B O 1
ATOM 5364 N N . SER B 1 248 ? 16.031 26.906 22.188 1 96.38 248 SER B N 1
ATOM 5365 C CA . SER B 1 248 ? 16.641 26.375 23.406 1 96.38 248 SER B CA 1
ATOM 5366 C C . SER B 1 248 ? 15.711 26.516 24.609 1 96.38 248 SER B C 1
ATOM 5368 O O . SER B 1 248 ? 15.844 25.797 25.594 1 96.38 248 SER B O 1
ATOM 5370 N N . GLU B 1 249 ? 14.766 27.438 24.5 1 95.69 249 GLU B N 1
ATOM 5371 C CA . GLU B 1 249 ? 13.852 27.703 25.609 1 95.69 249 GLU B CA 1
ATOM 5372 C C . GLU B 1 249 ? 12.664 26.75 25.594 1 95.69 249 GLU B C 1
ATOM 5374 O O . GLU B 1 249 ? 11.93 26.641 26.578 1 95.69 249 GLU B O 1
ATOM 5379 N N . ILE B 1 250 ? 12.492 26.031 24.516 1 96.56 250 ILE B N 1
ATOM 5380 C CA . ILE B 1 250 ? 11.406 25.047 24.438 1 96.56 250 ILE B CA 1
ATOM 5381 C C . ILE B 1 250 ? 11.711 23.875 25.344 1 96.56 250 ILE B C 1
ATOM 5383 O O . ILE B 1 250 ? 12.758 23.234 25.234 1 96.56 250 ILE B O 1
ATOM 5387 N N . PRO B 1 251 ? 10.789 23.547 26.234 1 95.44 251 PRO B N 1
ATOM 5388 C CA . PRO B 1 251 ? 11.023 22.406 27.125 1 95.44 251 PRO B CA 1
ATOM 5389 C C . PRO B 1 251 ? 11.117 21.078 26.375 1 95.44 251 PRO B C 1
ATOM 5391 O O . PRO B 1 251 ? 10.461 20.906 25.344 1 95.44 251 PRO B O 1
ATOM 5394 N N . ASP B 1 252 ? 11.922 20.219 26.953 1 94.25 252 ASP B N 1
ATOM 5395 C CA . ASP B 1 252 ? 12.039 18.891 26.359 1 94.25 252 ASP B CA 1
ATOM 5396 C C . ASP B 1 252 ? 10.742 18.094 26.516 1 94.25 252 ASP B C 1
ATOM 5398 O O . ASP B 1 252 ? 10.352 17.766 27.641 1 94.25 252 ASP B O 1
ATOM 5402 N N . GLU B 1 253 ? 10.156 17.797 25.438 1 91.81 253 GLU B N 1
ATOM 5403 C CA . GLU B 1 253 ? 8.906 17.047 25.469 1 91.81 253 GLU B CA 1
ATOM 5404 C C . GLU B 1 253 ? 9.102 15.633 24.922 1 91.81 253 GLU B C 1
ATOM 5406 O O . GLU B 1 253 ? 8.141 14.875 24.812 1 91.81 253 GLU B O 1
ATOM 5411 N N . SER B 1 254 ? 10.297 15.273 24.656 1 92.81 254 SER B N 1
ATOM 5412 C CA . SER B 1 254 ? 10.57 14.039 23.938 1 92.81 254 SER B CA 1
ATOM 5413 C C . SER B 1 254 ? 10.031 12.828 24.688 1 92.81 254 SER B C 1
ATOM 5415 O O . SER B 1 254 ? 9.383 11.961 24.109 1 92.81 254 SER B O 1
ATOM 5417 N N . GLU B 1 255 ? 10.148 12.812 26 1 93.81 255 GLU B N 1
ATOM 5418 C CA . GLU B 1 255 ? 9.695 11.656 26.766 1 93.81 255 GLU B CA 1
ATOM 5419 C C . GLU B 1 255 ? 8.172 11.586 26.797 1 93.81 255 GLU B C 1
ATOM 5421 O O . GLU B 1 255 ? 7.594 10.5 26.672 1 93.81 255 GLU B O 1
ATOM 5426 N N . ALA B 1 256 ? 7.566 12.695 27.031 1 93.56 256 ALA B N 1
ATOM 5427 C CA . ALA B 1 256 ? 6.105 12.742 27.031 1 93.56 256 ALA B CA 1
ATOM 5428 C C . ALA B 1 256 ? 5.535 12.336 25.688 1 93.56 256 ALA B C 1
ATOM 5430 O O . ALA B 1 256 ? 4.531 11.625 25.609 1 93.56 256 ALA B O 1
ATOM 5431 N N . LEU B 1 257 ? 6.141 12.781 24.641 1 94.31 257 LEU B N 1
ATOM 5432 C CA . LEU B 1 257 ? 5.68 12.461 23.297 1 94.31 257 LEU B CA 1
ATOM 5433 C C . LEU B 1 257 ? 5.926 10.992 22.984 1 94.31 257 LEU B C 1
ATOM 5435 O O . LEU B 1 257 ? 5.113 10.359 22.297 1 94.31 257 LEU B O 1
ATOM 5439 N N . LYS B 1 258 ? 7.066 10.5 23.406 1 95.69 258 LYS B N 1
ATOM 5440 C CA . LYS B 1 258 ? 7.363 9.078 23.234 1 95.69 258 LYS B CA 1
ATOM 5441 C C . LYS B 1 258 ? 6.25 8.211 23.812 1 95.69 258 LYS B C 1
ATOM 5443 O O . LYS B 1 258 ? 5.789 7.27 23.156 1 95.69 258 LYS B O 1
ATOM 5448 N N . GLU B 1 259 ? 5.816 8.531 24.953 1 94.31 259 GLU B N 1
ATOM 5449 C CA . GLU B 1 259 ? 4.738 7.801 25.609 1 94.31 259 GLU B CA 1
ATOM 5450 C C . GLU B 1 259 ? 3.41 8 24.891 1 94.31 259 GLU B C 1
ATOM 5452 O O . GLU B 1 259 ? 2.67 7.043 24.656 1 94.31 259 GLU B O 1
ATOM 5457 N N . ALA B 1 260 ? 3.162 9.211 24.547 1 90.38 260 ALA B N 1
ATOM 5458 C CA . ALA B 1 260 ? 1.891 9.539 23.922 1 90.38 260 ALA B CA 1
ATOM 5459 C C . ALA B 1 260 ? 1.767 8.859 22.547 1 90.38 260 ALA B C 1
ATOM 5461 O O . ALA B 1 260 ? 0.695 8.367 22.188 1 90.38 260 ALA B O 1
ATOM 5462 N N . PHE B 1 261 ? 2.867 8.844 21.766 1 94.44 261 PHE B N 1
ATOM 5463 C CA . PHE B 1 261 ? 2.859 8.336 20.406 1 94.44 261 PHE B CA 1
ATOM 5464 C C . PHE B 1 261 ? 3.07 6.824 20.391 1 94.44 261 PHE B C 1
ATOM 5466 O O . PHE B 1 261 ? 2.799 6.164 19.391 1 94.44 261 PHE B O 1
ATOM 5473 N N . GLY B 1 262 ? 3.508 6.266 21.469 1 95.56 262 GLY B N 1
ATOM 5474 C CA . GLY B 1 262 ? 3.822 4.848 21.531 1 95.56 262 GLY B CA 1
ATOM 5475 C C . GLY B 1 262 ? 4.988 4.457 20.641 1 95.56 262 GLY B C 1
ATOM 5476 O O . GLY B 1 262 ? 4.945 3.426 19.969 1 95.56 262 GLY B O 1
ATOM 5477 N N . VAL B 1 263 ? 5.992 5.324 20.531 1 96.25 263 VAL B N 1
ATOM 5478 C CA . VAL B 1 263 ? 7.172 5.023 19.719 1 96.25 263 VAL B CA 1
ATOM 5479 C C . VAL B 1 263 ? 8.289 4.484 20.625 1 96.25 263 VAL B C 1
ATOM 5481 O O . VAL B 1 263 ? 8.336 4.785 21.812 1 96.25 263 VAL B O 1
ATOM 5484 N N . ARG B 1 264 ? 9.195 3.637 20.203 1 93.5 264 ARG B N 1
ATOM 5485 C CA . ARG B 1 264 ? 10.305 3.074 20.953 1 93.5 264 ARG B CA 1
ATOM 5486 C C . ARG B 1 264 ? 11.336 4.148 21.297 1 93.5 264 ARG B C 1
ATOM 5488 O O . ARG B 1 264 ? 11.836 4.199 22.422 1 93.5 264 ARG B O 1
ATOM 5495 N N . ASP B 1 265 ? 11.625 4.883 20.266 1 95.88 265 ASP B N 1
ATOM 5496 C CA . ASP B 1 265 ? 12.555 6 20.375 1 95.88 265 ASP B CA 1
ATOM 5497 C C . ASP B 1 265 ? 12.43 6.949 19.188 1 95.88 265 ASP B C 1
ATOM 5499 O O . ASP B 1 265 ? 11.727 6.648 18.219 1 95.88 265 ASP B O 1
ATOM 5503 N N . PHE B 1 266 ? 13.07 8.078 19.375 1 97.75 266 PHE B N 1
ATOM 5504 C CA . PHE B 1 266 ? 13.094 9.016 18.266 1 97.75 266 PHE B CA 1
ATOM 5505 C C . PHE B 1 266 ? 14.328 8.789 17.391 1 97.75 266 PHE B C 1
ATOM 5507 O O . PHE B 1 266 ? 15.297 8.156 17.828 1 97.75 266 PHE B O 1
ATOM 5514 N N . LEU B 1 267 ? 14.281 9.227 16.141 1 97.38 267 LEU B N 1
ATOM 5515 C CA . LEU B 1 267 ? 15.391 9.086 15.203 1 97.38 267 LEU B CA 1
ATOM 5516 C C . LEU B 1 267 ? 16.688 9.633 15.797 1 97.38 267 LEU B C 1
ATOM 5518 O O . LEU B 1 267 ? 16.703 10.75 16.328 1 97.38 267 LEU B O 1
ATOM 5522 N N . GLY B 1 268 ? 17.703 8.812 15.82 1 95.62 268 GLY B N 1
ATOM 5523 C CA . GLY B 1 268 ? 19 9.219 16.312 1 95.62 268 GLY B CA 1
ATOM 5524 C C . GLY B 1 268 ? 19.031 9.406 17.828 1 95.62 268 GLY B C 1
ATOM 5525 O O . GLY B 1 268 ? 20.016 9.914 18.375 1 95.62 268 GLY B O 1
ATOM 5526 N N . GLY B 1 269 ? 17.969 9.094 18.484 1 96.62 269 GLY B N 1
ATOM 5527 C CA . GLY B 1 269 ? 17.906 9.297 19.922 1 96.62 269 GLY B CA 1
ATOM 5528 C C . GLY B 1 269 ? 17.766 10.758 20.312 1 96.62 269 GLY B C 1
ATOM 5529 O O . GLY B 1 269 ? 18.188 11.164 21.391 1 96.62 269 GLY B O 1
ATOM 5530 N N . ALA B 1 270 ? 17.172 11.555 19.438 1 96.94 270 ALA B N 1
ATOM 5531 C CA . ALA B 1 270 ? 17.094 13 19.625 1 96.94 270 ALA B CA 1
ATOM 5532 C C . ALA B 1 270 ? 16.312 13.359 20.875 1 96.94 270 ALA B C 1
ATOM 5534 O O . ALA B 1 270 ? 15.289 12.742 21.172 1 96.94 270 ALA B O 1
ATOM 5535 N N . ARG B 1 271 ? 16.828 14.375 21.641 1 96.88 271 ARG B N 1
ATOM 5536 C CA . ARG B 1 271 ? 16.203 14.93 22.844 1 96.88 271 ARG B CA 1
ATOM 5537 C C . ARG B 1 271 ? 16.469 16.422 22.953 1 96.88 271 ARG B C 1
ATOM 5539 O O . ARG B 1 271 ? 17.344 16.969 22.281 1 96.88 271 ARG B O 1
ATOM 5546 N N . ASN B 1 272 ? 15.609 17.016 23.703 1 96 272 ASN B N 1
ATOM 5547 C CA . ASN B 1 272 ? 15.797 18.422 24.062 1 96 272 ASN B CA 1
ATOM 5548 C C . ASN B 1 272 ? 16.062 19.281 22.828 1 96 272 ASN B C 1
ATOM 5550 O O . ASN B 1 272 ? 15.289 19.266 21.875 1 96 272 ASN B O 1
ATOM 5554 N N . LEU B 1 273 ? 17.219 19.906 22.797 1 96.12 273 LEU B N 1
ATOM 5555 C CA . LEU B 1 273 ? 17.484 20.875 21.734 1 96.12 273 LEU B CA 1
ATOM 5556 C C . LEU B 1 273 ? 17.562 20.188 20.391 1 96.12 273 LEU B C 1
ATOM 5558 O O . LEU B 1 273 ? 17.078 20.703 19.375 1 96.12 273 LEU B O 1
ATOM 5562 N N . GLU B 1 274 ? 18.219 19.031 20.375 1 96.31 274 GLU B N 1
ATOM 5563 C CA . GLU B 1 274 ? 18.328 18.312 19.109 1 96.31 274 GLU B CA 1
ATOM 5564 C C . GLU B 1 274 ? 16.953 17.922 18.578 1 96.31 274 GLU B C 1
ATOM 5566 O O . GLU B 1 274 ? 16.688 18.047 17.375 1 96.31 274 GLU B O 1
ATOM 5571 N N . PHE B 1 275 ? 16.125 17.438 19.469 1 96.81 275 PHE B N 1
ATOM 5572 C CA . PHE B 1 275 ? 14.758 17.094 19.109 1 96.81 275 PHE B CA 1
ATOM 5573 C C . PHE B 1 275 ? 14.023 18.312 18.547 1 96.81 275 PHE B C 1
ATOM 5575 O O . PHE B 1 275 ? 13.422 18.234 17.469 1 96.81 275 PHE B O 1
ATOM 5582 N N . ASN B 1 276 ? 14.141 19.453 19.219 1 96.75 276 ASN B N 1
ATOM 5583 C CA . ASN B 1 276 ? 13.453 20.672 18.812 1 96.75 276 ASN B CA 1
ATOM 5584 C C . ASN B 1 276 ? 14 21.203 17.484 1 96.75 276 ASN B C 1
ATOM 5586 O O . ASN B 1 276 ? 13.234 21.688 16.641 1 96.75 276 ASN B O 1
ATOM 5590 N N . GLN B 1 277 ? 15.258 21.125 17.312 1 96.75 277 GLN B N 1
ATOM 5591 C CA . GLN B 1 277 ? 15.867 21.609 16.078 1 96.75 277 GLN B CA 1
ATOM 5592 C C . GLN B 1 277 ? 15.383 20.797 14.883 1 96.75 277 GLN B C 1
ATOM 5594 O O . GLN B 1 277 ? 15.023 21.359 13.844 1 96.75 277 GLN B O 1
ATOM 5599 N N . ARG B 1 278 ? 15.383 19.484 15.023 1 97 278 ARG B N 1
ATOM 5600 C CA . ARG B 1 278 ? 14.922 18.625 13.945 1 97 278 ARG B CA 1
ATOM 5601 C C . ARG B 1 278 ? 13.461 18.891 13.609 1 97 278 ARG B C 1
ATOM 5603 O O . ARG B 1 278 ? 13.102 18.984 12.438 1 97 278 ARG B O 1
ATOM 5610 N N . LEU B 1 279 ? 12.703 19.031 14.602 1 96.75 279 LEU B N 1
ATOM 5611 C CA . LEU B 1 279 ? 11.258 19.125 14.438 1 96.75 279 LEU B CA 1
ATOM 5612 C C . LEU B 1 279 ? 10.867 20.484 13.875 1 96.75 279 LEU B C 1
ATOM 5614 O O . LEU B 1 279 ? 9.992 20.578 13.008 1 96.75 279 LEU B O 1
ATOM 5618 N N . TYR B 1 280 ? 11.555 21.578 14.266 1 97 280 TYR B N 1
ATOM 5619 C CA . TYR B 1 280 ? 11.039 22.906 13.961 1 97 280 TYR B CA 1
ATOM 5620 C C . TYR B 1 280 ? 11.953 23.641 12.992 1 97 280 TYR B C 1
ATOM 5622 O O . TYR B 1 280 ? 11.523 24.562 12.297 1 97 280 TYR B O 1
ATOM 5630 N N . ALA B 1 281 ? 13.266 23.219 12.906 1 97.5 281 ALA B N 1
ATOM 5631 C CA . ALA B 1 281 ? 14.195 24.109 12.203 1 97.5 281 ALA B CA 1
ATOM 5632 C C . ALA B 1 281 ? 14.922 23.359 11.086 1 97.5 281 ALA B C 1
ATOM 5634 O O . ALA B 1 281 ? 15.719 23.953 10.359 1 97.5 281 ALA B O 1
ATOM 5635 N N . GLU B 1 282 ? 14.656 22.094 10.906 1 97.69 282 GLU B N 1
ATOM 5636 C CA . GLU B 1 282 ? 15.297 21.328 9.836 1 97.69 282 GLU B CA 1
ATOM 5637 C C . GLU B 1 282 ? 14.258 20.75 8.883 1 97.69 282 GLU B C 1
ATOM 5639 O O . GLU B 1 282 ? 13.148 20.406 9.297 1 97.69 282 GLU B O 1
ATOM 5644 N N . PRO B 1 283 ? 14.633 20.688 7.555 1 98.25 283 PRO B N 1
ATOM 5645 C CA . PRO B 1 283 ? 13.742 20.031 6.598 1 98.25 283 PRO B CA 1
ATOM 5646 C C . PRO B 1 283 ? 13.797 18.5 6.688 1 98.25 283 PRO B C 1
ATOM 5648 O O . PRO B 1 283 ? 14.742 17.938 7.25 1 98.25 283 PRO B O 1
ATOM 5651 N N . CYS B 1 284 ? 12.797 17.797 6.227 1 98.25 284 CYS B N 1
ATOM 5652 C CA . CYS B 1 284 ? 12.758 16.344 6.277 1 98.25 284 CYS B CA 1
ATOM 5653 C C . CYS B 1 284 ? 11.867 15.781 5.168 1 98.25 284 CYS B C 1
ATOM 5655 O O . CYS B 1 284 ? 11.211 16.547 4.457 1 98.25 284 CYS B O 1
ATOM 5657 N N . VAL B 1 285 ? 11.945 14.523 4.934 1 98.56 285 VAL B N 1
ATOM 5658 C CA . VAL B 1 285 ? 11.055 13.789 4.043 1 98.56 285 VAL B CA 1
ATOM 5659 C C . VAL B 1 285 ? 10.25 12.766 4.84 1 98.56 285 VAL B C 1
ATOM 5661 O O . VAL B 1 285 ? 10.773 12.133 5.758 1 98.56 285 VAL B O 1
ATOM 5664 N N . ASN B 1 286 ? 8.984 12.727 4.613 1 98.19 286 ASN B N 1
ATOM 5665 C CA . ASN B 1 286 ? 8.062 11.758 5.199 1 98.19 286 ASN B CA 1
ATOM 5666 C C . ASN B 1 286 ? 7.336 10.953 4.125 1 98.19 286 ASN B C 1
ATOM 5668 O O . ASN B 1 286 ? 6.992 11.492 3.07 1 98.19 286 ASN B O 1
ATOM 5672 N N . LEU B 1 287 ? 7.191 9.672 4.367 1 98.69 287 LEU B N 1
ATOM 5673 C CA . LEU B 1 287 ? 6.391 8.836 3.488 1 98.69 287 LEU B CA 1
ATOM 5674 C C . LEU B 1 287 ? 4.965 8.695 4.016 1 98.69 287 LEU B C 1
ATOM 5676 O O . LEU B 1 287 ? 4.758 8.266 5.152 1 98.69 287 LEU B O 1
ATOM 5680 N N . ASN B 1 288 ? 3.965 9.039 3.156 1 97.75 288 ASN B N 1
ATOM 5681 C CA . ASN B 1 288 ? 2.572 9.133 3.576 1 97.75 288 ASN B CA 1
ATOM 5682 C C . ASN B 1 288 ? 1.804 7.852 3.277 1 97.75 288 ASN B C 1
ATOM 5684 O O . ASN B 1 288 ? 0.823 7.539 3.955 1 97.75 288 ASN B O 1
ATOM 5688 N N . GLY B 1 289 ? 2.203 7.188 2.221 1 98.31 289 GLY B N 1
ATOM 5689 C CA . GLY B 1 289 ? 1.521 5.98 1.79 1 98.31 289 GLY B CA 1
ATOM 5690 C C . GLY B 1 289 ? 2.314 5.176 0.776 1 98.31 289 GLY B C 1
ATOM 5691 O O . GLY B 1 289 ? 3.178 5.719 0.085 1 98.31 289 GLY B O 1
ATOM 5692 N N . PHE B 1 290 ? 2.119 3.904 0.708 1 98.75 290 PHE B N 1
ATOM 5693 C CA . PHE B 1 290 ? 2.633 2.949 -0.267 1 98.75 290 PHE B CA 1
ATOM 5694 C C . PHE B 1 290 ? 1.569 1.92 -0.63 1 98.75 290 PHE B C 1
ATOM 5696 O O . PHE B 1 290 ? 1.003 1.269 0.25 1 98.75 290 PHE B O 1
ATOM 5703 N N . HIS B 1 291 ? 1.313 1.756 -1.957 1 98.38 291 HIS B N 1
ATOM 5704 C CA . HIS B 1 291 ? 0.249 0.852 -2.377 1 98.38 291 HIS B CA 1
ATOM 5705 C C . HIS B 1 291 ? 0.631 0.103 -3.648 1 98.38 291 HIS B C 1
ATOM 5707 O O . HIS B 1 291 ? 1.016 0.719 -4.645 1 98.38 291 HIS B O 1
ATOM 5713 N N . SER B 1 292 ? 0.529 -1.212 -3.549 1 98.25 292 SER B N 1
ATOM 5714 C CA . SER B 1 292 ? 0.782 -2.096 -4.684 1 98.25 292 SER B CA 1
ATOM 5715 C C . SER B 1 292 ? 0.278 -3.508 -4.402 1 98.25 292 SER B C 1
ATOM 5717 O O . SER B 1 292 ? 0.424 -4.016 -3.291 1 98.25 292 SER B O 1
ATOM 5719 N N . GLY B 1 293 ? -0.359 -4.094 -5.43 1 96.94 293 GLY B N 1
ATOM 5720 C CA . GLY B 1 293 ? -0.648 -5.52 -5.402 1 96.94 293 GLY B CA 1
ATOM 5721 C C . GLY B 1 293 ? -1.714 -5.891 -4.387 1 96.94 293 GLY B C 1
ATOM 5722 O O . GLY B 1 293 ? -2.645 -5.117 -4.145 1 96.94 293 GLY B O 1
ATOM 5723 N N . TYR B 1 294 ? -1.648 -7.078 -3.869 1 95.5 294 TYR B N 1
ATOM 5724 C CA . TYR B 1 294 ? -2.701 -7.676 -3.053 1 95.5 294 TYR B CA 1
ATOM 5725 C C . TYR B 1 294 ? -2.488 -7.359 -1.576 1 95.5 294 TYR B C 1
ATOM 5727 O O . TYR B 1 294 ? -1.384 -7.52 -1.054 1 95.5 294 TYR B O 1
ATOM 5735 N N . GLY B 1 295 ? -3.52 -6.883 -0.952 1 94.25 295 GLY B N 1
ATOM 5736 C CA . GLY B 1 295 ? -3.451 -6.562 0.466 1 94.25 295 GLY B CA 1
ATOM 5737 C C . GLY B 1 295 ? -4.539 -7.234 1.28 1 94.25 295 GLY B C 1
ATOM 5738 O O . GLY B 1 295 ? -4.641 -7.02 2.49 1 94.25 295 GLY B O 1
ATOM 5739 N N . GLY B 1 296 ? -5.348 -8.125 0.663 1 91.56 296 GLY B N 1
ATOM 5740 C CA . GLY B 1 296 ? -6.461 -8.766 1.34 1 91.56 296 GLY B CA 1
ATOM 5741 C C . GLY B 1 296 ? -6.043 -9.953 2.184 1 91.56 296 GLY B C 1
ATOM 5742 O O . GLY B 1 296 ? -4.852 -10.18 2.404 1 91.56 296 GLY B O 1
ATOM 5743 N N . PRO B 1 297 ? -7.047 -10.695 2.719 1 90.94 297 PRO B N 1
ATOM 5744 C CA . PRO B 1 297 ? -6.73 -11.844 3.57 1 90.94 297 PRO B CA 1
ATOM 5745 C C . PRO B 1 297 ? -5.961 -12.938 2.83 1 90.94 297 PRO B C 1
ATOM 5747 O O . PRO B 1 297 ? -6.215 -13.18 1.646 1 90.94 297 PRO B O 1
ATOM 5750 N N . GLY B 1 298 ? -5.066 -13.578 3.557 1 90.12 298 GLY B N 1
ATOM 5751 C CA . GLY B 1 298 ? -4.324 -14.68 2.975 1 90.12 298 GLY B CA 1
ATOM 5752 C C . GLY B 1 298 ? -3.299 -14.234 1.947 1 90.12 298 GLY B C 1
ATOM 5753 O O . GLY B 1 298 ? -2.674 -13.188 2.102 1 90.12 298 GLY B O 1
ATOM 5754 N N . SER B 1 299 ? -3.049 -15.117 0.979 1 90.31 299 SER B N 1
ATOM 5755 C CA . SER B 1 299 ? -2.033 -14.844 -0.033 1 90.31 299 SER B CA 1
ATOM 5756 C C . SER B 1 299 ? -2.641 -14.82 -1.432 1 90.31 299 SER B C 1
ATOM 5758 O O . SER B 1 299 ? -3.732 -15.352 -1.65 1 90.31 299 SER B O 1
ATOM 5760 N N . LYS B 1 300 ? -2.115 -14.078 -2.258 1 91.12 300 LYS B N 1
ATOM 5761 C CA . LYS B 1 300 ? -2.307 -14.07 -3.705 1 91.12 300 LYS B CA 1
ATOM 5762 C C . LYS B 1 300 ? -0.968 -14.086 -4.438 1 91.12 300 LYS B C 1
ATOM 5764 O O . LYS B 1 300 ? -0.16 -13.164 -4.281 1 91.12 300 LYS B O 1
ATOM 5769 N N . THR B 1 301 ? -0.723 -15.102 -5.191 1 92.5 301 THR B N 1
ATOM 5770 C CA . THR B 1 301 ? 0.573 -15.266 -5.84 1 92.5 301 THR B CA 1
ATOM 5771 C C . THR B 1 301 ? 0.618 -14.5 -7.16 1 92.5 301 THR B C 1
ATOM 5773 O O . THR B 1 301 ? 0.57 -15.102 -8.234 1 92.5 301 THR B O 1
ATOM 5776 N N . VAL B 1 302 ? 0.861 -13.203 -6.969 1 94.69 302 VAL B N 1
ATOM 5777 C CA . VAL B 1 302 ? 0.869 -12.281 -8.102 1 94.69 302 VAL B CA 1
ATOM 5778 C C . VAL B 1 302 ? 2.156 -11.461 -8.086 1 94.69 302 VAL B C 1
ATOM 5780 O O . VAL B 1 302 ? 2.789 -11.305 -7.043 1 94.69 302 VAL B O 1
ATOM 5783 N N . LEU B 1 303 ? 2.629 -11.109 -9.234 1 97.31 303 LEU B N 1
ATOM 5784 C CA . LEU B 1 303 ? 3.59 -10.039 -9.461 1 97.31 303 LEU B CA 1
ATOM 5785 C C . LEU B 1 303 ? 2.893 -8.781 -9.977 1 97.31 303 LEU B C 1
ATOM 5787 O O . LEU B 1 303 ? 2.477 -8.734 -11.133 1 97.31 303 LEU B O 1
ATOM 5791 N N . PRO B 1 304 ? 2.746 -7.801 -9.062 1 97.44 304 PRO B N 1
ATOM 5792 C CA . PRO B 1 304 ? 2.018 -6.609 -9.508 1 97.44 304 PRO B CA 1
ATOM 5793 C C . PRO B 1 304 ? 2.713 -5.887 -10.656 1 97.44 304 PRO B C 1
ATOM 5795 O O . PRO B 1 304 ? 3.939 -5.957 -10.781 1 97.44 304 PRO B O 1
ATOM 5798 N N . ALA B 1 305 ? 1.892 -5.168 -11.445 1 97.62 305 ALA B N 1
ATOM 5799 C CA . ALA B 1 305 ? 2.428 -4.457 -12.609 1 97.62 305 ALA B CA 1
ATOM 5800 C C . ALA B 1 305 ? 2.881 -3.053 -12.227 1 97.62 305 ALA B C 1
ATOM 5802 O O . ALA B 1 305 ? 3.711 -2.453 -12.914 1 97.62 305 ALA B O 1
ATOM 5803 N N . GLU B 1 306 ? 2.299 -2.535 -11.117 1 97.75 306 GLU B N 1
ATOM 5804 C CA . GLU B 1 306 ? 2.584 -1.147 -10.766 1 97.75 306 GLU B CA 1
ATOM 5805 C C . GLU B 1 306 ? 2.623 -0.96 -9.25 1 97.75 306 GLU B C 1
ATOM 5807 O O . GLU B 1 306 ? 2.117 -1.801 -8.508 1 97.75 306 GLU B O 1
ATOM 5812 N N . ALA B 1 307 ? 3.279 0.083 -8.789 1 98.56 307 ALA B N 1
ATOM 5813 C CA . ALA B 1 307 ? 3.359 0.542 -7.406 1 98.56 307 ALA B CA 1
ATOM 5814 C C . ALA B 1 307 ? 3.459 2.062 -7.336 1 98.56 307 ALA B C 1
ATOM 5816 O O . ALA B 1 307 ? 3.977 2.699 -8.258 1 98.56 307 ALA B O 1
ATOM 5817 N N . TYR B 1 308 ? 2.938 2.617 -6.281 1 98.69 308 TYR B N 1
ATOM 5818 C CA . TYR B 1 308 ? 3.131 4.047 -6.066 1 98.69 308 TYR B CA 1
ATOM 5819 C C . TYR B 1 308 ? 3.262 4.363 -4.582 1 98.69 308 TYR B C 1
ATOM 5821 O O . TYR B 1 308 ? 2.773 3.611 -3.736 1 98.69 308 TYR B O 1
ATOM 5829 N N . ALA B 1 309 ? 3.941 5.422 -4.297 1 98.75 309 ALA B N 1
ATOM 5830 C CA . ALA B 1 309 ? 4.145 5.938 -2.943 1 98.75 309 ALA B CA 1
ATOM 5831 C C . ALA B 1 309 ? 3.92 7.445 -2.889 1 98.75 309 ALA B C 1
ATOM 5833 O O . ALA B 1 309 ? 4.289 8.164 -3.818 1 98.75 309 ALA B O 1
ATOM 5834 N N . LYS B 1 310 ? 3.295 7.848 -1.848 1 97.88 310 LYS B N 1
ATOM 5835 C CA . LYS B 1 310 ? 3.096 9.273 -1.582 1 97.88 310 LYS B CA 1
ATOM 5836 C C . LYS B 1 310 ? 4.031 9.758 -0.482 1 97.88 310 LYS B C 1
ATOM 5838 O O . LYS B 1 310 ? 4.273 9.055 0.497 1 97.88 310 LYS B O 1
ATOM 5843 N N . LEU B 1 311 ? 4.562 10.93 -0.694 1 98 311 LEU B N 1
ATOM 5844 C CA . LEU B 1 311 ? 5.504 11.484 0.274 1 98 311 LEU B CA 1
ATOM 5845 C C . LEU B 1 311 ? 5.406 13.008 0.316 1 98 311 LEU B C 1
ATOM 5847 O O . LEU B 1 311 ? 4.805 13.617 -0.569 1 98 311 LEU B O 1
ATOM 5851 N N . ASP B 1 312 ? 5.914 13.578 1.36 1 97.44 312 ASP B N 1
ATOM 5852 C CA . ASP B 1 312 ? 6.02 15.031 1.444 1 97.44 312 ASP B CA 1
ATOM 5853 C C . ASP B 1 312 ? 7.371 15.453 2.02 1 97.44 312 ASP B C 1
ATOM 5855 O O . ASP B 1 312 ? 8.008 14.688 2.752 1 97.44 312 ASP B O 1
ATOM 5859 N N . PHE B 1 313 ? 7.832 16.625 1.618 1 98.06 313 PHE B N 1
ATOM 5860 C CA . PHE B 1 313 ? 9 17.297 2.18 1 98.06 313 PHE B CA 1
ATOM 5861 C C . PHE B 1 313 ? 8.586 18.516 2.994 1 98.06 313 PHE B C 1
ATOM 5863 O O . PHE B 1 313 ? 7.855 19.375 2.502 1 98.06 313 PHE B O 1
ATOM 5870 N N . ARG B 1 314 ? 9 18.531 4.195 1 98.06 314 ARG B N 1
ATOM 5871 C CA . ARG B 1 314 ? 8.906 19.766 4.973 1 98.06 314 ARG B CA 1
ATOM 5872 C C . ARG B 1 314 ? 10.094 20.672 4.695 1 98.06 314 ARG B C 1
ATOM 5874 O O . ARG B 1 314 ? 11.227 20.203 4.566 1 98.06 314 ARG B O 1
ATOM 5881 N N . LEU B 1 315 ? 9.836 21.938 4.586 1 98.12 315 LEU B N 1
ATOM 5882 C CA . LEU B 1 315 ? 10.859 22.875 4.168 1 98.12 315 LEU B CA 1
ATOM 5883 C C . LEU B 1 315 ? 11.039 23.984 5.211 1 98.12 315 LEU B C 1
ATOM 5885 O O . LEU B 1 315 ? 10.141 24.234 6.008 1 98.12 315 LEU B O 1
ATOM 5889 N N . VAL B 1 316 ? 12.164 24.625 5.152 1 98 316 VAL B N 1
ATOM 5890 C CA . VAL B 1 316 ? 12.5 25.688 6.094 1 98 316 VAL B CA 1
ATOM 5891 C C . VAL B 1 316 ? 12.859 26.969 5.328 1 98 316 VAL B C 1
ATOM 5893 O O . VAL B 1 316 ? 12.922 26.953 4.098 1 98 316 VAL B O 1
ATOM 5896 N N . PRO B 1 317 ? 12.984 28.078 6.047 1 95.5 317 PRO B N 1
ATOM 5897 C CA . PRO B 1 317 ? 13.133 29.375 5.383 1 95.5 317 PRO B CA 1
ATOM 5898 C C . PRO B 1 317 ? 14.203 29.359 4.293 1 95.5 317 PRO B C 1
ATOM 5900 O O . PRO B 1 317 ? 15.289 28.828 4.496 1 95.5 317 PRO B O 1
ATOM 5903 N N . ASP B 1 318 ? 13.938 29.859 3.133 1 95.88 318 ASP B N 1
ATOM 5904 C CA . ASP B 1 318 ? 14.734 30.094 1.933 1 95.88 318 ASP B CA 1
ATOM 5905 C C . ASP B 1 318 ? 14.68 28.891 0.994 1 95.88 318 ASP B C 1
ATOM 5907 O O . ASP B 1 318 ? 15.164 28.953 -0.137 1 95.88 318 ASP B O 1
ATOM 5911 N N . GLN B 1 319 ? 14.086 27.766 1.426 1 97.31 319 GLN B N 1
ATOM 5912 C CA . GLN B 1 319 ? 13.828 26.688 0.486 1 97.31 319 GLN B CA 1
ATOM 5913 C C . GLN B 1 319 ? 12.586 26.969 -0.356 1 97.31 319 GLN B C 1
ATOM 5915 O O . GLN B 1 319 ? 11.664 27.656 0.098 1 97.31 319 GLN B O 1
ATOM 5920 N N . ASP B 1 320 ? 12.609 26.484 -1.533 1 96.06 320 ASP B N 1
ATOM 5921 C CA . ASP B 1 320 ? 11.531 26.656 -2.502 1 96.06 320 ASP B CA 1
ATOM 5922 C C . ASP B 1 320 ? 10.883 25.312 -2.85 1 96.06 320 ASP B C 1
ATOM 5924 O O . ASP B 1 320 ? 11.531 24.438 -3.416 1 96.06 320 ASP B O 1
ATOM 5928 N N . PRO B 1 321 ? 9.586 25.188 -2.604 1 96.44 321 PRO B N 1
ATOM 5929 C CA . PRO B 1 321 ? 8.922 23.906 -2.887 1 96.44 321 PRO B CA 1
ATOM 5930 C C . PRO B 1 321 ? 9.008 23.516 -4.359 1 96.44 321 PRO B C 1
ATOM 5932 O O . PRO B 1 321 ? 8.984 22.328 -4.684 1 96.44 321 PRO B O 1
ATOM 5935 N N . GLU B 1 322 ? 9.172 24.453 -5.27 1 95.69 322 GLU B N 1
ATOM 5936 C CA . GLU B 1 322 ? 9.211 24.156 -6.703 1 95.69 322 GLU B CA 1
ATOM 5937 C C . GLU B 1 322 ? 10.547 23.531 -7.098 1 95.69 322 GLU B C 1
ATOM 5939 O O . GLU B 1 322 ? 10.641 22.875 -8.148 1 95.69 322 GLU B O 1
ATOM 5944 N N . GLU B 1 323 ? 11.523 23.641 -6.27 1 97.44 323 GLU B N 1
ATOM 5945 C CA . GLU B 1 323 ? 12.852 23.125 -6.586 1 97.44 323 GLU B CA 1
ATOM 5946 C C . GLU B 1 323 ? 12.992 21.672 -6.16 1 97.44 323 GLU B C 1
ATOM 5948 O O . GLU B 1 323 ? 13.797 20.938 -6.723 1 97.44 323 GLU B O 1
ATOM 5953 N N . VAL B 1 324 ? 12.219 21.266 -5.184 1 97.62 324 VAL B N 1
ATOM 5954 C CA . VAL B 1 324 ? 12.398 19.969 -4.531 1 97.62 324 VAL B CA 1
ATOM 5955 C C . VAL B 1 324 ? 12.117 18.844 -5.523 1 97.62 324 VAL B C 1
ATOM 5957 O O . VAL B 1 324 ? 12.898 17.906 -5.641 1 97.62 324 VAL B O 1
ATOM 5960 N N . PRO B 1 325 ? 11.023 18.906 -6.367 1 98 325 PRO B N 1
ATOM 5961 C CA . PRO B 1 325 ? 10.781 17.844 -7.336 1 98 325 PRO B CA 1
ATOM 5962 C C . PRO B 1 325 ? 11.906 17.703 -8.352 1 98 325 PRO B C 1
ATOM 5964 O O . PRO B 1 325 ? 12.211 16.594 -8.789 1 98 325 PRO B O 1
ATOM 5967 N N . ILE B 1 326 ? 12.516 18.781 -8.695 1 98 326 ILE B N 1
ATOM 5968 C CA . ILE B 1 326 ? 13.617 18.781 -9.656 1 98 326 ILE B CA 1
ATOM 5969 C C . ILE B 1 326 ? 14.82 18.078 -9.047 1 98 326 ILE B C 1
ATOM 5971 O O . ILE B 1 326 ? 15.438 17.219 -9.688 1 98 326 ILE B O 1
ATOM 5975 N N . LEU B 1 327 ? 15.133 18.406 -7.82 1 98.56 327 LEU B N 1
ATOM 5976 C CA . LEU B 1 327 ? 16.234 17.781 -7.121 1 98.56 327 LEU B CA 1
ATOM 5977 C C . LEU B 1 327 ? 15.992 16.281 -6.949 1 98.56 327 LEU B C 1
ATOM 5979 O O . LEU B 1 327 ? 16.906 15.469 -7.117 1 98.56 327 LEU B O 1
ATOM 5983 N N . LEU B 1 328 ? 14.766 15.93 -6.637 1 98.62 328 LEU B N 1
ATOM 5984 C CA . LEU B 1 328 ? 14.391 14.539 -6.441 1 98.62 328 LEU B CA 1
ATOM 5985 C C . LEU B 1 328 ? 14.547 13.742 -7.734 1 98.62 328 LEU B C 1
ATOM 5987 O O . LEU B 1 328 ? 15.109 12.648 -7.73 1 98.62 328 LEU B O 1
ATOM 5991 N N . GLN B 1 329 ? 14.055 14.297 -8.789 1 98.44 329 GLN B N 1
ATOM 5992 C CA . GLN B 1 329 ? 14.156 13.633 -10.086 1 98.44 329 GLN B CA 1
ATOM 5993 C C . GLN B 1 329 ? 15.617 13.375 -10.453 1 98.44 329 GLN B C 1
ATOM 5995 O O . GLN B 1 329 ? 15.961 12.289 -10.922 1 98.44 329 GLN B O 1
ATOM 6000 N N . ARG B 1 330 ? 16.438 14.336 -10.266 1 98.5 330 ARG B N 1
ATOM 6001 C CA . ARG B 1 330 ? 17.859 14.195 -10.562 1 98.5 330 ARG B CA 1
ATOM 6002 C C . ARG B 1 330 ? 18.484 13.109 -9.695 1 98.5 330 ARG B C 1
ATOM 6004 O O . ARG B 1 330 ? 19.312 12.328 -10.18 1 98.5 330 ARG B O 1
ATOM 6011 N N . HIS B 1 331 ? 18.125 13.094 -8.445 1 98.75 331 HIS B N 1
ATOM 6012 C CA . HIS B 1 331 ? 18.625 12.078 -7.523 1 98.75 331 HIS B CA 1
ATOM 6013 C C . HIS B 1 331 ? 18.234 10.68 -7.98 1 98.75 331 HIS B C 1
ATOM 6015 O O . HIS B 1 331 ? 19.078 9.781 -8.031 1 98.75 331 HIS B O 1
ATOM 6021 N N . LEU B 1 332 ? 16.953 10.492 -8.367 1 98.56 332 LEU B N 1
ATOM 6022 C CA . LEU B 1 332 ? 16.453 9.195 -8.812 1 98.56 332 LEU B CA 1
ATOM 6023 C C . LEU B 1 332 ? 17.156 8.75 -10.086 1 98.56 332 LEU B C 1
ATOM 6025 O O . LEU B 1 332 ? 17.578 7.598 -10.203 1 98.56 332 LEU B O 1
ATOM 6029 N N . GLU B 1 333 ? 17.375 9.656 -10.969 1 98 333 GLU B N 1
ATOM 6030 C CA . GLU B 1 333 ? 18.078 9.352 -12.211 1 98 333 GLU B CA 1
ATOM 6031 C C . GLU B 1 333 ? 19.531 8.938 -11.93 1 98 333 GLU B C 1
ATOM 6033 O O . GLU B 1 333 ? 20.016 7.961 -12.492 1 98 333 GLU B O 1
ATOM 6038 N N . ALA B 1 334 ? 20.141 9.664 -11.07 1 98.19 334 ALA B N 1
ATOM 6039 C CA . ALA B 1 334 ? 21.547 9.383 -10.742 1 98.19 334 ALA B CA 1
ATOM 6040 C C . ALA B 1 334 ? 21.688 8.016 -10.078 1 98.19 334 ALA B C 1
ATOM 6042 O O . ALA B 1 334 ? 22.719 7.359 -10.227 1 98.19 334 ALA B O 1
ATOM 6043 N N . GLN B 1 335 ? 20.672 7.621 -9.43 1 97 335 GLN B N 1
ATOM 6044 C CA . GLN B 1 335 ? 20.719 6.348 -8.711 1 97 335 GLN B CA 1
ATOM 6045 C C . GLN B 1 335 ? 20.203 5.211 -9.594 1 97 335 GLN B C 1
ATOM 6047 O O . GLN B 1 335 ? 20.094 4.07 -9.141 1 97 335 GLN B O 1
ATOM 6052 N N . GLY B 1 336 ? 19.859 5.496 -10.852 1 96.06 336 GLY B N 1
ATOM 6053 C CA . GLY B 1 336 ? 19.469 4.465 -11.797 1 96.06 336 GLY B CA 1
ATOM 6054 C C . GLY B 1 336 ? 17.969 4.195 -11.797 1 96.06 336 GLY B C 1
ATOM 6055 O O . GLY B 1 336 ? 17.516 3.184 -12.336 1 96.06 336 GLY B O 1
ATOM 6056 N N . PHE B 1 337 ? 17.188 5.031 -11.156 1 97.25 337 PHE B N 1
ATOM 6057 C CA . PHE B 1 337 ? 15.734 4.875 -11.094 1 97.25 337 PHE B CA 1
ATOM 6058 C C . PHE B 1 337 ? 15.055 5.703 -12.18 1 97.25 337 PHE B C 1
ATOM 6060 O O . PHE B 1 337 ? 14.133 6.477 -11.891 1 97.25 337 PHE B O 1
ATOM 6067 N N . HIS B 1 338 ? 15.414 5.453 -13.43 1 94.88 338 HIS B N 1
ATOM 6068 C CA . HIS B 1 338 ? 14.906 6.203 -14.57 1 94.88 338 HIS B CA 1
ATOM 6069 C C . HIS B 1 338 ? 13.43 5.906 -14.82 1 94.88 338 HIS B C 1
ATOM 6071 O O . HIS B 1 338 ? 12.742 6.676 -15.492 1 94.88 338 HIS B O 1
ATOM 6077 N N . ASP B 1 339 ? 12.969 4.852 -14.242 1 95 339 ASP B N 1
ATOM 6078 C CA . ASP B 1 339 ? 11.609 4.367 -14.492 1 95 339 ASP B CA 1
ATOM 6079 C C . ASP B 1 339 ? 10.656 4.824 -13.391 1 95 339 ASP B C 1
ATOM 6081 O O . ASP B 1 339 ? 9.477 4.465 -13.398 1 95 339 ASP B O 1
ATOM 6085 N N . VAL B 1 340 ? 11.148 5.578 -12.438 1 97.81 340 VAL B N 1
ATOM 6086 C CA . VAL B 1 340 ? 10.297 6.113 -11.383 1 97.81 340 VAL B CA 1
ATOM 6087 C C . VAL B 1 340 ? 9.805 7.504 -11.766 1 97.81 340 VAL B C 1
ATOM 6089 O O . VAL B 1 340 ? 10.602 8.422 -11.953 1 97.81 340 VAL B O 1
ATOM 6092 N N . GLU B 1 341 ? 8.508 7.656 -11.883 1 98.19 341 GLU B N 1
ATOM 6093 C CA . GLU B 1 341 ? 7.883 8.93 -12.234 1 98.19 341 GLU B CA 1
ATOM 6094 C C . GLU B 1 341 ? 7.629 9.781 -10.992 1 98.19 341 GLU B C 1
ATOM 6096 O O . GLU B 1 341 ? 7.109 9.281 -9.992 1 98.19 341 GLU B O 1
ATOM 6101 N N . VAL B 1 342 ? 8.039 11.055 -11.062 1 98.19 342 VAL B N 1
ATOM 6102 C CA . VAL B 1 342 ? 7.762 12.008 -10 1 98.19 342 VAL B CA 1
ATOM 6103 C C . VAL B 1 342 ? 6.547 12.859 -10.367 1 98.19 342 VAL B C 1
ATOM 6105 O O . VAL B 1 342 ? 6.562 13.578 -11.367 1 98.19 342 VAL B O 1
ATOM 6108 N N . VAL B 1 343 ? 5.496 12.789 -9.555 1 97.5 343 VAL B N 1
ATOM 6109 C CA . VAL B 1 343 ? 4.27 13.547 -9.781 1 97.5 343 VAL B CA 1
ATOM 6110 C C . VAL B 1 343 ? 4.062 14.547 -8.641 1 97.5 343 VAL B C 1
ATOM 6112 O O . VAL B 1 343 ? 4.031 14.164 -7.473 1 97.5 343 VAL B O 1
ATOM 6115 N N . VAL B 1 344 ? 3.922 15.812 -8.945 1 95.69 344 VAL B N 1
ATOM 6116 C CA . VAL B 1 344 ? 3.604 16.828 -7.945 1 95.69 344 VAL B CA 1
ATOM 6117 C C . VAL B 1 344 ? 2.107 16.797 -7.645 1 95.69 344 VAL B C 1
ATOM 6119 O O . VAL B 1 344 ? 1.284 16.969 -8.547 1 95.69 344 VAL B O 1
ATOM 6122 N N . LEU B 1 345 ? 1.734 16.578 -6.461 1 91.06 345 LEU B N 1
ATOM 6123 C CA . LEU B 1 345 ? 0.33 16.438 -6.09 1 91.06 345 LEU B CA 1
ATOM 6124 C C . LEU B 1 345 ? -0.293 17.797 -5.805 1 91.06 345 LEU B C 1
ATOM 6126 O O . LEU B 1 345 ? -1.491 18 -6.02 1 91.06 345 LEU B O 1
ATOM 6130 N N . GLU B 1 346 ? 0.55 18.656 -5.199 1 85 346 GLU B N 1
ATOM 6131 C CA . GLU B 1 346 ? 0.063 19.984 -4.84 1 85 346 GLU B CA 1
ATOM 6132 C C . GLU B 1 346 ? 1.098 21.062 -5.164 1 85 346 GLU B C 1
ATOM 6134 O O . GLU B 1 346 ? 2.273 20.766 -5.371 1 85 346 GLU B O 1
ATOM 6139 N N . LYS B 1 347 ? 0.675 22.312 -5.379 1 79.12 347 LYS B N 1
ATOM 6140 C CA . LYS B 1 347 ? 1.535 23.422 -5.746 1 79.12 347 LYS B CA 1
ATOM 6141 C C . LYS B 1 347 ? 2.596 23.688 -4.68 1 79.12 347 LYS B C 1
ATOM 6143 O O . LYS B 1 347 ? 3.645 24.266 -4.965 1 79.12 347 LYS B O 1
ATOM 6148 N N . GLY B 1 348 ? 2.469 23.188 -3.533 1 88.69 348 GLY B N 1
ATOM 6149 C CA . GLY B 1 348 ? 3.434 23.391 -2.465 1 88.69 348 GLY B CA 1
ATOM 6150 C C . GLY B 1 348 ? 3.227 24.688 -1.715 1 88.69 348 GLY B C 1
ATOM 6151 O O . GLY B 1 348 ? 2.637 25.641 -2.248 1 88.69 348 GLY B O 1
ATOM 6152 N N . GLU B 1 349 ? 3.76 24.828 -0.485 1 94.81 349 GLU B N 1
ATOM 6153 C CA . GLU B 1 349 ? 3.713 26 0.377 1 94.81 349 GLU B CA 1
ATOM 6154 C C . GLU B 1 349 ? 5.113 26.422 0.81 1 94.81 349 GLU B C 1
ATOM 6156 O O . GLU B 1 349 ? 5.914 25.594 1.241 1 94.81 349 GLU B O 1
ATOM 6161 N N . ARG B 1 350 ? 5.355 27.703 0.683 1 95.81 350 ARG B N 1
ATOM 6162 C CA . ARG B 1 350 ? 6.633 28.25 1.139 1 95.81 350 ARG B CA 1
ATOM 6163 C C . ARG B 1 350 ? 6.656 28.391 2.656 1 95.81 350 ARG B C 1
ATOM 6165 O O . ARG B 1 350 ? 5.633 28.703 3.271 1 95.81 350 ARG B O 1
ATOM 6172 N N . PRO B 1 351 ? 7.895 28.219 3.275 1 97.19 351 PRO B N 1
ATOM 6173 C CA . PRO B 1 351 ? 8.016 28.484 4.711 1 97.19 351 PRO B CA 1
ATOM 6174 C C . PRO B 1 351 ? 7.844 29.953 5.055 1 97.19 351 PRO B C 1
ATOM 6176 O O . PRO B 1 351 ? 8.133 30.828 4.227 1 97.19 351 PRO B O 1
ATOM 6179 N N . ALA B 1 352 ? 7.336 30.203 6.242 1 96.12 352 ALA B N 1
ATOM 6180 C CA . ALA B 1 352 ? 7.152 31.578 6.711 1 96.12 352 ALA B CA 1
ATOM 6181 C C . ALA B 1 352 ? 7.473 31.703 8.195 1 96.12 352 ALA B C 1
ATOM 6183 O O . ALA B 1 352 ? 7.184 30.797 8.977 1 96.12 352 ALA B O 1
ATOM 6184 N N . ARG B 1 353 ? 8.078 32.781 8.578 1 96.19 353 ARG B N 1
ATOM 6185 C CA . ARG B 1 353 ? 8.375 33.094 9.977 1 96.19 353 ARG B CA 1
ATOM 6186 C C . ARG B 1 353 ? 8.289 34.594 10.234 1 96.19 353 ARG B C 1
ATOM 6188 O O . ARG B 1 353 ? 8.914 35.406 9.523 1 96.19 353 ARG B O 1
ATOM 6195 N N . SER B 1 354 ? 7.457 34.969 11.172 1 96.56 354 SER B N 1
ATOM 6196 C CA . SER B 1 354 ? 7.414 36.344 11.633 1 96.56 354 SER B CA 1
ATOM 6197 C C . SER B 1 354 ? 8.688 36.719 12.391 1 96.56 354 SER B C 1
ATOM 6199 O O . SER B 1 354 ? 9.398 35.844 12.883 1 96.56 354 SER B O 1
ATOM 6201 N N . ASP B 1 355 ? 8.938 38.031 12.398 1 95.88 355 ASP B N 1
ATOM 6202 C CA . ASP B 1 355 ? 10 38.531 13.273 1 95.88 355 ASP B CA 1
ATOM 6203 C C . ASP B 1 355 ? 9.703 38.219 14.734 1 95.88 355 ASP B C 1
ATOM 6205 O O . ASP B 1 355 ? 8.75 38.719 15.312 1 95.88 355 ASP B O 1
ATOM 6209 N N . LEU B 1 356 ? 10.586 37.375 15.352 1 97.19 356 LEU B N 1
ATOM 6210 C CA . LEU B 1 356 ? 10.359 36.906 16.703 1 97.19 356 LEU B CA 1
ATOM 6211 C C . LEU B 1 356 ? 10.461 38.031 17.719 1 97.19 356 LEU B C 1
ATOM 6213 O O . LEU B 1 356 ? 9.969 37.906 18.844 1 97.19 356 LEU B O 1
ATOM 6217 N N . ALA B 1 357 ? 11.055 39.094 17.281 1 96.62 357 ALA B N 1
ATOM 6218 C CA . ALA B 1 357 ? 11.234 40.25 18.172 1 96.62 357 ALA B CA 1
ATOM 6219 C C . ALA B 1 357 ? 10.086 41.219 18.031 1 96.62 357 ALA B C 1
ATOM 6221 O O . ALA B 1 357 ? 10.008 42.219 18.781 1 96.62 357 ALA B O 1
ATOM 6222 N N . HIS B 1 358 ? 9.234 41.031 17.094 1 97.06 358 HIS B N 1
ATOM 6223 C CA . HIS B 1 358 ? 8.148 41.969 16.875 1 97.06 358 HIS B CA 1
ATOM 6224 C C . HIS B 1 358 ? 7.301 42.156 18.125 1 97.06 358 HIS B C 1
ATOM 6226 O O . HIS B 1 358 ? 7.02 41.188 18.828 1 97.06 358 HIS B O 1
ATOM 6232 N N . PRO B 1 359 ? 6.809 43.312 18.391 1 96.94 359 PRO B N 1
ATOM 6233 C CA . PRO B 1 359 ? 6.027 43.594 19.594 1 96.94 359 PRO B CA 1
ATOM 6234 C C . PRO B 1 359 ? 4.746 42.75 19.672 1 96.94 359 PRO B C 1
ATOM 6236 O O . PRO B 1 359 ? 4.293 42.406 20.766 1 96.94 359 PRO B O 1
ATOM 6239 N N . PHE B 1 360 ? 4.164 42.438 18.578 1 97.56 360 PHE B N 1
ATOM 6240 C CA . PHE B 1 360 ? 2.941 41.625 18.562 1 97.56 360 PHE B CA 1
ATOM 6241 C C . PHE B 1 360 ? 3.184 40.25 19.188 1 97.56 360 PHE B C 1
ATOM 6243 O O . PHE B 1 360 ? 2.303 39.719 19.844 1 97.56 360 PHE B O 1
ATOM 6250 N N . VAL B 1 361 ? 4.363 39.656 18.969 1 97.5 361 VAL B N 1
ATOM 6251 C CA . VAL B 1 361 ? 4.719 38.375 19.547 1 97.5 361 VAL B CA 1
ATOM 6252 C C . VAL B 1 361 ? 4.723 38.469 21.062 1 97.5 361 VAL B C 1
ATOM 6254 O O . VAL B 1 361 ? 4.191 37.594 21.766 1 97.5 361 VAL B O 1
ATOM 6257 N N . GLY B 1 362 ? 5.324 39.562 21.531 1 96.44 362 GLY B N 1
ATOM 6258 C CA . GLY B 1 362 ? 5.328 39.781 22.969 1 96.44 362 GLY B CA 1
ATOM 6259 C C . GLY B 1 362 ? 3.938 39.969 23.547 1 96.44 362 GLY B C 1
ATOM 6260 O O . GLY B 1 362 ? 3.648 39.469 24.641 1 96.44 362 GLY B O 1
ATOM 6261 N N . LEU B 1 363 ? 3.139 40.688 22.828 1 96.38 363 LEU B N 1
ATOM 6262 C CA . LEU B 1 363 ? 1.764 40.938 23.25 1 96.38 363 LEU B CA 1
ATOM 6263 C C . LEU B 1 363 ? 0.987 39.625 23.344 1 96.38 363 LEU B C 1
ATOM 6265 O O . LEU B 1 363 ? 0.25 39.375 24.297 1 96.38 363 LEU B O 1
ATOM 6269 N N . ALA B 1 364 ? 1.137 38.781 22.344 1 97 364 ALA B N 1
ATOM 6270 C CA . ALA B 1 364 ? 0.463 37.5 22.312 1 97 364 ALA B CA 1
ATOM 6271 C C . ALA B 1 364 ? 0.944 36.594 23.453 1 97 364 ALA B C 1
ATOM 6273 O O . ALA B 1 364 ? 0.145 35.906 24.094 1 97 364 ALA B O 1
ATOM 6274 N N . ARG B 1 365 ? 2.221 36.625 23.688 1 96.75 365 ARG B N 1
ATOM 6275 C CA . ARG B 1 365 ? 2.797 35.844 24.781 1 96.75 365 ARG B CA 1
ATOM 6276 C C . ARG B 1 365 ? 2.201 36.25 26.125 1 96.75 365 ARG B C 1
ATOM 6278 O O . ARG B 1 365 ? 1.83 35.406 26.938 1 96.75 365 ARG B O 1
ATOM 6285 N N . LYS B 1 366 ? 2.078 37.5 26.328 1 96 366 LYS B N 1
ATOM 6286 C CA . LYS B 1 366 ? 1.52 38.031 27.562 1 96 366 LYS B CA 1
ATOM 6287 C C . LYS B 1 366 ? 0.057 37.625 27.719 1 96 366 LYS B C 1
ATOM 6289 O O . LYS B 1 366 ? -0.374 37.25 28.812 1 96 366 LYS B O 1
ATOM 6294 N N . ALA B 1 367 ? -0.709 37.75 26.672 1 95.38 367 ALA B N 1
ATOM 6295 C CA . ALA B 1 367 ? -2.117 37.344 26.703 1 95.38 367 ALA B CA 1
ATOM 6296 C C . ALA B 1 367 ? -2.27 35.875 27.094 1 95.38 367 ALA B C 1
ATOM 6298 O O . ALA B 1 367 ? -3.139 35.531 27.906 1 95.38 367 ALA B O 1
ATOM 6299 N N . LEU B 1 368 ? -1.431 35.062 26.531 1 96.38 368 LEU B N 1
ATOM 6300 C CA . LEU B 1 368 ? -1.458 33.625 26.828 1 96.38 368 LEU B CA 1
ATOM 6301 C C . LEU B 1 368 ? -1.11 33.375 28.281 1 96.38 368 LEU B C 1
ATOM 6303 O O . LEU B 1 368 ? -1.775 32.562 28.953 1 96.38 368 LEU B O 1
ATOM 6307 N N . GLU B 1 369 ? -0.132 34.031 28.75 1 96.44 369 GLU B N 1
ATOM 6308 C CA . GLU B 1 369 ? 0.321 33.844 30.125 1 96.44 369 GLU B CA 1
ATOM 6309 C C . GLU B 1 369 ? -0.756 34.281 31.125 1 96.44 369 GLU B C 1
ATOM 6311 O O . GLU B 1 369 ? -0.968 33.625 32.156 1 96.44 369 GLU B O 1
ATOM 6316 N N . GLU B 1 370 ? -1.421 35.281 30.828 1 94.38 370 GLU B N 1
ATOM 6317 C CA . GLU B 1 370 ? -2.484 35.75 31.688 1 94.38 370 GLU B CA 1
ATOM 6318 C C . GLU B 1 370 ? -3.676 34.812 31.703 1 94.38 370 GLU B C 1
ATOM 6320 O O . GLU B 1 370 ? -4.27 34.562 32.75 1 94.38 370 GLU B O 1
ATOM 6325 N N . ALA B 1 371 ? -3.988 34.344 30.562 1 92.31 371 ALA B N 1
ATOM 6326 C CA . ALA B 1 371 ? -5.156 33.469 30.453 1 92.31 371 ALA B CA 1
ATOM 6327 C C . ALA B 1 371 ? -4.891 32.094 31.094 1 92.31 371 ALA B C 1
ATOM 6329 O O . ALA B 1 371 ? -5.793 31.516 31.703 1 92.31 371 ALA B O 1
ATOM 6330 N N . PHE B 1 372 ? -3.686 31.609 30.969 1 95.31 372 PHE B N 1
ATOM 6331 C CA . PHE B 1 372 ? -3.377 30.25 31.438 1 95.31 372 PHE B CA 1
ATOM 6332 C C . PHE B 1 372 ? -2.77 30.297 32.844 1 95.31 372 PHE B C 1
ATOM 6334 O O . PHE B 1 372 ? -2.748 29.281 33.531 1 95.31 372 PHE B O 1
ATOM 6341 N N . GLY B 1 373 ? -2.273 31.391 33.281 1 94.25 373 GLY B N 1
ATOM 6342 C CA . GLY B 1 373 ? -1.582 31.484 34.562 1 94.25 373 GLY B CA 1
ATOM 6343 C C . GLY B 1 373 ? -0.251 30.766 34.562 1 94.25 373 GLY B C 1
ATOM 6344 O O . GLY B 1 373 ? 0.162 30.234 35.594 1 94.25 373 GLY B O 1
ATOM 6345 N N . ALA B 1 374 ? 0.363 30.578 33.469 1 94.88 374 ALA B N 1
ATOM 6346 C CA . ALA B 1 374 ? 1.636 29.875 33.281 1 94.88 374 ALA B CA 1
ATOM 6347 C C . ALA B 1 374 ? 2.482 30.531 32.188 1 94.88 374 ALA B C 1
ATOM 6349 O O . ALA B 1 374 ? 1.955 31.219 31.328 1 94.88 374 ALA B O 1
ATOM 6350 N N . ARG B 1 375 ? 3.77 30.312 32.344 1 95 375 ARG B N 1
ATOM 6351 C CA . ARG B 1 375 ? 4.668 30.844 31.328 1 95 375 ARG B CA 1
ATOM 6352 C C . ARG B 1 375 ? 4.367 30.234 29.953 1 95 375 ARG B C 1
ATOM 6354 O O . ARG B 1 375 ? 4.172 29.031 29.828 1 95 375 ARG B O 1
ATOM 6361 N N . ALA B 1 376 ? 4.289 31.109 28.953 1 96.75 376 ALA B N 1
ATOM 6362 C CA . ALA B 1 376 ? 4.023 30.672 27.594 1 96.75 376 ALA B CA 1
ATOM 6363 C C . ALA B 1 376 ? 5.32 30.297 26.875 1 96.75 376 ALA B C 1
ATOM 6365 O O . ALA B 1 376 ? 6.348 30.953 27.047 1 96.75 376 ALA B O 1
ATOM 6366 N N . VAL B 1 377 ? 5.285 29.25 26.109 1 96.94 377 VAL B N 1
ATOM 6367 C CA . VAL B 1 377 ? 6.426 28.828 25.312 1 96.94 377 VAL B CA 1
ATOM 6368 C C . VAL B 1 377 ? 6.297 29.375 23.891 1 96.94 377 VAL B C 1
ATOM 6370 O O . VAL B 1 377 ? 5.262 29.203 23.25 1 96.94 377 VAL B O 1
ATOM 6373 N N . LEU B 1 378 ? 7.312 30.078 23.422 1 97.19 378 LEU B N 1
ATOM 6374 C CA . LEU B 1 378 ? 7.34 30.562 22.047 1 97.19 378 LEU B CA 1
ATOM 6375 C C . LEU B 1 378 ? 8.016 29.547 21.125 1 97.19 378 LEU B C 1
ATOM 6377 O O . LEU B 1 378 ? 9.148 29.125 21.391 1 97.19 378 LEU B O 1
ATOM 6381 N N . TYR B 1 379 ? 7.32 29.141 20.141 1 96.44 379 TYR B N 1
ATOM 6382 C CA . TYR B 1 379 ? 7.887 28.359 19.047 1 96.44 379 TYR B CA 1
ATOM 6383 C C . TYR B 1 379 ? 8.188 29.234 17.844 1 96.44 379 TYR B C 1
ATOM 6385 O O . TYR B 1 379 ? 7.344 30.031 17.422 1 96.44 379 TYR B O 1
ATOM 6393 N N . PRO B 1 380 ? 9.398 29.125 17.25 1 96.44 380 PRO B N 1
ATOM 6394 C CA . PRO B 1 380 ? 9.672 29.953 16.078 1 96.44 380 PRO B CA 1
ATOM 6395 C C . PRO B 1 380 ? 8.711 29.688 14.922 1 96.44 380 PRO B C 1
ATOM 6397 O O . PRO B 1 380 ? 8.414 30.578 14.133 1 96.44 380 PRO B O 1
ATOM 6400 N N . ASN B 1 381 ? 8.375 28.516 14.789 1 95.88 381 ASN B N 1
ATOM 6401 C CA . ASN B 1 381 ? 7.379 28.047 13.82 1 95.88 381 ASN B CA 1
ATOM 6402 C C . ASN B 1 381 ? 6.797 26.688 14.219 1 95.88 381 ASN B C 1
ATOM 6404 O O . ASN B 1 381 ? 7.355 26 15.07 1 95.88 381 ASN B O 1
ATOM 6408 N N . MET B 1 382 ? 5.672 26.375 13.57 1 94.81 382 MET B N 1
ATOM 6409 C CA . MET B 1 382 ? 5.129 25.031 13.672 1 94.81 382 MET B CA 1
ATOM 6410 C C . MET B 1 382 ? 5.961 24.047 12.859 1 94.81 382 MET B C 1
ATOM 6412 O O . MET B 1 382 ? 6.586 24.422 11.867 1 94.81 382 MET B O 1
ATOM 6416 N N . ALA B 1 383 ? 5.906 22.781 13.352 1 93.88 383 ALA B N 1
ATOM 6417 C CA . ALA B 1 383 ? 6.531 21.719 12.562 1 93.88 383 ALA B CA 1
ATOM 6418 C C . ALA B 1 383 ? 5.75 21.453 11.281 1 93.88 383 ALA B C 1
ATOM 6420 O O . ALA B 1 383 ? 6.316 21.016 10.281 1 93.88 383 ALA B O 1
ATOM 6421 N N . GLY B 1 384 ? 4.496 21.719 11.336 1 93.75 384 GLY B N 1
ATOM 6422 C CA . GLY B 1 384 ? 3.633 21.578 10.18 1 93.75 384 GLY B CA 1
ATOM 6423 C C . GLY B 1 384 ? 3.691 22.75 9.234 1 93.75 384 GLY B C 1
ATOM 6424 O O . GLY B 1 384 ? 4.496 23.672 9.422 1 93.75 384 GLY B O 1
ATOM 6425 N N . SER B 1 385 ? 2.93 22.641 8.211 1 94.44 385 SER B N 1
ATOM 6426 C CA . SER B 1 385 ? 2.932 23.656 7.16 1 94.44 385 SER B CA 1
ATOM 6427 C C . SER B 1 385 ? 1.568 24.328 7.035 1 94.44 385 SER B C 1
ATOM 6429 O O . SER B 1 385 ? 0.637 24 7.773 1 94.44 385 SER B O 1
ATOM 6431 N N . GLY B 1 386 ? 1.565 25.359 6.219 1 93.75 386 GLY B N 1
ATOM 6432 C CA . GLY B 1 386 ? 0.384 26.141 5.898 1 93.75 386 GLY B CA 1
ATOM 6433 C C . GLY B 1 386 ? 0.693 27.375 5.07 1 93.75 386 GLY B C 1
ATOM 6434 O O . GLY B 1 386 ? 1.86 27.703 4.844 1 93.75 386 GLY B O 1
ATOM 6435 N N . PRO B 1 387 ? -0.322 27.984 4.648 1 95.44 387 PRO B N 1
ATOM 6436 C CA . PRO B 1 387 ? -0.157 29.078 3.688 1 95.44 387 PRO B CA 1
ATOM 6437 C C . PRO B 1 387 ? 0.064 30.438 4.363 1 95.44 387 PRO B C 1
ATOM 6439 O O . PRO B 1 387 ? -0.547 31.438 3.975 1 95.44 387 PRO B O 1
ATOM 6442 N N . MET B 1 388 ? 0.966 30.547 5.234 1 96.94 388 MET B N 1
ATOM 6443 C CA . MET B 1 388 ? 1.247 31.797 5.941 1 96.94 388 MET B CA 1
ATOM 6444 C C . MET B 1 388 ? 2.086 32.719 5.082 1 96.94 388 MET B C 1
ATOM 6446 O O . MET B 1 388 ? 1.944 33.969 5.164 1 96.94 388 MET B O 1
ATOM 6450 N N . TYR B 1 389 ? 2.896 32.25 4.23 1 96.38 389 TYR B N 1
ATOM 6451 C CA . TYR B 1 389 ? 3.863 33.031 3.451 1 96.38 389 TYR B CA 1
ATOM 6452 C C . TYR B 1 389 ? 3.172 34.125 2.654 1 96.38 389 TYR B C 1
ATOM 6454 O O . TYR B 1 389 ? 3.604 35.281 2.678 1 96.38 389 TYR B O 1
ATOM 6462 N N . PRO B 1 390 ? 2.072 33.875 1.952 1 95.75 390 PRO B N 1
ATOM 6463 C CA . PRO B 1 390 ? 1.428 34.938 1.185 1 95.75 390 PRO B CA 1
ATOM 6464 C C . PRO B 1 390 ? 0.997 36.094 2.057 1 95.75 390 PRO B C 1
ATOM 6466 O O . PRO B 1 390 ? 1.027 37.25 1.61 1 95.75 390 PRO B O 1
ATOM 6469 N N . PHE B 1 391 ? 0.594 35.844 3.271 1 97 391 PHE B N 1
ATOM 6470 C CA . PHE B 1 391 ? 0.146 36.875 4.172 1 97 391 PHE B CA 1
ATOM 6471 C C . PHE B 1 391 ? 1.323 37.719 4.641 1 97 391 PHE B C 1
ATOM 6473 O O . PHE B 1 391 ? 1.275 38.969 4.578 1 97 391 PHE B O 1
ATOM 6480 N N . LEU B 1 392 ? 2.363 37.031 5.094 1 96.19 392 LEU B N 1
ATOM 6481 C CA . LEU B 1 392 ? 3.537 37.781 5.551 1 96.19 392 LEU B CA 1
ATOM 6482 C C . LEU B 1 392 ? 4.172 38.531 4.402 1 96.19 392 LEU B C 1
ATOM 6484 O O . LEU B 1 392 ? 4.633 39.688 4.59 1 96.19 392 LEU B O 1
ATOM 6488 N N . HIS B 1 393 ? 4.199 37.969 3.295 1 94.88 393 HIS B N 1
ATOM 6489 C CA . HIS B 1 393 ? 4.887 38.531 2.141 1 94.88 393 HIS B CA 1
ATOM 6490 C C . HIS B 1 393 ? 4.125 39.719 1.575 1 94.88 393 HIS B C 1
ATOM 6492 O O . HIS B 1 393 ? 4.715 40.781 1.302 1 94.88 393 HIS B O 1
ATOM 6498 N N . HIS B 1 394 ? 2.842 39.625 1.4 1 96.44 394 HIS B N 1
ATOM 6499 C CA . HIS B 1 394 ? 2.074 40.656 0.705 1 96.44 394 HIS B CA 1
ATOM 6500 C C . HIS B 1 394 ? 1.532 41.688 1.682 1 96.44 394 HIS B C 1
ATOM 6502 O O . HIS B 1 394 ? 1.38 42.875 1.326 1 96.44 394 HIS B O 1
ATOM 6508 N N . LEU B 1 395 ? 1.224 41.25 2.93 1 96.88 395 LEU B N 1
ATOM 6509 C CA . LEU B 1 395 ? 0.61 42.188 3.875 1 96.88 395 LEU B CA 1
ATOM 6510 C C . LEU B 1 395 ? 1.662 42.812 4.789 1 96.88 395 LEU B C 1
ATOM 6512 O O . LEU B 1 395 ? 1.414 43.844 5.422 1 96.88 395 LEU B O 1
ATOM 6516 N N . LYS B 1 396 ? 2.773 42.188 4.957 1 94.94 396 LYS B N 1
ATOM 6517 C CA . LYS B 1 396 ? 3.889 42.656 5.777 1 94.94 396 LYS B CA 1
ATOM 6518 C C . LYS B 1 396 ? 3.463 42.844 7.23 1 94.94 396 LYS B C 1
ATOM 6520 O O . LYS B 1 396 ? 3.904 43.781 7.898 1 94.94 396 LYS B O 1
ATOM 6525 N N . ALA B 1 397 ? 2.449 42.156 7.68 1 95.44 397 ALA B N 1
ATOM 6526 C CA . ALA B 1 397 ? 2 42.125 9.07 1 95.44 397 ALA B CA 1
ATOM 6527 C C . ALA B 1 397 ? 2.52 40.875 9.789 1 95.44 397 ALA B C 1
ATOM 6529 O O . ALA B 1 397 ? 2.656 39.812 9.188 1 95.44 397 ALA B O 1
ATOM 6530 N N . PRO B 1 398 ? 2.883 41 11.102 1 97.12 398 PRO B N 1
ATOM 6531 C CA . PRO B 1 398 ? 3.271 39.812 11.859 1 97.12 398 PRO B CA 1
ATOM 6532 C C . PRO B 1 398 ? 2.111 38.844 12.062 1 97.12 398 PRO B C 1
ATOM 6534 O O . PRO B 1 398 ? 0.958 39.25 12.18 1 97.12 398 PRO B O 1
ATOM 6537 N N . ALA B 1 399 ? 2.449 37.594 12.078 1 97.81 399 ALA B N 1
ATOM 6538 C CA . ALA B 1 399 ? 1.46 36.562 12.336 1 97.81 399 ALA B CA 1
ATOM 6539 C C . ALA B 1 399 ? 1.875 35.688 13.523 1 97.81 399 ALA B C 1
ATOM 6541 O O . ALA B 1 399 ? 3.051 35.375 13.672 1 97.81 399 ALA B O 1
ATOM 6542 N N . VAL B 1 400 ? 0.982 35.406 14.406 1 97.75 400 VAL B N 1
ATOM 6543 C CA . VAL B 1 400 ? 1.188 34.5 15.539 1 97.75 400 VAL B CA 1
ATOM 6544 C C . VAL B 1 400 ? 0.027 33.531 15.625 1 97.75 400 VAL B C 1
ATOM 6546 O O . VAL B 1 400 ? -1.13 33.906 15.414 1 97.75 400 VAL B O 1
ATOM 6549 N N . GLY B 1 401 ? 0.413 32.312 15.891 1 97.06 401 GLY B N 1
ATOM 6550 C CA . GLY B 1 401 ? -0.615 31.281 16.078 1 97.06 401 GLY B CA 1
ATOM 6551 C C . GLY B 1 401 ? -0.961 31.062 17.547 1 97.06 401 GLY B C 1
ATOM 6552 O O . GLY B 1 401 ? -0.071 30.875 18.375 1 97.06 401 GLY B O 1
ATOM 6553 N N . LEU B 1 402 ? -2.209 31.141 17.859 1 96.25 402 LEU B N 1
ATOM 6554 C CA . LEU B 1 402 ? -2.832 30.75 19.125 1 96.25 402 LEU B CA 1
ATOM 6555 C C . LEU B 1 402 ? -4.02 29.812 18.875 1 96.25 402 LEU B C 1
ATOM 6557 O O . LEU B 1 402 ? -4.785 30.016 17.938 1 96.25 402 LEU B O 1
ATOM 6561 N N . GLY B 1 403 ? -4.102 28.797 19.75 1 96.12 403 GLY B N 1
ATOM 6562 C CA . GLY B 1 403 ? -5.195 27.891 19.438 1 96.12 403 GLY B CA 1
ATOM 6563 C C . GLY B 1 403 ? -5.605 27.031 20.641 1 96.12 403 GLY B C 1
ATOM 6564 O O . GLY B 1 403 ? -5.457 27.453 21.781 1 96.12 403 GLY B O 1
ATOM 6565 N N . VAL B 1 404 ? -6.293 25.922 20.344 1 96.5 404 VAL B N 1
ATOM 6566 C CA . VAL B 1 404 ? -7.023 25.188 21.359 1 96.5 404 VAL B CA 1
ATOM 6567 C C . VAL B 1 404 ? -6.598 23.719 21.344 1 96.5 404 VAL B C 1
ATOM 6569 O O . VAL B 1 404 ? -7.293 22.859 21.891 1 96.5 404 VAL B O 1
ATOM 6572 N N . GLY B 1 405 ? -5.504 23.453 20.719 1 94.5 405 GLY B N 1
ATOM 6573 C CA . GLY B 1 405 ? -5.102 22.078 20.547 1 94.5 405 GLY B CA 1
ATOM 6574 C C . GLY B 1 405 ? -4.027 21.625 21.516 1 94.5 405 GLY B C 1
ATOM 6575 O O . GLY B 1 405 ? -3.621 22.406 22.391 1 94.5 405 GLY B O 1
ATOM 6576 N N . TYR B 1 406 ? -3.682 20.328 21.453 1 93.94 406 TYR B N 1
ATOM 6577 C CA . TYR B 1 406 ? -2.545 19.703 22.125 1 93.94 406 TYR B CA 1
ATOM 6578 C C . TYR B 1 406 ? -2.008 18.531 21.297 1 93.94 406 TYR B C 1
ATOM 6580 O O . TYR B 1 406 ? -2.662 18.078 20.359 1 93.94 406 TYR B O 1
ATOM 6588 N N . PRO B 1 407 ? -0.818 18.047 21.562 1 90.06 407 PRO B N 1
ATOM 6589 C CA . PRO B 1 407 ? -0.181 17.047 20.688 1 90.06 407 PRO B CA 1
ATOM 6590 C C . PRO B 1 407 ? -0.995 15.766 20.547 1 90.06 407 PRO B C 1
ATOM 6592 O O . PRO B 1 407 ? -0.889 15.07 19.531 1 90.06 407 PRO B O 1
ATOM 6595 N N . GLY B 1 408 ? -1.771 15.438 21.422 1 91.56 408 GLY B N 1
ATOM 6596 C CA . GLY B 1 408 ? -2.555 14.211 21.422 1 91.56 408 GLY B CA 1
ATOM 6597 C C . GLY B 1 408 ? -3.857 14.344 20.656 1 91.56 408 GLY B C 1
ATOM 6598 O O . GLY B 1 408 ? -4.641 13.391 20.578 1 91.56 408 GLY B O 1
ATOM 6599 N N . SER B 1 409 ? -4.102 15.484 19.984 1 94.81 409 SER B N 1
ATOM 6600 C CA . SER B 1 409 ? -5.375 15.773 19.344 1 94.81 409 SER B CA 1
ATOM 6601 C C . SER B 1 409 ? -5.578 14.914 18.094 1 94.81 409 SER B C 1
ATOM 6603 O O . SER B 1 409 ? -6.668 14.898 17.516 1 94.81 409 SER B O 1
ATOM 6605 N N . ARG B 1 410 ? -4.645 14.195 17.656 1 92.38 410 ARG B N 1
ATOM 6606 C CA . ARG B 1 410 ? -4.703 13.242 16.547 1 92.38 410 ARG B CA 1
ATOM 6607 C C . ARG B 1 410 ? -5.137 13.922 15.258 1 92.38 410 ARG B C 1
ATOM 6609 O O . ARG B 1 410 ? -6.039 13.438 14.57 1 92.38 410 ARG B O 1
ATOM 6616 N N . VAL B 1 411 ? -4.559 15.055 15.008 1 92.5 411 VAL B N 1
ATOM 6617 C CA . VAL B 1 411 ? -4.812 15.797 13.773 1 92.5 411 VAL B CA 1
ATOM 6618 C C . VAL B 1 411 ? -4.492 14.922 12.57 1 92.5 411 VAL B C 1
ATOM 6620 O O . VAL B 1 411 ? -3.471 14.227 12.555 1 92.5 411 VAL B O 1
ATOM 6623 N N . HIS B 1 412 ? -5.348 14.867 11.539 1 91.5 412 HIS B N 1
ATOM 6624 C CA . HIS B 1 412 ? -5.227 14.133 10.289 1 91.5 412 HIS B CA 1
ATOM 6625 C C . HIS B 1 412 ? -5.352 12.625 10.523 1 91.5 412 HIS B C 1
ATOM 6627 O O . HIS B 1 412 ? -5.23 11.836 9.586 1 91.5 412 HIS B O 1
ATOM 6633 N N . SER B 1 413 ? -5.641 12.227 11.797 1 92.81 413 SER B N 1
ATOM 6634 C CA . SER B 1 413 ? -5.766 10.82 12.172 1 92.81 413 SER B CA 1
ATOM 6635 C C . SER B 1 413 ? -7.172 10.5 12.664 1 92.81 413 SER B C 1
ATOM 6637 O O . SER B 1 413 ? -7.926 11.406 13.031 1 92.81 413 SER B O 1
ATOM 6639 N N . PRO B 1 414 ? -7.492 9.148 12.656 1 94.19 414 PRO B N 1
ATOM 6640 C CA . PRO B 1 414 ? -8.766 8.789 13.273 1 94.19 414 PRO B CA 1
ATOM 6641 C C . PRO B 1 414 ? -8.867 9.234 14.734 1 94.19 414 PRO B C 1
ATOM 6643 O O . PRO B 1 414 ? -7.867 9.203 15.461 1 94.19 414 PRO B O 1
ATOM 6646 N N . ASN B 1 415 ? -10.078 9.672 15.086 1 97.12 415 ASN B N 1
ATOM 6647 C CA . ASN B 1 415 ? -10.391 10.094 16.438 1 97.12 415 ASN B CA 1
ATOM 6648 C C . ASN B 1 415 ? -9.742 11.438 16.781 1 97.12 415 ASN B C 1
ATOM 6650 O O . ASN B 1 415 ? -9.281 11.641 17.891 1 97.12 415 ASN B O 1
ATOM 6654 N N . GLU B 1 416 ? -9.617 12.25 15.797 1 97.06 416 GLU B N 1
ATOM 6655 C CA . GLU B 1 416 ? -9.258 13.641 16.031 1 97.06 416 GLU B CA 1
ATOM 6656 C C . GLU B 1 416 ? -10.164 14.281 17.078 1 97.06 416 GLU B C 1
ATOM 6658 O O . GLU B 1 416 ? -11.367 14.008 17.125 1 97.06 416 GLU B O 1
ATOM 6663 N N . HIS B 1 417 ? -9.586 15.133 17.969 1 98.06 417 HIS B N 1
ATOM 6664 C CA . HIS B 1 417 ? -10.406 15.688 19.047 1 98.06 417 HIS B CA 1
ATOM 6665 C C . HIS B 1 417 ? -9.758 16.938 19.641 1 98.06 417 HIS B C 1
ATOM 6667 O O . HIS B 1 417 ? -8.609 17.25 19.328 1 98.06 417 HIS B O 1
ATOM 6673 N N . ILE B 1 418 ? -10.516 17.656 20.375 1 97.81 418 ILE B N 1
ATOM 6674 C CA . ILE B 1 418 ? -10.047 18.719 21.25 1 97.81 418 ILE B CA 1
ATOM 6675 C C . ILE B 1 418 ? -10.523 18.469 22.688 1 97.81 418 ILE B C 1
ATOM 6677 O O . ILE B 1 418 ? -11.656 18.016 22.891 1 97.81 418 ILE B O 1
ATOM 6681 N N . ARG B 1 419 ? -9.625 18.641 23.672 1 97.69 419 ARG B N 1
ATOM 6682 C CA . ARG B 1 419 ? -10.055 18.641 25.062 1 97.69 419 ARG B CA 1
ATOM 6683 C C . ARG B 1 419 ? -10.867 19.891 25.391 1 97.69 419 ARG B C 1
ATOM 6685 O O . ARG B 1 419 ? -10.461 21 25.047 1 97.69 419 ARG B O 1
ATOM 6692 N N . ILE B 1 420 ? -12.008 19.656 26.016 1 98 420 ILE B N 1
ATOM 6693 C CA . ILE B 1 420 ? -12.914 20.75 26.312 1 98 420 ILE B CA 1
ATOM 6694 C C . ILE B 1 420 ? -12.195 21.797 27.156 1 98 420 ILE B C 1
ATOM 6696 O O . ILE B 1 420 ? -12.352 23 26.938 1 98 420 ILE B O 1
ATOM 6700 N N . GLN B 1 421 ? -11.383 21.406 28.062 1 96.19 421 GLN B N 1
ATOM 6701 C CA . GLN B 1 421 ? -10.625 22.312 28.922 1 96.19 421 GLN B CA 1
ATOM 6702 C C . GLN B 1 421 ? -9.68 23.188 28.109 1 96.19 421 GLN B C 1
ATOM 6704 O O . GLN B 1 421 ? -9.539 24.375 28.375 1 96.19 421 GLN B O 1
ATOM 6709 N N . ASP B 1 422 ? -9.008 22.594 27.172 1 96.19 422 ASP B N 1
ATOM 6710 C CA . ASP B 1 422 ? -8.094 23.344 26.328 1 96.19 422 ASP B CA 1
ATOM 6711 C C . ASP B 1 422 ? -8.852 24.312 25.422 1 96.19 422 ASP B C 1
ATOM 6713 O O . ASP B 1 422 ? -8.375 25.406 25.156 1 96.19 422 ASP B O 1
ATOM 6717 N N . PHE B 1 423 ? -10.023 23.906 25 1 97.44 423 PHE B N 1
ATOM 6718 C CA . PHE B 1 423 ? -10.867 24.781 24.203 1 97.44 423 PHE B CA 1
ATOM 6719 C C . PHE B 1 423 ? -11.25 26.031 25.016 1 97.44 423 PHE B C 1
ATOM 6721 O O . PHE B 1 423 ? -11.148 27.141 24.516 1 97.44 423 PHE B O 1
ATOM 6728 N N . GLU B 1 424 ? -11.68 25.781 26.156 1 97.19 424 GLU B N 1
ATOM 6729 C CA . GLU B 1 424 ? -12.094 26.875 27.016 1 97.19 424 GLU B CA 1
ATOM 6730 C C . GLU B 1 424 ? -10.945 27.859 27.266 1 97.19 424 GLU B C 1
ATOM 6732 O O . GLU B 1 424 ? -11.086 29.062 27.031 1 97.19 424 GLU B O 1
ATOM 6737 N N . ARG B 1 425 ? -9.82 27.344 27.656 1 95.81 425 ARG B N 1
ATOM 6738 C CA . ARG B 1 425 ? -8.68 28.188 28 1 95.81 425 ARG B CA 1
ATOM 6739 C C . ARG B 1 425 ? -8.125 28.906 26.781 1 95.81 425 ARG B C 1
ATOM 6741 O O . ARG B 1 425 ? -7.727 30.078 26.859 1 95.81 425 ARG B O 1
ATOM 6748 N N . GLY B 1 426 ? -8.07 28.156 25.672 1 96.94 426 GLY B N 1
ATOM 6749 C CA . GLY B 1 426 ? -7.617 28.781 24.438 1 96.94 426 GLY B CA 1
ATOM 6750 C C . GLY B 1 426 ? -8.508 29.922 23.984 1 96.94 426 GLY B C 1
ATOM 6751 O O . GLY B 1 426 ? -8.023 30.969 23.547 1 96.94 426 GLY B O 1
ATOM 6752 N N . THR B 1 427 ? -9.812 29.734 24.109 1 97.56 427 THR B N 1
ATOM 6753 C CA . THR B 1 427 ? -10.781 30.766 23.75 1 97.56 427 THR B CA 1
ATOM 6754 C C . THR B 1 427 ? -10.594 32 24.625 1 97.56 427 THR B C 1
ATOM 6756 O O . THR B 1 427 ? -10.594 33.125 24.125 1 97.56 427 THR B O 1
ATOM 6759 N N . LEU B 1 428 ? -10.375 31.797 25.844 1 97 428 LEU B N 1
ATOM 6760 C CA . LEU B 1 428 ? -10.172 32.906 26.766 1 97 428 LEU B CA 1
ATOM 6761 C C . LEU B 1 428 ? -8.852 33.625 26.484 1 97 428 LEU B C 1
ATOM 6763 O O . LEU B 1 428 ? -8.742 34.844 26.656 1 97 428 LEU B O 1
ATOM 6767 N N . ALA B 1 429 ? -7.867 32.875 26.062 1 97.5 429 ALA B N 1
ATOM 6768 C CA . ALA B 1 429 ? -6.598 33.5 25.672 1 97.5 429 ALA B CA 1
ATOM 6769 C C . ALA B 1 429 ? -6.762 34.406 24.469 1 97.5 429 ALA B C 1
ATOM 6771 O O . ALA B 1 429 ? -6.16 35.469 24.391 1 97.5 429 ALA B O 1
ATOM 6772 N N . ILE B 1 430 ? -7.527 33.969 23.531 1 98 430 ILE B N 1
ATOM 6773 C CA . ILE B 1 430 ? -7.805 34.781 22.359 1 98 430 ILE B CA 1
ATOM 6774 C C . ILE B 1 430 ? -8.547 36.031 22.781 1 98 430 ILE B C 1
ATOM 6776 O O . ILE B 1 430 ? -8.242 37.156 22.312 1 98 430 ILE B O 1
ATOM 6780 N N . LEU B 1 431 ? -9.523 35.938 23.688 1 97.62 431 LEU B N 1
ATOM 6781 C CA . LEU B 1 431 ? -10.234 37.094 24.234 1 97.62 431 LEU B CA 1
ATOM 6782 C C . LEU B 1 431 ? -9.258 38.062 24.859 1 97.62 431 LEU B C 1
ATOM 6784 O O . LEU B 1 431 ? -9.344 39.281 24.625 1 97.62 431 LEU B O 1
ATOM 6788 N N . ARG B 1 432 ? -8.352 37.531 25.625 1 97.44 432 ARG B N 1
ATOM 6789 C CA . ARG B 1 432 ? -7.371 38.375 26.297 1 97.44 432 ARG B CA 1
ATOM 6790 C C . ARG B 1 432 ? -6.477 39.094 25.281 1 97.44 432 ARG B C 1
ATOM 6792 O O . ARG B 1 432 ? -6.121 40.25 25.469 1 97.44 432 ARG B O 1
ATOM 6799 N N . LEU B 1 433 ? -6.047 38.375 24.266 1 97.88 433 LEU B N 1
ATOM 6800 C CA . LEU B 1 433 ? -5.242 39 23.219 1 97.88 433 LEU B CA 1
ATOM 6801 C C . LEU B 1 433 ? -5.988 40.156 22.547 1 97.88 433 LEU B C 1
ATOM 6803 O O . LEU B 1 433 ? -5.402 41.188 22.281 1 97.88 433 LEU B O 1
ATOM 6807 N N . LEU B 1 434 ? -7.27 39.906 22.266 1 97.75 434 LEU B N 1
ATOM 6808 C CA . LEU B 1 434 ? -8.086 40.969 21.688 1 97.75 434 LEU B CA 1
ATOM 6809 C C . LEU B 1 434 ? -8.102 42.188 22.578 1 97.75 434 LEU B C 1
ATOM 6811 O O . LEU B 1 434 ? -7.922 43.312 22.109 1 97.75 434 LEU B O 1
ATOM 6815 N N . GLU B 1 435 ? -8.266 42 23.812 1 97.44 435 GLU B N 1
ATOM 6816 C CA . GLU B 1 435 ? -8.32 43.125 24.766 1 97.44 435 GLU B CA 1
ATOM 6817 C C . GLU B 1 435 ? -7 43.875 24.812 1 97.44 435 GLU B C 1
ATOM 6819 O O . GLU B 1 435 ? -6.988 45.094 24.859 1 97.44 435 GLU B O 1
ATOM 6824 N N . ARG B 1 436 ? -5.969 43.188 24.766 1 96.25 436 ARG B N 1
ATOM 6825 C CA . ARG B 1 436 ? -4.652 43.812 24.812 1 96.25 436 ARG B CA 1
ATOM 6826 C C . ARG B 1 436 ? -4.34 44.5 23.484 1 96.25 436 ARG B C 1
ATOM 6828 O O . ARG B 1 436 ? -3.773 45.594 23.484 1 96.25 436 ARG B O 1
ATOM 6835 N N . PHE B 1 437 ? -4.586 43.844 22.422 1 97 437 PHE B N 1
ATOM 6836 C CA . PHE B 1 437 ? -4.266 44.375 21.109 1 97 437 PHE B CA 1
ATOM 6837 C C . PHE B 1 437 ? -5.035 45.656 20.828 1 97 437 PHE B C 1
ATOM 6839 O O . PHE B 1 437 ? -4.492 46.594 20.234 1 97 437 PHE B O 1
ATOM 6846 N N . PHE B 1 438 ? -6.25 45.719 21.266 1 95.81 438 PHE B N 1
ATOM 6847 C CA . PHE B 1 438 ? -7.105 46.875 20.984 1 95.81 438 PHE B CA 1
ATOM 6848 C C . PHE B 1 438 ? -7.109 47.844 22.141 1 95.81 438 PHE B C 1
ATOM 6850 O O . PHE B 1 438 ? -7.883 48.812 22.141 1 95.81 438 PHE B O 1
ATOM 6857 N N . GLY B 1 439 ? -6.285 47.656 23.141 1 91.06 439 GLY B N 1
ATOM 6858 C CA . GLY B 1 439 ? -5.988 48.656 24.188 1 91.06 439 GLY B CA 1
ATOM 6859 C C . GLY B 1 439 ? -7.113 48.812 25.188 1 91.06 439 GLY B C 1
ATOM 6860 O O . GLY B 1 439 ? -7.383 49.938 25.641 1 91.06 439 GLY B O 1
ATOM 6861 N N . ILE B 1 440 ? -7.93 47.812 25.375 1 86.19 440 ILE B N 1
ATOM 6862 C CA . ILE B 1 440 ? -8.984 47.906 26.391 1 86.19 440 ILE B CA 1
ATOM 6863 C C . ILE B 1 440 ? -8.398 47.656 27.766 1 86.19 440 ILE B C 1
ATOM 6865 O O . ILE B 1 440 ? -8.93 48.156 28.766 1 86.19 440 ILE B O 1
ATOM 6869 N N . LEU B 1 441 ? -7.277 47.062 27.812 1 73.5 441 LEU B N 1
ATOM 6870 C CA . LEU B 1 441 ? -6.578 46.844 29.078 1 73.5 441 LEU B CA 1
ATOM 6871 C C . LEU B 1 441 ? -5.277 47.625 29.125 1 73.5 441 LEU B C 1
ATOM 6873 O O . LEU B 1 441 ? -4.684 47.906 28.078 1 73.5 441 LEU B O 1
#

Solvent-accessible surface area (backbone atoms only — not comparable to full-atom values): 43462 Å² total; per-residue (Å²): 126,61,71,65,54,59,53,46,51,55,53,43,35,58,56,23,50,48,62,14,20,41,58,73,71,33,45,43,67,62,43,34,53,50,50,34,50,55,45,34,73,74,67,30,53,52,44,77,44,69,86,51,63,53,36,30,24,37,31,38,38,59,48,74,94,61,34,42,28,37,40,43,33,63,23,21,65,68,67,64,62,67,88,68,36,89,56,60,48,48,44,60,40,79,57,95,64,22,40,29,15,51,27,33,44,58,25,44,37,33,47,46,33,54,52,50,20,50,50,51,43,25,71,72,70,72,50,49,61,23,35,35,38,45,34,31,33,36,61,66,50,41,32,72,36,49,47,62,51,42,62,74,39,29,85,78,64,54,38,67,31,32,44,35,58,39,34,20,25,46,89,88,62,42,41,34,36,25,22,29,26,17,8,30,32,40,36,34,42,36,28,68,43,31,71,52,47,36,45,27,42,47,31,38,40,42,66,47,17,62,55,55,50,19,45,54,58,42,59,46,35,51,90,54,44,50,64,57,44,73,72,73,65,73,48,57,61,80,78,49,73,66,55,50,51,39,49,63,65,45,74,67,51,50,68,59,47,33,62,73,43,49,32,93,61,40,34,78,66,45,44,42,55,58,35,46,40,35,38,50,69,44,58,27,60,27,61,17,15,34,46,26,57,56,78,66,70,66,67,64,72,28,28,32,18,41,23,38,35,29,32,36,34,42,31,34,55,72,42,55,42,79,51,49,62,57,42,49,50,52,43,34,46,74,70,69,39,75,66,54,42,82,41,74,64,37,73,30,25,44,27,30,64,38,66,80,79,39,65,65,52,56,49,46,42,50,19,40,20,66,51,68,72,43,74,51,42,60,35,70,27,36,49,45,62,50,78,52,28,45,49,41,69,64,45,68,27,50,43,39,18,54,24,31,39,44,81,83,24,27,57,75,25,57,66,12,21,25,42,48,69,42,38,53,46,28,21,47,17,52,33,40,30,50,35,52,74,70,58,75,101,127,61,70,66,54,58,54,45,50,54,53,42,34,56,55,24,51,48,62,14,20,42,58,73,71,33,45,43,66,63,43,35,52,50,52,33,51,53,45,33,72,76,68,30,53,52,45,79,44,69,87,49,66,52,34,31,26,37,31,38,38,58,47,72,96,58,34,42,28,38,40,42,32,62,22,22,63,68,67,62,62,66,87,67,36,92,58,62,49,48,44,60,39,81,56,96,63,22,41,28,13,52,27,34,44,58,26,44,36,33,48,46,32,52,53,49,19,50,50,52,42,23,72,74,69,74,49,50,60,23,37,34,39,45,33,32,32,34,61,66,52,40,32,73,38,49,48,62,50,43,60,75,40,29,83,78,63,52,39,67,29,32,44,35,56,40,35,19,26,47,92,87,61,42,42,34,36,26,22,28,26,17,8,29,30,39,36,35,41,37,29,68,42,30,71,52,47,37,44,25,44,47,33,37,38,42,65,47,18,61,53,55,49,20,45,54,59,44,57,47,35,53,93,55,44,49,66,56,46,72,71,72,66,73,47,58,61,79,77,49,72,66,55,50,50,40,49,62,67,46,74,66,49,52,68,58,47,34,62,73,42,49,33,94,62,41,36,78,66,46,44,43,55,58,35,47,40,35,38,49,69,43,59,26,59,28,62,17,15,34,47,27,56,58,78,65,70,65,65,62,71,26,28,34,17,43,21,38,34,30,31,36,35,42,31,36,57,75,43,54,42,79,52,50,63,56,41,49,51,52,44,34,44,74,73,68,39,75,67,53,43,83,40,77,63,36,76,29,25,45,28,30,65,38,66,82,80,39,68,67,52,54,50,47,42,50,20,40,20,66,52,66,71,43,76,51,42,59,34,69,28,36,47,44,62,48,77,53,29,44,48,41,69,65,48,69,28,50,41,38,18,54,22,32,40,42,82,83,23,27,56,74,26,57,64,12,22,27,44,49,66,40,37,53,46,28,22,48,17,50,34,41,30,51,34,53,73,71,57,76,100

Secondary structure (DSSP, 8-state):
--HHHHHHHHHHHHHHTS--BGGGTBSHHHHHHHHHHHHHHTT-EEEEE-SSSSPEEEEEE-EEEEEEEEEEE--B-----GGG-SS-TTS-EEETTEEESTTTTTTHHHHHHHHHHHHHHHHHHSS-EEEEEEEES-GGGT-TTHHHHHHHTHHHH--SEEEES--EE-TT--EEEESEEEEEEEEEEEEE-SSS-EEGGGGGTS--HHHHHHHHHHTSB-TT--B--TTTTTTPPPPPHHHHHHHHHSPP-HHHHHHHHT-S--GGG--HHHHHHHHHHS-EEEEEEEEEE--SSS---EE-SEEEEEEEEEE-TT--TTTHHHHHHHHHHHTT-TTPEEEE-S--B--EE--TTSHHHHHHHHHHHHHHTSPPEEESSEEEE-TTHHHHHHH---EEE--SB-GGG-TTSTT-EEEHHHHHHHHHHHHHHHHHHTT--/--HHHHHHHHHHHHHHTS--BGGGTBSHHHHHHHHHHHHHHTT-EEEEE-SSSSPEEEEEE-EEEEEEEEEEE--B-----GGG-SS-TTS-EEETTEEESTTTTTTHHHHHHHHHHHHHHHHHHSS-EEEEEEEES-GGGT-TTHHHHHHHTHHHH--SEEEES--EE-TTS-EEEESEEEEEEEEEEEEE-SSS-EEGGGGGTS--HHHHHHHHHHTSB-TT--B--TTTTTTPPPPPHHHHHHHHHS---HHHHHHHHT-S--GGG--HHHHHHHHHHS-EEEEEEEEEE--SSS---EE-SEEEEEEEEEE-TT--TTTHHHHHHHHHHHTT-TTPEEEE-S--B--EE--TTSHHHHHHHHHHHHHHTSPPEEESSEEEE-TTHHHHHHH---EEE--SB-GGG-TTSTT-EEEHHHHHHHHHHHHHHHHHHTT--

InterPro domains:
  IPR002933 Peptidase M20 [PF01546] (69-435)
  IPR011650 Peptidase M20, dimerisation domain [PF07687] (181-336)
  IPR051458 Cytosolic and Metallo Dipeptidase [PTHR43270] (10-436)

Organism: Thermus brockianus (NCBI:txid56956)

Radius of gyration: 33.36 Å; Cα contacts (8 Å, |Δi|>4): 2216; chains: 2; bounding box: 47×105×70 Å

Sequence (882 aa):
MRPFLEEARALLAELVALPTVSAEGRGLAEGAERVAALLESLGLKAELHPGYGPPVVYAEGGEGEKTLLFYNHYDVQPPDPLALWESDPFTLTERDGAWYGRGTHDDKGELVARLMALKLFREKHGFLPRVKFVVEGEEEVGSPHLEAYVEAHAPRLQADAILWEAGGVDAAGRPYLYAGLKGIVALELRVRTARFDLHSSYGAVVENPIYRLSRALASLRDEEGRVLIPGFYAKVRPLTPLELEVLSEIPDESEALKEAFGVRDFLGGARNLEFNQRLYAEPCVNLNGFHSGYGGPGSKTVLPAEAYAKLDFRLVPDQDPEEVPILLQRHLEAQGFHDVEVVVLEKGERPARSDLAHPFVGLARKALEEAFGARAVLYPNMAGSGPMYPFLHHLKAPAVGLGVGYPGSRVHSPNEHIRIQDFERGTLAILRLLERFFGILMRPFLEEARALLAELVALPTVSAEGRGLAEGAERVAALLESLGLKAELHPGYGPPVVYAEGGEGEKTLLFYNHYDVQPPDPLALWESDPFTLTERDGAWYGRGTHDDKGELVARLMALKLFREKHGFLPRVKFVVEGEEEVGSPHLEAYVEAHAPRLQADAILWEAGGVDAAGRPYLYAGLKGIVALELRVRTARFDLHSSYGAVVENPIYRLSRALASLRDEEGRVLIPGFYAKVRPLTPLELEVLSEIPDESEALKEAFGVRDFLGGARNLEFNQRLYAEPCVNLNGFHSGYGGPGSKTVLPAEAYAKLDFRLVPDQDPEEVPILLQRHLEAQGFHDVEVVVLEKGERPARSDLAHPFVGLARKALEEAFGARAVLYPNMAGSGPMYPFLHHLKAPAVGLGVGYPGSRVHSPNEHIRIQDFERGTLAILRLLERFFGIL